Protein AF-A0A4S8JPL0-F1 (afdb_monomer)

Structure (mmCIF, N/CA/C/O backbone):
data_AF-A0A4S8JPL0-F1
#
_entry.id   AF-A0A4S8JPL0-F1
#
loop_
_atom_site.group_PDB
_atom_site.id
_atom_site.type_symbol
_atom_site.label_atom_id
_atom_site.label_alt_id
_atom_site.label_comp_id
_atom_site.label_asym_id
_atom_site.label_entity_id
_atom_site.label_seq_id
_atom_site.pdbx_PDB_ins_code
_atom_site.Cartn_x
_atom_site.Cartn_y
_atom_site.Cartn_z
_atom_site.occupancy
_atom_site.B_iso_or_equiv
_atom_site.auth_seq_id
_atom_site.auth_comp_id
_atom_site.auth_asym_id
_atom_site.auth_atom_id
_atom_site.pdbx_PDB_model_num
ATOM 1 N N . MET A 1 1 ? -2.888 58.582 12.590 1.00 42.72 1 MET A N 1
ATOM 2 C CA . MET A 1 1 ? -3.381 57.859 11.396 1.00 42.72 1 MET A CA 1
ATOM 3 C C . MET A 1 1 ? -2.283 57.416 10.408 1.00 42.72 1 MET A C 1
ATOM 5 O O . MET A 1 1 ? -2.625 56.786 9.421 1.00 42.72 1 MET A O 1
ATOM 9 N N . VAL A 1 2 ? -0.985 57.680 10.653 1.00 31.25 2 VAL A N 1
ATOM 10 C CA . VAL A 1 2 ? 0.130 57.097 9.856 1.00 31.25 2 VAL A CA 1
ATOM 11 C C . VAL A 1 2 ? 0.839 55.966 10.624 1.00 31.25 2 VAL A C 1
ATOM 13 O O . VAL A 1 2 ? 1.115 54.914 10.062 1.00 31.25 2 VAL A O 1
ATOM 16 N N . ASP A 1 3 ? 1.029 56.150 11.933 1.00 34.22 3 ASP A N 1
ATOM 17 C CA . ASP A 1 3 ? 1.708 55.231 12.866 1.00 34.22 3 ASP A CA 1
ATOM 18 C C . ASP A 1 3 ? 1.148 53.785 12.870 1.00 34.22 3 ASP A C 1
ATOM 20 O O . ASP A 1 3 ? 1.898 52.816 12.768 1.00 34.22 3 ASP A O 1
ATOM 24 N N . GLU A 1 4 ? -0.179 53.610 12.866 1.00 34.31 4 GLU A N 1
ATOM 25 C CA . GLU A 1 4 ? -0.813 52.276 12.899 1.00 34.31 4 GLU A CA 1
ATOM 26 C C . GLU A 1 4 ? -0.506 51.413 11.662 1.00 34.31 4 GLU A C 1
ATOM 28 O O . GLU A 1 4 ? -0.445 50.191 11.777 1.00 34.31 4 GLU A O 1
ATOM 33 N N . ARG A 1 5 ? -0.244 52.024 10.494 1.00 30.89 5 ARG A N 1
ATOM 34 C CA . ARG A 1 5 ? 0.227 51.283 9.311 1.00 30.89 5 ARG A CA 1
ATOM 35 C C . ARG A 1 5 ? 1.703 50.898 9.401 1.00 30.89 5 ARG A C 1
ATOM 37 O O . ARG A 1 5 ? 2.093 49.950 8.729 1.00 30.89 5 ARG A O 1
ATOM 44 N N . SER A 1 6 ? 2.509 51.588 10.215 1.00 30.11 6 SER A N 1
ATOM 45 C CA . SER A 1 6 ? 3.913 51.210 10.422 1.00 30.11 6 SER A CA 1
ATOM 46 C C . SER A 1 6 ? 4.007 49.891 11.187 1.00 30.11 6 SER A C 1
ATOM 48 O O . SER A 1 6 ? 4.619 48.927 10.740 1.00 30.11 6 SER A O 1
ATOM 50 N N . ARG A 1 7 ? 3.287 49.809 12.307 1.00 34.09 7 ARG A N 1
ATOM 51 C CA . ARG A 1 7 ? 3.334 48.643 13.199 1.00 34.09 7 ARG A CA 1
ATOM 52 C C . ARG A 1 7 ? 2.750 47.384 12.548 1.00 34.09 7 ARG A C 1
ATOM 54 O O . ARG A 1 7 ? 3.201 46.286 12.844 1.00 34.09 7 ARG A O 1
ATOM 61 N N . ASP A 1 8 ? 1.779 47.528 11.642 1.00 34.28 8 ASP A N 1
ATOM 62 C CA . ASP A 1 8 ? 1.192 46.407 10.892 1.00 34.28 8 ASP A CA 1
ATOM 63 C C . ASP A 1 8 ? 2.123 45.855 9.788 1.00 34.28 8 ASP A C 1
ATOM 65 O O . ASP A 1 8 ? 2.059 44.658 9.509 1.00 34.28 8 ASP A O 1
ATOM 69 N N . TRP A 1 9 ? 3.032 46.655 9.199 1.00 33.56 9 TRP A N 1
ATOM 70 C CA . TRP A 1 9 ? 4.062 46.104 8.297 1.00 33.56 9 TRP A CA 1
ATOM 71 C C . TRP A 1 9 ? 5.210 45.454 9.075 1.00 33.56 9 TRP A C 1
ATOM 73 O O . TRP A 1 9 ? 5.638 44.369 8.692 1.00 33.56 9 TRP A O 1
ATOM 83 N N . GLU A 1 10 ? 5.643 46.033 10.200 1.00 32.94 10 GLU A N 1
ATOM 84 C CA . GLU A 1 10 ? 6.660 45.423 11.073 1.00 32.94 10 GLU A CA 1
ATOM 85 C C . GLU A 1 10 ? 6.179 44.074 11.627 1.00 32.94 10 GLU A C 1
ATOM 87 O O . GLU A 1 10 ? 6.914 43.087 11.594 1.00 32.94 10 GLU A O 1
ATOM 92 N N . TYR A 1 11 ? 4.915 43.987 12.062 1.00 35.62 11 TYR A N 1
ATOM 93 C CA . TYR A 1 11 ? 4.332 42.725 12.525 1.00 35.62 11 TYR A CA 1
ATOM 94 C C . TYR A 1 11 ? 4.195 41.701 11.392 1.00 35.62 11 TYR A C 1
ATOM 96 O O . TYR A 1 11 ? 4.373 40.509 11.628 1.00 35.62 11 TYR A O 1
ATOM 104 N N . LYS A 1 12 ? 3.920 42.141 10.154 1.00 31.62 12 LYS A N 1
ATOM 105 C CA . LYS A 1 12 ? 3.874 41.255 8.980 1.00 31.62 12 LYS A CA 1
ATOM 106 C C . LYS A 1 12 ? 5.252 40.777 8.555 1.00 31.62 12 LYS A C 1
ATOM 108 O O . LYS A 1 12 ? 5.391 39.582 8.353 1.00 31.62 12 LYS A O 1
ATOM 113 N N . MET A 1 13 ? 6.269 41.636 8.494 1.00 30.31 13 MET A N 1
ATOM 114 C CA . MET A 1 13 ? 7.636 41.195 8.195 1.00 30.31 13 MET A CA 1
ATOM 115 C C . MET A 1 13 ? 8.208 40.319 9.309 1.00 30.31 13 MET A C 1
ATOM 117 O O . MET A 1 13 ? 8.831 39.312 9.010 1.00 30.31 13 MET A O 1
ATOM 121 N N . SER A 1 14 ? 7.933 40.613 10.584 1.00 31.11 14 SER A N 1
ATOM 122 C CA . SER A 1 14 ? 8.360 39.738 11.681 1.00 31.11 14 SER A CA 1
ATOM 123 C C . SER A 1 14 ? 7.598 38.406 11.715 1.00 31.11 14 SER A C 1
ATOM 125 O O . SER A 1 14 ? 8.147 37.427 12.209 1.00 31.11 14 SER A O 1
ATOM 127 N N . PHE A 1 15 ? 6.360 38.348 11.209 1.00 30.58 15 PHE A N 1
ATOM 128 C CA . PHE A 1 15 ? 5.614 37.097 11.034 1.00 30.58 15 PHE A CA 1
ATOM 129 C C . PHE A 1 15 ? 6.067 36.330 9.783 1.00 30.58 15 PHE A C 1
ATOM 131 O O . PHE A 1 15 ? 6.165 35.112 9.842 1.00 30.58 15 PHE A O 1
ATOM 138 N N . MET A 1 16 ? 6.392 37.025 8.687 1.00 28.55 16 MET A N 1
ATOM 139 C CA . MET A 1 16 ? 6.915 36.429 7.453 1.00 28.55 16 MET A CA 1
ATOM 140 C C . MET A 1 16 ? 8.317 35.861 7.662 1.00 28.55 16 MET A C 1
ATOM 142 O O . MET A 1 16 ? 8.501 34.681 7.406 1.00 28.55 16 MET A O 1
ATOM 146 N N . ALA A 1 17 ? 9.235 36.612 8.275 1.00 28.20 17 ALA A N 1
ATOM 147 C CA . ALA A 1 17 ? 10.553 36.111 8.666 1.00 28.20 17 ALA A CA 1
ATOM 148 C C . ALA A 1 17 ? 10.469 34.965 9.694 1.00 28.20 17 ALA A C 1
ATOM 150 O O . ALA A 1 17 ? 11.342 34.105 9.736 1.00 28.20 17 ALA A O 1
ATOM 151 N N . ALA A 1 18 ? 9.412 34.915 10.517 1.00 28.77 18 ALA A N 1
ATOM 152 C CA . ALA A 1 18 ? 9.161 33.771 11.394 1.00 28.77 18 ALA A CA 1
ATOM 153 C C . ALA A 1 18 ? 8.632 32.541 10.633 1.00 28.77 18 ALA A C 1
ATOM 155 O O . ALA A 1 18 ? 8.957 31.429 11.030 1.00 28.77 18 ALA A O 1
ATOM 156 N N . THR A 1 19 ? 7.864 32.709 9.549 1.00 27.97 19 THR A N 1
ATOM 157 C CA . THR A 1 19 ? 7.451 31.590 8.682 1.00 27.97 19 THR A CA 1
ATOM 158 C C . THR A 1 19 ? 8.546 31.151 7.709 1.00 27.97 19 THR A C 1
ATOM 160 O O . THR A 1 19 ? 8.698 29.958 7.499 1.00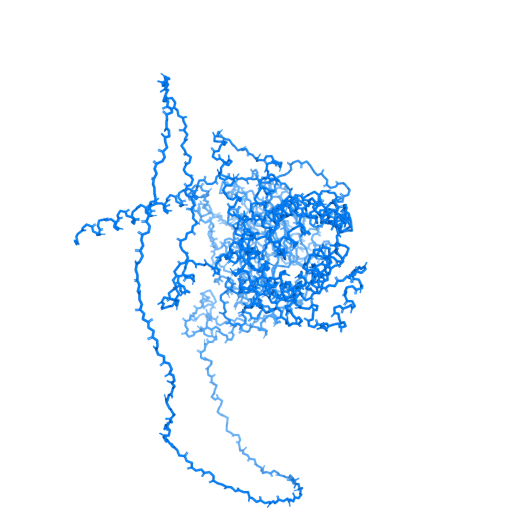 27.97 19 THR A O 1
ATOM 163 N N . GLU A 1 20 ? 9.365 32.072 7.199 1.00 26.53 20 GLU A N 1
ATOM 164 C CA . GLU A 1 20 ? 10.570 31.770 6.414 1.00 26.53 20 GLU A CA 1
ATOM 165 C C . GLU A 1 20 ? 11.587 31.020 7.292 1.00 26.53 20 GLU A C 1
ATOM 167 O O . GLU A 1 20 ? 12.151 30.025 6.857 1.00 26.53 20 GLU A O 1
ATOM 172 N N . ALA A 1 21 ? 11.720 31.381 8.576 1.00 27.53 21 ALA A N 1
ATOM 173 C CA . ALA A 1 21 ? 12.483 30.592 9.545 1.00 27.53 21 ALA A CA 1
ATOM 174 C C . ALA A 1 21 ? 11.822 29.245 9.920 1.00 27.53 21 ALA A C 1
ATOM 176 O O . ALA A 1 21 ? 12.538 28.321 10.299 1.00 27.53 21 ALA A O 1
ATOM 177 N N . GLU A 1 22 ? 10.492 29.091 9.821 1.00 30.11 22 GLU A N 1
ATOM 178 C CA . GLU A 1 22 ? 9.826 27.776 9.925 1.00 30.11 22 GLU A CA 1
ATOM 179 C C . GLU A 1 22 ? 10.042 26.916 8.657 1.00 30.11 22 GLU A C 1
ATOM 181 O O . GLU A 1 22 ? 10.075 25.690 8.772 1.00 30.11 22 GLU A O 1
ATOM 186 N N . GLU A 1 23 ? 10.252 27.519 7.478 1.00 28.45 23 GLU A N 1
ATOM 187 C CA . GLU A 1 23 ? 10.615 26.818 6.233 1.00 28.45 23 GLU A CA 1
ATOM 188 C C . GLU A 1 23 ? 12.116 26.466 6.171 1.00 28.45 23 GLU A C 1
ATOM 190 O O . GLU A 1 23 ? 12.449 25.300 5.957 1.00 28.45 23 GLU A O 1
ATOM 195 N N . GLU A 1 24 ? 13.034 27.398 6.457 1.00 26.19 24 GLU A N 1
ATOM 196 C CA . GLU A 1 24 ? 14.483 27.126 6.489 1.00 26.19 24 GLU A CA 1
ATOM 197 C C . GLU A 1 24 ? 14.870 26.148 7.613 1.00 26.19 24 GLU A C 1
ATOM 199 O O . GLU A 1 24 ? 15.659 25.228 7.388 1.00 26.19 24 GLU A O 1
ATOM 204 N N . ALA A 1 25 ? 14.272 26.255 8.808 1.00 27.38 25 ALA A N 1
ATOM 205 C CA . ALA A 1 25 ? 14.462 25.240 9.851 1.00 27.38 25 ALA A CA 1
ATOM 206 C C . ALA A 1 25 ? 13.783 23.899 9.503 1.00 27.38 25 ALA A C 1
ATOM 208 O O . ALA A 1 25 ? 14.167 22.860 10.043 1.00 27.38 25 ALA A O 1
ATOM 209 N N . GLY A 1 26 ? 12.808 23.904 8.587 1.00 26.72 26 GLY A N 1
ATOM 210 C CA . GLY A 1 26 ? 12.249 22.698 7.977 1.00 26.72 26 GLY A CA 1
ATOM 211 C C . GLY A 1 26 ? 13.222 22.003 7.017 1.00 26.72 26 GLY A C 1
ATOM 212 O O . GLY A 1 26 ? 13.211 20.776 6.935 1.00 26.72 26 GLY A O 1
ATOM 213 N N . ALA A 1 27 ? 14.101 22.761 6.353 1.00 26.25 27 ALA A N 1
ATOM 214 C CA . ALA A 1 27 ? 15.106 22.251 5.416 1.00 26.25 27 ALA A CA 1
ATOM 215 C C . ALA A 1 27 ? 16.379 21.687 6.088 1.00 26.25 27 ALA A C 1
ATOM 217 O O . ALA A 1 27 ? 17.171 21.018 5.430 1.00 26.25 27 ALA A O 1
ATOM 218 N N . ALA A 1 28 ? 16.580 21.923 7.391 1.00 25.77 28 ALA A N 1
ATOM 219 C CA . ALA A 1 28 ? 17.777 21.514 8.143 1.00 25.77 28 ALA A CA 1
ATOM 220 C C . ALA A 1 28 ? 17.518 20.407 9.195 1.00 25.77 28 ALA A C 1
ATOM 222 O O . ALA A 1 28 ? 18.252 20.275 10.180 1.00 25.77 28 ALA A O 1
ATOM 223 N N . ALA A 1 29 ? 16.467 19.602 9.016 1.00 26.73 29 ALA A N 1
ATOM 224 C CA . ALA A 1 29 ? 16.130 18.500 9.916 1.00 26.73 29 ALA A CA 1
ATOM 225 C C . ALA A 1 29 ? 17.025 17.265 9.674 1.00 26.73 29 ALA A C 1
ATOM 227 O O . ALA A 1 29 ? 16.725 16.431 8.826 1.00 26.73 29 ALA A O 1
ATOM 228 N N . ALA A 1 30 ? 18.112 17.133 10.443 1.00 25.89 30 ALA A N 1
ATOM 229 C CA . ALA A 1 30 ? 19.025 15.987 10.364 1.00 25.89 30 ALA A CA 1
ATOM 230 C C . ALA A 1 30 ? 18.302 14.629 10.529 1.00 25.89 30 ALA A C 1
ATOM 232 O O . ALA A 1 30 ? 17.479 14.458 11.433 1.00 25.89 30 ALA A O 1
ATOM 233 N N . GLU A 1 31 ? 18.632 13.651 9.677 1.00 25.95 31 GLU A N 1
ATOM 234 C CA . GLU A 1 31 ? 17.910 12.376 9.577 1.00 25.95 31 GLU A CA 1
ATOM 235 C C . GLU A 1 31 ? 18.092 11.458 10.799 1.00 25.95 31 GLU A C 1
ATOM 237 O O . GLU A 1 31 ? 19.076 10.725 10.938 1.00 25.95 31 GLU A O 1
ATOM 242 N N . ILE A 1 32 ? 17.087 11.425 11.676 1.00 25.78 32 ILE A N 1
ATOM 243 C CA . ILE A 1 32 ? 17.064 10.524 12.833 1.00 25.78 32 ILE A CA 1
ATOM 244 C C . ILE A 1 32 ? 16.597 9.121 12.406 1.00 25.78 32 ILE A C 1
ATOM 246 O O . ILE A 1 32 ? 15.433 8.752 12.565 1.00 25.78 32 ILE A O 1
ATOM 250 N N . HIS A 1 33 ? 17.532 8.322 11.891 1.00 27.47 33 HIS A N 1
ATOM 251 C CA . HIS A 1 33 ? 17.332 6.899 11.599 1.00 27.47 33 HIS A CA 1
ATOM 252 C C . HIS A 1 33 ? 17.004 6.090 12.873 1.00 27.47 33 HIS A C 1
ATOM 254 O O . HIS A 1 33 ? 17.715 6.177 13.878 1.00 27.47 33 HIS A O 1
ATOM 260 N N . LEU A 1 34 ? 15.945 5.268 12.830 1.00 29.02 34 LEU A N 1
ATOM 261 C CA . LEU A 1 34 ? 15.437 4.493 13.973 1.00 29.02 34 LEU A CA 1
ATOM 262 C C . LEU A 1 34 ? 15.721 2.974 13.840 1.00 29.02 34 LEU A C 1
ATOM 264 O O . LEU A 1 34 ? 15.810 2.458 12.726 1.00 29.02 34 LEU A O 1
ATOM 268 N N . PRO A 1 35 ? 15.887 2.240 14.961 1.00 29.06 35 PRO A N 1
ATOM 269 C CA . PRO A 1 35 ? 16.199 0.805 14.964 1.00 29.06 35 PRO A CA 1
ATOM 270 C C . PRO A 1 35 ? 14.956 -0.102 14.867 1.00 29.06 35 PRO A C 1
ATOM 272 O O . PRO A 1 35 ? 13.842 0.322 15.161 1.00 29.06 35 PRO A O 1
ATOM 275 N N . ALA A 1 36 ? 15.185 -1.376 14.527 1.00 35.06 36 ALA A N 1
ATOM 276 C CA . ALA A 1 36 ? 14.172 -2.348 14.105 1.00 35.06 36 ALA A CA 1
ATOM 277 C C . ALA A 1 36 ? 12.939 -2.557 15.015 1.00 35.06 36 ALA A C 1
ATOM 279 O O . ALA A 1 36 ? 13.068 -2.767 16.227 1.00 35.06 36 ALA A O 1
ATOM 280 N N . GLU A 1 37 ? 11.755 -2.587 14.385 1.00 39.94 37 GLU A N 1
ATOM 281 C CA . GLU A 1 37 ? 10.522 -3.186 14.921 1.00 39.94 37 GLU A CA 1
ATOM 282 C C . GLU A 1 37 ? 10.465 -4.703 14.627 1.00 39.94 37 GLU A C 1
ATOM 284 O O . GLU A 1 37 ? 11.261 -5.231 13.854 1.00 39.94 37 GLU A O 1
ATOM 289 N N . VAL A 1 38 ? 9.516 -5.407 15.256 1.00 47.47 38 VAL A N 1
ATOM 290 C CA . VAL A 1 38 ? 9.219 -6.830 15.015 1.00 47.47 38 VAL A CA 1
ATOM 291 C C . VAL A 1 38 ? 7.853 -6.934 14.340 1.00 47.47 38 VAL A C 1
ATOM 293 O O . VAL A 1 38 ? 6.857 -6.492 14.921 1.00 47.47 38 VAL A O 1
ATOM 296 N N . ASP A 1 39 ? 7.810 -7.524 13.146 1.00 48.44 39 ASP A N 1
ATOM 297 C CA . ASP A 1 39 ? 6.602 -7.621 12.323 1.00 48.44 39 ASP A CA 1
ATOM 298 C C . ASP A 1 39 ? 5.601 -8.684 12.793 1.00 48.44 39 ASP A C 1
ATOM 300 O O . ASP A 1 39 ? 5.943 -9.672 13.444 1.00 48.44 39 ASP A O 1
ATOM 304 N N . TRP A 1 40 ? 4.336 -8.507 12.401 1.00 49.09 40 TRP A N 1
ATOM 305 C CA . TRP A 1 40 ? 3.202 -9.349 12.810 1.00 49.09 40 TRP A CA 1
ATOM 306 C C . TRP A 1 40 ? 3.375 -10.845 12.494 1.00 49.09 40 TRP A C 1
ATOM 308 O O . TRP A 1 40 ? 2.935 -11.696 13.271 1.00 49.09 40 TRP A O 1
ATOM 318 N N . GLU A 1 41 ? 4.054 -11.186 11.394 1.00 51.38 41 GLU A N 1
ATOM 319 C CA . GLU A 1 41 ? 4.354 -12.581 11.041 1.00 51.38 41 GLU A CA 1
ATOM 320 C C . GLU A 1 41 ? 5.572 -13.164 11.772 1.00 51.38 41 GLU A C 1
ATOM 322 O O . GLU A 1 41 ? 5.720 -14.386 11.829 1.00 51.38 41 GLU A O 1
ATOM 327 N N . MET A 1 42 ? 6.405 -12.340 12.413 1.00 54.66 42 MET A N 1
ATOM 328 C CA . MET A 1 42 ? 7.490 -12.810 13.286 1.00 54.66 42 MET A CA 1
ATOM 329 C C . MET A 1 42 ? 6.980 -13.229 14.675 1.00 54.66 42 MET A C 1
ATOM 331 O O . MET A 1 42 ? 7.699 -13.893 15.422 1.00 54.66 42 MET A O 1
ATOM 335 N N . LEU A 1 43 ? 5.740 -12.867 15.026 1.00 62.19 43 LEU A N 1
ATOM 336 C CA . LEU A 1 43 ? 5.145 -13.126 16.335 1.00 62.19 43 LEU A CA 1
ATOM 337 C C . LEU A 1 43 ? 4.454 -14.498 16.408 1.00 62.19 43 LEU A C 1
ATOM 339 O O . LEU A 1 43 ? 3.683 -14.894 15.530 1.00 62.19 43 LEU A O 1
ATOM 343 N N . ASP A 1 44 ? 4.661 -15.206 17.517 1.00 74.38 44 ASP A N 1
ATOM 344 C CA . ASP A 1 44 ? 3.734 -16.219 18.010 1.00 74.38 44 ASP A CA 1
ATOM 345 C C . ASP A 1 44 ? 2.480 -15.494 18.521 1.00 74.38 44 ASP A C 1
ATOM 347 O O . ASP A 1 44 ? 2.459 -14.873 19.589 1.00 74.38 44 ASP A O 1
ATOM 351 N N . LYS A 1 45 ? 1.418 -15.562 17.716 1.00 70.19 45 LYS A N 1
ATOM 352 C CA . LYS A 1 45 ? 0.149 -14.865 17.953 1.00 70.19 45 LYS A CA 1
ATOM 353 C C . LYS A 1 45 ? -0.542 -15.356 19.240 1.00 70.19 45 LYS A C 1
ATOM 355 O O . LYS A 1 45 ? -1.226 -14.569 19.890 1.00 70.19 45 LYS A O 1
ATOM 360 N N . TRP A 1 46 ? -0.318 -16.604 19.670 1.00 75.44 46 TRP A N 1
ATOM 361 C CA . TRP A 1 46 ? -0.844 -17.123 20.939 1.00 75.44 46 TRP A CA 1
ATOM 362 C C . TRP A 1 46 ? -0.066 -16.573 22.139 1.00 75.44 46 TRP A C 1
ATOM 364 O O . TRP A 1 46 ? -0.686 -16.010 23.047 1.00 75.44 46 TRP A O 1
ATOM 374 N N . ARG A 1 47 ? 1.278 -16.635 22.120 1.00 73.44 47 ARG A N 1
ATOM 375 C CA . ARG A 1 47 ? 2.123 -15.982 23.144 1.00 73.44 47 ARG A CA 1
ATOM 376 C C . ARG A 1 47 ? 1.778 -14.497 23.249 1.00 73.44 47 ARG A C 1
ATOM 378 O O . ARG A 1 47 ? 1.544 -14.019 24.355 1.00 73.44 47 ARG A O 1
ATOM 385 N N . PHE A 1 48 ? 1.644 -13.803 22.119 1.00 70.50 48 PHE A N 1
ATOM 386 C CA . PHE A 1 48 ? 1.318 -12.377 22.061 1.00 70.50 48 PHE A CA 1
ATOM 387 C C . PHE A 1 48 ? -0.016 -12.036 22.739 1.00 70.50 48 PHE A C 1
ATOM 389 O O . PHE A 1 48 ? -0.059 -11.157 23.603 1.00 70.50 48 PHE A O 1
ATOM 396 N N . PHE A 1 49 ? -1.108 -12.739 22.417 1.00 68.38 49 PHE A N 1
ATOM 397 C CA . PHE A 1 49 ? -2.402 -12.455 23.046 1.00 68.38 49 PHE A CA 1
ATOM 398 C C . PHE A 1 49 ? -2.448 -12.853 24.529 1.00 68.38 49 PHE A C 1
ATOM 400 O O . PHE A 1 49 ? -3.009 -12.104 25.332 1.00 68.38 49 PHE A O 1
ATOM 407 N N . VAL A 1 50 ? -1.832 -13.973 24.926 1.00 74.06 50 VAL A N 1
ATOM 408 C CA . VAL A 1 50 ? -1.818 -14.431 26.329 1.00 74.06 50 VAL A CA 1
ATOM 409 C C . VAL A 1 50 ? -0.925 -13.543 27.203 1.00 74.06 50 VAL A C 1
ATOM 411 O O . VAL A 1 50 ? -1.379 -13.041 28.235 1.00 74.06 50 VAL A O 1
ATOM 414 N N . MET A 1 51 ? 0.314 -13.277 26.779 1.00 73.69 51 MET A N 1
ATOM 415 C CA . MET A 1 51 ? 1.234 -12.380 27.489 1.00 73.69 51 MET A CA 1
ATOM 416 C C . MET A 1 51 ? 0.719 -10.941 27.484 1.00 73.69 51 MET A C 1
ATOM 418 O O . MET A 1 51 ? 0.805 -10.260 28.504 1.00 73.69 51 MET A O 1
ATOM 422 N N . GLY A 1 52 ? 0.105 -10.488 26.388 1.00 70.25 52 GLY A N 1
ATOM 423 C CA . GLY A 1 52 ? -0.547 -9.184 26.313 1.00 70.25 52 GLY A CA 1
ATOM 424 C C . GLY A 1 52 ? -1.699 -9.061 27.308 1.00 70.25 52 GLY A C 1
ATOM 425 O O . GLY A 1 52 ? -1.759 -8.087 28.060 1.00 70.25 52 GLY A O 1
ATOM 426 N N . ALA A 1 53 ? -2.579 -10.064 27.387 1.00 70.31 53 ALA A N 1
ATOM 427 C CA . ALA A 1 53 ? -3.657 -10.095 28.374 1.00 70.31 53 ALA A CA 1
ATOM 428 C C . ALA A 1 53 ? -3.120 -10.081 29.816 1.00 70.31 53 ALA A C 1
ATOM 430 O O . ALA A 1 53 ? -3.633 -9.325 30.645 1.00 70.31 53 ALA A O 1
ATOM 431 N N . ALA A 1 54 ? -2.067 -10.849 30.114 1.00 76.56 54 ALA A N 1
ATOM 432 C CA . ALA A 1 54 ? -1.430 -10.872 31.430 1.00 76.56 54 ALA A CA 1
ATOM 433 C C . ALA A 1 54 ? -0.793 -9.517 31.796 1.00 76.56 54 ALA A C 1
ATOM 435 O O . ALA A 1 54 ? -1.106 -8.950 32.847 1.00 76.56 54 ALA A O 1
ATOM 436 N N . LEU A 1 55 ? 0.037 -8.955 30.911 1.00 75.31 55 LEU A N 1
ATOM 437 C CA . LEU A 1 55 ? 0.724 -7.679 31.123 1.00 75.31 55 LEU A CA 1
ATOM 438 C C . LEU A 1 55 ? -0.270 -6.517 31.251 1.00 75.31 55 LEU A C 1
ATOM 440 O O . LEU A 1 55 ? -0.223 -5.783 32.239 1.00 75.31 55 LEU A O 1
ATOM 444 N N . PHE A 1 56 ? -1.235 -6.378 30.333 1.00 73.75 56 PHE A N 1
ATOM 445 C CA . PHE A 1 56 ? -2.253 -5.326 30.441 1.00 73.75 56 PHE A CA 1
ATOM 446 C C . PHE A 1 56 ? -3.150 -5.491 31.676 1.00 73.75 56 PHE A C 1
ATOM 448 O O . PHE A 1 56 ? -3.591 -4.479 32.227 1.00 73.75 56 PHE A O 1
ATOM 455 N N . SER A 1 57 ? -3.389 -6.715 32.161 1.00 80.19 57 SER A N 1
ATOM 456 C CA . SER A 1 57 ? -4.096 -6.944 33.432 1.00 80.19 57 SER A CA 1
ATOM 457 C C . SER A 1 57 ? -3.265 -6.500 34.639 1.00 80.19 57 SER A C 1
ATOM 459 O O . SER A 1 57 ? -3.797 -5.828 35.523 1.00 80.19 57 SER A O 1
ATOM 461 N N . GLY A 1 58 ? -1.962 -6.803 34.657 1.00 83.06 58 GLY A N 1
ATOM 462 C CA . GLY A 1 58 ? -1.033 -6.356 35.700 1.00 83.06 58 GLY A CA 1
ATOM 463 C C . GLY A 1 58 ? -0.913 -4.832 35.768 1.00 83.06 58 GLY A C 1
ATOM 464 O O . GLY A 1 58 ? -1.062 -4.246 36.838 1.00 83.06 58 GLY A O 1
ATOM 465 N N . VAL A 1 59 ? -0.755 -4.173 34.617 1.00 81.44 59 VAL A N 1
ATOM 466 C CA . VAL A 1 59 ? -0.734 -2.702 34.506 1.00 81.44 59 VAL A CA 1
ATOM 467 C C . VAL A 1 59 ? -2.078 -2.093 34.918 1.00 81.44 59 VAL A C 1
ATOM 469 O O . VAL A 1 59 ? -2.125 -1.098 35.639 1.00 81.44 59 VAL A O 1
ATOM 472 N N . SER A 1 60 ? -3.197 -2.715 34.534 1.00 81.44 60 SER A N 1
ATOM 473 C CA . SER A 1 60 ? -4.523 -2.270 34.981 1.00 81.44 60 SER A CA 1
ATOM 474 C C . SER A 1 60 ? -4.686 -2.387 36.499 1.00 81.44 60 SER A C 1
ATOM 476 O O . SER A 1 60 ? -5.335 -1.532 37.097 1.00 81.44 60 SER A O 1
ATOM 478 N N . ALA A 1 61 ? -4.085 -3.403 37.131 1.00 87.00 61 ALA A N 1
ATOM 479 C CA . ALA A 1 61 ? -4.099 -3.575 38.580 1.00 87.00 61 ALA A CA 1
ATOM 480 C C . ALA A 1 61 ? -3.259 -2.506 39.298 1.00 87.00 61 ALA A C 1
ATOM 482 O O . ALA A 1 61 ? -3.779 -1.852 40.201 1.00 87.00 61 ALA A O 1
ATOM 483 N N . THR A 1 62 ? -2.006 -2.263 38.887 1.00 87.25 62 THR A N 1
ATOM 484 C CA . THR A 1 62 ? -1.132 -1.269 39.550 1.00 87.25 62 THR A CA 1
ATOM 485 C C . THR A 1 62 ? -1.696 0.151 39.489 1.00 87.25 62 THR A C 1
ATOM 487 O O . THR A 1 62 ? -1.519 0.929 40.427 1.00 87.25 62 THR A O 1
ATOM 490 N N . LEU A 1 63 ? -2.429 0.485 38.423 1.00 88.75 63 LEU A N 1
ATOM 491 C CA . LEU A 1 63 ? -3.059 1.794 38.241 1.00 88.75 63 LEU A CA 1
ATOM 492 C C . LEU A 1 63 ? -4.438 1.922 38.911 1.00 88.75 63 LEU A C 1
ATOM 494 O O . LEU A 1 63 ? -4.892 3.043 39.163 1.00 88.75 63 LEU A O 1
ATOM 498 N N . TYR A 1 64 ? -5.110 0.812 39.236 1.00 90.38 64 TYR A N 1
ATOM 499 C CA . TYR A 1 64 ? -6.484 0.827 39.751 1.00 90.38 64 TYR A CA 1
ATOM 500 C C . TYR A 1 64 ? -6.690 1.637 41.047 1.00 90.38 64 TYR A C 1
ATOM 502 O O . TYR A 1 64 ? -7.684 2.368 41.120 1.00 90.38 64 TYR A O 1
ATOM 510 N N . PRO A 1 65 ? -5.770 1.625 42.039 1.00 93.69 65 PRO A N 1
ATOM 511 C CA . PRO A 1 65 ? -5.883 2.464 43.234 1.00 93.69 65 PRO A CA 1
ATOM 512 C C . PRO A 1 65 ? -6.049 3.958 42.927 1.00 93.69 65 PRO A C 1
ATOM 514 O O . PRO A 1 65 ? -6.823 4.645 43.600 1.00 93.69 65 PRO A O 1
ATOM 517 N N . ALA A 1 66 ? -5.381 4.463 41.884 1.00 91.00 66 ALA A N 1
ATOM 518 C CA . ALA A 1 66 ? -5.511 5.851 41.445 1.00 91.00 66 ALA A CA 1
ATOM 519 C C . ALA A 1 66 ? -6.869 6.119 40.769 1.00 91.00 66 ALA A C 1
ATOM 521 O O . ALA A 1 66 ? -7.437 7.198 40.956 1.00 91.00 66 ALA A O 1
ATOM 522 N N . VAL A 1 67 ? -7.434 5.132 40.062 1.00 90.19 67 VAL A N 1
ATOM 523 C CA . VAL A 1 67 ? -8.789 5.206 39.489 1.00 90.19 67 VAL A CA 1
ATOM 524 C C . VAL A 1 67 ? -9.852 5.252 40.592 1.00 90.19 67 VAL A C 1
ATOM 526 O O . VAL A 1 67 ? -10.710 6.132 40.563 1.00 90.19 67 VAL A O 1
ATOM 529 N N . VAL A 1 68 ? -9.773 4.394 41.617 1.00 91.56 68 VAL A N 1
ATOM 530 C CA . VAL A 1 68 ? -10.704 4.444 42.766 1.00 91.56 68 VAL A CA 1
ATOM 531 C C . VAL A 1 68 ? -10.604 5.786 43.497 1.00 91.56 68 VAL A C 1
ATOM 533 O O . VAL A 1 68 ? -11.625 6.401 43.820 1.00 91.56 68 VAL A O 1
ATOM 536 N N . LEU A 1 69 ? -9.380 6.273 43.724 1.00 91.50 69 LEU A N 1
ATOM 537 C CA . LEU A 1 69 ? -9.127 7.534 44.419 1.00 91.50 69 LEU A CA 1
ATOM 538 C C . LEU A 1 69 ? -9.652 8.746 43.629 1.00 91.50 69 LEU A C 1
ATOM 540 O O . LEU A 1 69 ? -10.322 9.600 44.210 1.00 91.50 69 LEU A O 1
ATOM 544 N N . LYS A 1 70 ? -9.441 8.785 42.304 1.00 92.75 70 LYS A N 1
ATOM 545 C CA . LYS A 1 70 ? -10.073 9.740 41.375 1.00 92.75 70 LYS A CA 1
ATOM 546 C C . LYS A 1 70 ? -11.596 9.737 41.544 1.00 92.75 70 LYS A C 1
ATOM 548 O O . LYS A 1 70 ? -12.172 10.776 41.866 1.00 92.75 70 LYS A O 1
ATOM 553 N N . THR A 1 71 ? -12.237 8.583 41.350 1.00 90.25 71 THR A N 1
ATOM 554 C CA . THR A 1 71 ? -13.703 8.451 41.335 1.00 90.25 71 THR A CA 1
ATOM 555 C C . THR A 1 71 ? -14.319 8.901 42.662 1.00 90.25 71 THR A C 1
ATOM 557 O O . THR A 1 71 ? -15.299 9.648 42.669 1.00 90.25 71 THR A O 1
ATOM 560 N N . ARG A 1 72 ? -13.707 8.548 43.804 1.00 90.56 72 ARG A N 1
ATOM 561 C CA . ARG A 1 72 ? -14.156 9.027 45.124 1.00 90.56 72 ARG A CA 1
ATOM 562 C C . ARG A 1 72 ? -14.003 10.537 45.300 1.00 90.56 72 ARG A C 1
ATOM 564 O O . ARG A 1 72 ? -14.907 11.157 45.850 1.00 90.56 72 ARG A O 1
ATOM 571 N N . LEU A 1 73 ? -12.912 11.141 44.824 1.00 90.25 73 LEU A N 1
ATOM 572 C CA . LEU A 1 73 ? -12.702 12.594 44.904 1.00 90.25 73 LEU A CA 1
ATOM 573 C C . LEU A 1 73 ? -13.703 13.383 44.041 1.00 90.25 73 LEU A C 1
ATOM 575 O O . LEU A 1 73 ? -14.125 14.465 44.446 1.00 90.25 73 LEU A O 1
ATOM 579 N N . GLN A 1 74 ? -14.128 12.840 42.895 1.00 89.44 74 GLN A N 1
ATOM 580 C CA . GLN A 1 74 ? -15.145 13.458 42.031 1.00 89.44 74 GLN A CA 1
ATOM 581 C C . GLN A 1 74 ? -16.523 13.540 42.709 1.00 89.44 74 GLN A C 1
ATOM 583 O O . GLN A 1 74 ? -17.202 14.568 42.612 1.00 89.44 74 GLN A O 1
ATOM 588 N N . VAL A 1 75 ? -16.927 12.495 43.441 1.00 87.12 75 VAL A N 1
ATOM 589 C CA . VAL A 1 75 ? -18.220 12.448 44.156 1.00 87.12 75 VAL A CA 1
ATOM 590 C C . VAL A 1 75 ? -18.163 12.964 45.600 1.00 87.12 75 VAL A C 1
ATOM 592 O O . VAL A 1 75 ? -19.200 13.056 46.248 1.00 87.12 75 VAL A O 1
ATOM 595 N N . ALA A 1 76 ? -16.981 13.306 46.124 1.00 82.69 76 ALA A N 1
ATOM 596 C CA . ALA A 1 76 ? -16.811 13.699 47.523 1.00 82.69 76 ALA A CA 1
ATOM 597 C C . ALA A 1 76 ? -17.593 14.976 47.892 1.00 82.69 76 ALA A C 1
ATOM 599 O O . ALA A 1 76 ? -17.346 16.059 47.347 1.00 82.69 76 ALA A O 1
ATOM 600 N N . GLN A 1 77 ? -18.476 14.830 48.881 1.00 75.31 77 GLN A N 1
ATOM 601 C CA . GLN A 1 77 ? -19.158 15.894 49.612 1.00 75.31 77 GLN A CA 1
ATOM 602 C C . GLN A 1 77 ? -19.017 15.598 51.124 1.00 75.31 77 GLN A C 1
ATOM 604 O O . GLN A 1 77 ? -19.418 14.513 51.548 1.00 75.31 77 GLN A O 1
ATOM 609 N N . PRO A 1 78 ? -18.443 16.505 51.940 1.00 75.69 78 PRO A N 1
ATOM 610 C CA . PRO A 1 78 ? -17.672 17.682 51.531 1.00 75.69 78 PRO A CA 1
ATOM 611 C C . PRO A 1 78 ? -16.407 17.300 50.726 1.00 75.69 78 PRO A C 1
ATOM 613 O O . PRO A 1 78 ? -15.944 16.157 50.796 1.00 75.69 78 PRO A O 1
ATOM 616 N N . PRO A 1 79 ? -15.824 18.234 49.951 1.00 76.56 79 PRO A N 1
ATOM 617 C CA . PRO A 1 79 ? -14.582 17.980 49.224 1.00 76.56 79 PRO A CA 1
ATOM 618 C C . PRO A 1 79 ? -13.431 17.641 50.181 1.00 76.56 79 PRO A C 1
ATOM 620 O O . PRO A 1 79 ? -13.213 18.321 51.181 1.00 76.56 79 PRO A O 1
ATOM 623 N N . SER A 1 80 ? -12.661 16.603 49.848 1.00 79.25 80 SER A N 1
ATOM 624 C CA . SER A 1 80 ? -11.512 16.140 50.635 1.00 79.25 80 SER A CA 1
ATOM 625 C C . SER A 1 80 ? -10.206 16.221 49.830 1.00 79.25 80 SER A C 1
ATOM 627 O O . SER A 1 80 ? -10.227 16.040 48.612 1.00 79.25 80 SER A O 1
ATOM 629 N N . PRO A 1 81 ? -9.053 16.496 50.472 1.00 86.31 81 PRO A N 1
ATOM 630 C CA . PRO A 1 81 ? -7.759 16.439 49.803 1.00 86.31 81 PRO A CA 1
ATOM 631 C C . PRO A 1 81 ? -7.328 14.984 49.567 1.00 86.31 81 PRO A C 1
ATOM 633 O O . PRO A 1 81 ? -7.610 14.098 50.375 1.00 86.31 81 PRO A O 1
ATOM 636 N N . CYS A 1 82 ? -6.591 14.760 48.476 1.00 87.81 82 CYS A N 1
ATOM 637 C CA . CYS A 1 82 ? -6.214 13.437 47.962 1.00 87.81 82 CYS A CA 1
ATOM 638 C C . CYS A 1 82 ? -5.633 12.490 49.032 1.00 87.81 82 CYS A C 1
ATOM 640 O O . CYS A 1 82 ? -6.125 11.376 49.209 1.00 87.81 82 CYS A O 1
ATOM 642 N N . LEU A 1 83 ? -4.655 12.963 49.815 1.00 87.69 83 LEU A N 1
ATOM 643 C CA . LEU A 1 83 ? -4.006 12.172 50.868 1.00 87.69 83 LEU A CA 1
ATOM 644 C C . LEU A 1 83 ? -4.969 11.773 52.000 1.00 87.69 83 LEU A C 1
ATOM 646 O O . LEU A 1 83 ? -4.886 10.657 52.505 1.00 87.69 83 LEU A O 1
ATOM 650 N N . ARG A 1 84 ? -5.925 12.640 52.371 1.00 88.25 84 ARG A N 1
ATOM 651 C CA . ARG A 1 84 ? -6.951 12.317 53.382 1.00 88.25 84 ARG A CA 1
ATOM 652 C C . ARG A 1 84 ? -7.954 11.297 52.838 1.00 88.25 84 ARG A C 1
ATOM 654 O O . ARG A 1 84 ? -8.337 10.393 53.569 1.00 88.25 84 ARG A O 1
ATOM 661 N N . ALA A 1 85 ? -8.336 11.393 51.564 1.00 86.94 85 ALA A N 1
ATOM 662 C CA . ALA A 1 85 ? -9.182 10.383 50.928 1.00 86.94 85 ALA A CA 1
ATOM 663 C C . ALA A 1 85 ? -8.487 9.007 50.887 1.00 86.94 85 ALA A C 1
ATOM 665 O O . ALA A 1 85 ? -9.090 8.015 51.289 1.00 86.94 85 ALA A O 1
ATOM 666 N N . ALA A 1 86 ? -7.206 8.951 50.503 1.00 89.44 86 ALA A N 1
ATOM 667 C CA . ALA A 1 86 ? -6.413 7.719 50.518 1.00 89.44 86 ALA A CA 1
ATOM 668 C C . ALA A 1 86 ? -6.257 7.135 51.936 1.00 89.44 86 ALA A C 1
ATOM 670 O O . ALA A 1 86 ? -6.510 5.948 52.145 1.00 89.44 86 ALA A O 1
ATOM 671 N N . ALA A 1 87 ? -5.920 7.968 52.927 1.00 89.44 87 ALA A N 1
ATOM 672 C CA . ALA A 1 87 ? -5.810 7.545 54.323 1.00 89.44 87 ALA A CA 1
ATOM 673 C C . ALA A 1 87 ? -7.139 7.009 54.884 1.00 89.44 87 ALA A C 1
ATOM 675 O O . ALA A 1 87 ? -7.135 6.022 55.617 1.00 89.44 87 ALA A O 1
ATOM 676 N N . ASN A 1 88 ? -8.277 7.606 54.513 1.00 87.31 88 ASN A N 1
ATOM 677 C CA . ASN A 1 88 ? -9.596 7.128 54.927 1.00 87.31 88 ASN A CA 1
ATOM 678 C C . ASN A 1 88 ? -9.937 5.761 54.304 1.00 87.31 88 ASN A C 1
ATOM 680 O O . ASN A 1 88 ? -10.439 4.895 55.017 1.00 87.31 88 ASN A O 1
ATOM 684 N N . ILE A 1 89 ? -9.629 5.531 53.018 1.00 89.12 89 ILE A N 1
ATOM 685 C CA . ILE A 1 89 ? -9.791 4.204 52.387 1.00 89.12 89 ILE A CA 1
ATOM 686 C C . ILE A 1 89 ? -8.940 3.172 53.139 1.00 89.12 89 ILE A C 1
ATOM 688 O O . ILE A 1 89 ? -9.456 2.141 53.566 1.00 89.12 89 ILE A O 1
ATOM 692 N N . LEU A 1 90 ? -7.657 3.472 53.366 1.00 90.19 90 LEU A N 1
ATOM 693 C CA . LEU A 1 90 ? -6.732 2.549 54.024 1.00 90.19 90 LEU A CA 1
ATOM 694 C C . LEU A 1 90 ? -7.155 2.217 55.467 1.00 90.19 90 LEU A C 1
ATOM 696 O O . LEU A 1 90 ? -7.071 1.060 55.867 1.00 90.19 90 LEU A O 1
ATOM 700 N N . ARG A 1 91 ? -7.647 3.204 56.230 1.00 88.62 91 ARG A N 1
ATOM 701 C CA . ARG A 1 91 ? -8.074 3.033 57.632 1.00 88.62 91 ARG A CA 1
ATOM 702 C C . ARG A 1 91 ? -9.419 2.322 57.803 1.00 88.62 91 ARG A C 1
ATOM 704 O O . ARG A 1 91 ? -9.585 1.619 58.792 1.00 88.62 91 ARG A O 1
ATOM 711 N N . HIS A 1 92 ? -10.373 2.507 56.887 1.00 86.12 92 HIS A N 1
ATOM 712 C CA . HIS A 1 92 ? -11.744 1.989 57.048 1.00 86.12 92 HIS A CA 1
ATOM 713 C C . HIS A 1 92 ? -12.099 0.812 56.123 1.00 86.12 92 HIS A C 1
ATOM 715 O O . HIS A 1 92 ? -13.068 0.104 56.383 1.00 86.12 92 HIS A O 1
ATOM 721 N N . GLU A 1 93 ? -11.337 0.581 55.050 1.00 86.44 93 GLU A N 1
ATOM 722 C CA . GLU A 1 93 ? -11.570 -0.505 54.081 1.00 86.44 93 GLU A CA 1
ATOM 723 C C . GLU A 1 93 ? -10.315 -1.347 53.785 1.00 86.44 93 GLU A C 1
ATOM 725 O O . GLU A 1 93 ? -10.401 -2.362 53.085 1.00 86.44 93 GLU A O 1
ATOM 730 N N . GLY A 1 94 ? -9.152 -0.941 54.306 1.00 88.69 94 GLY A N 1
ATOM 731 C CA . GLY A 1 94 ? -7.867 -1.580 54.040 1.00 88.69 94 GLY A CA 1
ATOM 732 C C . GLY A 1 94 ? -7.448 -1.508 52.568 1.00 88.69 94 GLY A C 1
ATOM 733 O O . GLY A 1 94 ? -8.051 -0.822 51.739 1.00 88.69 94 GLY A O 1
ATOM 734 N N . LEU A 1 95 ? -6.417 -2.280 52.214 1.00 87.56 95 LEU A N 1
ATOM 735 C CA . LEU A 1 95 ? -5.907 -2.356 50.838 1.00 87.56 95 LEU A CA 1
ATOM 736 C C . LEU A 1 95 ? -6.980 -2.817 49.831 1.00 87.56 95 LEU A C 1
ATOM 738 O O . LEU A 1 95 ? -6.988 -2.364 48.689 1.00 87.56 95 LEU A O 1
ATOM 742 N N . ARG A 1 96 ? -7.942 -3.650 50.259 1.00 86.56 96 ARG A N 1
ATOM 743 C CA . ARG A 1 96 ? -9.058 -4.121 49.415 1.00 86.56 96 ARG A CA 1
ATOM 744 C C . ARG A 1 96 ? -10.011 -2.995 48.984 1.00 86.56 96 ARG A C 1
ATOM 746 O O . ARG A 1 96 ? -10.655 -3.130 47.945 1.00 86.56 96 ARG A O 1
ATOM 753 N N . GLY A 1 97 ? -10.082 -1.879 49.718 1.00 85.94 97 GLY A N 1
ATOM 754 C CA . GLY A 1 97 ? -10.864 -0.699 49.323 1.00 85.94 97 GLY A CA 1
ATOM 755 C C . GLY A 1 97 ? -10.412 -0.096 47.986 1.00 85.94 97 GLY A C 1
ATOM 756 O O . GLY A 1 97 ? -11.245 0.284 47.165 1.00 85.94 97 GLY A O 1
ATOM 757 N N . PHE A 1 98 ? -9.102 -0.108 47.716 1.00 90.56 98 PHE A N 1
ATOM 758 C CA . PHE A 1 98 ? -8.496 0.418 46.485 1.00 90.56 98 PHE A CA 1
ATOM 759 C C . PHE A 1 98 ? -8.725 -0.446 45.233 1.00 90.56 98 PHE A C 1
ATOM 761 O O . PHE A 1 98 ? -8.374 -0.013 44.141 1.00 90.56 98 PHE A O 1
ATOM 768 N N . TYR A 1 99 ? -9.329 -1.632 45.368 1.00 91.81 99 TYR A N 1
ATOM 769 C CA . TYR A 1 99 ? -9.606 -2.560 44.260 1.00 91.81 99 TYR A CA 1
ATOM 770 C C . TYR A 1 99 ? -11.109 -2.840 44.058 1.00 91.81 99 TYR A C 1
ATOM 772 O O . TYR A 1 99 ? -11.493 -3.733 43.297 1.00 91.81 99 TYR A O 1
ATOM 780 N N . ARG A 1 100 ? -11.997 -2.069 44.708 1.00 90.25 100 ARG A N 1
ATOM 781 C CA . ARG A 1 100 ? -13.455 -2.207 44.538 1.00 90.25 100 ARG A CA 1
ATOM 782 C C . ARG A 1 100 ? -13.880 -1.893 43.101 1.00 90.25 100 ARG A C 1
ATOM 784 O O . ARG A 1 100 ? -13.747 -0.764 42.647 1.00 90.25 100 ARG A O 1
ATOM 791 N N . GLY A 1 101 ? -14.420 -2.905 42.421 1.00 87.88 101 GLY A N 1
ATOM 792 C CA . GLY A 1 101 ? -14.838 -2.845 41.015 1.00 87.88 101 GLY A CA 1
ATOM 793 C C . GLY A 1 101 ? -13.848 -3.467 40.020 1.00 87.88 101 GLY A C 1
ATOM 794 O O . GLY A 1 101 ? -14.233 -3.688 38.874 1.00 87.88 101 GLY A O 1
ATOM 795 N N . PHE A 1 102 ? -12.617 -3.813 40.434 1.00 90.19 102 PHE A N 1
ATOM 796 C CA . PHE A 1 102 ? -11.544 -4.222 39.511 1.00 90.19 102 PHE A CA 1
ATOM 797 C C . PHE A 1 102 ? -11.926 -5.407 38.614 1.00 90.19 102 PHE A C 1
ATOM 799 O O . PHE A 1 102 ? -11.872 -5.289 37.393 1.00 90.19 102 PHE A O 1
ATOM 806 N N . ALA A 1 103 ? -12.403 -6.511 39.199 1.00 87.88 103 ALA A N 1
ATOM 807 C CA . ALA A 1 103 ? -12.801 -7.701 38.442 1.00 87.88 103 ALA A CA 1
ATOM 808 C C . ALA A 1 103 ? -13.928 -7.425 37.425 1.00 87.88 103 ALA A C 1
ATOM 810 O O . ALA A 1 103 ? -13.944 -8.005 36.342 1.00 87.88 103 ALA A O 1
ATOM 811 N N . THR A 1 104 ? -14.851 -6.509 37.741 1.00 88.69 104 THR A N 1
ATOM 812 C CA . THR A 1 104 ? -15.922 -6.099 36.820 1.00 88.69 104 THR A CA 1
ATOM 813 C C . THR A 1 104 ? -15.368 -5.258 35.671 1.00 88.69 104 THR A C 1
ATOM 815 O O . THR A 1 104 ? -15.644 -5.557 34.513 1.00 88.69 104 THR A O 1
ATOM 818 N N . SER A 1 105 ? -14.517 -4.276 35.976 1.00 86.31 105 SER A N 1
ATOM 819 C CA . SER A 1 105 ? -13.837 -3.446 34.976 1.00 86.31 105 SER A CA 1
ATOM 820 C C . SER A 1 105 ? -12.958 -4.271 34.028 1.00 86.31 105 SER A C 1
ATOM 822 O O . SER A 1 105 ? -12.925 -3.997 32.827 1.00 86.31 105 SER A O 1
ATOM 824 N N . LEU A 1 106 ? -12.269 -5.293 34.546 1.00 84.81 106 LEU A N 1
ATOM 825 C CA . LEU A 1 106 ? -11.404 -6.165 33.754 1.00 84.81 106 LEU A CA 1
ATOM 826 C C . LEU A 1 106 ? -12.223 -7.008 32.765 1.00 84.81 106 LEU A C 1
ATOM 828 O O . LEU A 1 106 ? -11.919 -7.011 31.573 1.00 84.81 106 LEU A O 1
ATOM 832 N N . ALA A 1 107 ? -13.316 -7.627 33.228 1.00 84.31 107 ALA A N 1
ATOM 833 C CA . ALA A 1 107 ? -14.198 -8.450 32.395 1.00 84.31 107 ALA A CA 1
ATOM 834 C C . ALA A 1 107 ? -14.780 -7.699 31.179 1.00 84.31 107 ALA A C 1
ATOM 836 O O . ALA A 1 107 ? -14.957 -8.291 30.117 1.00 84.31 107 ALA A O 1
ATOM 837 N N . GLY A 1 108 ? -15.037 -6.390 31.300 1.00 79.62 108 GLY A N 1
ATOM 838 C CA . GLY A 1 108 ? -15.498 -5.560 30.178 1.00 79.62 108 GLY A CA 1
ATOM 839 C C . GLY A 1 108 ? -14.414 -5.066 29.228 1.00 79.62 108 GLY A C 1
ATOM 840 O O . GLY A 1 108 ? -14.732 -4.632 28.123 1.00 79.62 108 GLY A O 1
ATOM 841 N N . THR A 1 109 ? -13.142 -5.113 29.632 1.00 74.50 109 THR A N 1
ATOM 842 C CA . THR A 1 109 ? -12.049 -4.502 28.859 1.00 74.50 109 THR A CA 1
ATOM 843 C C . THR A 1 109 ? -11.795 -5.243 27.548 1.00 74.50 109 THR A C 1
ATOM 845 O O . THR A 1 109 ? -11.555 -4.604 26.525 1.00 74.50 109 THR A O 1
ATOM 848 N N . ILE A 1 110 ? -11.873 -6.577 27.555 1.00 72.44 110 ILE A N 1
ATOM 849 C CA . ILE A 1 110 ? -11.576 -7.397 26.372 1.00 72.44 110 ILE A CA 1
ATOM 850 C C . ILE A 1 110 ? -12.689 -7.274 25.307 1.00 72.44 110 ILE A C 1
ATOM 852 O O . ILE A 1 110 ? -12.366 -6.875 24.186 1.00 72.44 110 ILE A O 1
ATOM 856 N N . PRO A 1 111 ? -13.991 -7.488 25.610 1.00 78.38 111 PRO A N 1
ATOM 857 C CA . PRO A 1 111 ? -15.041 -7.391 24.591 1.00 78.38 111 PRO A CA 1
ATOM 858 C C . PRO A 1 111 ? -15.221 -5.971 24.035 1.00 78.38 111 PRO A C 1
ATOM 860 O O . PRO A 1 111 ? -15.468 -5.807 22.842 1.00 78.38 111 PRO A O 1
ATOM 863 N N . ALA A 1 112 ? -15.047 -4.933 24.865 1.00 73.75 112 ALA A N 1
ATOM 864 C CA . ALA A 1 112 ? -15.137 -3.546 24.405 1.00 73.75 112 ALA A CA 1
ATOM 865 C C . ALA A 1 112 ? -14.011 -3.177 23.419 1.00 73.75 112 ALA A C 1
ATOM 867 O O . ALA A 1 112 ? -14.260 -2.435 22.472 1.00 73.75 112 ALA A O 1
ATOM 868 N N . ARG A 1 113 ? -12.793 -3.718 23.595 1.00 69.94 113 ARG A N 1
ATOM 869 C CA . ARG A 1 113 ? -11.680 -3.538 22.643 1.00 69.94 113 ARG A CA 1
ATOM 870 C C . ARG A 1 113 ? -11.915 -4.288 21.329 1.00 69.94 113 ARG A C 1
ATOM 872 O O . ARG A 1 113 ? -11.683 -3.711 20.272 1.00 69.94 113 ARG A O 1
ATOM 879 N N . ALA A 1 114 ? -12.423 -5.521 21.385 1.00 70.19 114 ALA A N 1
ATOM 880 C CA . ALA A 1 114 ? -12.760 -6.289 20.183 1.00 70.19 114 ALA A CA 1
ATOM 881 C C . ALA A 1 114 ? -13.835 -5.580 19.333 1.00 70.19 114 ALA A C 1
ATOM 883 O O . ALA A 1 114 ? -13.667 -5.419 18.126 1.00 70.19 114 ALA A O 1
ATOM 884 N N . LEU A 1 115 ? -14.896 -5.072 19.975 1.00 75.81 115 LEU A N 1
ATOM 885 C CA . LEU A 1 115 ? -15.936 -4.286 19.301 1.00 75.81 115 LEU A CA 1
ATOM 886 C C . LEU A 1 115 ? -15.431 -2.939 18.776 1.00 75.81 115 LEU A C 1
ATOM 888 O O . LEU A 1 115 ? -15.894 -2.506 17.724 1.00 75.81 115 LEU A O 1
ATOM 892 N N . TYR A 1 116 ? -14.488 -2.288 19.468 1.00 72.75 116 TYR A N 1
ATOM 893 C CA . TYR A 1 116 ? -13.842 -1.077 18.955 1.00 72.75 116 TYR A CA 1
ATOM 894 C C . TYR A 1 116 ? -13.153 -1.359 17.615 1.00 72.75 116 TYR A C 1
ATOM 896 O O . TYR A 1 116 ? -13.417 -0.662 16.642 1.00 72.75 116 TYR A O 1
ATOM 904 N N . MET A 1 117 ? -12.325 -2.408 17.556 1.00 66.31 117 MET A N 1
ATOM 905 C CA . MET A 1 117 ? -11.548 -2.757 16.363 1.00 66.31 117 MET A CA 1
ATOM 906 C C . MET A 1 117 ? -12.449 -3.143 15.179 1.00 66.31 117 MET A C 1
ATOM 908 O O . MET A 1 117 ? -12.374 -2.525 14.120 1.00 66.31 117 MET A O 1
ATOM 912 N N . GLY A 1 118 ? -13.387 -4.077 15.378 1.00 67.81 118 GLY A N 1
ATOM 913 C CA . GLY A 1 118 ? -14.272 -4.530 14.298 1.00 67.81 118 GLY A CA 1
ATOM 914 C C . GLY A 1 118 ? -15.187 -3.426 13.751 1.00 67.81 118 GLY A C 1
ATOM 915 O O . GLY A 1 118 ? -15.413 -3.347 12.545 1.00 67.81 118 GLY A O 1
ATOM 916 N N . ALA A 1 119 ? -15.679 -2.522 14.607 1.00 73.06 119 ALA A N 1
ATOM 917 C CA . ALA A 1 119 ? -16.476 -1.379 14.158 1.00 73.06 119 ALA A CA 1
ATOM 918 C C . ALA A 1 119 ? -15.632 -0.307 13.442 1.00 73.06 119 ALA A C 1
ATOM 920 O O . ALA A 1 119 ? -16.138 0.349 12.528 1.00 73.06 119 ALA A O 1
ATOM 921 N N . LEU A 1 120 ? -14.360 -0.140 13.819 1.00 69.94 120 LEU A N 1
ATOM 922 C CA . LEU A 1 120 ? -13.404 0.756 13.160 1.00 69.94 120 LEU A CA 1
ATOM 923 C C . LEU A 1 120 ? -13.140 0.297 11.718 1.00 69.94 120 LEU A C 1
ATOM 925 O O . LEU A 1 120 ? -13.298 1.079 10.782 1.00 69.94 120 LEU A O 1
ATOM 929 N N . GLU A 1 121 ? -12.821 -0.984 11.537 1.00 69.00 121 GLU A N 1
ATOM 930 C CA . GLU A 1 121 ? -12.548 -1.604 10.234 1.00 69.00 121 GLU A CA 1
ATOM 931 C C . GLU A 1 121 ? -13.793 -1.612 9.332 1.00 69.00 121 GLU A C 1
ATOM 933 O O . GLU A 1 121 ? -13.753 -1.099 8.211 1.00 69.00 121 GLU A O 1
ATOM 938 N N . ALA A 1 122 ? -14.934 -2.095 9.843 1.00 72.00 122 ALA A N 1
ATOM 939 C CA . ALA A 1 122 ? -16.187 -2.162 9.087 1.00 72.00 122 ALA A CA 1
ATOM 940 C C . ALA A 1 122 ? -16.728 -0.779 8.677 1.00 72.00 122 ALA A C 1
ATOM 942 O O . ALA A 1 122 ? -17.324 -0.628 7.607 1.00 72.00 122 ALA A O 1
ATOM 943 N N . THR A 1 123 ? -16.520 0.251 9.506 1.00 72.88 123 THR A N 1
ATOM 944 C CA . THR A 1 123 ? -16.939 1.620 9.163 1.00 72.88 123 THR A CA 1
ATOM 945 C C . THR A 1 123 ? -15.956 2.283 8.197 1.00 72.88 123 THR A C 1
ATOM 947 O O . THR A 1 123 ? -16.398 3.014 7.313 1.00 72.88 123 THR A O 1
ATOM 950 N N . LYS A 1 124 ? -14.643 2.016 8.295 1.00 65.38 124 LYS A N 1
ATOM 951 C CA . LYS A 1 124 ? -13.666 2.524 7.316 1.00 65.38 124 LYS A CA 1
ATOM 952 C C . LYS A 1 124 ? -13.990 2.037 5.901 1.00 65.38 124 LYS A C 1
ATOM 954 O O . LYS A 1 124 ? -14.070 2.861 4.991 1.00 65.38 124 LYS A O 1
ATOM 959 N N . SER A 1 125 ? -14.222 0.735 5.720 1.00 65.69 125 SER A N 1
ATOM 960 C CA . SER A 1 125 ? -14.507 0.154 4.400 1.00 65.69 125 SER A CA 1
ATOM 961 C C . SER A 1 125 ? -15.824 0.669 3.805 1.00 65.69 125 SER A C 1
ATOM 963 O O . SER A 1 125 ? -15.855 1.112 2.656 1.00 65.69 125 SER A O 1
ATOM 965 N N . THR A 1 126 ? -16.903 0.699 4.594 1.00 71.06 126 THR A N 1
ATOM 966 C CA . THR A 1 126 ? -18.216 1.172 4.120 1.00 71.06 126 THR A CA 1
ATOM 967 C C . THR A 1 126 ? -18.271 2.681 3.884 1.00 71.06 126 THR A C 1
ATOM 969 O O . THR A 1 126 ? -18.795 3.102 2.853 1.00 71.06 126 THR A O 1
ATOM 972 N N . VAL A 1 127 ? -17.714 3.514 4.773 1.00 64.38 127 VAL A N 1
ATOM 973 C CA . VAL A 1 127 ? -17.744 4.979 4.595 1.00 64.38 127 VAL A CA 1
ATOM 974 C C . VAL A 1 127 ? -16.767 5.433 3.511 1.00 64.38 127 VAL A C 1
ATOM 976 O O . VAL A 1 127 ? -17.112 6.343 2.760 1.00 64.38 127 VAL A O 1
ATOM 979 N N . GLY A 1 128 ? -15.613 4.777 3.345 1.00 59.00 128 GLY A N 1
ATOM 980 C CA . GLY A 1 128 ? -14.724 5.016 2.203 1.00 59.00 128 GLY A CA 1
ATOM 981 C C . GLY A 1 128 ? -15.452 4.790 0.874 1.00 59.00 128 GLY A C 1
ATOM 982 O O . GLY A 1 128 ? -15.583 5.713 0.068 1.00 59.00 128 GLY A O 1
ATOM 983 N N . ALA A 1 129 ? -16.045 3.604 0.699 1.00 62.47 129 ALA A N 1
ATOM 984 C CA . ALA A 1 129 ? -16.821 3.266 -0.494 1.00 62.47 129 ALA A CA 1
ATOM 985 C C . ALA A 1 129 ? -18.039 4.188 -0.717 1.00 62.47 129 ALA A C 1
ATOM 987 O O . ALA A 1 129 ? -18.339 4.550 -1.855 1.00 62.47 129 ALA A O 1
ATOM 988 N N . ALA A 1 130 ? -18.745 4.595 0.344 1.00 63.75 130 ALA A N 1
ATOM 989 C CA . ALA A 1 130 ? -19.914 5.470 0.236 1.00 63.75 130 ALA A CA 1
ATOM 990 C C . ALA A 1 130 ? -19.559 6.937 -0.068 1.00 63.75 130 ALA A C 1
ATOM 992 O O . ALA A 1 130 ? -20.284 7.598 -0.807 1.00 63.75 130 ALA A O 1
ATOM 993 N N . THR A 1 131 ? -18.449 7.452 0.469 1.00 58.03 131 THR A N 1
ATOM 994 C CA . THR A 1 131 ? -18.061 8.866 0.307 1.00 58.03 131 THR A CA 1
ATOM 995 C C . THR A 1 131 ? -17.443 9.122 -1.070 1.00 58.03 131 THR A C 1
ATOM 997 O O . THR A 1 131 ? -17.718 10.153 -1.682 1.00 58.03 131 THR A O 1
ATOM 1000 N N . LEU A 1 132 ? -16.713 8.143 -1.620 1.00 55.09 132 LEU A N 1
ATOM 1001 C CA . LEU A 1 132 ? -16.247 8.167 -3.013 1.00 55.09 132 LEU A CA 1
ATOM 1002 C C . LEU A 1 132 ? -17.418 8.142 -4.015 1.00 55.09 132 LEU A C 1
ATOM 1004 O O . LEU A 1 132 ? -17.406 8.887 -4.992 1.00 55.09 132 LEU A O 1
ATOM 1008 N N . ARG A 1 133 ? -18.491 7.383 -3.734 1.00 64.06 133 ARG A N 1
ATOM 1009 C CA . ARG A 1 133 ? -19.741 7.389 -4.533 1.00 64.06 133 ARG A CA 1
ATOM 1010 C C . ARG A 1 133 ? -20.485 8.734 -4.541 1.00 64.06 133 ARG A C 1
ATOM 1012 O O . ARG A 1 133 ? -21.396 8.902 -5.344 1.00 64.06 133 ARG A O 1
ATOM 1019 N N . LEU A 1 134 ? -20.115 9.678 -3.672 1.00 68.31 134 LEU A N 1
ATOM 1020 C CA . LEU A 1 134 ? -20.673 11.035 -3.613 1.00 68.31 134 LEU A CA 1
ATOM 1021 C C . LEU A 1 134 ? -19.759 12.096 -4.260 1.00 68.31 134 LEU A C 1
ATOM 1023 O O . LEU A 1 134 ? -20.041 13.286 -4.142 1.00 68.31 134 LEU A O 1
ATOM 1027 N N . GLY A 1 135 ? -18.675 11.693 -4.936 1.00 56.44 135 GLY A N 1
ATOM 1028 C CA . GLY A 1 135 ? -17.791 12.611 -5.670 1.00 56.44 135 GLY A CA 1
ATOM 1029 C C . GLY A 1 135 ? -16.914 13.507 -4.785 1.00 56.44 135 GLY A C 1
ATOM 1030 O O . GLY A 1 135 ? -16.432 14.544 -5.237 1.00 56.44 135 GLY A O 1
ATOM 1031 N N . VAL A 1 136 ? -16.714 13.138 -3.518 1.00 63.81 136 VAL A N 1
ATOM 1032 C CA . VAL A 1 136 ? -15.853 13.877 -2.582 1.00 63.81 136 VAL A CA 1
ATOM 1033 C C . VAL A 1 136 ? -14.376 13.543 -2.861 1.00 63.81 136 VAL A C 1
ATOM 1035 O O . VAL A 1 136 ? -14.059 12.358 -2.975 1.00 63.81 136 VAL A O 1
ATOM 1038 N N . PRO A 1 137 ? -13.455 14.532 -2.917 1.00 65.12 137 PRO A N 1
ATOM 1039 C CA . PRO A 1 137 ? -12.029 14.286 -3.142 1.00 65.12 137 PRO A CA 1
ATOM 1040 C C . PRO A 1 137 ? -11.431 13.281 -2.155 1.00 65.12 137 PRO A C 1
ATOM 1042 O O . PRO A 1 137 ? -11.700 13.353 -0.955 1.00 65.12 137 PRO A O 1
ATOM 1045 N N . GLU A 1 138 ? -10.582 12.379 -2.648 1.00 58.53 138 GLU A N 1
ATOM 1046 C CA . GLU A 1 138 ? -10.101 11.197 -1.918 1.00 58.53 138 GLU A CA 1
ATOM 1047 C C . GLU A 1 138 ? -9.453 11.523 -0.563 1.00 58.53 138 GLU A C 1
ATOM 1049 O O . GLU A 1 138 ? -9.747 10.872 0.439 1.00 58.53 138 GLU A O 1
ATOM 1054 N N . THR A 1 139 ? -8.656 12.592 -0.482 1.00 58.41 139 THR A N 1
ATOM 1055 C CA . THR A 1 139 ? -8.062 13.057 0.782 1.00 58.41 139 THR A CA 1
ATOM 1056 C C . THR A 1 139 ? -9.128 13.448 1.809 1.00 58.41 139 THR A C 1
ATOM 1058 O O . THR A 1 139 ? -9.032 13.077 2.976 1.00 58.41 139 THR A O 1
ATOM 1061 N N . THR A 1 140 ? -10.191 14.141 1.389 1.00 63.28 140 THR A N 1
ATOM 1062 C CA . THR A 1 140 ? -11.341 14.480 2.244 1.00 63.28 140 THR A CA 1
ATOM 1063 C C . THR A 1 140 ? -12.220 13.262 2.540 1.00 63.28 140 THR A C 1
ATOM 1065 O O . THR A 1 140 ? -12.718 13.140 3.657 1.00 63.28 140 THR A O 1
ATOM 1068 N N . ALA A 1 141 ? -12.378 12.332 1.594 1.00 62.53 141 ALA A N 1
ATOM 1069 C CA . ALA A 1 141 ? -13.129 11.094 1.790 1.00 62.53 141 ALA A CA 1
ATOM 1070 C C . ALA A 1 141 ? -12.445 10.162 2.808 1.00 62.53 141 ALA A C 1
ATOM 1072 O O . ALA A 1 141 ? -13.112 9.635 3.694 1.00 62.53 141 ALA A O 1
ATOM 1073 N N . SER A 1 142 ? -11.117 10.027 2.744 1.00 54.41 142 SER A N 1
ATOM 1074 C CA . SER A 1 142 ? -10.295 9.271 3.699 1.00 54.41 142 SER A CA 1
ATOM 1075 C C . SER A 1 142 ? -10.348 9.892 5.104 1.00 54.41 142 SER A C 1
ATOM 1077 O O . SER A 1 142 ? -10.614 9.188 6.085 1.00 54.41 142 SER A O 1
ATOM 1079 N N . VAL A 1 143 ? -10.245 11.228 5.197 1.00 60.19 143 VAL A N 1
ATOM 1080 C CA . VAL A 1 143 ? -10.418 11.991 6.449 1.00 60.19 143 VAL A CA 1
ATOM 1081 C C . VAL A 1 143 ? -11.813 11.766 7.046 1.00 60.19 143 VAL A C 1
ATOM 1083 O O . VAL A 1 143 ? -11.940 11.466 8.235 1.00 60.19 143 VAL A O 1
ATOM 1086 N N . ALA A 1 144 ? -12.865 11.870 6.228 1.00 63.78 144 ALA A N 1
ATOM 1087 C CA . ALA A 1 144 ? -14.248 11.671 6.654 1.00 63.78 144 ALA A CA 1
ATOM 1088 C C . ALA A 1 144 ? -14.518 10.220 7.084 1.00 63.78 144 ALA A C 1
ATOM 1090 O O . ALA A 1 144 ? -15.133 10.004 8.127 1.00 63.78 144 ALA A O 1
ATOM 1091 N N . ALA A 1 145 ? -14.015 9.231 6.339 1.00 64.69 145 ALA A N 1
ATOM 1092 C CA . ALA A 1 145 ? -14.138 7.815 6.672 1.00 64.69 145 ALA A CA 1
ATOM 1093 C C . ALA A 1 145 ? -13.400 7.466 7.971 1.00 64.69 145 ALA A C 1
ATOM 1095 O O . ALA A 1 145 ? -13.967 6.790 8.826 1.00 64.69 145 ALA A O 1
ATOM 1096 N N . SER A 1 146 ? -12.185 7.980 8.176 1.00 63.28 146 SER A N 1
ATOM 1097 C CA . SER A 1 146 ? -11.422 7.770 9.413 1.00 63.28 146 SER A CA 1
ATOM 1098 C C . SER A 1 146 ? -12.082 8.448 10.623 1.00 63.28 146 SER A C 1
ATOM 1100 O O . SER A 1 146 ? -12.169 7.844 11.694 1.00 63.28 146 SER A O 1
ATOM 1102 N N . ALA A 1 147 ? -12.634 9.657 10.462 1.00 65.56 147 ALA A N 1
ATOM 1103 C CA . ALA A 1 147 ? -13.385 10.341 11.517 1.00 65.56 147 ALA A CA 1
ATOM 1104 C C . ALA A 1 147 ? -14.716 9.634 11.853 1.00 65.56 147 ALA A C 1
ATOM 1106 O O . ALA A 1 147 ? -15.030 9.428 13.030 1.00 65.56 147 ALA A O 1
ATOM 1107 N N . ALA A 1 148 ? -15.477 9.213 10.837 1.00 70.69 148 ALA A N 1
ATOM 1108 C CA . ALA A 1 148 ? -16.717 8.458 11.004 1.00 70.69 148 ALA A CA 1
ATOM 1109 C C . ALA A 1 148 ? -16.463 7.086 11.646 1.00 70.69 148 ALA A C 1
ATOM 1111 O O . ALA A 1 148 ? -17.189 6.694 12.558 1.00 70.69 148 ALA A O 1
ATOM 1112 N N . ALA A 1 149 ? -15.399 6.391 11.236 1.00 70.00 149 ALA A N 1
ATOM 1113 C CA . ALA A 1 149 ? -14.984 5.123 11.820 1.00 70.00 149 ALA A CA 1
ATOM 1114 C C . ALA A 1 149 ? -14.535 5.270 13.275 1.00 70.00 149 ALA A C 1
ATOM 1116 O O . ALA A 1 149 ? -14.994 4.509 14.122 1.00 70.00 149 ALA A O 1
ATOM 1117 N N . GLY A 1 150 ? -13.721 6.279 13.600 1.00 69.88 150 GLY A N 1
ATOM 1118 C CA . GLY A 1 150 ? -13.313 6.555 14.980 1.00 69.88 150 GLY A CA 1
ATOM 1119 C C . GLY A 1 150 ? -14.499 6.860 15.906 1.00 69.88 150 GLY A C 1
ATOM 1120 O O . GLY A 1 150 ? -14.514 6.414 17.056 1.00 69.88 150 GLY A O 1
ATOM 1121 N N . LEU A 1 151 ? -15.521 7.564 15.402 1.00 76.19 151 LEU A N 1
ATOM 1122 C CA . LEU A 1 151 ? -16.764 7.826 16.133 1.00 76.19 151 LEU A CA 1
ATOM 1123 C C . LEU A 1 151 ? -17.638 6.566 16.263 1.00 76.19 151 LEU A C 1
ATOM 1125 O O . LEU A 1 151 ? -18.102 6.268 17.361 1.00 76.19 151 LEU A O 1
ATOM 1129 N N . SER A 1 152 ? -17.827 5.811 15.178 1.00 78.69 152 SER A N 1
ATOM 1130 C CA . SER A 1 152 ? -18.581 4.548 15.146 1.00 78.69 152 SER A CA 1
ATOM 1131 C C . SER A 1 152 ? -17.992 3.514 16.110 1.00 78.69 152 SER A C 1
ATOM 1133 O O . SER A 1 152 ? -18.694 3.004 16.984 1.00 78.69 152 SER A O 1
ATOM 1135 N N . ALA A 1 153 ? -16.674 3.305 16.050 1.00 75.88 153 ALA A N 1
ATOM 1136 C CA . ALA A 1 153 ? -15.921 2.454 16.964 1.00 75.88 153 ALA A CA 1
ATOM 1137 C C . ALA A 1 153 ? -16.075 2.888 18.427 1.00 75.88 153 ALA A C 1
ATOM 1139 O O . ALA A 1 153 ? -16.333 2.058 19.302 1.00 75.88 153 ALA A O 1
ATOM 1140 N N . ALA A 1 154 ? -15.980 4.195 18.705 1.00 76.56 154 ALA A N 1
ATOM 1141 C CA . ALA A 1 154 ? -16.192 4.724 20.048 1.00 76.56 154 ALA A CA 1
ATOM 1142 C C . ALA A 1 154 ? -17.623 4.465 20.546 1.00 76.56 154 ALA A C 1
ATOM 1144 O O . ALA A 1 154 ? -17.790 4.034 21.684 1.00 76.56 154 ALA A O 1
ATOM 1145 N N . VAL A 1 155 ? -18.647 4.667 19.711 1.00 85.94 155 VAL A N 1
ATOM 1146 C CA . VAL A 1 155 ? -20.045 4.363 20.059 1.00 85.94 155 VAL A CA 1
ATOM 1147 C C . VAL A 1 155 ? -20.219 2.867 20.336 1.00 85.94 155 VAL A C 1
ATOM 1149 O O . VAL A 1 155 ? -20.697 2.516 21.414 1.00 85.94 155 VAL A O 1
ATOM 1152 N N . ALA A 1 156 ? -19.776 1.993 19.428 1.00 84.88 156 ALA A N 1
ATOM 1153 C CA . ALA A 1 156 ? -19.899 0.539 19.548 1.00 84.88 156 ALA A CA 1
ATOM 1154 C C . ALA A 1 156 ? -19.216 -0.006 20.815 1.00 84.88 156 ALA A C 1
ATOM 1156 O O . ALA A 1 156 ? -19.829 -0.743 21.590 1.00 84.88 156 ALA A O 1
ATOM 1157 N N . ALA A 1 157 ? -17.983 0.424 21.096 1.00 82.62 157 ALA A N 1
ATOM 1158 C CA . ALA A 1 157 ? -17.273 0.043 22.314 1.00 82.62 157 ALA A CA 1
ATOM 1159 C C . ALA A 1 157 ? -17.966 0.563 23.586 1.00 82.62 157 ALA A C 1
ATOM 1161 O O . ALA A 1 157 ? -18.045 -0.157 24.585 1.00 82.62 157 ALA A O 1
ATOM 1162 N N . GLN A 1 158 ? -18.520 1.785 23.563 1.00 87.94 158 GLN A N 1
ATOM 1163 C CA . GLN A 1 158 ? -19.264 2.326 24.705 1.00 87.94 158 GLN A CA 1
ATOM 1164 C C . GLN A 1 158 ? -20.587 1.591 24.975 1.00 87.94 158 GLN A C 1
ATOM 1166 O O . GLN A 1 158 ? -21.057 1.662 26.114 1.00 87.94 158 GLN A O 1
ATOM 1171 N N . VAL A 1 159 ? -21.168 0.857 24.011 1.00 89.00 159 VAL A N 1
ATOM 1172 C CA . VAL A 1 159 ? -22.362 0.022 24.257 1.00 89.00 159 VAL A CA 1
ATOM 1173 C C . VAL A 1 159 ? -22.048 -1.074 25.278 1.00 89.00 159 VAL A C 1
ATOM 1175 O O . VAL A 1 159 ? -22.773 -1.219 26.257 1.00 89.00 159 VAL A O 1
ATOM 1178 N N . VAL A 1 160 ? -20.933 -1.793 25.124 1.00 88.12 160 VAL A N 1
ATOM 1179 C CA . VAL A 1 160 ? -20.531 -2.823 26.101 1.00 88.12 160 VAL A CA 1
ATOM 1180 C C . VAL A 1 160 ? -19.823 -2.223 27.319 1.00 88.12 160 VAL A C 1
ATOM 1182 O O . VAL A 1 160 ? -20.014 -2.702 28.437 1.00 88.12 160 VAL A O 1
ATOM 1185 N N . TRP A 1 161 ? -19.049 -1.148 27.147 1.00 89.50 161 TRP A N 1
ATOM 1186 C CA . TRP A 1 161 ? -18.304 -0.548 28.255 1.00 89.50 161 TRP A CA 1
ATOM 1187 C C . TRP A 1 161 ? -19.194 0.168 29.284 1.00 89.50 161 TRP A C 1
ATOM 1189 O O . TRP A 1 161 ? -18.966 0.017 30.483 1.00 89.50 161 TRP A O 1
ATOM 1199 N N . THR A 1 162 ? -20.221 0.921 28.864 1.00 90.88 162 THR A N 1
ATOM 1200 C CA . THR A 1 162 ? -20.989 1.787 29.790 1.00 90.88 162 THR A CA 1
ATOM 1201 C C . THR A 1 162 ? -21.684 1.014 30.925 1.00 90.88 162 THR A C 1
ATOM 1203 O O . THR A 1 162 ? -21.503 1.417 32.075 1.00 90.88 162 THR A O 1
ATOM 1206 N N . PRO A 1 163 ? -22.393 -0.112 30.686 1.00 91.25 163 PRO A N 1
ATOM 1207 C CA . PRO A 1 163 ? -22.959 -0.936 31.762 1.00 91.25 163 PRO A CA 1
ATOM 1208 C C . PRO A 1 163 ? -21.930 -1.380 32.806 1.00 91.25 163 PRO A C 1
ATOM 1210 O O . PRO A 1 163 ? -22.209 -1.400 34.005 1.00 91.25 163 PRO A O 1
ATOM 1213 N N . ILE A 1 164 ? -20.727 -1.720 32.350 1.00 91.31 164 ILE A N 1
ATOM 1214 C CA . ILE A 1 164 ? -19.654 -2.284 33.171 1.00 91.31 164 ILE A CA 1
ATOM 1215 C C . ILE A 1 164 ? -18.951 -1.180 33.972 1.00 91.31 164 ILE A C 1
ATOM 1217 O O . ILE A 1 164 ? -18.636 -1.364 35.151 1.00 91.31 164 ILE A O 1
ATOM 1221 N N . ASP A 1 165 ? -18.782 -0.010 33.362 1.00 90.31 165 ASP A N 1
ATOM 1222 C CA . ASP A 1 165 ? -18.283 1.219 33.974 1.00 90.31 165 ASP A CA 1
ATOM 1223 C C . ASP A 1 165 ? -19.240 1.750 35.058 1.00 90.31 165 ASP A C 1
ATOM 1225 O O . ASP A 1 165 ? -18.798 2.032 36.171 1.00 90.31 165 ASP A O 1
ATOM 1229 N N . VAL A 1 166 ? -20.558 1.780 34.808 1.00 90.75 166 VAL A N 1
ATOM 1230 C CA . VAL A 1 166 ? -21.570 2.162 35.817 1.00 90.75 166 VAL A CA 1
ATOM 1231 C C . VAL A 1 166 ? -21.525 1.234 37.034 1.00 90.75 166 VAL A C 1
ATOM 1233 O O . VAL A 1 166 ? -21.481 1.711 38.172 1.00 90.75 166 VAL A O 1
ATOM 1236 N N . VAL A 1 167 ? -21.500 -0.087 36.816 1.00 91.12 167 VAL A N 1
ATOM 1237 C CA . VAL A 1 167 ? -21.387 -1.072 37.907 1.00 91.12 167 VAL A CA 1
ATOM 1238 C C . VAL A 1 167 ? -20.068 -0.897 38.665 1.00 91.12 167 VAL A C 1
ATOM 1240 O O . VAL A 1 167 ? -20.067 -0.862 39.897 1.00 91.12 167 VAL A O 1
ATOM 1243 N N . SER A 1 168 ? -18.949 -0.738 37.952 1.00 91.25 168 SER A N 1
ATOM 1244 C CA . SER A 1 168 ? -17.631 -0.550 38.566 1.00 91.25 168 SER A CA 1
ATOM 1245 C C . SER A 1 168 ? -17.576 0.727 39.401 1.00 91.25 168 SER A C 1
ATOM 1247 O O . SER A 1 168 ? -17.188 0.660 40.562 1.00 91.25 168 SER A O 1
ATOM 1249 N N . GLN A 1 169 ? -18.025 1.875 38.890 1.00 89.75 169 GLN A N 1
ATOM 1250 C CA . GLN A 1 169 ? -17.992 3.135 39.639 1.00 89.75 169 GLN A CA 1
ATOM 1251 C C . GLN A 1 169 ? -18.905 3.121 40.873 1.00 89.75 169 GLN A C 1
ATOM 1253 O O . GLN A 1 169 ? -18.482 3.573 41.941 1.00 89.75 169 GLN A O 1
ATOM 1258 N N . ARG A 1 170 ? -20.113 2.539 40.782 1.00 89.56 170 ARG A N 1
ATOM 1259 C CA . ARG A 1 170 ? -20.990 2.354 41.956 1.00 89.56 170 ARG A CA 1
ATOM 1260 C C . ARG A 1 170 ? -20.359 1.436 43.021 1.00 89.56 170 ARG A C 1
ATOM 1262 O O . ARG A 1 170 ? -20.637 1.623 44.204 1.00 89.56 170 ARG A O 1
ATOM 1269 N N . LEU A 1 171 ? -19.455 0.520 42.648 1.00 90.00 171 LEU A N 1
ATOM 1270 C CA . LEU A 1 171 ? -18.615 -0.235 43.595 1.00 90.00 171 LEU A CA 1
ATOM 1271 C C . LEU A 1 171 ? -17.421 0.577 44.127 1.00 90.00 171 LEU A C 1
ATOM 1273 O O . LEU A 1 171 ? -17.153 0.527 45.327 1.00 90.00 171 LEU A O 1
ATOM 1277 N N . MET A 1 172 ? -16.717 1.337 43.277 1.00 90.19 172 MET A N 1
ATOM 1278 C CA . MET A 1 172 ? -15.559 2.161 43.671 1.00 90.19 172 MET A CA 1
ATOM 1279 C C . MET A 1 172 ? -15.909 3.133 44.802 1.00 90.19 172 MET A C 1
ATOM 1281 O O . MET A 1 172 ? -15.114 3.327 45.723 1.00 90.19 172 MET A O 1
ATOM 1285 N N . VAL A 1 173 ? -17.093 3.750 44.730 1.00 88.00 173 VAL A N 1
ATOM 1286 C CA . VAL A 1 173 ? -17.562 4.769 45.685 1.00 88.00 173 VAL A CA 1
ATOM 1287 C C . VAL A 1 173 ? -18.226 4.195 46.935 1.00 88.00 173 VAL A C 1
ATOM 1289 O O . VAL A 1 173 ? -18.425 4.936 47.897 1.00 88.00 173 VAL A O 1
ATOM 1292 N N . GLN A 1 174 ? -18.542 2.896 46.965 1.00 83.50 174 GLN A N 1
ATOM 1293 C CA . GLN A 1 174 ? -19.126 2.239 48.134 1.00 83.50 174 GLN A CA 1
ATOM 1294 C C . GLN A 1 174 ? -18.204 2.412 49.347 1.00 83.50 174 GLN A C 1
ATOM 1296 O O . GLN A 1 174 ? -17.040 2.026 49.286 1.00 83.50 174 GLN A O 1
ATOM 1301 N N . GLY A 1 175 ? -18.728 2.966 50.445 1.00 74.12 175 GLY A N 1
ATOM 1302 C CA . GLY A 1 175 ? -17.949 3.370 51.629 1.00 74.12 175 GLY A CA 1
ATOM 1303 C C . GLY A 1 175 ? -17.701 4.882 51.733 1.00 74.12 175 GLY A C 1
ATOM 1304 O O . GLY A 1 175 ? -17.356 5.372 52.802 1.00 74.12 175 GLY A O 1
ATOM 1305 N N . SER A 1 176 ? -17.952 5.641 50.662 1.00 72.56 176 SER A N 1
ATOM 1306 C CA . SER A 1 176 ? -18.163 7.093 50.725 1.00 72.56 176 SER A CA 1
ATOM 1307 C C . SER A 1 176 ? -19.601 7.420 51.151 1.00 72.56 176 SER A C 1
ATOM 1309 O O . SER A 1 176 ? -20.516 6.638 50.896 1.00 72.56 176 SER A O 1
ATOM 1311 N N . ALA A 1 177 ? -19.824 8.618 51.702 1.00 66.81 177 ALA A N 1
ATOM 1312 C CA . ALA A 1 177 ? -21.166 9.165 51.945 1.00 66.81 177 ALA A CA 1
ATOM 1313 C C . ALA A 1 177 ? -22.002 9.317 50.653 1.00 66.81 177 ALA A C 1
ATOM 1315 O O . ALA A 1 177 ? -23.224 9.349 50.703 1.00 66.81 177 ALA A O 1
ATOM 1316 N N . ALA A 1 178 ? -21.342 9.349 49.490 1.00 65.12 178 ALA A N 1
ATOM 1317 C CA . ALA A 1 178 ? -21.959 9.392 48.162 1.00 65.12 178 ALA A CA 1
ATOM 1318 C C . ALA A 1 178 ? -22.507 8.034 47.653 1.00 65.12 178 ALA A C 1
ATOM 1320 O O . ALA A 1 178 ? -22.927 7.936 46.501 1.00 65.12 178 ALA A O 1
ATOM 1321 N N . ALA A 1 179 ? -22.447 6.961 48.450 1.00 70.56 179 ALA A N 1
ATOM 1322 C CA . ALA A 1 179 ? -22.841 5.619 48.021 1.00 70.56 179 ALA A CA 1
ATOM 1323 C C . ALA A 1 179 ? -24.345 5.356 48.221 1.00 70.56 179 ALA A C 1
ATOM 1325 O O . ALA A 1 179 ? -24.775 5.013 49.320 1.00 70.56 179 ALA A O 1
ATOM 1326 N N . ALA A 1 180 ? -25.129 5.435 47.140 1.00 64.25 180 ALA A N 1
ATOM 1327 C CA . ALA A 1 180 ? -26.585 5.246 47.169 1.00 64.25 180 ALA A CA 1
ATOM 1328 C C . ALA A 1 180 ? -27.058 3.869 47.695 1.00 64.25 180 ALA A C 1
ATOM 1330 O O . ALA A 1 180 ? -28.162 3.760 48.221 1.00 64.25 180 ALA A O 1
ATOM 1331 N N . ALA A 1 181 ? -26.245 2.810 47.573 1.00 72.44 181 ALA A N 1
ATOM 1332 C CA . ALA A 1 181 ? -26.572 1.477 48.087 1.00 72.44 181 ALA A CA 1
ATOM 1333 C C . ALA A 1 181 ? -25.318 0.656 48.442 1.00 72.44 181 ALA A C 1
ATOM 1335 O O . ALA A 1 181 ? -24.205 0.961 48.008 1.00 72.44 181 ALA A O 1
ATOM 1336 N N . LYS A 1 182 ? -25.511 -0.421 49.219 1.00 82.06 182 LYS A N 1
ATOM 1337 C CA . LYS A 1 182 ? -24.477 -1.425 49.524 1.00 82.06 182 LYS A CA 1
ATOM 1338 C C . LYS A 1 182 ? -24.617 -2.650 48.613 1.00 82.06 182 LYS A C 1
ATOM 1340 O O . LYS A 1 182 ? -25.656 -3.320 48.590 1.00 82.06 182 LYS A O 1
ATOM 1345 N N . TYR A 1 183 ? -23.529 -2.982 47.929 1.00 86.19 183 TYR A N 1
ATOM 1346 C CA . TYR A 1 183 ? -23.405 -4.133 47.046 1.00 86.19 183 TYR A CA 1
ATOM 1347 C C . TYR A 1 183 ? -22.421 -5.168 47.618 1.00 86.19 183 TYR A C 1
ATOM 1349 O O . TYR A 1 183 ? -21.435 -4.817 48.271 1.00 86.19 183 TYR A O 1
ATOM 1357 N N . ARG A 1 184 ? -22.680 -6.455 47.365 1.00 81.94 184 ARG A N 1
ATOM 1358 C CA . ARG A 1 184 ? -21.790 -7.584 47.702 1.00 81.94 184 ARG A CA 1
ATOM 1359 C C . ARG A 1 184 ? -20.713 -7.833 46.634 1.00 81.94 184 ARG A C 1
ATOM 1361 O O . ARG A 1 184 ? -19.704 -8.457 46.932 1.00 81.94 184 ARG A O 1
ATOM 1368 N N . GLY A 1 185 ? -20.914 -7.347 45.407 1.00 86.62 185 GLY A N 1
ATOM 1369 C CA . GLY A 1 185 ? -19.985 -7.490 44.281 1.00 86.62 185 GLY A CA 1
ATOM 1370 C C . GLY A 1 185 ? -20.633 -7.113 42.945 1.00 86.62 185 GLY A C 1
ATOM 1371 O O . GLY A 1 185 ? -21.790 -6.698 42.919 1.00 86.62 185 GLY A O 1
ATOM 1372 N N . GLY A 1 186 ? -19.909 -7.285 41.832 1.00 88.38 186 GLY A N 1
ATOM 1373 C CA . GLY A 1 186 ? -20.349 -6.871 40.487 1.00 88.38 186 GLY A CA 1
ATOM 1374 C C . GLY A 1 186 ? -21.703 -7.430 40.048 1.00 88.38 186 GLY A C 1
ATOM 1375 O O . GLY A 1 186 ? -22.553 -6.674 39.591 1.00 88.38 186 GLY A O 1
ATOM 1376 N N . VAL A 1 187 ? -21.944 -8.729 40.247 1.00 88.88 187 VAL A N 1
ATOM 1377 C CA . VAL A 1 187 ? -23.209 -9.380 39.849 1.00 88.88 187 VAL A CA 1
ATOM 1378 C C . VAL A 1 187 ? -24.393 -8.906 40.704 1.00 88.88 187 VAL A C 1
ATOM 1380 O O . VAL A 1 187 ? -25.491 -8.720 40.186 1.00 88.88 187 VAL A O 1
ATOM 1383 N N . ASP A 1 188 ? -24.177 -8.667 42.001 1.00 90.44 188 ASP A N 1
ATOM 1384 C CA . ASP A 1 188 ? -25.193 -8.115 42.911 1.00 90.44 188 ASP A CA 1
ATOM 1385 C C . ASP A 1 188 ? -25.513 -6.651 42.568 1.00 90.44 188 ASP A C 1
ATOM 1387 O O . ASP A 1 188 ? -26.680 -6.271 42.518 1.00 90.44 188 ASP A O 1
ATOM 1391 N N . ALA A 1 189 ? -24.493 -5.850 42.244 1.00 88.75 189 ALA A N 1
ATOM 1392 C CA . ALA A 1 189 ? -24.662 -4.483 41.763 1.00 88.75 189 ALA A CA 1
ATOM 1393 C C . ALA A 1 189 ? -25.410 -4.426 40.424 1.00 88.75 189 ALA A C 1
ATOM 1395 O O . ALA A 1 189 ? -26.415 -3.727 40.330 1.00 88.75 189 ALA A O 1
ATOM 1396 N N . PHE A 1 190 ? -24.994 -5.209 39.423 1.00 90.75 190 PHE A N 1
ATOM 1397 C CA . PHE A 1 190 ? -25.678 -5.303 38.130 1.00 90.75 190 PHE A CA 1
ATOM 1398 C C . PHE A 1 190 ? -27.158 -5.678 38.294 1.00 90.75 190 PHE A C 1
ATOM 1400 O O . PHE A 1 190 ? -28.026 -4.979 37.773 1.00 90.75 190 PHE A O 1
ATOM 1407 N N . LYS A 1 191 ? -27.459 -6.730 39.074 1.00 90.50 191 LYS A N 1
ATOM 1408 C CA . LYS A 1 191 ? -28.842 -7.153 39.348 1.00 90.50 191 LYS A CA 1
ATOM 1409 C C . LYS A 1 191 ? -29.645 -6.050 40.041 1.00 90.50 191 LYS A C 1
ATOM 1411 O O . LYS A 1 191 ? -30.738 -5.737 39.585 1.00 90.50 191 LYS A O 1
ATOM 1416 N N . LYS A 1 192 ? -29.112 -5.426 41.098 1.00 88.44 192 LYS A N 1
ATOM 1417 C CA . LYS A 1 192 ? -29.804 -4.344 41.823 1.00 88.44 192 LYS A CA 1
ATOM 1418 C C . LYS A 1 192 ? -30.094 -3.135 40.935 1.00 88.44 192 LYS A C 1
ATOM 1420 O O . LYS A 1 192 ? -31.224 -2.669 40.945 1.00 88.44 192 LYS A O 1
ATOM 1425 N N . ILE A 1 193 ? -29.127 -2.683 40.132 1.00 88.06 193 ILE A N 1
ATOM 1426 C CA . ILE A 1 193 ? -29.308 -1.562 39.190 1.00 88.06 193 ILE A CA 1
ATOM 1427 C C . ILE A 1 193 ? -30.365 -1.908 38.133 1.00 88.06 193 ILE A C 1
ATOM 1429 O O . ILE A 1 193 ? -31.205 -1.072 37.809 1.00 88.06 193 ILE A O 1
ATOM 1433 N N . LEU A 1 194 ? -30.362 -3.143 37.619 1.00 88.38 194 LEU A N 1
ATOM 1434 C CA . LEU A 1 194 ? -31.361 -3.600 36.655 1.00 88.38 194 LEU A CA 1
ATOM 1435 C C . LEU A 1 194 ? -32.776 -3.651 37.261 1.00 88.38 194 LEU A C 1
ATOM 1437 O O . LEU A 1 194 ? -33.727 -3.295 36.571 1.00 88.38 194 LEU A O 1
ATOM 1441 N N . TYR A 1 195 ? -32.911 -4.027 38.538 1.00 87.38 195 TYR A N 1
ATOM 1442 C CA . TYR A 1 195 ? -34.191 -4.023 39.258 1.00 87.38 195 TYR A CA 1
ATOM 1443 C C . TYR A 1 195 ? -34.669 -2.619 39.684 1.00 87.38 195 TYR A C 1
ATOM 1445 O O . TYR A 1 195 ? -35.874 -2.386 39.670 1.00 87.38 195 TYR A O 1
ATOM 1453 N N . SER A 1 196 ? -33.779 -1.686 40.055 1.00 84.19 196 SER A N 1
ATOM 1454 C CA . SER A 1 196 ? -34.168 -0.342 40.531 1.00 84.19 196 SER A CA 1
ATOM 1455 C C . SER A 1 196 ? -34.295 0.700 39.417 1.00 84.19 196 SER A C 1
ATOM 1457 O O . SER A 1 196 ? -35.254 1.469 39.375 1.00 84.19 196 SER A O 1
ATOM 1459 N N . ASP A 1 197 ? -33.325 0.745 38.503 1.00 81.94 197 ASP A N 1
ATOM 1460 C CA . ASP A 1 197 ? -33.180 1.820 37.516 1.00 81.94 197 ASP A CA 1
ATOM 1461 C C . ASP A 1 197 ? -33.609 1.361 36.102 1.00 81.94 197 ASP A C 1
ATOM 1463 O O . ASP A 1 197 ? -33.794 2.197 35.201 1.00 81.94 197 ASP A O 1
ATOM 1467 N N . GLY A 1 198 ? -33.760 0.043 35.910 1.00 86.69 198 GLY A N 1
ATOM 1468 C CA . GLY A 1 198 ? -33.970 -0.630 34.628 1.00 86.69 198 GLY A CA 1
ATOM 1469 C C . GLY A 1 198 ? -32.708 -0.664 33.758 1.00 86.69 198 GLY A C 1
ATOM 1470 O O . GLY A 1 198 ? -31.637 -0.195 34.144 1.00 86.69 198 GLY A O 1
ATOM 1471 N N . ILE A 1 199 ? -32.839 -1.135 32.511 1.00 87.50 199 ILE A N 1
ATOM 1472 C CA . ILE A 1 199 ? -31.746 -1.106 31.513 1.00 87.50 199 ILE A CA 1
ATOM 1473 C C . ILE A 1 199 ? -31.192 0.325 31.341 1.00 87.50 199 ILE A C 1
ATOM 1475 O O . ILE A 1 199 ? -29.987 0.524 31.202 1.00 87.50 199 ILE A O 1
ATOM 1479 N N . ARG A 1 200 ? -32.053 1.350 31.449 1.00 84.56 200 ARG A N 1
ATOM 1480 C CA . ARG A 1 200 ? -31.661 2.772 31.401 1.00 84.56 200 ARG A CA 1
ATOM 1481 C C . ARG A 1 200 ? -30.717 3.197 32.541 1.00 84.56 200 ARG A C 1
ATOM 1483 O O . ARG A 1 200 ? -30.021 4.194 32.380 1.00 84.56 200 ARG A O 1
ATOM 1490 N N . GLY A 1 201 ? -30.665 2.461 33.654 1.00 85.00 201 GLY A N 1
ATOM 1491 C CA . GLY A 1 201 ? -29.683 2.661 34.723 1.00 85.00 201 GLY A CA 1
ATOM 1492 C C . GLY A 1 201 ? -28.277 2.201 34.355 1.00 85.00 201 GLY A C 1
ATOM 1493 O O . GLY A 1 201 ? -27.308 2.886 34.659 1.00 85.00 201 GLY A O 1
ATOM 1494 N N . LEU A 1 202 ? -28.160 1.082 33.636 1.00 88.56 202 LEU A N 1
ATOM 1495 C CA . LEU A 1 202 ? -26.873 0.557 33.167 1.00 88.56 202 LEU A CA 1
ATOM 1496 C C . LEU A 1 202 ? -26.236 1.466 32.100 1.00 88.56 202 LEU A C 1
ATOM 1498 O O . LEU A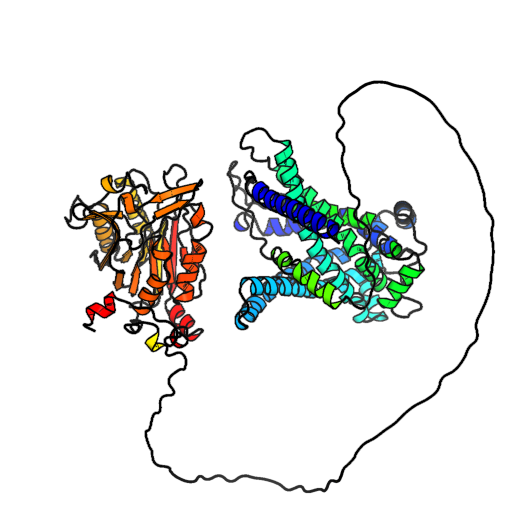 1 202 ? -25.025 1.635 32.078 1.00 88.56 202 LEU A O 1
ATOM 1502 N N . TYR A 1 203 ? -27.048 2.118 31.265 1.00 90.00 203 TYR A N 1
ATOM 1503 C CA . TYR A 1 203 ? -26.589 3.082 30.249 1.00 90.00 203 TYR A CA 1
ATOM 1504 C C . TYR A 1 203 ? -26.558 4.541 30.741 1.00 90.00 203 TYR A C 1
ATOM 1506 O O . TYR A 1 203 ? -26.480 5.492 29.954 1.00 90.00 203 TYR A O 1
ATOM 1514 N N . ARG A 1 204 ? -26.610 4.753 32.059 1.00 86.88 204 ARG A N 1
ATOM 1515 C CA . ARG A 1 204 ? -26.527 6.082 32.668 1.00 86.88 204 ARG A CA 1
ATOM 1516 C C . ARG A 1 204 ? -25.172 6.713 32.324 1.00 86.88 204 ARG A C 1
ATOM 1518 O O . ARG A 1 204 ? -24.128 6.080 32.430 1.00 86.88 204 ARG A O 1
ATOM 1525 N N . GLY A 1 205 ? -25.187 7.956 31.842 1.00 83.94 205 GLY A N 1
ATOM 1526 C CA . GLY A 1 205 ? -23.973 8.649 31.388 1.00 83.94 205 GLY A CA 1
ATOM 1527 C C . GLY A 1 205 ? -23.402 8.206 30.027 1.00 83.94 205 GLY A C 1
ATOM 1528 O O . GLY A 1 205 ? -22.323 8.677 29.676 1.00 83.94 205 GLY A O 1
ATOM 1529 N N . PHE A 1 206 ? -24.093 7.374 29.232 1.00 88.25 206 PHE A N 1
ATOM 1530 C CA . PHE A 1 206 ? -23.624 6.914 27.906 1.00 88.25 206 PHE A CA 1
ATOM 1531 C C . PHE A 1 206 ? -23.182 8.065 26.977 1.00 88.25 206 PHE A C 1
ATOM 1533 O O . PHE A 1 206 ? -22.028 8.116 26.553 1.00 88.25 206 PHE A O 1
ATOM 1540 N N . GLY A 1 207 ? -24.046 9.061 26.745 1.00 85.62 207 GLY A N 1
ATOM 1541 C CA . GLY A 1 207 ? -23.710 10.222 25.903 1.00 85.62 207 GLY A CA 1
ATOM 1542 C C . GLY A 1 207 ? -22.538 11.055 26.442 1.00 85.62 207 GLY A C 1
ATOM 1543 O O . GLY A 1 207 ? -21.673 11.477 25.679 1.00 85.62 207 GLY A O 1
ATOM 1544 N N . MET A 1 208 ? -22.440 11.214 27.769 1.00 85.94 208 MET A N 1
ATOM 1545 C CA . MET A 1 208 ? -21.283 11.860 28.406 1.00 85.94 208 MET A CA 1
ATOM 1546 C C . MET A 1 208 ? -20.000 11.027 28.281 1.00 85.94 208 MET A C 1
ATOM 1548 O O . MET A 1 208 ? -18.911 11.594 28.285 1.00 85.94 208 MET A O 1
ATOM 1552 N N . SER A 1 209 ? -20.102 9.704 28.140 1.00 84.00 209 SER A N 1
ATOM 1553 C CA . SER A 1 209 ? -18.952 8.821 27.922 1.00 84.00 209 SER A CA 1
ATOM 1554 C C . SER A 1 209 ? -18.377 8.987 26.521 1.00 84.00 209 SER A C 1
ATOM 1556 O O . SER A 1 209 ? -17.172 9.189 26.399 1.00 84.00 209 SER A O 1
ATOM 1558 N N . ILE A 1 210 ? -19.228 9.036 25.490 1.00 83.00 210 ILE A N 1
ATOM 1559 C CA . ILE A 1 210 ? -18.814 9.367 24.115 1.00 83.00 210 ILE A CA 1
ATOM 1560 C C . ILE A 1 210 ? -18.179 10.767 24.069 1.00 83.00 210 ILE A C 1
ATOM 1562 O O . ILE A 1 210 ? -17.058 10.919 23.583 1.00 83.00 210 ILE A O 1
ATOM 1566 N N . LEU A 1 211 ? -18.846 11.772 24.657 1.00 83.31 211 LEU A N 1
ATOM 1567 C CA . LEU A 1 211 ? -18.341 13.151 24.728 1.00 83.31 211 LEU A CA 1
ATOM 1568 C C . LEU A 1 211 ? -17.046 13.294 25.538 1.00 83.31 211 LEU A C 1
ATOM 1570 O O . LEU A 1 211 ? -16.293 14.227 25.294 1.00 83.31 211 LEU A O 1
ATOM 1574 N N . THR A 1 212 ? -16.760 12.396 26.483 1.00 84.00 212 THR A N 1
ATOM 1575 C CA . THR A 1 212 ? -15.469 12.379 27.190 1.00 84.00 212 THR A CA 1
ATOM 1576 C C . THR A 1 212 ? -14.386 11.723 26.331 1.00 84.00 212 THR A C 1
ATOM 1578 O O . THR A 1 212 ? -13.269 12.227 26.272 1.00 84.00 212 THR A O 1
ATOM 1581 N N . TYR A 1 213 ? -14.702 10.613 25.656 1.00 77.62 213 TYR A N 1
ATOM 1582 C CA . TYR A 1 213 ? -13.713 9.763 24.988 1.00 77.62 213 TYR A CA 1
ATOM 1583 C C . TYR A 1 213 ? -13.202 10.346 23.662 1.00 77.62 213 TYR A C 1
ATOM 1585 O O . TYR A 1 213 ? -11.995 10.368 23.433 1.00 77.62 213 TYR A O 1
ATOM 1593 N N . ALA A 1 214 ? -14.083 10.887 22.811 1.00 76.25 214 ALA A N 1
ATOM 1594 C CA . ALA A 1 214 ? -13.666 11.408 21.504 1.00 76.25 214 ALA A CA 1
ATOM 1595 C C . ALA A 1 214 ? -12.687 12.608 21.603 1.00 76.25 214 ALA A C 1
ATOM 1597 O O . ALA A 1 214 ? -11.626 12.548 20.974 1.00 76.25 214 ALA A O 1
ATOM 1598 N N . PRO A 1 215 ? -12.924 13.641 22.444 1.00 80.94 215 PRO A N 1
ATOM 1599 C CA . PRO A 1 215 ? -11.935 14.696 22.676 1.00 80.94 215 PRO A CA 1
ATOM 1600 C C . PRO A 1 215 ? -10.682 14.188 23.398 1.00 80.94 215 PRO A C 1
ATOM 1602 O O . PRO A 1 215 ? -9.593 14.691 23.138 1.00 80.94 215 PRO A O 1
ATOM 1605 N N . SER A 1 216 ? -10.808 13.180 24.274 1.00 79.25 216 SER A N 1
ATOM 1606 C CA . SER A 1 216 ? -9.663 12.582 24.980 1.00 79.25 216 SER A CA 1
ATOM 1607 C C . SER A 1 216 ? -8.660 12.003 23.984 1.00 79.25 216 SER A C 1
ATOM 1609 O O . SER A 1 216 ? -7.465 12.276 24.096 1.00 79.25 216 SER A O 1
ATOM 1611 N N . ASN A 1 217 ? -9.139 11.266 22.980 1.00 76.94 217 ASN A N 1
ATOM 1612 C CA . ASN A 1 217 ? -8.286 10.656 21.962 1.00 76.94 217 ASN A CA 1
ATOM 1613 C C . ASN A 1 217 ? -7.675 11.713 21.027 1.00 76.94 217 ASN A C 1
ATOM 1615 O O . ASN A 1 217 ? -6.473 11.672 20.774 1.00 76.94 217 ASN A O 1
ATOM 1619 N N . ALA A 1 218 ? -8.461 12.696 20.573 1.00 74.75 218 ALA A N 1
ATOM 1620 C CA . ALA A 1 218 ? -7.966 13.771 19.707 1.00 74.75 218 ALA A CA 1
ATOM 1621 C C . ALA A 1 218 ? -6.865 14.614 20.383 1.00 74.75 218 ALA A C 1
ATOM 1623 O O . ALA A 1 218 ? -5.805 14.839 19.800 1.00 74.75 218 ALA A O 1
ATOM 1624 N N . VAL A 1 219 ? -7.076 15.022 21.642 1.00 79.31 219 VAL A N 1
ATOM 1625 C CA . VAL A 1 219 ? -6.071 15.762 22.426 1.00 79.31 219 VAL A CA 1
ATOM 1626 C C . VAL A 1 219 ? -4.837 14.904 22.700 1.00 79.31 219 VAL A C 1
ATOM 1628 O O . VAL A 1 219 ? -3.728 15.437 22.685 1.00 79.31 219 VAL A O 1
ATOM 1631 N N . TRP A 1 220 ? -4.998 13.594 22.929 1.00 82.69 220 TRP A N 1
ATOM 1632 C CA . TRP A 1 220 ? -3.872 12.688 23.164 1.00 82.69 220 TRP A CA 1
ATOM 1633 C C . TRP A 1 220 ? -2.946 12.620 21.945 1.00 82.69 220 TRP A C 1
ATOM 1635 O O . TRP A 1 220 ? -1.768 12.940 22.077 1.00 82.69 220 TRP A O 1
ATOM 1645 N N . TRP A 1 221 ? -3.473 12.308 20.755 1.00 77.06 221 TRP A N 1
ATOM 1646 C CA . TRP A 1 221 ? -2.661 12.207 19.533 1.00 77.06 221 TRP A CA 1
ATOM 1647 C C . TRP A 1 221 ? -1.969 13.528 19.176 1.00 77.06 221 TRP A C 1
ATOM 1649 O O . TRP A 1 221 ? -0.759 13.538 18.954 1.00 77.06 221 TRP A O 1
ATOM 1659 N N . ALA A 1 222 ? -2.690 14.655 19.214 1.00 71.25 222 ALA A N 1
ATOM 1660 C CA . ALA A 1 222 ? -2.101 15.969 18.945 1.00 71.25 222 ALA A CA 1
ATOM 1661 C C . ALA A 1 222 ? -0.979 16.324 19.943 1.00 71.25 222 ALA A C 1
ATOM 1663 O O . ALA A 1 222 ? 0.080 16.815 19.547 1.00 71.25 222 ALA A O 1
ATOM 1664 N N . SER A 1 223 ? -1.177 16.023 21.232 1.00 75.12 223 SER A N 1
ATOM 1665 C CA . SER A 1 223 ? -0.160 16.237 22.271 1.00 75.12 223 SER A CA 1
ATOM 1666 C C . SER A 1 223 ? 1.045 15.308 22.103 1.00 75.12 223 SER A C 1
ATOM 1668 O O . SER A 1 223 ? 2.172 15.732 22.352 1.00 75.12 223 SER A O 1
ATOM 1670 N N . TYR A 1 224 ? 0.829 14.059 21.679 1.00 76.19 224 TYR A N 1
ATOM 1671 C CA . TYR A 1 224 ? 1.882 13.066 21.466 1.00 76.19 224 TYR A CA 1
ATOM 1672 C C . TYR A 1 224 ? 2.812 13.480 20.323 1.00 76.19 224 TYR A C 1
ATOM 1674 O O . TYR A 1 224 ? 4.018 13.603 20.534 1.00 76.19 224 TYR A O 1
ATOM 1682 N N . SER A 1 225 ? 2.255 13.795 19.148 1.00 68.50 225 SER A N 1
ATOM 1683 C CA . SER A 1 225 ? 3.035 14.227 17.981 1.00 68.50 225 SER A CA 1
ATOM 1684 C C . SER A 1 225 ? 3.805 15.527 18.234 1.00 68.50 225 SER A C 1
ATOM 1686 O O . SER A 1 225 ? 4.954 15.648 17.812 1.00 68.50 225 SER A O 1
ATOM 1688 N N . LEU A 1 226 ? 3.213 16.489 18.955 1.00 72.75 226 LEU A N 1
ATOM 1689 C CA . LEU A 1 226 ? 3.914 17.717 19.344 1.00 72.75 226 LEU A CA 1
ATOM 1690 C C . LEU A 1 226 ? 5.047 17.433 20.345 1.00 72.75 226 LEU A C 1
ATOM 1692 O O . LEU A 1 226 ? 6.143 17.968 20.189 1.00 72.75 226 LEU A O 1
ATOM 1696 N N . SER A 1 227 ? 4.814 16.561 21.332 1.00 77.81 227 SER A N 1
ATOM 1697 C CA . SER A 1 227 ? 5.836 16.182 22.320 1.00 77.81 227 SER A CA 1
ATOM 1698 C C . SER A 1 227 ? 7.028 15.486 21.664 1.00 77.81 227 SER A C 1
ATOM 1700 O O . SER A 1 227 ? 8.163 15.857 21.944 1.00 77.81 227 SER A O 1
ATOM 1702 N N . GLN A 1 228 ? 6.788 14.546 20.741 1.00 74.19 228 GLN A N 1
ATOM 1703 C CA . GLN A 1 228 ? 7.862 13.876 20.002 1.00 74.19 228 GLN A CA 1
ATOM 1704 C C . GLN A 1 228 ? 8.711 14.870 19.200 1.00 74.19 228 GLN A C 1
ATOM 1706 O O . GLN A 1 228 ? 9.934 14.830 19.301 1.00 74.19 228 GLN A O 1
ATOM 1711 N N . ARG A 1 229 ? 8.081 15.785 18.445 1.00 71.19 229 ARG A N 1
ATOM 1712 C CA . ARG A 1 229 ? 8.794 16.807 17.654 1.00 71.19 229 ARG A CA 1
ATOM 1713 C C . ARG A 1 229 ? 9.663 17.709 18.532 1.00 71.19 229 ARG A C 1
ATOM 1715 O O . ARG A 1 229 ? 10.833 17.906 18.226 1.00 71.19 229 ARG A O 1
ATOM 1722 N N . LEU A 1 230 ? 9.112 18.210 19.641 1.00 73.50 230 LEU A N 1
ATOM 1723 C CA . LEU A 1 230 ? 9.846 19.073 20.570 1.00 73.50 230 LEU A CA 1
ATOM 1724 C C . LEU A 1 230 ? 11.011 18.338 21.247 1.00 73.50 230 LEU A C 1
ATOM 1726 O O . LEU A 1 230 ? 12.106 18.884 21.335 1.00 73.50 230 LEU A O 1
ATOM 1730 N N . ILE A 1 231 ? 10.803 17.101 21.708 1.00 77.69 231 ILE A N 1
ATOM 1731 C CA . ILE A 1 231 ? 11.847 16.341 22.406 1.00 77.69 231 ILE A CA 1
ATOM 1732 C C . ILE A 1 231 ? 12.972 15.942 21.441 1.00 77.69 231 ILE A C 1
ATOM 1734 O O . ILE A 1 231 ? 14.138 16.118 21.788 1.00 77.69 231 ILE A O 1
ATOM 1738 N N . TRP A 1 232 ? 12.659 15.477 20.225 1.00 76.31 232 TRP A N 1
ATOM 1739 C CA . TRP A 1 232 ? 13.689 15.166 19.227 1.00 76.31 232 TRP A CA 1
ATOM 1740 C C . TRP A 1 232 ? 14.450 16.410 18.757 1.00 76.31 232 TRP A C 1
ATOM 1742 O O . TRP A 1 232 ? 15.676 16.360 18.695 1.00 76.31 232 TRP A O 1
ATOM 1752 N N . GLY A 1 233 ? 13.767 17.539 18.528 1.00 67.31 233 GLY A N 1
ATOM 1753 C CA . GLY A 1 233 ? 14.422 18.812 18.206 1.00 67.31 233 GLY A CA 1
ATOM 1754 C C . GLY A 1 233 ? 15.386 19.275 19.306 1.00 67.31 233 GLY A C 1
ATOM 1755 O O . GLY A 1 233 ? 16.523 19.647 19.021 1.00 67.31 233 GLY A O 1
ATOM 1756 N N . CYS A 1 234 ? 14.984 19.166 20.577 1.00 71.62 234 CYS A N 1
ATOM 1757 C CA . CYS A 1 234 ? 15.865 19.457 21.710 1.00 71.62 234 CYS A CA 1
ATOM 1758 C C . CYS A 1 234 ? 17.062 18.495 21.805 1.00 71.62 234 CYS A C 1
ATOM 1760 O O . CYS A 1 234 ? 18.156 18.942 22.141 1.00 71.62 234 CYS A O 1
ATOM 1762 N N . ILE A 1 235 ? 16.888 17.199 21.515 1.00 69.88 235 ILE A N 1
ATOM 1763 C CA . ILE A 1 235 ? 17.986 16.216 21.530 1.00 69.88 235 ILE A CA 1
ATOM 1764 C C . ILE A 1 235 ? 18.994 16.510 20.412 1.00 69.88 235 ILE A C 1
ATOM 1766 O O . ILE A 1 235 ? 20.188 16.580 20.696 1.00 69.88 235 ILE A O 1
ATOM 1770 N N . GLY A 1 236 ? 18.527 16.757 19.183 1.00 60.28 236 GLY A N 1
ATOM 1771 C CA . GLY A 1 236 ? 19.390 17.131 18.058 1.00 60.28 236 GLY A CA 1
ATOM 1772 C C . GLY A 1 236 ? 20.189 18.407 18.341 1.00 60.28 236 GLY A C 1
ATOM 1773 O O . GLY A 1 236 ? 21.405 18.426 18.171 1.00 60.28 236 GLY A O 1
ATOM 1774 N N . TYR A 1 237 ? 19.535 19.438 18.887 1.00 53.88 237 TYR A N 1
ATOM 1775 C CA . TYR A 1 237 ? 20.193 20.689 19.276 1.00 53.88 237 TYR A CA 1
ATOM 1776 C C . TYR A 1 237 ? 21.244 20.507 20.391 1.00 53.88 237 TYR A C 1
ATOM 1778 O O . TYR A 1 237 ? 22.247 21.218 20.419 1.00 53.88 237 TYR A O 1
ATOM 1786 N N . HIS A 1 238 ? 21.047 19.561 21.318 1.00 53.06 238 HIS A N 1
ATOM 1787 C CA . HIS A 1 238 ? 21.975 19.336 22.437 1.00 53.06 238 HIS A CA 1
ATOM 1788 C C . HIS A 1 238 ? 23.148 18.396 22.107 1.00 53.06 238 HIS A C 1
ATOM 1790 O O . HIS A 1 238 ? 24.101 18.328 22.880 1.00 53.06 238 HIS A O 1
ATOM 1796 N N . MET A 1 239 ? 23.100 17.691 20.970 1.00 53.16 239 MET A N 1
ATOM 1797 C CA . MET A 1 239 ? 24.164 16.800 20.479 1.00 53.16 239 MET A CA 1
ATOM 1798 C C . MET A 1 239 ? 24.900 17.371 19.250 1.00 53.16 239 MET A C 1
ATOM 1800 O O . MET A 1 239 ? 25.488 16.620 18.475 1.00 53.16 239 MET A O 1
ATOM 1804 N N . GLY A 1 240 ? 24.879 18.697 19.063 1.00 39.88 240 GLY A N 1
ATOM 1805 C CA . GLY A 1 240 ? 25.515 19.382 17.932 1.00 39.88 240 GLY A CA 1
ATOM 1806 C C . GLY A 1 240 ? 27.028 19.140 17.855 1.00 39.88 240 GLY A C 1
ATOM 1807 O O . GLY A 1 240 ? 27.799 19.805 18.544 1.00 39.88 240 GLY A O 1
ATOM 1808 N N . GLY A 1 241 ? 27.440 18.188 17.011 1.00 35.66 241 GLY A N 1
ATOM 1809 C CA . GLY A 1 241 ? 28.811 17.667 16.984 1.00 35.66 241 GLY A CA 1
ATOM 1810 C C . GLY A 1 241 ? 29.231 16.943 15.698 1.00 35.66 241 GLY A C 1
ATOM 1811 O O . GLY A 1 241 ? 30.100 16.083 15.759 1.00 35.66 241 GLY A O 1
ATOM 1812 N N . GLY A 1 242 ? 28.636 17.274 14.545 1.00 36.09 242 GLY A N 1
ATOM 1813 C CA . GLY A 1 242 ? 29.233 16.986 13.228 1.00 36.09 242 GLY A CA 1
ATOM 1814 C C . GLY A 1 242 ? 29.401 15.514 12.817 1.00 36.09 242 GLY A C 1
ATOM 1815 O O . GLY A 1 242 ? 30.347 15.213 12.096 1.00 36.09 242 GLY A O 1
ATOM 1816 N N . GLY A 1 243 ? 28.519 14.601 13.238 1.00 35.00 243 GLY A N 1
ATOM 1817 C CA . GLY A 1 243 ? 28.554 13.202 12.791 1.00 35.00 243 GLY A CA 1
ATOM 1818 C C . GLY A 1 243 ? 27.201 12.494 12.877 1.00 35.00 243 GLY A C 1
ATOM 1819 O O . GLY A 1 243 ? 26.383 12.812 13.741 1.00 35.00 243 GLY A O 1
ATOM 1820 N N . GLU A 1 244 ? 26.972 11.520 11.990 1.00 40.56 244 GLU A N 1
ATOM 1821 C CA . GLU A 1 244 ? 25.788 10.652 12.009 1.00 40.56 244 GLU A CA 1
ATOM 1822 C C . GLU A 1 244 ? 25.747 9.791 13.282 1.00 40.56 244 GLU A C 1
ATOM 1824 O O . GLU A 1 244 ? 26.413 8.760 13.395 1.00 40.56 244 GLU A O 1
ATOM 1829 N N . LEU A 1 245 ? 24.924 10.193 14.249 1.00 43.12 245 LEU A N 1
ATOM 1830 C CA . LEU A 1 245 ? 24.747 9.482 15.513 1.00 43.12 245 LEU A CA 1
ATOM 1831 C C . LEU A 1 245 ? 23.335 8.902 15.615 1.00 43.12 245 LEU A C 1
ATOM 1833 O O . LEU A 1 245 ? 22.405 9.537 16.111 1.00 43.12 245 LEU A O 1
ATOM 1837 N N . LYS A 1 246 ? 23.198 7.648 15.168 1.00 49.75 246 LYS A N 1
ATOM 1838 C CA . LYS A 1 246 ? 21.981 6.835 15.331 1.00 49.75 246 LYS A CA 1
ATOM 1839 C C . LYS A 1 246 ? 21.612 6.771 16.825 1.00 49.75 246 LYS A C 1
ATOM 1841 O O . LYS A 1 246 ? 22.403 6.236 17.608 1.00 49.75 246 LYS A O 1
ATOM 1846 N N . PRO A 1 247 ? 20.448 7.291 17.265 1.00 58.19 247 PRO A N 1
ATOM 1847 C CA . PRO A 1 247 ? 20.094 7.290 18.678 1.00 58.19 247 PRO A CA 1
ATOM 1848 C C . PRO A 1 247 ? 19.909 5.855 19.174 1.00 58.19 247 PRO A C 1
ATOM 1850 O O . PRO A 1 247 ? 19.112 5.086 18.633 1.00 58.19 247 PRO A O 1
ATOM 1853 N N . GLY A 1 248 ? 20.619 5.501 20.246 1.00 62.06 248 GLY A N 1
ATOM 1854 C CA . GLY A 1 248 ? 20.490 4.187 20.871 1.00 62.06 248 GLY A CA 1
ATOM 1855 C C . GLY A 1 248 ? 19.032 3.869 21.220 1.00 62.06 248 GLY A C 1
ATOM 1856 O O . GLY A 1 248 ? 18.280 4.738 21.659 1.00 62.06 248 GLY A O 1
ATOM 1857 N N . GLN A 1 249 ? 18.624 2.609 21.051 1.00 58.50 249 GLN A N 1
ATOM 1858 C CA . GLN A 1 249 ? 17.217 2.194 21.152 1.00 58.50 249 GLN A CA 1
ATOM 1859 C C . GLN A 1 249 ? 16.553 2.570 22.496 1.00 58.50 249 GLN A C 1
ATOM 1861 O O . GLN A 1 249 ? 15.364 2.880 22.531 1.00 58.50 249 GLN A O 1
ATOM 1866 N N . GLY A 1 250 ? 17.322 2.626 23.591 1.00 67.00 250 GLY A N 1
ATOM 1867 C CA . GLY A 1 250 ? 16.846 3.125 24.888 1.00 67.00 250 GLY A CA 1
ATOM 1868 C C . GLY A 1 250 ? 16.411 4.597 24.863 1.00 67.00 250 GLY A C 1
ATOM 1869 O O . GLY A 1 250 ? 15.403 4.939 25.477 1.00 67.00 250 GLY A O 1
ATOM 1870 N N . THR A 1 251 ? 17.099 5.454 24.102 1.00 72.00 251 THR A N 1
ATOM 1871 C CA . THR A 1 251 ? 16.717 6.859 23.881 1.00 72.00 251 THR A CA 1
ATOM 1872 C C . THR A 1 251 ? 15.390 6.945 23.134 1.00 72.00 251 THR A C 1
ATOM 1874 O O . THR A 1 251 ? 14.506 7.686 23.551 1.00 72.00 251 THR A O 1
ATOM 1877 N N . VAL A 1 252 ? 15.201 6.138 22.082 1.00 71.25 252 VAL A N 1
ATOM 1878 C CA . VAL A 1 252 ? 13.946 6.094 21.307 1.00 71.25 252 VAL A CA 1
ATOM 1879 C C . VAL A 1 252 ? 12.759 5.731 22.205 1.00 71.25 252 VAL A C 1
ATOM 1881 O O . VAL A 1 252 ? 11.766 6.462 22.248 1.00 71.25 252 VAL A O 1
ATOM 1884 N N . VAL A 1 253 ? 12.894 4.658 22.990 1.00 73.62 253 VAL A N 1
ATOM 1885 C CA . VAL A 1 253 ? 11.865 4.201 23.940 1.00 73.62 253 VAL A CA 1
ATOM 1886 C C . VAL A 1 253 ? 11.622 5.233 25.052 1.00 73.62 253 VAL A C 1
ATOM 1888 O O . VAL A 1 253 ? 10.477 5.438 25.459 1.00 73.62 253 VAL A O 1
ATOM 1891 N N . ALA A 1 254 ? 12.657 5.942 25.515 1.00 78.94 254 ALA A N 1
ATOM 1892 C CA . ALA A 1 254 ? 12.510 7.023 26.490 1.00 78.94 254 ALA A CA 1
ATOM 1893 C C . ALA A 1 254 ? 11.731 8.225 25.919 1.00 78.94 254 ALA A C 1
ATOM 1895 O O . ALA A 1 254 ? 10.796 8.703 26.563 1.00 78.94 254 ALA A O 1
ATOM 1896 N N . VAL A 1 255 ? 12.048 8.682 24.701 1.00 79.12 255 VAL A N 1
ATOM 1897 C CA . VAL A 1 255 ? 11.340 9.796 24.039 1.00 79.12 255 VAL A CA 1
ATOM 1898 C C . VAL A 1 255 ? 9.875 9.445 23.775 1.00 79.12 255 VAL A C 1
ATOM 1900 O O . VAL A 1 255 ? 8.989 10.252 24.066 1.00 79.12 255 VAL A O 1
ATOM 1903 N N . GLN A 1 256 ? 9.596 8.233 23.289 1.00 79.69 256 GLN A N 1
ATOM 1904 C CA . GLN A 1 256 ? 8.235 7.706 23.157 1.00 79.69 256 GLN A CA 1
ATOM 1905 C C . GLN A 1 256 ? 7.506 7.674 24.513 1.00 79.69 256 GLN A C 1
ATOM 1907 O O . GLN A 1 256 ? 6.397 8.199 24.635 1.00 79.69 256 GLN A O 1
ATOM 1912 N N . GLY A 1 257 ? 8.141 7.126 25.555 1.00 82.06 257 GLY A N 1
ATOM 1913 C CA . GLY A 1 257 ? 7.564 7.000 26.895 1.00 82.06 257 GLY A CA 1
ATOM 1914 C C . GLY A 1 257 ? 7.239 8.342 27.561 1.00 82.06 257 GLY A C 1
ATOM 1915 O O . GLY A 1 257 ? 6.164 8.486 28.150 1.00 82.06 257 GLY A O 1
ATOM 1916 N N . VAL A 1 258 ? 8.116 9.342 27.426 1.00 87.25 258 VAL A N 1
ATOM 1917 C CA . VAL A 1 258 ? 7.885 10.716 27.910 1.00 87.25 258 VAL A CA 1
ATOM 1918 C C . VAL A 1 258 ? 6.801 11.413 27.084 1.00 87.25 258 VAL A C 1
ATOM 1920 O O . VAL A 1 258 ? 5.905 12.033 27.657 1.00 87.25 258 VAL A O 1
ATOM 1923 N N . SER A 1 259 ? 6.810 11.261 25.756 1.00 83.94 259 SER A N 1
ATOM 1924 C CA . SER A 1 259 ? 5.769 11.830 24.884 1.00 83.94 259 SER A CA 1
ATOM 1925 C C . SER A 1 259 ? 4.382 11.276 25.224 1.00 83.94 259 SER A C 1
ATOM 1927 O O . SER A 1 259 ? 3.407 12.024 25.290 1.00 83.94 259 SER A O 1
ATOM 1929 N N . ALA A 1 260 ? 4.294 9.976 25.523 1.00 83.06 260 ALA A N 1
ATOM 1930 C CA . ALA A 1 260 ? 3.072 9.324 25.981 1.00 83.06 260 ALA A CA 1
ATOM 1931 C C . ALA A 1 260 ? 2.628 9.818 27.373 1.00 83.06 260 ALA A C 1
ATOM 1933 O O . ALA A 1 260 ? 1.433 10.046 27.581 1.00 83.06 260 ALA A O 1
ATOM 1934 N N . ALA A 1 261 ? 3.565 10.063 28.301 1.00 88.44 261 ALA A N 1
ATOM 1935 C CA . ALA A 1 261 ? 3.262 10.648 29.611 1.00 88.44 261 ALA A CA 1
ATOM 1936 C C . ALA A 1 261 ? 2.637 12.047 29.478 1.00 88.44 261 ALA A C 1
ATOM 1938 O O . ALA A 1 261 ? 1.606 12.325 30.100 1.00 88.44 261 ALA A O 1
ATOM 1939 N N . VAL A 1 262 ? 3.233 12.912 28.649 1.00 89.38 262 VAL A N 1
ATOM 1940 C CA . VAL A 1 262 ? 2.732 14.270 28.381 1.00 89.38 262 VAL A CA 1
ATOM 1941 C C . VAL A 1 262 ? 1.364 14.210 27.699 1.00 89.38 262 VAL A C 1
ATOM 1943 O O . VAL A 1 262 ? 0.427 14.860 28.159 1.00 89.38 262 VAL A O 1
ATOM 1946 N N . ALA A 1 263 ? 1.201 13.371 26.673 1.00 83.88 263 ALA A N 1
ATOM 1947 C CA . ALA A 1 263 ? -0.068 13.193 25.971 1.00 83.88 263 ALA A CA 1
ATOM 1948 C C . ALA A 1 263 ? -1.203 12.699 26.885 1.00 83.88 263 ALA A C 1
ATOM 1950 O O . ALA A 1 263 ? -2.304 13.261 26.879 1.00 83.88 263 ALA A O 1
ATOM 1951 N N . GLY A 1 264 ? -0.926 11.693 27.723 1.00 86.31 264 GLY A N 1
ATOM 1952 C CA . GLY A 1 264 ? -1.858 11.194 28.737 1.00 86.31 264 GLY A CA 1
ATOM 1953 C C . GLY A 1 264 ? -2.241 12.271 29.752 1.00 86.31 264 GLY A C 1
ATOM 1954 O O . GLY A 1 264 ? -3.415 12.415 30.097 1.00 86.31 264 GLY A O 1
ATOM 1955 N N . GLY A 1 265 ? -1.266 13.079 30.170 1.00 90.12 265 GLY A N 1
ATOM 1956 C CA . GLY A 1 265 ? -1.453 14.163 31.126 1.00 90.12 265 GLY A CA 1
ATOM 1957 C C . GLY A 1 265 ? -2.312 15.305 30.580 1.00 90.12 265 GLY A C 1
ATOM 1958 O O . GLY A 1 265 ? -3.308 15.681 31.201 1.00 90.12 265 GLY A O 1
ATOM 1959 N N . THR A 1 266 ? -1.975 15.829 29.399 1.00 89.50 266 THR A N 1
ATOM 1960 C CA . THR A 1 266 ? -2.714 16.917 28.736 1.00 89.50 266 THR A CA 1
ATOM 1961 C C . THR A 1 266 ? -4.147 16.498 28.409 1.00 89.50 266 THR A C 1
ATOM 1963 O O . THR A 1 266 ? -5.093 17.228 28.713 1.00 89.50 266 THR A O 1
ATOM 1966 N N . SER A 1 267 ? -4.338 15.283 27.887 1.00 88.00 267 SER A N 1
ATOM 1967 C CA . SER A 1 267 ? -5.668 14.722 27.621 1.00 88.00 267 SER A CA 1
ATOM 1968 C C . SER A 1 267 ? -6.510 14.573 28.900 1.00 88.00 267 SER A C 1
ATOM 1970 O O . SER A 1 267 ? -7.692 14.946 28.922 1.00 88.00 267 SER A O 1
ATOM 1972 N N . ALA A 1 268 ? -5.897 14.126 30.005 1.00 89.75 268 ALA A N 1
ATOM 1973 C CA . ALA A 1 268 ? -6.553 14.041 31.309 1.00 89.75 268 ALA A CA 1
ATOM 1974 C C . ALA A 1 268 ? -6.950 15.412 31.883 1.00 89.75 268 ALA A C 1
ATOM 1976 O O . ALA A 1 268 ? -7.992 15.493 32.533 1.00 89.75 268 ALA A O 1
ATOM 1977 N N . VAL A 1 269 ? -6.176 16.478 31.631 1.00 92.25 269 VAL A N 1
ATOM 1978 C CA . VAL A 1 269 ? -6.532 17.859 32.011 1.00 92.25 269 VAL A CA 1
ATOM 1979 C C . VAL A 1 269 ? -7.727 18.352 31.196 1.00 92.25 269 VAL A C 1
ATOM 1981 O O . VAL A 1 269 ? -8.750 18.706 31.782 1.00 92.25 269 VAL A O 1
ATOM 1984 N N . VAL A 1 270 ? -7.634 18.342 29.860 1.00 89.75 270 VAL A N 1
ATOM 1985 C CA . VAL A 1 270 ? -8.663 18.928 28.977 1.00 89.75 270 VAL A CA 1
ATOM 1986 C C . VAL A 1 270 ? -10.020 18.241 29.155 1.00 89.75 270 VAL A C 1
ATOM 1988 O O . VAL A 1 270 ? -11.057 18.902 29.188 1.00 89.75 270 VAL A O 1
ATOM 1991 N N . THR A 1 271 ? -10.035 16.919 29.339 1.00 91.19 271 THR A N 1
ATOM 1992 C CA . THR A 1 271 ? -11.282 16.151 29.498 1.00 91.19 271 THR A CA 1
ATOM 1993 C C . THR A 1 271 ? -11.706 15.927 30.952 1.00 91.19 271 THR A C 1
ATOM 1995 O O . THR A 1 271 ? -12.636 15.156 31.208 1.00 91.19 271 THR A O 1
ATOM 1998 N N . MET A 1 272 ? -11.073 16.587 31.930 1.00 92.62 272 MET A N 1
ATOM 1999 C CA . MET A 1 272 ? -11.442 16.453 33.346 1.00 92.62 272 MET A CA 1
ATOM 2000 C C . MET A 1 272 ? -12.881 16.903 33.665 1.00 92.62 272 MET A C 1
ATOM 2002 O O . MET A 1 272 ? -13.560 16.189 34.409 1.00 92.62 272 MET A O 1
ATOM 2006 N N . PRO A 1 273 ? -13.413 18.013 33.107 1.00 92.50 273 PRO A N 1
ATOM 2007 C CA . PRO A 1 273 ? -14.771 18.451 33.429 1.00 92.50 273 PRO A CA 1
ATOM 2008 C C . PRO A 1 273 ? -15.857 17.478 32.958 1.00 92.50 273 PRO A C 1
ATOM 2010 O O . PRO A 1 273 ? -16.794 17.197 33.704 1.00 92.50 273 PRO A O 1
ATOM 2013 N N . LEU A 1 274 ? -15.715 16.941 31.741 1.00 90.75 274 LEU A N 1
ATOM 2014 C CA . LEU A 1 274 ? -16.679 16.021 31.125 1.00 90.75 274 LEU A CA 1
ATOM 2015 C C . LEU A 1 274 ? -16.750 14.698 31.898 1.00 90.75 274 LEU A C 1
ATOM 2017 O O . LEU A 1 274 ? -17.836 14.225 32.225 1.00 90.75 274 LEU A O 1
ATOM 2021 N N . ASP A 1 275 ? -15.584 14.181 32.277 1.00 90.12 275 ASP A N 1
ATOM 2022 C CA . ASP A 1 275 ? -15.401 12.990 33.103 1.00 90.12 275 ASP A CA 1
ATOM 2023 C C . ASP A 1 275 ? -15.955 13.169 34.532 1.00 90.12 275 ASP A C 1
ATOM 2025 O O . ASP A 1 275 ? -16.659 12.298 35.032 1.00 90.12 275 ASP A O 1
ATOM 2029 N N . THR A 1 276 ? -15.752 14.326 35.173 1.00 91.00 276 THR A N 1
ATOM 2030 C CA . THR A 1 276 ? -16.341 14.610 36.498 1.00 91.00 276 THR A CA 1
ATOM 2031 C C . THR A 1 276 ? -17.870 14.714 36.448 1.00 91.00 276 THR A C 1
ATOM 2033 O O . THR A 1 276 ? -18.547 14.234 37.361 1.00 91.00 276 THR A O 1
ATOM 2036 N N . ILE A 1 277 ? -18.434 15.294 35.382 1.00 90.50 277 ILE A N 1
ATOM 2037 C CA . ILE A 1 277 ? -19.888 15.316 35.147 1.00 90.50 277 ILE A CA 1
ATOM 2038 C C . ILE A 1 277 ? -20.405 13.890 34.909 1.00 90.50 277 ILE A C 1
ATOM 2040 O O . ILE A 1 277 ? -21.388 13.489 35.532 1.00 90.50 277 ILE A O 1
ATOM 2044 N N . LYS A 1 278 ? -19.719 13.109 34.063 1.00 91.31 278 LYS A N 1
ATOM 2045 C CA . LYS A 1 278 ? -20.024 11.702 33.774 1.00 91.31 278 LYS A CA 1
ATOM 2046 C C . LYS A 1 278 ? -20.078 10.865 35.061 1.00 91.31 278 LYS A C 1
ATOM 2048 O O . LYS A 1 278 ? -21.130 10.302 35.358 1.00 91.31 278 LYS A O 1
ATOM 2053 N N . THR A 1 279 ? -18.994 10.833 35.841 1.00 89.06 279 THR A N 1
ATOM 2054 C CA . THR A 1 279 ? -18.886 10.041 37.080 1.00 89.06 279 THR A CA 1
ATOM 2055 C C . THR A 1 279 ? -20.002 10.387 38.066 1.00 89.06 279 THR A C 1
ATOM 2057 O O . THR A 1 279 ? -20.660 9.505 38.620 1.00 89.06 279 THR A O 1
ATOM 2060 N N . ARG A 1 280 ? -20.285 11.684 38.255 1.00 88.62 280 ARG A N 1
ATOM 2061 C CA . ARG A 1 280 ? -21.390 12.128 39.116 1.00 88.62 280 ARG A CA 1
ATOM 2062 C C . ARG A 1 280 ? -22.749 11.669 38.605 1.00 88.62 280 ARG A C 1
ATOM 2064 O O . ARG A 1 280 ? -23.530 11.158 39.398 1.00 88.62 280 ARG A O 1
ATOM 2071 N N . MET A 1 281 ? -23.011 11.780 37.304 1.00 87.81 281 MET A N 1
ATOM 2072 C CA . MET A 1 281 ? -24.252 11.273 36.716 1.00 87.81 281 MET A CA 1
ATOM 2073 C C . MET A 1 281 ? -24.406 9.756 36.866 1.00 87.81 281 MET A C 1
ATOM 2075 O O . MET A 1 281 ? -25.535 9.302 37.009 1.00 87.81 281 MET A O 1
ATOM 2079 N N . GLN A 1 282 ? -23.325 8.970 36.831 1.00 88.25 282 GLN A N 1
ATOM 2080 C CA . GLN A 1 282 ? -23.367 7.503 36.958 1.00 88.25 282 GLN A CA 1
ATOM 2081 C C . GLN A 1 282 ? -23.583 7.024 38.407 1.00 88.25 282 GLN A C 1
ATOM 2083 O O . GLN A 1 282 ? -24.264 6.018 38.636 1.00 88.25 282 GLN A O 1
ATOM 2088 N N . VAL A 1 283 ? -23.022 7.750 39.379 1.00 85.81 283 VAL A N 1
ATOM 2089 C CA . VAL A 1 283 ? -22.995 7.358 40.798 1.00 85.81 283 VAL A CA 1
ATOM 2090 C C . VAL A 1 283 ? -24.098 7.995 41.645 1.00 85.81 283 VAL A C 1
ATOM 2092 O O . VAL A 1 283 ? -24.666 7.301 42.484 1.00 85.81 283 VAL A O 1
ATOM 2095 N N . LEU A 1 284 ? -24.355 9.297 41.487 1.00 82.19 284 LEU A N 1
ATOM 2096 C CA . LEU A 1 284 ? -25.210 10.061 42.401 1.00 82.19 284 LEU A CA 1
ATOM 2097 C C . LEU A 1 284 ? -26.687 9.990 42.001 1.00 82.19 284 LEU A C 1
ATOM 2099 O O . LEU A 1 284 ? -27.020 10.022 40.814 1.00 82.19 284 LEU A O 1
ATOM 2103 N N . ASP A 1 285 ? -27.556 10.006 43.009 1.00 70.81 285 ASP A N 1
ATOM 2104 C CA . ASP A 1 285 ? -29.008 10.170 42.915 1.00 70.81 285 ASP A CA 1
ATOM 2105 C C . ASP A 1 285 ? -29.440 11.291 43.876 1.00 70.81 285 ASP A C 1
ATOM 2107 O O . ASP A 1 285 ? -28.921 11.382 44.988 1.00 70.81 285 ASP A O 1
ATOM 2111 N N . ASP A 1 286 ? -30.345 12.173 43.441 1.00 57.97 286 ASP A N 1
ATOM 2112 C CA . ASP A 1 286 ? -30.665 13.434 44.129 1.00 57.97 286 ASP A CA 1
ATOM 2113 C C . ASP A 1 286 ? -32.121 13.396 44.617 1.00 57.97 286 ASP A C 1
ATOM 2115 O O . ASP A 1 286 ? -33.056 13.602 43.845 1.00 57.97 286 ASP A O 1
ATOM 2119 N N . GLY A 1 287 ? -32.332 13.012 45.881 1.00 55.34 287 GLY A N 1
ATOM 2120 C CA . GLY A 1 287 ? -33.676 12.854 46.462 1.00 55.34 287 GLY A CA 1
ATOM 2121 C C . GLY A 1 287 ? -34.532 11.749 45.820 1.00 55.34 287 GLY A C 1
ATOM 2122 O O . GLY A 1 287 ? -35.754 11.809 45.887 1.00 55.34 287 GLY A O 1
ATOM 2123 N N . GLY A 1 288 ? -33.902 10.766 45.165 1.00 57.88 288 GLY A N 1
ATOM 2124 C CA . GLY A 1 288 ? -34.575 9.745 44.349 1.00 57.88 288 GLY A CA 1
ATOM 2125 C C . GLY A 1 288 ? -34.861 10.181 42.905 1.00 57.88 288 GLY A C 1
ATOM 2126 O O . GLY A 1 288 ? -35.255 9.354 42.085 1.00 57.88 288 GLY A O 1
ATOM 2127 N N . ASP A 1 289 ? -34.617 11.450 42.568 1.00 58.62 289 ASP A N 1
ATOM 2128 C CA . ASP A 1 289 ? -34.811 11.994 41.229 1.00 58.62 289 ASP A CA 1
ATOM 2129 C C . ASP A 1 289 ? -33.490 12.007 40.427 1.00 58.62 289 ASP A C 1
ATOM 2131 O O . ASP A 1 289 ? -32.380 12.110 40.964 1.00 58.62 289 ASP A O 1
ATOM 2135 N N . ARG A 1 290 ? -33.583 11.841 39.102 1.00 66.12 290 ARG A N 1
ATOM 2136 C CA . ARG A 1 290 ? -32.420 11.473 38.273 1.00 66.12 290 ARG A CA 1
ATOM 2137 C C . ARG A 1 290 ? -31.489 12.665 38.008 1.00 66.12 290 ARG A C 1
ATOM 2139 O O . ARG A 1 290 ? -31.911 13.743 37.579 1.00 66.12 290 ARG A O 1
ATOM 2146 N N . MET A 1 291 ? -30.181 12.455 38.193 1.00 72.75 291 MET A N 1
ATOM 2147 C CA . MET A 1 291 ? -29.143 13.448 37.877 1.00 72.75 291 MET A CA 1
ATOM 2148 C C . MET A 1 291 ? -29.033 13.671 36.359 1.00 72.75 291 MET A C 1
ATOM 2150 O O . MET A 1 291 ? -28.497 12.842 35.625 1.00 72.75 291 MET A O 1
ATOM 2154 N N . THR A 1 292 ? -29.512 14.821 35.881 1.00 81.62 292 THR A N 1
ATOM 2155 C CA . THR A 1 292 ? -29.312 15.290 34.497 1.00 81.62 292 THR A CA 1
ATOM 2156 C C . THR A 1 292 ? -28.028 16.115 34.369 1.00 81.62 292 THR A C 1
ATOM 2158 O O . THR A 1 292 ? -27.509 16.623 35.367 1.00 81.62 292 THR A O 1
ATOM 2161 N N . ILE A 1 293 ? -27.524 16.310 33.141 1.00 83.88 293 ILE A N 1
ATOM 2162 C CA . ILE A 1 293 ? -26.310 17.110 32.869 1.00 83.88 293 ILE A CA 1
ATOM 2163 C C . ILE A 1 293 ? -26.436 18.510 33.497 1.00 83.88 293 ILE A C 1
ATOM 2165 O O . ILE A 1 293 ? -25.579 18.924 34.276 1.00 83.88 293 ILE A O 1
ATOM 2169 N N . GLY A 1 294 ? -27.548 19.209 33.238 1.00 82.00 294 GLY A N 1
ATOM 2170 C CA . GLY A 1 294 ? -27.793 20.558 33.760 1.00 82.00 294 GLY A CA 1
ATOM 2171 C C . GLY A 1 294 ? -27.886 20.632 35.290 1.00 82.00 294 GLY A C 1
ATOM 2172 O O . GLY A 1 294 ? -27.364 21.577 35.882 1.00 82.00 294 GLY A O 1
ATOM 2173 N N . ARG A 1 295 ? -28.485 19.628 35.952 1.00 84.25 295 ARG A N 1
ATOM 2174 C CA . ARG A 1 295 ? -28.490 19.537 37.426 1.00 84.25 295 ARG A CA 1
ATOM 2175 C C . ARG A 1 295 ? -27.087 19.268 37.975 1.00 84.25 295 ARG A C 1
ATOM 2177 O O . ARG A 1 295 ? -26.673 19.931 38.921 1.00 84.25 295 ARG A O 1
ATOM 2184 N N . THR A 1 296 ? -26.335 18.366 37.346 1.00 86.50 296 THR A N 1
ATOM 2185 C CA . THR A 1 296 ? -24.970 17.986 37.753 1.00 86.50 296 THR A CA 1
ATOM 2186 C C . THR A 1 296 ? -23.998 19.163 37.644 1.00 86.50 296 THR A C 1
ATOM 2188 O O . THR A 1 296 ? -23.265 19.450 38.589 1.00 86.50 296 THR A O 1
ATOM 2191 N N . VAL A 1 297 ? -24.043 19.909 36.534 1.00 86.50 297 VAL A N 1
ATOM 2192 C CA . VAL A 1 297 ? -23.260 21.143 36.344 1.00 86.50 297 VAL A CA 1
ATOM 2193 C C . VAL A 1 297 ? -23.653 22.206 37.375 1.00 86.50 297 VAL A C 1
ATOM 2195 O O . VAL A 1 297 ? -22.779 22.820 37.984 1.00 86.50 297 VAL A O 1
ATOM 2198 N N . ARG A 1 298 ? -24.953 22.387 37.649 1.00 86.50 298 ARG A N 1
ATOM 2199 C CA . ARG A 1 298 ? -25.435 23.332 38.673 1.00 86.50 298 ARG A CA 1
ATOM 2200 C C . ARG A 1 298 ? -24.979 22.947 40.090 1.00 86.50 298 ARG A C 1
ATOM 2202 O O . ARG A 1 298 ? -24.603 23.834 40.852 1.00 86.50 298 ARG A O 1
ATOM 2209 N N . SER A 1 299 ? -24.956 21.653 40.428 1.00 85.56 299 SER A N 1
ATOM 2210 C CA . SER A 1 299 ? -24.392 21.130 41.687 1.00 85.56 299 SER A CA 1
ATOM 2211 C C . SER A 1 299 ? -22.894 21.429 41.792 1.00 85.56 299 SER A C 1
ATOM 2213 O O . SER A 1 299 ? -22.473 22.035 42.775 1.00 85.56 299 SER A O 1
ATOM 2215 N N . LEU A 1 300 ? -22.106 21.089 40.765 1.00 86.94 300 LEU A N 1
ATOM 2216 C CA . LEU A 1 300 ? -20.661 21.338 40.730 1.00 86.94 300 LEU A CA 1
ATOM 2217 C C . LEU A 1 300 ? -20.332 22.826 40.912 1.00 86.94 300 LEU A C 1
ATOM 2219 O O . LEU A 1 300 ? -19.506 23.176 41.754 1.00 86.94 300 LEU A O 1
ATOM 2223 N N . ILE A 1 301 ? -21.028 23.707 40.185 1.00 85.56 301 ILE A N 1
ATOM 2224 C CA . ILE A 1 301 ? -20.836 25.158 40.296 1.00 85.56 301 ILE A CA 1
ATOM 2225 C C . ILE A 1 301 ? -21.209 25.656 41.703 1.00 85.56 301 ILE A C 1
ATOM 2227 O O . ILE A 1 301 ? -20.447 26.431 42.282 1.00 85.56 301 ILE A O 1
ATOM 2231 N N . ARG A 1 302 ? -22.310 25.172 42.300 1.00 84.81 302 ARG A N 1
ATOM 2232 C CA . ARG A 1 302 ? -22.719 25.535 43.674 1.00 84.81 302 ARG A CA 1
ATOM 2233 C C . ARG A 1 302 ? -21.742 25.035 44.749 1.00 84.81 302 ARG A C 1
ATOM 2235 O O . ARG A 1 302 ? -21.613 25.670 45.787 1.00 84.81 302 ARG A O 1
ATOM 2242 N N . GLU A 1 303 ? -21.053 23.919 44.518 1.00 82.81 303 GLU A N 1
ATOM 2243 C CA . GLU A 1 303 ? -20.112 23.310 45.473 1.00 82.81 303 GLU A CA 1
ATOM 2244 C C . GLU A 1 303 ? -18.683 23.882 45.444 1.00 82.81 303 GLU A C 1
ATOM 2246 O O . GLU A 1 303 ? -17.868 23.520 46.297 1.00 82.81 303 GLU A O 1
ATOM 2251 N N . GLY A 1 304 ? -18.321 24.684 44.440 1.00 77.25 304 GLY A N 1
ATOM 2252 C CA . GLY A 1 304 ? -16.951 25.199 44.302 1.00 77.25 304 GLY A CA 1
ATOM 2253 C C . GLY A 1 304 ? -16.595 25.783 42.935 1.00 77.25 304 GLY A C 1
ATOM 2254 O O . GLY A 1 304 ? -15.420 25.770 42.555 1.00 77.25 304 GLY A O 1
ATOM 2255 N N . GLY A 1 305 ? -17.586 26.253 42.173 1.00 85.31 305 GLY A N 1
ATOM 2256 C CA . GLY A 1 305 ? -17.400 26.791 40.828 1.00 85.31 305 GLY A CA 1
ATOM 2257 C C . GLY A 1 305 ? -16.749 25.798 39.860 1.00 85.31 305 GLY A C 1
ATOM 2258 O O . GLY A 1 305 ? -16.743 24.585 40.066 1.00 85.31 305 GLY A O 1
ATOM 2259 N N . TRP A 1 306 ? -16.121 26.327 38.810 1.00 83.88 306 TRP A N 1
ATOM 2260 C CA . TRP A 1 306 ? -15.422 25.524 37.799 1.00 83.88 306 TRP A CA 1
ATOM 2261 C C . TRP A 1 306 ? -14.272 24.669 38.357 1.00 83.88 306 TRP A C 1
ATOM 2263 O O . TRP A 1 306 ? -13.937 23.643 37.769 1.00 83.88 306 TRP A O 1
ATOM 2273 N N . ARG A 1 307 ? -13.704 25.020 39.522 1.00 85.62 307 ARG A N 1
ATOM 2274 C CA . ARG A 1 307 ? -12.672 24.207 40.193 1.00 85.62 307 ARG A CA 1
ATOM 2275 C C . ARG A 1 307 ? -13.221 22.866 40.701 1.00 85.62 307 ARG A C 1
ATOM 2277 O O . ARG A 1 307 ? -12.465 21.900 40.774 1.00 85.62 307 ARG A O 1
ATOM 2284 N N . ALA A 1 308 ? -14.523 22.759 40.988 1.00 85.88 308 ALA A N 1
ATOM 2285 C CA . ALA A 1 308 ? -15.147 21.489 41.370 1.00 85.88 308 ALA A CA 1
ATOM 2286 C C . ALA A 1 308 ? -15.070 20.433 40.249 1.00 85.88 308 ALA A C 1
ATOM 2288 O O . ALA A 1 308 ? -14.921 19.246 40.535 1.00 85.88 308 ALA A O 1
ATOM 2289 N N . CYS A 1 309 ? -15.079 20.861 38.982 1.00 87.88 309 CYS A N 1
ATOM 2290 C CA . CYS A 1 309 ? -14.967 19.989 37.809 1.00 87.88 309 CYS A CA 1
ATOM 2291 C C . CYS A 1 309 ? -13.590 19.309 37.662 1.00 87.88 309 CYS A C 1
ATOM 2293 O O . CYS A 1 309 ? -13.463 18.371 36.879 1.00 87.88 309 CYS A O 1
ATOM 2295 N N . TYR A 1 310 ? -12.577 19.754 38.417 1.00 90.31 310 TYR A N 1
ATOM 2296 C CA . TYR A 1 310 ? -11.212 19.209 38.418 1.00 90.31 310 TYR A CA 1
ATOM 2297 C C . TYR A 1 310 ? -10.874 18.386 39.681 1.00 90.31 310 TYR A C 1
ATOM 2299 O O . TYR A 1 310 ? -9.722 17.992 39.886 1.00 90.31 310 TYR A O 1
ATOM 2307 N N . ARG A 1 311 ? -11.856 18.085 40.546 1.00 89.81 311 ARG A N 1
ATOM 2308 C CA . ARG A 1 311 ? -11.650 17.206 41.714 1.00 89.81 311 ARG A CA 1
ATOM 2309 C C . ARG A 1 311 ? -11.200 15.816 41.256 1.00 89.81 311 ARG A C 1
ATOM 2311 O O . ARG A 1 311 ? -11.871 15.189 40.450 1.00 89.81 311 ARG A O 1
ATOM 2318 N N . GLY A 1 312 ? -10.071 15.332 41.774 1.00 88.81 312 GLY A N 1
ATOM 2319 C CA . GLY A 1 312 ? -9.473 14.056 41.354 1.00 88.81 312 GLY A CA 1
ATOM 2320 C C . GLY A 1 312 ? -8.494 14.146 40.172 1.00 88.81 312 GLY A C 1
ATOM 2321 O O . GLY A 1 312 ? -8.005 13.104 39.739 1.00 88.81 312 GLY A O 1
ATOM 2322 N N . LEU A 1 313 ? -8.160 15.352 39.682 1.00 91.69 313 LEU A N 1
ATOM 2323 C CA . LEU A 1 313 ? -7.232 15.532 38.556 1.00 91.69 313 LEU A CA 1
ATOM 2324 C C . LEU A 1 313 ? -5.864 14.879 38.804 1.00 91.69 313 LEU A C 1
ATOM 2326 O O . LEU A 1 313 ? -5.370 14.203 37.917 1.00 91.69 313 LEU A O 1
ATOM 2330 N N . GLY A 1 314 ? -5.273 15.030 39.996 1.00 90.44 314 GLY A N 1
ATOM 2331 C CA . GLY A 1 314 ? -3.951 14.465 40.313 1.00 90.44 314 GLY A CA 1
ATOM 2332 C C . GLY A 1 314 ? -3.870 12.943 40.104 1.00 90.44 314 GLY A C 1
ATOM 2333 O O . GLY A 1 314 ? -3.079 12.496 39.274 1.00 90.44 314 GLY A O 1
ATOM 2334 N N . PRO A 1 315 ? -4.720 12.138 40.776 1.00 91.38 315 PRO A N 1
ATOM 2335 C CA . PRO A 1 315 ? -4.802 10.698 40.526 1.00 91.38 315 PRO A CA 1
ATOM 2336 C C . PRO A 1 315 ? -5.141 10.337 39.074 1.00 91.38 315 PRO A C 1
ATOM 2338 O O . PRO A 1 315 ? -4.577 9.377 38.555 1.00 91.38 315 PRO A O 1
ATOM 2341 N N . ARG A 1 316 ? -6.003 11.109 38.387 1.00 91.44 316 ARG A N 1
ATOM 2342 C CA . ARG A 1 316 ? -6.297 10.867 36.963 1.00 91.44 316 ARG A CA 1
ATOM 2343 C C . ARG A 1 316 ? -5.075 11.103 36.077 1.00 91.44 316 ARG A C 1
ATOM 2345 O O . ARG A 1 316 ? -4.795 10.261 35.233 1.00 91.44 316 ARG A O 1
ATOM 2352 N N . TRP A 1 317 ? -4.376 12.220 36.256 1.00 91.88 317 TRP A N 1
ATOM 2353 C CA . TRP A 1 317 ? -3.180 12.592 35.501 1.00 91.88 317 TRP A CA 1
ATOM 2354 C C . TRP A 1 317 ? -2.108 11.517 35.672 1.00 91.88 317 TRP A C 1
ATOM 2356 O O . TRP A 1 317 ? -1.717 10.901 34.689 1.00 91.88 317 TRP A O 1
ATOM 2366 N N . ALA A 1 318 ? -1.762 11.173 36.918 1.00 88.56 318 ALA A N 1
ATOM 2367 C CA . ALA A 1 318 ? -0.778 10.130 37.211 1.00 88.56 318 ALA A CA 1
ATOM 2368 C C . ALA A 1 318 ? -1.167 8.770 36.602 1.00 88.56 318 ALA A C 1
ATOM 2370 O O . ALA A 1 318 ? -0.343 8.122 35.962 1.00 88.56 318 ALA A O 1
ATOM 2371 N N . SER A 1 319 ? -2.435 8.364 36.738 1.00 88.44 319 SER A N 1
ATOM 2372 C CA . SER A 1 319 ? -2.950 7.118 36.157 1.00 88.44 319 SER A CA 1
ATOM 2373 C C . SER A 1 319 ? -2.925 7.124 34.624 1.00 88.44 319 SER A C 1
ATOM 2375 O O . SER A 1 319 ? -2.549 6.123 34.024 1.00 88.44 319 SER A O 1
ATOM 2377 N N . THR A 1 320 ? -3.286 8.238 33.981 1.00 84.69 320 THR A N 1
ATOM 2378 C CA . THR A 1 320 ? -3.399 8.328 32.513 1.00 84.69 320 THR A CA 1
ATOM 2379 C C . THR A 1 320 ? -2.029 8.477 31.854 1.00 84.69 320 THR A C 1
ATOM 2381 O O . THR A 1 320 ? -1.768 7.805 30.862 1.00 84.69 320 THR A O 1
ATOM 2384 N N . SER A 1 321 ? -1.134 9.292 32.421 1.00 86.81 321 SER A N 1
ATOM 2385 C CA . SER A 1 321 ? 0.258 9.410 31.977 1.00 86.81 321 SER A CA 1
ATOM 2386 C C . SER A 1 321 ? 0.999 8.082 32.115 1.00 86.81 321 SER A C 1
ATOM 2388 O O . SER A 1 321 ? 1.570 7.616 31.135 1.00 86.81 321 SER A O 1
ATOM 2390 N N . LEU A 1 322 ? 0.928 7.424 33.282 1.00 85.00 322 LEU A N 1
ATOM 2391 C CA . LEU A 1 322 ? 1.599 6.137 33.478 1.00 85.00 322 LEU A CA 1
ATOM 2392 C C . LEU A 1 322 ? 0.972 5.035 32.607 1.00 85.00 322 LEU A C 1
ATOM 2394 O O . LEU A 1 322 ? 1.710 4.285 31.984 1.00 85.00 322 LEU A O 1
ATOM 2398 N N . SER A 1 323 ? -0.360 4.993 32.453 1.00 81.19 323 SER A N 1
ATOM 2399 C CA . SER A 1 323 ? -1.023 4.079 31.502 1.00 81.19 323 SER A CA 1
ATOM 2400 C C . SER A 1 323 ? -0.540 4.276 30.064 1.00 81.19 323 SER A C 1
ATOM 2402 O O . SER A 1 323 ? -0.278 3.298 29.372 1.00 81.19 323 SER A O 1
ATOM 2404 N N . ALA A 1 324 ? -0.386 5.524 29.611 1.00 79.38 324 ALA A N 1
ATOM 2405 C CA . ALA A 1 324 ? 0.061 5.829 28.256 1.00 79.38 324 ALA A CA 1
ATOM 2406 C C . ALA A 1 324 ? 1.534 5.446 28.039 1.00 79.38 324 ALA A C 1
ATOM 2408 O O . ALA A 1 324 ? 1.841 4.740 27.080 1.00 79.38 324 ALA A O 1
ATOM 2409 N N . THR A 1 325 ? 2.435 5.841 28.947 1.00 80.25 325 THR A N 1
ATOM 2410 C CA . THR A 1 325 ? 3.848 5.425 28.917 1.00 80.25 325 THR A CA 1
ATOM 2411 C C . THR A 1 325 ? 3.970 3.909 28.915 1.00 80.25 325 THR A C 1
ATOM 2413 O O . THR A 1 325 ? 4.617 3.349 28.034 1.00 80.25 325 THR A O 1
ATOM 2416 N N . THR A 1 326 ? 3.311 3.237 29.860 1.00 75.12 326 THR A N 1
ATOM 2417 C CA . THR A 1 326 ? 3.376 1.783 29.980 1.00 75.12 326 THR A CA 1
ATOM 2418 C C . THR A 1 326 ? 2.718 1.080 28.795 1.00 75.12 326 THR A C 1
ATOM 2420 O O . THR A 1 326 ? 3.210 0.033 28.403 1.00 75.12 326 THR A O 1
ATOM 2423 N N . MET A 1 327 ? 1.673 1.628 28.166 1.00 69.19 327 MET A N 1
ATOM 2424 C CA . MET A 1 327 ? 1.090 1.041 26.951 1.00 69.19 327 MET A CA 1
ATOM 2425 C C . MET A 1 327 ? 2.108 0.980 25.808 1.00 69.19 327 MET A C 1
ATOM 2427 O O . MET A 1 327 ? 2.272 -0.084 25.218 1.00 69.19 327 MET A O 1
ATOM 2431 N N . ILE A 1 328 ? 2.817 2.081 25.538 1.00 69.62 328 ILE A N 1
ATOM 2432 C CA . ILE A 1 328 ? 3.819 2.140 24.465 1.00 69.62 328 ILE A CA 1
ATOM 2433 C C . ILE A 1 328 ? 5.033 1.258 24.796 1.00 69.62 328 ILE A C 1
ATOM 2435 O O . ILE A 1 328 ? 5.416 0.414 23.991 1.00 69.62 328 ILE A O 1
ATOM 2439 N N . THR A 1 329 ? 5.603 1.366 26.001 1.00 70.12 329 THR A N 1
ATOM 2440 C CA . THR A 1 329 ? 6.800 0.578 26.358 1.00 70.12 329 THR A CA 1
ATOM 2441 C C . THR A 1 329 ? 6.514 -0.917 26.533 1.00 70.12 329 THR A C 1
ATOM 2443 O O . THR A 1 329 ? 7.359 -1.747 26.200 1.00 70.12 329 THR A O 1
ATOM 2446 N N . THR A 1 330 ? 5.318 -1.289 27.004 1.00 66.00 330 THR A N 1
ATOM 2447 C CA . THR A 1 330 ? 4.916 -2.702 27.139 1.00 66.00 330 THR A CA 1
ATOM 2448 C C . THR A 1 330 ? 4.571 -3.323 25.792 1.00 66.00 330 THR A C 1
ATOM 2450 O O . THR A 1 330 ? 4.766 -4.521 25.642 1.00 66.00 330 THR A O 1
ATOM 2453 N N . TYR A 1 33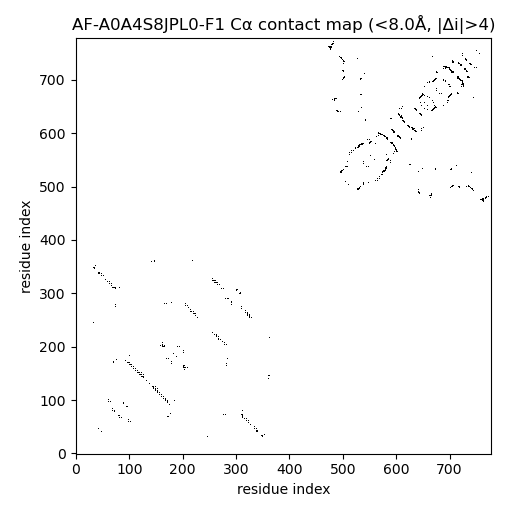1 ? 4.111 -2.551 24.800 1.00 63.75 331 TYR A N 1
ATOM 2454 C CA . TYR A 1 331 ? 3.899 -3.059 23.440 1.00 63.75 331 TYR A CA 1
ATOM 2455 C C . TYR A 1 331 ? 5.225 -3.515 22.808 1.00 63.75 331 TYR A C 1
ATOM 2457 O O . TYR A 1 331 ? 5.327 -4.659 22.367 1.00 63.75 331 TYR A O 1
ATOM 2465 N N . GLU A 1 332 ? 6.280 -2.696 22.897 1.00 65.69 332 GLU A N 1
ATOM 2466 C CA . GLU A 1 332 ? 7.627 -3.079 22.437 1.00 65.69 332 GLU A CA 1
ATOM 2467 C C . GLU A 1 332 ? 8.223 -4.257 23.214 1.00 65.69 332 GLU A C 1
ATOM 2469 O O . GLU A 1 332 ? 8.886 -5.123 22.641 1.00 65.69 332 GLU A O 1
ATOM 2474 N N . PHE A 1 333 ? 7.980 -4.325 24.523 1.00 67.94 333 PHE A N 1
ATOM 2475 C CA . PHE A 1 333 ? 8.425 -5.451 25.343 1.00 67.94 333 PHE A CA 1
ATOM 2476 C C . PHE A 1 333 ? 7.658 -6.746 25.018 1.00 67.94 333 PHE A C 1
ATOM 2478 O O . PHE A 1 333 ? 8.252 -7.822 24.943 1.00 67.94 333 PHE A O 1
ATOM 2485 N N . LEU A 1 334 ? 6.352 -6.642 24.754 1.00 66.50 334 LEU A N 1
ATOM 2486 C CA . LEU A 1 334 ? 5.483 -7.753 24.371 1.00 66.50 334 LEU A CA 1
ATOM 2487 C C . LEU A 1 334 ? 5.848 -8.316 22.993 1.00 66.50 334 LEU A C 1
ATOM 2489 O O . LEU A 1 334 ? 5.907 -9.538 22.863 1.00 66.50 334 LEU A O 1
ATOM 2493 N N . LYS A 1 335 ? 6.143 -7.461 21.999 1.00 66.06 335 LYS A N 1
ATOM 2494 C CA . LYS A 1 335 ? 6.692 -7.885 20.696 1.00 66.06 335 LYS A CA 1
ATOM 2495 C C . LYS A 1 335 ? 7.905 -8.803 20.894 1.00 66.06 335 LYS A C 1
ATOM 2497 O O . LYS A 1 335 ? 7.905 -9.931 20.416 1.00 66.06 335 LYS A O 1
ATOM 2502 N N . ARG A 1 336 ? 8.902 -8.351 21.669 1.00 66.25 336 ARG A N 1
ATOM 2503 C CA . ARG A 1 336 ? 10.151 -9.096 21.937 1.00 66.25 336 ARG A CA 1
ATOM 2504 C C . ARG A 1 336 ? 9.911 -10.443 22.615 1.00 66.25 336 ARG A C 1
ATOM 2506 O O . ARG A 1 336 ? 10.485 -11.437 22.193 1.00 66.25 336 ARG A O 1
ATOM 2513 N N . LEU A 1 337 ? 9.062 -10.482 23.646 1.00 68.56 337 LEU A N 1
ATOM 2514 C CA . LEU A 1 337 ? 8.730 -11.721 24.366 1.00 68.56 337 LEU A CA 1
ATOM 2515 C C . LEU A 1 337 ? 7.834 -12.685 23.570 1.00 68.56 337 LEU A C 1
ATOM 2517 O O . LEU A 1 337 ? 7.658 -13.828 23.988 1.00 68.56 337 LEU A O 1
ATOM 2521 N N . SER A 1 338 ? 7.255 -12.231 22.458 1.00 66.50 338 SER A N 1
ATOM 2522 C CA . SER A 1 338 ? 6.347 -13.024 21.621 1.00 66.50 338 SER A CA 1
ATOM 2523 C C . SER A 1 338 ? 6.923 -13.327 20.238 1.00 66.50 338 SER A C 1
ATOM 2525 O O . SER A 1 338 ? 6.206 -13.874 19.408 1.00 66.50 338 SER A O 1
ATOM 2527 N N . ALA A 1 339 ? 8.187 -12.988 19.972 1.00 70.44 339 ALA A N 1
ATOM 2528 C CA . ALA A 1 339 ? 8.881 -13.407 18.760 1.00 70.44 339 ALA A CA 1
ATOM 2529 C C . ALA A 1 339 ? 9.025 -14.941 18.713 1.00 70.44 339 ALA A C 1
ATOM 2531 O O . ALA A 1 339 ? 9.104 -15.605 19.751 1.00 70.44 339 ALA A O 1
ATOM 2532 N N . LYS A 1 340 ? 9.043 -15.510 17.505 1.00 70.88 340 LYS A N 1
ATOM 2533 C CA . LYS A 1 340 ? 9.265 -16.946 17.289 1.00 70.88 340 LYS A CA 1
ATOM 2534 C C . LYS A 1 340 ? 10.718 -17.314 17.612 1.00 70.88 340 LYS A C 1
ATOM 2536 O O . LYS A 1 340 ? 11.651 -16.593 17.259 1.00 70.88 340 LYS A O 1
ATOM 2541 N N . ASP A 1 341 ? 10.910 -18.446 18.283 1.00 46.09 341 ASP A N 1
ATOM 2542 C CA . ASP A 1 341 ? 12.232 -18.876 18.744 1.00 46.09 341 ASP A CA 1
ATOM 2543 C C . ASP A 1 341 ? 13.189 -19.067 17.548 1.00 46.09 341 ASP A C 1
ATOM 2545 O O . ASP A 1 341 ? 12.925 -19.864 16.649 1.00 46.09 341 ASP A O 1
ATOM 2549 N N . GLY A 1 342 ? 14.283 -18.296 17.528 1.00 49.84 342 GLY A N 1
ATOM 2550 C CA . GLY A 1 342 ? 15.271 -18.255 16.438 1.00 49.84 342 GLY A CA 1
ATOM 2551 C C . GLY A 1 342 ? 15.329 -16.944 15.637 1.00 49.84 342 GLY A C 1
ATOM 2552 O O . GLY A 1 342 ? 16.313 -16.718 14.939 1.00 49.84 342 GLY A O 1
ATOM 2553 N N . SER A 1 343 ? 14.347 -16.038 15.750 1.00 43.66 343 SER A N 1
ATOM 2554 C CA . SER A 1 343 ? 14.275 -14.824 14.911 1.00 43.66 343 SER A CA 1
ATOM 2555 C C . SER A 1 343 ? 14.976 -13.578 15.497 1.00 43.66 343 SER A C 1
ATOM 2557 O O . SER A 1 343 ? 14.363 -12.514 15.591 1.00 43.66 343 SER A O 1
ATOM 2559 N N . PHE A 1 344 ? 16.254 -13.683 15.885 1.00 39.03 344 PHE A N 1
ATOM 2560 C CA . PHE A 1 344 ? 17.075 -12.533 16.318 1.00 39.03 344 PHE A CA 1
ATOM 2561 C C . PHE A 1 344 ? 18.332 -12.346 15.443 1.00 39.03 344 PHE A C 1
ATOM 2563 O O . PHE A 1 344 ? 19.385 -12.909 15.750 1.00 39.03 344 PHE A O 1
ATOM 2570 N N . PRO A 1 345 ? 18.253 -11.532 14.373 1.00 34.69 345 PRO A N 1
ATOM 2571 C CA . PRO A 1 345 ? 19.425 -11.013 13.671 1.00 34.69 345 PRO A CA 1
ATOM 2572 C C . PRO A 1 345 ? 20.228 -10.017 14.527 1.00 34.69 345 PRO A C 1
ATOM 2574 O O . PRO A 1 345 ? 19.756 -9.512 15.548 1.00 34.69 345 PRO A O 1
ATOM 2577 N N . GLY A 1 346 ? 21.438 -9.693 14.063 1.00 33.47 346 GLY A N 1
ATOM 2578 C CA . GLY A 1 346 ? 22.234 -8.573 14.576 1.00 33.47 346 GLY A CA 1
ATOM 2579 C C . GLY A 1 346 ? 21.651 -7.189 14.220 1.00 33.47 346 GLY A C 1
ATOM 2580 O O . GLY A 1 346 ? 20.536 -7.094 13.705 1.00 33.47 346 GLY A O 1
ATOM 2581 N N . PRO A 1 347 ? 22.386 -6.093 14.489 1.00 27.95 347 PRO A N 1
ATOM 2582 C CA . PRO A 1 347 ? 21.887 -4.725 14.325 1.00 27.95 347 PRO A CA 1
ATOM 2583 C C . PRO A 1 347 ? 21.725 -4.319 12.848 1.00 27.95 347 PRO A C 1
ATOM 2585 O O . PRO A 1 347 ? 22.613 -3.712 12.253 1.00 27.95 347 PRO A O 1
ATOM 2588 N N . LEU A 1 348 ? 20.558 -4.623 12.278 1.00 24.69 348 LEU A N 1
ATOM 2589 C CA . LEU A 1 348 ? 20.120 -4.158 10.961 1.00 24.69 348 LEU A CA 1
ATOM 2590 C C . LEU A 1 348 ? 19.326 -2.841 11.066 1.00 24.69 348 LEU A C 1
ATOM 2592 O O . LEU A 1 348 ? 18.648 -2.571 12.062 1.00 24.69 348 LEU A O 1
ATOM 2596 N N . VAL A 1 349 ? 19.447 -2.003 10.034 1.00 24.66 349 VAL A N 1
ATOM 2597 C CA . VAL A 1 349 ? 18.765 -0.700 9.906 1.00 24.66 349 VAL A CA 1
ATOM 2598 C C . VAL A 1 349 ? 17.339 -0.919 9.388 1.00 24.66 349 VAL A C 1
ATOM 2600 O O . VAL A 1 349 ? 17.119 -1.837 8.603 1.00 24.66 349 VAL A O 1
ATOM 2603 N N . VAL A 1 350 ? 16.368 -0.103 9.818 1.00 27.84 350 VAL A N 1
ATOM 2604 C CA . VAL A 1 350 ? 14.944 -0.326 9.514 1.00 27.84 350 VAL A CA 1
ATOM 2605 C C . VAL A 1 350 ? 14.229 0.905 8.950 1.00 27.84 350 VAL A C 1
ATOM 2607 O O . VAL A 1 350 ? 14.632 2.048 9.156 1.00 27.84 350 VAL A O 1
ATOM 2610 N N . ARG A 1 351 ? 13.160 0.612 8.199 1.00 29.12 351 ARG A N 1
ATOM 2611 C CA . ARG A 1 351 ? 12.171 1.538 7.627 1.00 29.12 351 ARG A CA 1
ATOM 2612 C C . ARG A 1 351 ? 11.305 2.210 8.712 1.00 29.12 351 ARG A C 1
ATOM 2614 O O . ARG A 1 351 ? 11.499 2.015 9.906 1.00 29.12 351 ARG A O 1
ATOM 2621 N N . GLN A 1 352 ? 10.323 3.011 8.302 1.00 23.69 352 GLN A N 1
ATOM 2622 C CA . GLN A 1 352 ? 9.342 3.569 9.239 1.00 23.69 352 GLN A CA 1
ATOM 2623 C C . GLN A 1 352 ? 8.474 2.477 9.899 1.00 23.69 352 GLN A C 1
ATOM 2625 O O . GLN A 1 352 ? 8.257 1.429 9.288 1.00 23.69 352 GLN A O 1
ATOM 2630 N N . PRO A 1 353 ? 7.965 2.719 11.125 1.00 24.88 353 PRO A N 1
ATOM 2631 C CA . PRO A 1 353 ? 7.046 1.806 11.799 1.00 24.88 353 PRO A CA 1
ATOM 2632 C C . PRO A 1 353 ? 5.724 1.640 11.037 1.00 24.88 353 PRO A C 1
ATOM 2634 O O . PRO A 1 353 ? 5.337 2.499 10.241 1.00 24.88 353 PRO A O 1
ATOM 2637 N N . ILE A 1 354 ? 5.015 0.550 11.342 1.00 23.64 354 ILE A N 1
ATOM 2638 C CA . ILE A 1 354 ? 3.747 0.140 10.707 1.00 23.64 354 ILE A CA 1
ATOM 2639 C C . ILE A 1 354 ? 2.768 1.331 10.554 1.00 23.64 354 ILE A C 1
ATOM 2641 O O . ILE A 1 354 ? 2.529 2.039 11.542 1.00 23.64 354 ILE A O 1
ATOM 2645 N N . PRO A 1 355 ? 2.126 1.534 9.380 1.00 26.05 355 PRO A N 1
ATOM 2646 C CA . PRO A 1 355 ? 1.169 2.621 9.168 1.00 26.05 355 PRO A CA 1
ATOM 2647 C C . PRO A 1 355 ? -0.018 2.595 10.145 1.00 26.05 355 PRO A C 1
ATOM 2649 O O . PRO A 1 355 ? -1.034 1.933 9.931 1.00 26.05 355 PRO A O 1
ATOM 2652 N N . PHE A 1 356 ? 0.051 3.407 11.203 1.00 31.92 356 PHE A N 1
ATOM 2653 C CA . PHE A 1 356 ? -1.083 3.708 12.088 1.00 31.92 356 PHE A CA 1
ATOM 2654 C C . PHE A 1 356 ? -2.047 4.715 11.421 1.00 31.92 356 PHE A C 1
ATOM 2656 O O . PHE A 1 356 ? -2.393 5.772 11.958 1.00 31.92 356 PHE A O 1
ATOM 2663 N N . GLU A 1 357 ? -2.491 4.363 10.213 1.00 26.91 357 GLU A N 1
ATOM 2664 C CA . GLU A 1 357 ? -3.158 5.185 9.192 1.00 26.91 357 GLU A CA 1
ATOM 2665 C C . GLU A 1 357 ? -4.619 5.566 9.522 1.00 26.91 357 GLU A C 1
ATOM 2667 O O . GLU A 1 357 ? -5.497 5.699 8.666 1.00 26.91 357 GLU A O 1
ATOM 2672 N N . ILE A 1 358 ? -4.929 5.707 10.809 1.00 32.53 358 ILE A N 1
ATOM 2673 C CA . ILE A 1 358 ? -6.291 5.892 11.319 1.00 32.53 358 ILE A CA 1
ATOM 2674 C C . ILE A 1 358 ? -6.476 7.253 12.009 1.00 32.53 358 ILE A C 1
ATOM 2676 O O . ILE A 1 358 ? -7.586 7.780 11.991 1.00 32.53 358 ILE A O 1
ATOM 2680 N N . TYR A 1 359 ? -5.420 7.867 12.566 1.00 33.94 359 TYR A N 1
ATOM 2681 C CA . TYR A 1 359 ? -5.580 9.046 13.440 1.00 33.94 359 TYR A CA 1
ATOM 2682 C C . TYR A 1 359 ? -4.859 10.333 13.007 1.00 33.94 359 TYR A C 1
ATOM 2684 O O . TYR A 1 359 ? -5.247 11.408 13.466 1.00 33.94 359 TYR A O 1
ATOM 2692 N N . GLY A 1 360 ? -3.896 10.286 12.076 1.00 27.31 360 GLY A N 1
ATOM 2693 C CA . GLY A 1 360 ? -3.202 11.497 11.594 1.00 27.31 360 GLY A CA 1
ATOM 2694 C C . GLY A 1 360 ? -4.114 12.505 10.870 1.00 27.31 360 GLY A C 1
ATOM 2695 O O . GLY A 1 360 ? -3.922 13.717 10.960 1.00 27.31 360 GLY A O 1
ATOM 2696 N N . GLN A 1 361 ? -5.164 12.012 10.212 1.00 28.47 361 GLN A N 1
ATOM 2697 C CA . GLN A 1 361 ? -6.087 12.804 9.392 1.00 28.47 361 GLN A CA 1
ATOM 2698 C C . GLN A 1 361 ? -7.089 13.674 10.178 1.00 28.47 361 GLN A C 1
ATOM 2700 O O . GLN A 1 361 ? -7.790 14.486 9.580 1.00 28.47 361 GLN A O 1
ATOM 2705 N N . LEU A 1 362 ? -7.143 13.592 11.514 1.00 29.83 362 LEU A N 1
ATOM 2706 C CA . LEU A 1 362 ? -7.962 14.520 12.311 1.00 29.83 362 LEU A CA 1
ATOM 2707 C C . LEU A 1 362 ? -7.371 15.942 12.394 1.00 29.83 362 LEU A C 1
ATOM 2709 O O . LEU A 1 362 ? -8.110 16.883 12.683 1.00 29.83 362 LEU A O 1
ATOM 2713 N N . ASN A 1 363 ? -6.079 16.129 12.092 1.00 27.62 363 ASN A N 1
ATOM 2714 C CA . ASN A 1 363 ? -5.449 17.457 12.096 1.00 27.62 363 ASN A CA 1
ATOM 2715 C C . ASN A 1 363 ? -5.919 18.361 10.939 1.00 27.62 363 ASN A C 1
ATOM 2717 O O . ASN A 1 363 ? -5.997 19.575 11.117 1.00 27.62 363 ASN A O 1
ATOM 2721 N N . THR A 1 364 ? -6.279 17.812 9.773 1.00 30.03 364 THR A N 1
ATOM 2722 C CA . THR A 1 364 ? -6.755 18.619 8.629 1.00 30.03 364 THR A CA 1
ATOM 2723 C C . THR A 1 364 ? -8.195 19.109 8.810 1.00 30.03 364 THR A C 1
ATOM 2725 O O . THR A 1 364 ? -8.532 20.201 8.348 1.00 30.03 364 THR A O 1
ATOM 2728 N N . LEU A 1 365 ? -9.022 18.380 9.572 1.00 29.41 365 LEU A N 1
ATOM 2729 C CA . LEU A 1 365 ? -10.372 18.811 9.972 1.00 29.41 365 LEU A CA 1
ATOM 2730 C C . LEU A 1 365 ? -10.379 20.074 10.855 1.00 29.41 365 LEU A C 1
ATOM 2732 O O . LEU A 1 365 ? -11.387 20.778 10.899 1.00 29.41 365 LEU A O 1
ATOM 2736 N N . PHE A 1 366 ? -9.254 20.402 11.499 1.00 32.72 366 PHE A N 1
ATOM 2737 C CA . PHE A 1 366 ? -9.053 21.647 12.249 1.00 32.72 366 PHE A CA 1
ATOM 2738 C C . PHE A 1 366 ? -8.000 22.563 11.611 1.00 32.72 366 PHE A C 1
ATOM 2740 O O . PHE A 1 366 ? -7.198 23.196 12.301 1.00 32.72 366 PHE A O 1
ATOM 2747 N N . SER A 1 367 ? -8.066 22.725 10.283 1.00 29.28 367 SER A N 1
ATOM 2748 C CA . SER A 1 367 ? -7.498 23.910 9.628 1.00 29.28 367 SER A CA 1
ATOM 2749 C C . SER A 1 367 ? -7.903 25.192 10.375 1.00 29.28 367 SER A C 1
ATOM 2751 O O . SER A 1 367 ? -9.056 25.344 10.805 1.00 29.28 367 SER A O 1
ATOM 2753 N N . LYS A 1 368 ? -6.960 26.143 10.487 1.00 31.42 368 LYS A N 1
ATOM 2754 C CA . LYS A 1 368 ? -7.148 27.452 11.143 1.00 31.42 368 LYS A CA 1
ATOM 2755 C C . LYS A 1 368 ? -8.440 28.142 10.668 1.00 31.42 368 LYS A C 1
ATOM 2757 O O . LYS A 1 368 ? -9.109 28.803 11.463 1.00 31.42 368 LYS A O 1
ATOM 2762 N N . ASP A 1 369 ? -8.843 27.942 9.411 1.00 32.19 369 ASP A N 1
ATOM 2763 C CA . ASP A 1 369 ? -10.033 28.563 8.823 1.00 32.19 369 ASP A CA 1
ATOM 2764 C C . ASP A 1 369 ? -11.369 27.888 9.157 1.00 32.19 369 ASP A C 1
ATOM 2766 O O . ASP A 1 369 ? -12.389 28.577 9.209 1.00 32.19 369 ASP A O 1
ATOM 2770 N N . ALA A 1 370 ? -11.392 26.594 9.491 1.00 33.59 370 ALA A N 1
ATOM 2771 C CA . ALA A 1 370 ? -12.594 25.952 10.032 1.00 33.59 370 ALA A CA 1
ATOM 2772 C C . ALA A 1 370 ? -12.926 26.525 11.422 1.00 33.59 370 ALA A C 1
ATOM 2774 O O . ALA A 1 370 ? -14.056 26.945 11.685 1.00 33.59 370 ALA A O 1
ATOM 2775 N N . PHE A 1 371 ? -11.907 26.657 12.278 1.00 31.81 371 PHE A N 1
ATOM 2776 C CA . PHE A 1 371 ? -12.038 27.264 13.603 1.00 31.81 371 PHE A CA 1
ATOM 2777 C C . PHE A 1 371 ? -12.399 28.761 13.519 1.00 31.81 371 PHE A C 1
ATOM 2779 O O . PHE A 1 371 ? -13.301 29.217 14.224 1.00 31.81 371 PHE A O 1
ATOM 2786 N N . ARG A 1 372 ? -11.794 29.520 12.587 1.00 35.06 372 ARG A N 1
ATOM 2787 C CA . ARG A 1 372 ? -12.187 30.916 12.292 1.00 35.06 372 ARG A CA 1
ATOM 2788 C C . ARG A 1 372 ? -13.634 31.034 11.797 1.00 35.06 372 ARG A C 1
ATOM 2790 O O . ARG A 1 372 ? -14.307 31.982 12.191 1.00 35.06 372 ARG A O 1
ATOM 2797 N N . ARG A 1 373 ? -14.135 30.113 10.959 1.00 37.09 373 ARG A N 1
ATOM 2798 C CA . ARG A 1 373 ? -15.537 30.120 10.485 1.00 37.09 373 ARG A CA 1
ATOM 2799 C C . ARG A 1 373 ? -16.525 29.893 11.631 1.00 37.09 373 ARG A C 1
ATOM 2801 O O . ARG A 1 373 ? -17.478 30.659 11.748 1.00 37.09 373 ARG A O 1
ATOM 2808 N N . ILE A 1 374 ? -16.253 28.928 12.513 1.00 35.03 374 ILE A N 1
ATOM 2809 C CA . ILE A 1 374 ? -17.063 28.677 13.719 1.00 35.03 374 ILE A CA 1
ATOM 2810 C C . ILE A 1 374 ? -17.045 29.904 14.646 1.00 35.03 374 ILE A C 1
ATOM 2812 O O . ILE A 1 374 ? -18.103 30.385 15.052 1.00 35.03 374 ILE A O 1
ATOM 2816 N N . LEU A 1 375 ? -15.866 30.480 14.911 1.00 33.47 375 LEU A N 1
ATOM 2817 C CA . LEU A 1 375 ? -15.744 31.697 15.722 1.00 33.47 375 LEU A CA 1
ATOM 2818 C C . LEU A 1 375 ? -16.496 32.889 15.109 1.00 33.47 375 LEU A C 1
ATOM 2820 O O . LEU A 1 375 ? -17.192 33.592 15.840 1.00 33.47 375 LEU A O 1
ATOM 2824 N N . ARG A 1 376 ? -16.433 33.085 13.783 1.00 36.78 376 ARG A N 1
ATOM 2825 C CA . ARG A 1 376 ? -17.189 34.136 13.075 1.00 36.78 376 ARG A CA 1
ATOM 2826 C C . ARG A 1 376 ? -18.703 33.917 13.135 1.00 36.78 376 ARG A C 1
ATOM 2828 O O . ARG A 1 376 ? -19.419 34.884 13.361 1.00 36.78 376 ARG A O 1
ATOM 2835 N N . GLN A 1 377 ? -19.199 32.682 13.024 1.00 33.44 377 GLN A N 1
ATOM 2836 C CA . GLN A 1 377 ? -20.630 32.394 13.218 1.00 33.44 377 GLN A CA 1
ATOM 2837 C C . GLN A 1 377 ? -21.101 32.583 14.672 1.00 33.44 377 GLN A C 1
ATOM 2839 O O . GLN A 1 377 ? -22.283 32.831 14.896 1.00 33.44 377 GLN A O 1
ATOM 2844 N N . SER A 1 378 ? -20.198 32.523 15.658 1.00 30.38 378 SER A N 1
ATOM 2845 C CA . SER A 1 378 ? -20.515 32.812 17.067 1.00 30.38 378 SER A CA 1
ATOM 2846 C C . SER A 1 378 ? -20.370 34.288 17.482 1.00 30.38 378 SER A C 1
ATOM 2848 O O . SER A 1 378 ? -20.745 34.635 18.604 1.00 30.38 378 SER A O 1
ATOM 2850 N N . GLN A 1 379 ? -19.870 35.176 16.610 1.00 32.22 379 GLN A N 1
ATOM 2851 C CA . GLN A 1 379 ? -19.669 36.605 16.911 1.00 32.22 379 GLN A CA 1
ATOM 2852 C C . GLN A 1 379 ? -20.991 37.392 16.939 1.00 32.22 379 GLN A C 1
ATOM 2854 O O . GLN A 1 379 ? -21.299 38.203 16.072 1.00 32.22 379 GLN A O 1
ATOM 2859 N N . GLY A 1 380 ? -21.772 37.145 17.987 1.00 32.69 380 GLY A N 1
ATOM 2860 C CA . GLY A 1 380 ? -22.990 37.882 18.313 1.00 32.69 380 GLY A CA 1
ATOM 2861 C C . GLY A 1 380 ? -23.517 37.602 19.721 1.00 32.69 380 GLY A C 1
ATOM 2862 O O . GLY A 1 380 ? -24.170 38.466 20.303 1.00 32.69 380 GLY A O 1
ATOM 2863 N N . LYS A 1 381 ? -23.235 36.422 20.302 1.00 32.28 381 LYS A N 1
ATOM 2864 C CA . LYS A 1 381 ? -23.606 36.062 21.684 1.00 32.28 381 LYS A CA 1
ATOM 2865 C C . LYS A 1 381 ? -22.538 35.146 22.303 1.00 32.28 381 LYS A C 1
ATOM 2867 O O . LYS A 1 381 ? -22.137 34.188 21.657 1.00 32.28 381 LYS A O 1
ATOM 2872 N N . ILE A 1 382 ? -22.207 35.396 23.581 1.00 26.59 382 ILE A N 1
ATOM 2873 C CA . ILE A 1 382 ? -21.163 34.765 24.436 1.00 26.59 382 ILE A CA 1
ATOM 2874 C C . ILE A 1 382 ? -19.806 35.507 24.408 1.00 26.59 382 ILE A C 1
ATOM 2876 O O . ILE A 1 382 ? -19.242 35.772 23.353 1.00 26.59 382 ILE A O 1
ATOM 2880 N N . MET A 1 383 ? -19.293 35.845 25.602 1.00 23.03 383 MET A N 1
ATOM 2881 C CA . MET A 1 383 ? -17.995 36.510 25.820 1.00 23.03 383 MET A CA 1
ATOM 2882 C C . MET A 1 383 ? -16.824 35.507 25.930 1.00 23.03 383 MET A C 1
ATOM 2884 O O . MET A 1 383 ? -17.048 34.357 26.316 1.00 23.03 383 MET A O 1
ATOM 2888 N N . PRO A 1 384 ? -15.578 35.916 25.615 1.00 31.48 384 PRO A N 1
ATOM 2889 C CA . PRO A 1 384 ? -14.455 34.992 25.449 1.00 31.48 384 PRO A CA 1
ATOM 2890 C C . PRO A 1 384 ? -13.832 34.501 26.766 1.00 31.48 384 PRO A C 1
ATOM 2892 O O . PRO A 1 384 ? -13.551 35.276 27.679 1.00 31.48 384 PRO A O 1
ATOM 2895 N N . PHE A 1 385 ? -13.495 33.209 26.811 1.00 23.48 385 PHE A N 1
ATOM 2896 C CA . PHE A 1 385 ? -12.535 32.656 27.772 1.00 23.48 385 PHE A CA 1
ATOM 2897 C C . PHE A 1 385 ? -11.106 32.897 27.261 1.00 23.48 385 PHE A C 1
ATOM 2899 O O . PHE A 1 385 ? -10.599 32.123 26.454 1.00 23.48 385 PHE A O 1
ATOM 2906 N N . ALA A 1 386 ? -10.459 33.965 27.731 1.00 24.69 386 ALA A N 1
ATOM 2907 C CA . ALA A 1 386 ? -9.098 34.341 27.340 1.00 24.69 386 ALA A CA 1
ATOM 2908 C C . ALA A 1 386 ? -8.155 34.425 28.557 1.00 24.69 386 ALA A C 1
ATOM 2910 O O . ALA A 1 386 ? -7.761 35.509 28.973 1.00 24.69 386 ALA A O 1
ATOM 2911 N N . PHE A 1 387 ? -7.811 33.276 29.148 1.00 23.36 387 PHE A N 1
ATOM 2912 C CA . PHE A 1 387 ? -6.768 33.147 30.177 1.00 23.36 387 PHE A CA 1
ATOM 2913 C C . PHE A 1 387 ? -6.148 31.738 30.157 1.00 23.36 387 PHE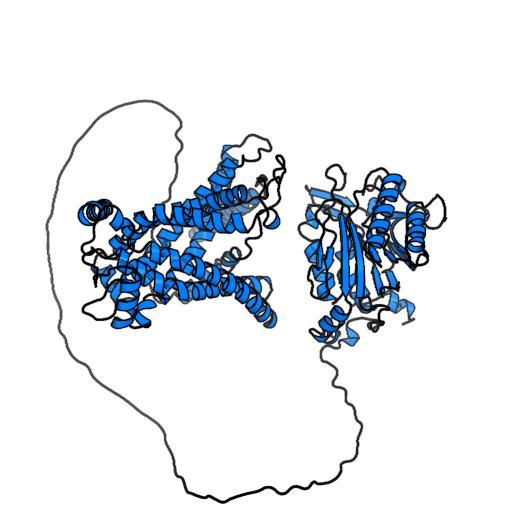 A C 1
ATOM 2915 O O . PHE A 1 387 ? -6.783 30.793 29.699 1.00 23.36 387 PHE A O 1
ATOM 2922 N N . ILE A 1 388 ? -4.949 31.610 30.747 1.00 23.50 388 ILE A N 1
ATOM 2923 C CA . ILE A 1 388 ? -4.096 30.401 30.836 1.00 23.50 388 ILE A CA 1
ATOM 2924 C C . ILE A 1 388 ? -3.234 30.138 29.580 1.00 23.50 388 ILE A C 1
ATOM 2926 O O . ILE A 1 388 ? -3.440 29.181 28.842 1.00 23.50 388 ILE A O 1
ATOM 2930 N N . TRP A 1 389 ? -2.176 30.944 29.424 1.00 20.03 389 TRP A N 1
ATOM 2931 C CA . TRP A 1 389 ? -0.896 30.501 28.847 1.00 20.03 389 TRP A CA 1
ATOM 2932 C C . TRP A 1 389 ? 0.267 31.260 29.523 1.00 20.03 389 TRP A C 1
ATOM 2934 O O . TRP A 1 389 ? 0.477 32.434 29.220 1.00 20.03 389 TRP A O 1
ATOM 2944 N N . PRO A 1 390 ? 0.992 30.661 30.489 1.00 28.98 390 PRO A N 1
ATOM 2945 C CA . PRO A 1 390 ? 2.118 31.322 31.154 1.00 28.98 390 PRO A CA 1
ATOM 2946 C C . PRO A 1 390 ? 3.412 31.214 30.330 1.00 28.98 390 PRO A C 1
ATOM 2948 O O . PRO A 1 390 ? 3.922 30.118 30.103 1.00 28.98 390 PRO A O 1
ATOM 2951 N N . SER A 1 391 ? 3.976 32.349 29.917 1.00 23.92 391 SER A N 1
ATOM 2952 C CA . SER A 1 391 ? 5.229 32.404 29.150 1.00 23.92 391 SER A CA 1
ATOM 2953 C C . SER A 1 391 ? 6.455 32.097 30.020 1.00 23.92 391 SER A C 1
ATOM 2955 O O . SER A 1 391 ? 6.897 32.946 30.795 1.00 23.92 391 SER A O 1
ATOM 2957 N N . LEU A 1 392 ? 7.049 30.911 29.865 1.00 23.27 392 LEU A N 1
ATOM 2958 C CA . LEU A 1 392 ? 8.243 30.502 30.610 1.00 23.27 392 LEU A CA 1
ATOM 2959 C C . LEU A 1 392 ? 9.539 30.864 29.854 1.00 23.27 392 LEU A C 1
ATOM 2961 O O . LEU A 1 392 ? 10.082 30.054 29.108 1.00 23.27 392 LEU A O 1
ATOM 2965 N N . LYS A 1 393 ? 10.059 32.084 30.048 1.00 23.89 393 LYS A N 1
ATOM 2966 C CA . LYS A 1 393 ? 11.403 32.455 29.561 1.00 23.89 393 LYS A CA 1
ATOM 2967 C C . LYS A 1 393 ? 12.481 31.961 30.532 1.00 23.89 393 LYS A C 1
ATOM 2969 O O . LYS A 1 393 ? 12.666 32.562 31.589 1.00 23.89 393 LYS A O 1
ATOM 2974 N N . LEU A 1 394 ? 13.243 30.930 30.156 1.00 24.33 394 LEU A N 1
ATOM 2975 C CA . LEU A 1 394 ? 14.524 30.648 30.812 1.00 24.33 394 LEU A CA 1
ATOM 2976 C C . LEU A 1 394 ? 15.533 31.752 30.453 1.00 24.33 394 LEU A C 1
ATOM 2978 O O . LEU A 1 394 ? 15.791 32.004 29.278 1.00 24.33 394 LEU A O 1
ATOM 2982 N N . LYS A 1 395 ? 16.140 32.378 31.466 1.00 23.23 395 LYS A N 1
ATOM 2983 C CA . LYS A 1 395 ? 17.407 33.108 31.321 1.00 23.23 395 LYS A CA 1
ATOM 2984 C C . LYS A 1 395 ? 18.537 32.193 31.781 1.00 23.23 395 LYS A C 1
ATOM 2986 O O . LYS A 1 395 ? 18.555 31.789 32.940 1.00 23.23 395 LYS A O 1
ATOM 2991 N N . ILE A 1 396 ? 19.478 31.895 30.889 1.00 23.56 396 ILE A N 1
ATOM 2992 C CA . ILE A 1 396 ? 20.737 31.236 31.253 1.00 23.56 396 ILE A CA 1
ATOM 2993 C C . ILE A 1 396 ? 21.663 32.279 31.891 1.00 23.56 396 ILE A C 1
ATOM 2995 O O . ILE A 1 396 ? 21.776 33.403 31.403 1.00 23.56 396 ILE A O 1
ATOM 2999 N N . LEU A 1 397 ? 22.311 31.904 32.993 1.00 24.11 397 LEU A N 1
ATOM 3000 C CA . LEU A 1 397 ? 23.296 32.730 33.688 1.00 24.11 397 LEU A CA 1
ATOM 3001 C C . LEU A 1 397 ? 24.676 32.633 33.023 1.00 24.11 397 LEU A C 1
ATOM 3003 O O . LEU A 1 397 ? 25.183 31.543 32.766 1.00 24.11 397 LEU A O 1
ATOM 3007 N N . ARG A 1 398 ? 25.335 33.782 32.876 1.00 22.91 398 ARG A N 1
ATOM 3008 C CA . ARG A 1 398 ? 26.796 33.918 32.940 1.00 22.91 398 ARG A CA 1
ATOM 3009 C C . ARG A 1 398 ? 27.109 35.105 33.854 1.00 22.91 398 ARG A C 1
ATOM 3011 O O . ARG A 1 398 ? 26.418 36.107 33.740 1.00 22.91 398 ARG A O 1
ATOM 3018 N N . ARG A 1 399 ? 28.124 34.921 34.711 1.00 23.75 399 ARG A N 1
ATOM 3019 C CA . ARG A 1 399 ? 29.151 35.875 35.197 1.00 23.75 399 ARG A CA 1
ATOM 3020 C C . ARG A 1 399 ? 28.760 37.352 35.446 1.00 23.75 399 ARG A C 1
ATOM 3022 O O . ARG A 1 399 ? 28.188 37.993 34.580 1.00 23.75 399 ARG A O 1
ATOM 3029 N N . ASP A 1 400 ? 29.156 37.997 36.546 1.00 24.55 400 ASP A N 1
ATOM 3030 C CA . ASP A 1 400 ? 30.057 37.593 37.644 1.00 24.55 400 ASP A CA 1
ATOM 3031 C C . ASP A 1 400 ? 29.867 38.506 38.881 1.00 24.55 400 ASP A C 1
ATOM 3033 O O . ASP A 1 400 ? 29.272 39.577 38.787 1.00 24.55 400 ASP A O 1
ATOM 3037 N N . SER A 1 401 ? 30.502 38.127 40.000 1.00 23.11 401 SER A N 1
ATOM 3038 C CA . SER A 1 401 ? 30.905 38.972 41.153 1.00 23.11 401 SER A CA 1
ATOM 3039 C C . SER A 1 401 ? 29.875 39.570 42.148 1.00 23.11 401 SER A C 1
ATOM 3041 O O . SER A 1 401 ? 28.938 40.276 41.803 1.00 23.11 401 SER A O 1
ATOM 3043 N N . TYR A 1 402 ? 30.249 39.394 43.426 1.00 21.67 402 TYR A N 1
ATOM 3044 C CA . TYR A 1 402 ? 30.021 40.218 44.630 1.00 21.67 402 TYR A CA 1
ATOM 3045 C C . TYR A 1 402 ? 28.696 40.206 45.439 1.00 21.67 402 TYR A C 1
ATOM 3047 O O . TYR A 1 402 ? 27.587 40.422 44.966 1.00 21.67 402 TYR A O 1
ATOM 3055 N N . GLN A 1 403 ? 28.910 39.981 46.743 1.00 19.95 403 GLN A N 1
ATOM 3056 C CA . GLN A 1 403 ? 28.041 40.092 47.928 1.00 19.95 403 GLN A CA 1
ATOM 3057 C C . GLN A 1 403 ? 28.267 41.456 48.634 1.00 19.95 403 GLN A C 1
ATOM 3059 O O . GLN A 1 403 ? 29.196 42.163 48.240 1.00 19.95 403 GLN A O 1
ATOM 3064 N N . PRO A 1 404 ? 27.631 41.760 49.793 1.00 33.12 404 PRO A N 1
ATOM 3065 C CA . PRO A 1 404 ? 26.288 41.435 50.317 1.00 33.12 404 PRO A CA 1
ATOM 3066 C C . PRO A 1 404 ? 25.516 42.765 50.623 1.00 33.12 404 PRO A C 1
ATOM 3068 O O . PRO A 1 404 ? 25.992 43.837 50.281 1.00 33.12 404 PRO A O 1
ATOM 3071 N N . SER A 1 405 ? 24.328 42.867 51.235 1.00 20.91 405 SER A N 1
ATOM 3072 C CA . SER A 1 405 ? 23.861 42.360 52.541 1.00 20.91 405 SER A CA 1
ATOM 3073 C C . SER A 1 405 ? 22.483 42.980 52.882 1.00 20.91 405 SER A C 1
ATOM 3075 O O . SER A 1 405 ? 22.093 43.924 52.206 1.00 20.91 405 SER A O 1
ATOM 3077 N N . SER A 1 406 ? 21.829 42.483 53.954 1.00 22.70 406 SER A N 1
ATOM 3078 C CA . SER A 1 406 ? 20.763 43.141 54.764 1.00 22.70 406 SER A CA 1
ATOM 3079 C C . SER A 1 406 ? 19.468 43.622 54.049 1.00 22.70 406 SER A C 1
ATOM 3081 O O . SER A 1 406 ? 19.386 43.694 52.832 1.00 22.70 406 SER A O 1
ATOM 3083 N N . SER A 1 407 ? 18.351 43.919 54.730 1.00 22.30 407 SER A N 1
ATOM 3084 C CA . SER A 1 407 ? 17.740 43.290 55.922 1.00 22.30 407 SER A CA 1
ATOM 3085 C C . SER A 1 407 ? 16.238 43.636 56.000 1.00 22.30 407 SER A C 1
ATOM 3087 O O . SER A 1 407 ? 15.842 44.710 55.567 1.00 22.30 407 SER A O 1
ATOM 3089 N N . SER A 1 408 ? 15.441 42.734 56.587 1.00 20.81 408 SER A N 1
ATOM 3090 C CA . SER A 1 408 ? 14.147 42.933 57.292 1.00 20.81 408 SER A CA 1
ATOM 3091 C C . SER A 1 408 ? 13.444 44.310 57.305 1.00 20.81 408 SER A C 1
ATOM 3093 O O . SER A 1 408 ? 14.068 45.292 57.699 1.00 20.81 408 SER A O 1
ATOM 3095 N N . VAL A 1 409 ? 12.104 44.323 57.151 1.00 24.88 409 VAL A N 1
ATOM 3096 C CA . VAL A 1 409 ? 11.106 44.738 58.188 1.00 24.88 409 VAL A CA 1
ATOM 3097 C C . VAL A 1 409 ? 9.654 44.731 57.631 1.00 24.88 409 VAL A C 1
ATOM 3099 O O . VAL A 1 409 ? 9.424 44.934 56.444 1.00 24.88 409 VAL A O 1
ATOM 3102 N N . GLU A 1 410 ? 8.683 44.435 58.505 1.00 20.31 410 GLU A N 1
ATOM 3103 C CA . GLU A 1 410 ? 7.206 44.387 58.314 1.00 20.31 410 GLU A CA 1
ATOM 3104 C C . GLU A 1 410 ? 6.561 45.666 58.959 1.00 20.31 410 GLU A C 1
ATOM 3106 O O . GLU A 1 410 ? 7.323 46.567 59.305 1.00 20.31 410 GLU A O 1
ATOM 3111 N N . PRO A 1 411 ? 5.259 45.805 59.328 1.00 39.59 411 PRO A N 1
ATOM 3112 C CA . PRO A 1 411 ? 3.961 45.303 58.824 1.00 39.59 411 PRO A CA 1
ATOM 3113 C C . PRO A 1 411 ? 2.844 46.409 58.763 1.00 39.59 411 PRO A C 1
ATOM 3115 O O . PRO A 1 411 ? 3.117 47.576 59.019 1.00 39.59 411 PRO A O 1
ATOM 3118 N N . LYS A 1 412 ? 1.554 46.006 58.615 1.00 22.75 412 LYS A N 1
ATOM 3119 C CA . LYS A 1 412 ? 0.295 46.770 58.939 1.00 22.75 412 LYS A CA 1
ATOM 3120 C C . LYS A 1 412 ? -0.014 47.971 57.998 1.00 22.75 412 LYS A C 1
ATOM 3122 O O . LYS A 1 412 ? 0.891 48.481 57.360 1.00 22.75 412 LYS A O 1
ATOM 3127 N N . LEU A 1 413 ? -1.239 48.496 57.801 1.00 23.03 413 LEU A N 1
ATOM 3128 C CA . LEU A 1 413 ? -2.657 48.182 58.152 1.00 23.03 413 LEU A CA 1
ATOM 3129 C C . LEU A 1 413 ? -3.531 48.637 56.914 1.00 23.03 413 LEU A C 1
ATOM 3131 O O . LEU A 1 413 ? -2.939 48.808 55.854 1.00 23.03 413 LEU A O 1
ATOM 3135 N N . SER A 1 414 ? -4.862 48.846 56.823 1.00 20.95 414 SER A N 1
ATOM 3136 C CA . SER A 1 414 ? -6.057 48.858 57.707 1.00 20.95 414 SER A CA 1
ATOM 3137 C C . SER A 1 414 ? -7.371 48.662 56.887 1.00 20.95 414 SER A C 1
ATOM 3139 O O . SER A 1 414 ? -7.337 48.444 55.680 1.00 20.95 414 SER A O 1
ATOM 3141 N N . ILE A 1 415 ? -8.539 48.725 57.549 1.00 21.83 415 ILE A N 1
ATOM 3142 C CA . ILE A 1 415 ? -9.931 48.654 57.023 1.00 21.83 415 ILE A CA 1
ATOM 3143 C C . ILE A 1 415 ? -10.674 49.923 57.536 1.00 21.83 415 ILE A C 1
ATOM 3145 O O . ILE A 1 415 ? -10.401 50.270 58.690 1.00 21.83 415 ILE A O 1
ATOM 3149 N N . PRO A 1 416 ? -11.542 50.650 56.768 1.00 32.97 416 PRO A N 1
ATOM 3150 C CA . PRO A 1 416 ? -13.010 50.454 56.891 1.00 32.97 416 PRO A CA 1
ATOM 3151 C C . PRO A 1 416 ? -13.972 50.821 55.714 1.00 32.97 416 PRO A C 1
ATOM 3153 O O . PRO A 1 416 ? -13.740 51.741 54.942 1.00 32.97 416 PRO A O 1
ATOM 3156 N N . LEU A 1 417 ? -15.099 50.079 55.688 1.00 23.67 417 LEU A N 1
ATOM 3157 C CA . LEU A 1 417 ? -16.516 50.344 55.296 1.00 23.67 417 LEU A CA 1
ATOM 3158 C C . LEU A 1 417 ? -16.913 51.689 54.596 1.00 23.67 417 LEU A C 1
ATOM 3160 O O . LEU A 1 417 ? -16.400 52.744 54.934 1.00 23.67 417 LEU A O 1
ATOM 3164 N N . THR A 1 418 ? -17.976 51.827 53.771 1.00 25.42 418 THR A N 1
ATOM 3165 C CA . THR A 1 418 ? -19.417 51.548 54.049 1.00 25.42 418 THR A CA 1
ATOM 3166 C C . THR A 1 418 ? -20.345 52.025 52.888 1.00 25.42 418 THR A C 1
ATOM 3168 O O . THR A 1 418 ? -20.015 53.021 52.259 1.00 25.42 418 THR A O 1
ATOM 3171 N N . ARG A 1 419 ? -21.589 51.488 52.790 1.00 23.17 419 ARG A N 1
ATOM 3172 C CA . ARG A 1 419 ? -22.847 52.162 52.306 1.00 23.17 419 ARG A CA 1
ATOM 3173 C C . ARG A 1 419 ? -22.972 52.530 50.793 1.00 23.17 419 ARG A C 1
ATOM 3175 O O . ARG A 1 419 ? -21.973 52.651 50.110 1.00 23.17 419 ARG A O 1
ATOM 3182 N N . ALA A 1 420 ? -24.167 52.702 50.187 1.00 24.58 420 ALA A N 1
ATOM 3183 C CA . ALA A 1 420 ? -25.570 52.487 50.614 1.00 24.58 420 ALA A CA 1
ATOM 3184 C C . ALA A 1 420 ? -26.548 52.287 49.416 1.00 24.58 420 ALA A C 1
ATOM 3186 O O . ALA A 1 420 ? -26.202 52.629 48.294 1.00 24.58 420 ALA A O 1
ATOM 3187 N N . MET A 1 421 ? -27.811 51.926 49.731 1.00 23.69 421 MET A N 1
ATOM 3188 C CA . MET A 1 421 ? -29.055 52.203 48.957 1.00 23.69 421 MET A CA 1
ATOM 3189 C C . MET A 1 421 ? -29.247 51.475 47.604 1.00 23.69 421 MET A C 1
ATOM 3191 O O . MET A 1 421 ? -28.294 51.020 46.992 1.00 23.69 421 MET A O 1
ATOM 3195 N N . ARG A 1 422 ? -30.455 51.412 47.018 1.00 24.05 422 ARG A N 1
ATOM 3196 C CA . ARG A 1 422 ? -31.827 51.046 47.481 1.00 24.05 422 ARG A CA 1
ATOM 3197 C C . ARG A 1 422 ? -32.749 51.189 46.252 1.00 24.05 422 ARG A C 1
ATOM 3199 O O . ARG A 1 422 ? -32.650 52.186 45.550 1.00 24.05 422 ARG A O 1
ATOM 3206 N N . GLY A 1 423 ? -33.676 50.260 46.027 1.00 25.06 423 GLY A N 1
ATOM 3207 C CA . GLY A 1 423 ? -34.679 50.352 44.953 1.00 25.06 423 GLY A CA 1
ATOM 3208 C C . GLY A 1 423 ? -35.312 48.990 44.666 1.00 25.06 423 GLY A C 1
ATOM 3209 O O . GLY A 1 423 ? -34.631 47.974 44.774 1.00 25.06 423 GLY A O 1
ATOM 3210 N N . GLY A 1 424 ? -36.610 48.940 44.363 1.00 22.38 424 GLY A N 1
ATOM 3211 C CA . GLY A 1 424 ? -37.347 47.686 44.166 1.00 22.38 424 GLY A CA 1
ATOM 3212 C C . GLY A 1 424 ? -38.793 47.919 43.722 1.00 22.38 424 GLY A C 1
ATOM 3213 O O . GLY A 1 424 ? -39.113 49.021 43.292 1.00 22.38 424 GLY A O 1
ATOM 3214 N N . PHE A 1 425 ? -39.647 46.901 43.906 1.00 23.27 425 PHE A N 1
ATOM 3215 C CA . PHE A 1 425 ? -41.052 46.826 43.452 1.00 23.27 425 PHE A CA 1
ATOM 3216 C C . PHE A 1 425 ? -41.231 46.733 41.910 1.00 23.27 425 PHE A C 1
ATOM 3218 O O . PHE A 1 425 ? -40.364 47.155 41.156 1.00 23.27 425 PHE A O 1
ATOM 3225 N N . THR A 1 426 ? -42.339 46.210 41.358 1.00 21.84 426 THR A N 1
ATOM 3226 C CA . THR A 1 426 ? -42.858 44.815 41.449 1.00 21.84 426 THR A CA 1
ATOM 3227 C C . THR A 1 426 ? -44.001 44.572 40.439 1.00 21.84 426 THR A C 1
ATOM 3229 O O . THR A 1 426 ? -44.750 45.490 40.145 1.00 21.84 426 THR A O 1
ATOM 3232 N N . ILE A 1 427 ? -44.238 43.293 40.099 1.00 22.38 427 ILE A N 1
ATOM 3233 C CA . ILE A 1 427 ? -45.572 42.676 39.870 1.00 22.38 427 ILE A CA 1
ATOM 3234 C C . ILE A 1 427 ? -46.353 42.951 38.548 1.00 22.38 427 ILE A C 1
ATOM 3236 O O . ILE A 1 427 ? -46.928 44.006 38.325 1.00 22.38 427 ILE A O 1
ATOM 3240 N N . ARG A 1 428 ? -46.543 41.824 37.829 1.00 22.03 428 ARG A N 1
ATOM 3241 C CA . ARG A 1 428 ? -47.683 41.357 36.988 1.00 22.03 428 ARG A CA 1
ATOM 3242 C C . ARG A 1 428 ? -47.771 41.648 35.465 1.00 22.03 428 ARG A C 1
ATOM 3244 O O . ARG A 1 428 ? -47.176 42.603 34.985 1.00 22.03 428 ARG A O 1
ATOM 3251 N N . PRO A 1 429 ? -48.466 40.757 34.701 1.00 39.44 429 PRO A N 1
ATOM 3252 C CA . PRO A 1 429 ? -48.464 40.734 33.233 1.00 39.44 429 PRO A CA 1
ATOM 3253 C C . PRO A 1 429 ? -49.807 41.119 32.569 1.00 39.44 429 PRO A C 1
ATOM 3255 O O . PRO A 1 429 ? -50.864 41.079 33.195 1.00 39.44 429 PRO A O 1
ATOM 3258 N N . SER A 1 430 ? -49.741 41.382 31.261 1.00 21.50 430 SER A N 1
ATOM 3259 C CA . SER A 1 430 ? -50.832 41.555 30.279 1.00 21.50 430 SER A CA 1
ATOM 3260 C C . SER A 1 430 ? -50.181 41.455 28.881 1.00 21.50 430 SER A C 1
ATOM 3262 O O . SER A 1 430 ? -49.000 41.779 28.778 1.00 21.50 430 SER A O 1
ATOM 3264 N N . SER A 1 431 ? -50.783 41.035 27.763 1.00 25.14 431 SER A N 1
ATOM 3265 C CA . SER A 1 431 ? -52.065 40.374 27.430 1.00 25.14 431 SER A CA 1
ATOM 3266 C C . SER A 1 431 ? -51.914 39.710 26.036 1.00 25.14 431 SER A C 1
ATOM 3268 O O . SER A 1 431 ? -50.869 39.856 25.406 1.00 25.14 431 SER A O 1
ATOM 3270 N N . ALA A 1 432 ? -52.922 38.968 25.555 1.00 24.17 432 ALA A N 1
ATOM 3271 C CA . ALA A 1 432 ? -52.906 38.287 24.245 1.00 24.17 432 ALA A CA 1
ATOM 3272 C C . ALA A 1 432 ? -53.704 39.079 23.150 1.00 24.17 432 ALA A C 1
ATOM 3274 O O . ALA A 1 432 ? -53.681 40.306 23.221 1.00 24.17 432 ALA A O 1
ATOM 3275 N N . PRO A 1 433 ? -54.301 38.483 22.089 1.00 49.62 433 PRO A N 1
ATOM 3276 C CA . PRO A 1 433 ? -53.684 38.485 20.752 1.00 49.62 433 PRO A CA 1
ATOM 3277 C C . PRO A 1 433 ? -54.607 38.954 19.593 1.00 49.62 433 PRO A C 1
ATOM 3279 O O . PRO A 1 433 ? -55.803 39.157 19.778 1.00 49.62 433 PRO A O 1
ATOM 3282 N N . LEU A 1 434 ? -54.070 39.007 18.365 1.00 24.89 434 LEU A N 1
ATOM 3283 C CA . LEU A 1 434 ? -54.811 39.052 17.085 1.00 24.89 434 LEU A CA 1
ATOM 3284 C C . LEU A 1 434 ? -54.128 38.057 16.103 1.00 24.89 434 LEU A C 1
ATOM 3286 O O . LEU A 1 434 ? -52.909 37.924 16.176 1.00 24.89 434 LEU A O 1
ATOM 3290 N N . LEU A 1 435 ? -54.781 37.189 15.302 1.00 25.16 435 LEU A N 1
ATOM 3291 C CA . LEU A 1 435 ? -55.919 37.332 14.353 1.00 25.16 435 LEU A CA 1
ATOM 3292 C C . LEU A 1 435 ? -55.563 38.288 13.198 1.00 25.16 435 LEU A C 1
ATOM 3294 O O . LEU A 1 435 ? -55.036 39.358 13.452 1.00 25.16 435 LEU A O 1
ATOM 3298 N N . THR A 1 436 ? -55.732 37.979 11.908 1.00 27.17 436 THR A N 1
ATOM 3299 C CA . THR A 1 436 ? -56.692 37.155 11.113 1.00 27.17 436 THR A CA 1
ATOM 3300 C C . THR A 1 436 ? -55.972 36.547 9.877 1.00 27.17 436 THR A C 1
ATOM 3302 O O . THR A 1 436 ? -54.812 36.882 9.673 1.00 27.17 436 THR A O 1
ATOM 3305 N N . ALA A 1 437 ? -56.501 35.758 8.923 1.00 27.27 437 ALA A N 1
ATOM 3306 C CA . ALA A 1 437 ? -57.624 34.807 8.692 1.00 27.27 437 ALA A CA 1
ATOM 3307 C C . ALA A 1 437 ? -57.289 34.095 7.324 1.00 27.27 437 ALA A C 1
ATOM 3309 O O . ALA A 1 437 ? -56.251 34.409 6.750 1.00 27.27 437 ALA A O 1
ATOM 3310 N N . TYR A 1 438 ? -57.990 33.129 6.708 1.00 23.06 438 TYR A N 1
ATOM 3311 C CA . TYR A 1 438 ? -59.404 32.715 6.705 1.00 23.06 438 TYR A CA 1
ATOM 3312 C C . TYR A 1 438 ? -59.575 31.177 6.549 1.00 23.06 438 TYR A C 1
ATOM 3314 O O . TYR A 1 438 ? -58.617 30.410 6.545 1.00 23.06 438 TYR A O 1
ATOM 3322 N N . GLN A 1 439 ? -60.834 30.746 6.464 1.00 25.97 439 GLN A N 1
ATOM 3323 C CA . GLN A 1 439 ? -61.401 29.386 6.550 1.00 25.97 439 GLN A CA 1
ATOM 3324 C C . GLN A 1 439 ? -62.344 29.145 5.320 1.00 25.97 439 GLN A C 1
ATOM 3326 O O . GLN A 1 439 ? -62.458 30.073 4.519 1.00 25.97 439 GLN A O 1
ATOM 3331 N N . PRO A 1 440 ? -63.172 28.072 5.196 1.00 46.28 440 PRO A N 1
ATOM 3332 C CA . PRO A 1 440 ? -63.009 26.636 5.536 1.00 46.28 440 PRO A CA 1
ATOM 3333 C C . PRO A 1 440 ? -63.708 25.625 4.548 1.00 46.28 440 PRO A C 1
ATOM 3335 O O . PRO A 1 440 ? -64.430 26.052 3.664 1.00 46.28 440 PRO A O 1
ATOM 3338 N N . LEU A 1 441 ? -63.590 24.298 4.812 1.00 26.47 441 LEU A N 1
ATOM 3339 C CA . LEU A 1 441 ? -64.645 23.221 4.812 1.00 26.47 441 LEU A CA 1
ATOM 3340 C C . LEU A 1 441 ? -65.623 23.010 3.593 1.00 26.47 441 LEU A C 1
ATOM 3342 O O . LEU A 1 441 ? -65.886 23.917 2.829 1.00 26.47 441 LEU A O 1
ATOM 3346 N N . LEU A 1 442 ? -66.277 21.852 3.333 1.00 26.98 442 LEU A N 1
ATOM 3347 C CA . LEU A 1 442 ? -66.865 20.809 4.212 1.00 26.98 442 LEU A CA 1
ATOM 3348 C C . LEU A 1 442 ? -67.318 19.529 3.427 1.00 26.98 442 LEU A C 1
ATOM 3350 O O . LEU A 1 442 ? -67.596 19.601 2.236 1.00 26.98 442 LEU A O 1
ATOM 3354 N N . ARG A 1 443 ? -67.609 18.447 4.183 1.00 23.80 443 ARG A N 1
ATOM 3355 C CA . ARG A 1 443 ? -68.612 17.353 3.962 1.00 23.80 443 ARG A CA 1
ATOM 3356 C C . ARG A 1 443 ? -68.258 16.056 3.198 1.00 23.80 443 ARG A C 1
ATOM 3358 O O . ARG A 1 443 ? -67.477 16.026 2.261 1.00 23.80 443 ARG A O 1
ATOM 3365 N N . LEU A 1 444 ? -68.899 14.969 3.661 1.00 26.83 444 LEU A N 1
ATOM 3366 C CA . LEU A 1 444 ? -68.827 13.580 3.177 1.00 26.83 444 LEU A CA 1
ATOM 3367 C C . LEU A 1 444 ? -70.187 13.126 2.608 1.00 26.83 444 LEU A C 1
ATOM 3369 O O . LEU A 1 444 ? -71.219 13.627 3.056 1.00 26.83 444 LEU A O 1
ATOM 3373 N N . SER A 1 445 ? -70.203 12.061 1.795 1.00 24.25 445 SER A N 1
ATOM 3374 C CA . SER A 1 445 ? -71.259 11.030 1.864 1.00 24.25 445 SER A CA 1
ATOM 3375 C C . SER A 1 445 ? -70.782 9.656 1.348 1.00 24.25 445 SER A C 1
ATOM 3377 O O . SER A 1 445 ? -69.683 9.528 0.816 1.00 24.25 445 SER A O 1
ATOM 3379 N N . ARG A 1 446 ? -71.596 8.620 1.591 1.00 26.28 446 ARG A N 1
ATOM 3380 C CA . ARG A 1 446 ? -71.317 7.174 1.446 1.00 26.28 446 ARG A CA 1
ATOM 3381 C C . ARG A 1 446 ? -71.463 6.649 0.005 1.00 26.28 446 ARG A C 1
ATOM 3383 O O . ARG A 1 446 ? -72.287 7.161 -0.743 1.00 26.28 446 ARG A O 1
ATOM 3390 N N . GLY A 1 447 ? -70.813 5.518 -0.300 1.00 25.42 447 GLY A N 1
ATOM 3391 C CA . GLY A 1 447 ? -71.160 4.661 -1.448 1.00 25.42 447 GLY A CA 1
ATOM 3392 C C . GLY A 1 447 ? -70.231 3.450 -1.638 1.00 25.42 447 GLY A C 1
ATOM 3393 O O . GLY A 1 447 ? -69.095 3.609 -2.062 1.00 25.42 447 GLY A O 1
ATOM 3394 N N . THR A 1 448 ? -70.708 2.237 -1.343 1.00 30.45 448 THR A N 1
ATOM 3395 C CA . THR A 1 448 ? -70.008 0.951 -1.580 1.00 30.45 448 THR A CA 1
ATOM 3396 C C . THR A 1 448 ? -70.668 0.156 -2.705 1.00 30.45 448 THR A C 1
ATOM 3398 O O . THR A 1 448 ? -71.892 0.065 -2.688 1.00 30.45 448 THR A O 1
ATOM 3401 N N . ILE A 1 449 ? -69.895 -0.511 -3.577 1.00 30.36 449 ILE A N 1
ATOM 3402 C CA . ILE A 1 449 ? -70.317 -1.686 -4.379 1.00 30.36 449 ILE A CA 1
ATOM 3403 C C . ILE A 1 449 ? -69.085 -2.438 -4.950 1.00 30.36 449 ILE A C 1
ATOM 3405 O O . ILE A 1 449 ? -67.956 -1.979 -4.801 1.00 30.36 449 ILE A O 1
ATOM 3409 N N . ASN A 1 450 ? -69.290 -3.647 -5.493 1.00 26.97 450 ASN A N 1
ATOM 3410 C CA . ASN A 1 450 ? -68.283 -4.701 -5.706 1.00 26.97 450 ASN A CA 1
ATOM 3411 C C . ASN A 1 450 ? -67.833 -4.935 -7.170 1.00 26.97 450 ASN A C 1
ATOM 3413 O O . ASN A 1 450 ? -68.680 -5.030 -8.053 1.00 26.97 450 ASN A O 1
ATOM 3417 N N . ARG A 1 451 ? -66.547 -5.309 -7.337 1.00 27.69 451 ARG A N 1
ATOM 3418 C CA . ARG A 1 451 ? -65.974 -6.146 -8.434 1.00 27.69 451 ARG A CA 1
ATOM 3419 C C . ARG A 1 451 ? -66.094 -5.560 -9.882 1.00 27.69 451 ARG A C 1
ATOM 3421 O O . ARG A 1 451 ? -66.350 -4.370 -10.006 1.00 27.69 451 ARG A O 1
ATOM 3428 N N . PRO A 1 452 ? -65.687 -6.281 -10.957 1.00 33.53 452 PRO A N 1
ATOM 3429 C CA . PRO A 1 452 ? -64.274 -6.392 -11.348 1.00 33.53 452 PRO A CA 1
ATOM 3430 C C . PRO A 1 452 ? -63.995 -6.032 -12.832 1.00 33.53 452 PRO A C 1
ATOM 3432 O O . PRO A 1 452 ? -64.907 -5.799 -13.618 1.00 33.53 452 PRO A O 1
ATOM 3435 N N . ILE A 1 453 ? -62.717 -6.041 -13.227 1.00 32.16 453 ILE A N 1
ATOM 3436 C CA . ILE A 1 453 ? -62.246 -5.754 -14.598 1.00 32.16 453 ILE A CA 1
ATOM 3437 C C . ILE A 1 453 ? -62.413 -6.979 -15.527 1.00 32.16 453 ILE A C 1
ATOM 3439 O O . ILE A 1 453 ? -61.920 -8.053 -15.176 1.00 32.16 453 ILE A O 1
ATOM 3443 N N . PRO A 1 454 ? -62.990 -6.825 -16.735 1.00 31.33 454 PRO A N 1
ATOM 3444 C CA . PRO A 1 454 ? -62.759 -7.702 -17.884 1.00 31.33 454 PRO A CA 1
ATOM 3445 C C . PRO A 1 454 ? -61.691 -7.116 -18.833 1.00 31.33 454 PRO A C 1
ATOM 3447 O O . PRO A 1 454 ? -61.547 -5.900 -18.948 1.00 31.33 454 PRO A O 1
ATOM 3450 N N . ALA A 1 455 ? -60.954 -7.972 -19.544 1.00 34.00 455 ALA A N 1
ATOM 3451 C CA . ALA A 1 455 ? -59.917 -7.559 -20.497 1.00 34.00 455 ALA A CA 1
ATOM 3452 C C . ALA A 1 455 ? -60.361 -7.732 -21.959 1.00 34.00 455 ALA A C 1
ATOM 3454 O O . ALA A 1 455 ? -61.048 -8.702 -22.273 1.00 34.00 455 ALA A O 1
ATOM 3455 N N . THR A 1 456 ? -59.904 -6.852 -22.858 1.00 29.23 456 THR A N 1
ATOM 3456 C CA . THR A 1 456 ? -59.415 -7.162 -24.228 1.00 29.23 456 THR A CA 1
ATOM 3457 C C . THR A 1 456 ? -58.854 -5.893 -24.897 1.00 29.23 456 THR A C 1
ATOM 3459 O O . THR A 1 456 ? -58.993 -4.798 -24.356 1.00 29.23 456 THR A O 1
ATOM 3462 N N . ALA A 1 457 ? -58.126 -6.041 -26.011 1.00 38.94 457 ALA A N 1
ATOM 3463 C CA . ALA A 1 457 ? -57.219 -5.019 -26.553 1.00 38.94 457 ALA A CA 1
ATOM 3464 C C . ALA A 1 457 ? -57.700 -4.355 -27.867 1.00 38.94 457 ALA A C 1
ATOM 3466 O O . ALA A 1 457 ? -58.445 -4.978 -28.624 1.00 38.94 457 ALA A O 1
ATOM 3467 N N . PRO A 1 458 ? -57.215 -3.137 -28.191 1.00 29.17 458 PRO A N 1
ATOM 3468 C CA . PRO A 1 458 ? -57.252 -2.5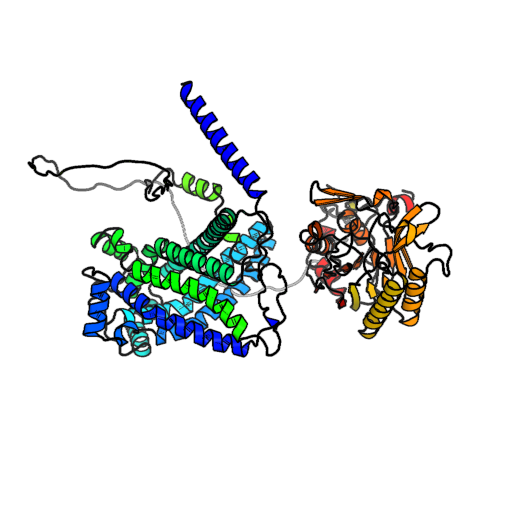71 -29.541 1.00 29.17 458 PRO A CA 1
ATOM 3469 C C . PRO A 1 458 ? -56.037 -3.027 -30.397 1.00 29.17 458 PRO A C 1
ATOM 3471 O O . PRO A 1 458 ? -55.008 -3.401 -29.828 1.00 29.17 458 PRO A O 1
ATOM 3474 N N . PRO A 1 459 ? -56.122 -2.996 -31.746 1.00 31.84 459 PRO A N 1
ATOM 3475 C CA . PRO A 1 459 ? -55.082 -3.514 -32.647 1.00 31.84 459 PRO A CA 1
ATOM 3476 C C . PRO A 1 459 ? -54.216 -2.354 -33.247 1.00 31.84 459 PRO A C 1
ATOM 3478 O O . PRO A 1 459 ? -53.981 -1.387 -32.523 1.00 31.84 459 PRO A O 1
ATOM 3481 N N . PRO A 1 460 ? -53.581 -2.414 -34.445 1.00 40.31 460 PRO A N 1
ATOM 3482 C CA . PRO A 1 460 ? -52.133 -2.196 -34.523 1.00 40.31 460 PRO A CA 1
ATOM 3483 C C . PRO A 1 460 ? -51.704 -0.912 -35.262 1.00 40.31 460 PRO A C 1
ATOM 3485 O O . PRO A 1 460 ? -52.145 -0.640 -36.378 1.00 40.31 460 PRO A O 1
ATOM 3488 N N . CYS A 1 461 ? -50.739 -0.174 -34.704 1.00 27.88 461 CYS A N 1
ATOM 3489 C CA . CYS A 1 461 ? -50.080 0.930 -35.412 1.00 27.88 461 CYS A CA 1
ATOM 3490 C C . CYS A 1 461 ? -48.914 0.444 -36.290 1.00 27.88 461 CYS A C 1
ATOM 3492 O O . CYS A 1 461 ? -48.129 -0.419 -35.889 1.00 27.88 461 CYS A O 1
ATOM 3494 N N . LEU A 1 462 ? -48.782 1.032 -37.484 1.00 29.48 462 LEU A N 1
ATOM 3495 C CA . LEU A 1 462 ? -47.701 0.742 -38.430 1.00 29.48 462 LEU A CA 1
ATOM 3496 C C . LEU A 1 462 ? -46.322 1.139 -37.878 1.00 29.48 462 LEU A C 1
ATOM 3498 O O . LEU A 1 462 ? -46.176 2.109 -37.135 1.00 29.48 462 LEU A O 1
ATOM 3502 N N . ARG A 1 463 ? -45.285 0.428 -38.336 1.00 35.72 463 ARG A N 1
ATOM 3503 C CA . ARG A 1 463 ? -43.890 0.862 -38.183 1.00 35.72 463 ARG A CA 1
ATOM 3504 C C . ARG A 1 463 ? -43.645 2.127 -39.009 1.00 35.72 463 ARG A C 1
ATOM 3506 O O . ARG A 1 463 ? -43.837 2.097 -40.221 1.00 35.72 463 ARG A O 1
ATOM 3513 N N . LEU A 1 464 ? -43.082 3.161 -38.387 1.00 29.80 464 LEU A N 1
ATOM 3514 C CA . LEU A 1 464 ? -42.279 4.163 -39.087 1.00 29.80 464 LEU A CA 1
ATOM 3515 C C . LEU A 1 464 ? -40.880 4.181 -38.462 1.00 29.80 464 LEU A C 1
ATOM 3517 O O . LEU A 1 464 ? -40.709 4.509 -37.290 1.00 29.80 464 LEU A O 1
ATOM 3521 N N . THR A 1 465 ? -39.874 3.751 -39.220 1.00 39.78 465 THR A N 1
ATOM 3522 C CA . THR A 1 465 ? -38.499 3.596 -38.732 1.00 39.78 465 THR A CA 1
ATOM 3523 C C . THR A 1 465 ? -37.703 4.885 -38.904 1.00 39.78 465 THR A C 1
ATOM 3525 O O . THR A 1 465 ? -36.965 5.039 -39.874 1.00 39.78 465 THR A O 1
ATOM 3528 N N . THR A 1 466 ? -37.809 5.793 -37.936 1.00 33.06 466 THR A N 1
ATOM 3529 C CA . THR A 1 466 ? -36.903 6.945 -37.797 1.00 33.06 466 THR A CA 1
ATOM 3530 C C . THR A 1 466 ? -36.123 6.831 -36.493 1.00 33.06 466 THR A C 1
ATOM 3532 O O . THR A 1 466 ? -36.514 7.383 -35.464 1.00 33.06 466 THR A O 1
ATOM 3535 N N . ALA A 1 467 ? -35.012 6.093 -36.533 1.00 36.84 467 ALA A N 1
ATOM 3536 C CA . ALA A 1 467 ? -34.072 5.990 -35.421 1.00 36.84 467 ALA A CA 1
ATOM 3537 C C . ALA A 1 467 ? -33.261 7.292 -35.284 1.00 36.84 467 ALA A C 1
ATOM 3539 O O . ALA A 1 467 ? -32.092 7.361 -35.660 1.00 36.84 467 ALA A O 1
ATOM 3540 N N . LEU A 1 468 ? -33.895 8.335 -34.741 1.00 35.88 468 LEU A N 1
ATOM 3541 C CA . LEU A 1 468 ? -33.203 9.517 -34.231 1.00 35.88 468 LEU A CA 1
ATOM 3542 C C . LEU A 1 468 ? -32.395 9.107 -32.997 1.00 35.88 468 LEU A C 1
ATOM 3544 O O . LEU A 1 468 ? -32.858 9.203 -31.861 1.00 35.88 468 LEU A O 1
ATOM 3548 N N . ALA A 1 469 ? -31.186 8.603 -33.241 1.00 41.66 469 ALA A N 1
ATOM 3549 C CA . ALA A 1 469 ? -30.222 8.314 -32.197 1.00 41.66 469 ALA A CA 1
ATOM 3550 C C . ALA A 1 469 ? -29.910 9.613 -31.444 1.00 41.66 469 ALA A C 1
ATOM 3552 O O . ALA A 1 469 ? -29.295 10.532 -31.990 1.00 41.66 469 ALA A O 1
ATOM 3553 N N . VAL A 1 470 ? -30.346 9.688 -30.185 1.00 41.56 470 VAL A N 1
ATOM 3554 C CA . VAL A 1 470 ? -29.967 10.767 -29.273 1.00 41.56 470 VAL A CA 1
ATOM 3555 C C . VAL A 1 470 ? -28.462 10.646 -29.049 1.00 41.56 470 VAL A C 1
ATOM 3557 O O . VAL A 1 470 ? -28.014 9.813 -28.262 1.00 41.56 470 VAL A O 1
ATOM 3560 N N . ARG A 1 471 ? -27.674 11.437 -29.791 1.00 52.34 471 ARG A N 1
ATOM 3561 C CA . ARG A 1 471 ? -26.220 11.512 -29.607 1.00 52.34 471 ARG A CA 1
ATOM 3562 C C . ARG A 1 471 ? -25.938 11.801 -28.135 1.00 52.34 471 ARG A C 1
ATOM 3564 O O . ARG A 1 471 ? -26.474 12.764 -27.587 1.00 52.34 471 ARG A O 1
ATOM 3571 N N . SER A 1 472 ? -25.094 10.977 -27.515 1.00 61.50 472 SER A N 1
ATOM 3572 C CA . SER A 1 472 ? -24.621 11.230 -26.155 1.00 61.50 472 SER A CA 1
ATOM 3573 C C . SER A 1 472 ? -24.018 12.632 -26.086 1.00 61.50 472 SER A C 1
ATOM 3575 O O . SER A 1 472 ? -23.172 12.981 -26.912 1.00 61.50 472 SER A O 1
ATOM 3577 N N . ALA A 1 473 ? -24.419 13.414 -25.082 1.00 74.50 473 ALA A N 1
ATOM 3578 C CA . ALA A 1 473 ? -23.896 14.760 -24.842 1.00 74.50 473 ALA A CA 1
ATOM 3579 C C . ALA A 1 473 ? -22.386 14.783 -24.522 1.00 74.50 473 ALA A C 1
ATOM 3581 O O . ALA A 1 473 ? -21.808 15.854 -24.389 1.00 74.50 473 ALA A O 1
ATOM 3582 N N . PHE A 1 474 ? -21.763 13.608 -24.381 1.00 83.31 474 PHE A N 1
ATOM 3583 C CA . PHE A 1 474 ? -20.338 13.426 -24.121 1.00 83.31 474 PHE A CA 1
ATOM 3584 C C . PHE A 1 474 ? -19.528 13.067 -25.379 1.00 83.31 474 PHE A C 1
ATOM 3586 O O . PHE A 1 474 ? -18.309 13.143 -25.347 1.00 83.31 474 PHE A O 1
ATOM 3593 N N . GLN A 1 475 ? -20.178 12.672 -26.484 1.00 86.56 475 GLN A N 1
ATOM 3594 C CA . GLN A 1 475 ? -19.515 12.253 -27.734 1.00 86.56 475 GLN A CA 1
ATOM 3595 C C . GLN A 1 475 ? -18.319 11.284 -27.518 1.00 86.56 475 GLN A C 1
ATOM 3597 O O . GLN A 1 475 ? -17.221 11.552 -28.002 1.00 86.56 475 GLN A O 1
ATOM 3602 N N . PRO A 1 476 ? -18.481 10.165 -26.781 1.00 84.81 476 PRO A N 1
ATOM 3603 C CA . PRO A 1 476 ? -17.357 9.312 -26.373 1.00 84.81 476 PRO A CA 1
ATOM 3604 C C . PRO A 1 476 ? -16.525 8.769 -27.544 1.00 84.81 476 PRO A C 1
ATOM 3606 O O . PRO A 1 476 ? -15.299 8.719 -27.454 1.00 84.81 476 PRO A O 1
ATOM 3609 N N . ASP A 1 477 ? -17.171 8.444 -28.668 1.00 82.94 477 ASP A N 1
ATOM 3610 C CA . ASP A 1 477 ? -16.522 7.953 -29.894 1.00 82.94 477 ASP A CA 1
ATOM 3611 C C . ASP A 1 477 ? -15.552 8.975 -30.521 1.00 82.94 477 ASP A C 1
ATOM 3613 O O . ASP A 1 477 ? -14.663 8.614 -31.291 1.00 82.94 477 ASP A O 1
ATOM 3617 N N . GLU A 1 478 ? -15.704 10.258 -30.178 1.00 86.38 478 GLU A N 1
ATOM 3618 C CA . GLU A 1 478 ? -14.878 11.371 -30.648 1.00 86.38 478 GLU A CA 1
ATOM 3619 C C . GLU A 1 478 ? -13.694 11.694 -29.709 1.00 86.38 478 GLU A C 1
ATOM 3621 O O . GLU A 1 478 ? -12.844 12.521 -30.054 1.00 86.38 478 GLU A O 1
ATOM 3626 N N . ALA A 1 479 ? -13.599 11.037 -28.544 1.00 88.56 479 ALA A N 1
ATOM 3627 C CA . ALA A 1 479 ? -12.577 11.306 -27.525 1.00 88.56 479 ALA A CA 1
ATOM 3628 C C . ALA A 1 479 ? -11.189 10.715 -27.836 1.00 88.56 479 ALA A C 1
ATOM 3630 O O . ALA A 1 479 ? -10.196 11.146 -27.246 1.00 88.56 479 ALA A O 1
ATOM 3631 N N . THR A 1 480 ? -11.099 9.768 -28.774 1.00 88.88 480 THR A N 1
ATOM 3632 C CA . THR A 1 480 ? -9.830 9.189 -29.241 1.00 88.88 480 THR A CA 1
ATOM 3633 C C . THR A 1 480 ? -9.864 9.022 -30.756 1.00 88.88 480 THR A C 1
ATOM 3635 O O . THR A 1 480 ? -10.770 8.385 -31.286 1.00 88.88 480 THR A O 1
ATOM 3638 N N . VAL A 1 481 ? -8.871 9.563 -31.466 1.00 88.88 481 VAL A N 1
ATOM 3639 C CA . VAL A 1 481 ? -8.798 9.535 -32.935 1.00 88.88 481 VAL A CA 1
ATOM 3640 C C . VAL A 1 481 ? -7.475 8.913 -33.415 1.00 88.88 481 VAL A C 1
ATOM 3642 O O . VAL A 1 481 ? -6.414 9.395 -33.025 1.00 88.88 481 VAL A O 1
ATOM 3645 N N . PRO A 1 482 ? -7.501 7.881 -34.283 1.00 88.12 482 PRO A N 1
ATOM 3646 C CA . PRO A 1 482 ? -8.684 7.142 -34.729 1.00 88.12 482 PRO A CA 1
ATOM 3647 C C . PRO A 1 482 ? -9.344 6.372 -33.580 1.00 88.12 482 PRO A C 1
ATOM 3649 O O . PRO A 1 482 ? -8.651 5.948 -32.650 1.00 88.12 482 PRO A O 1
ATOM 3652 N N . ALA A 1 483 ? -10.656 6.144 -33.702 1.00 85.94 483 ALA A N 1
ATOM 3653 C CA . ALA A 1 483 ? -11.490 5.475 -32.700 1.00 85.94 483 ALA A CA 1
ATOM 3654 C C . ALA A 1 483 ? -10.824 4.219 -32.094 1.00 85.94 483 ALA A C 1
ATOM 3656 O O . ALA A 1 483 ? -10.090 3.521 -32.816 1.00 85.94 483 ALA A O 1
ATOM 3657 N N . PRO A 1 484 ? -11.055 3.913 -30.801 1.00 87.25 484 PRO A N 1
ATOM 3658 C CA . PRO A 1 484 ? -10.487 2.739 -30.148 1.00 87.25 484 PRO A CA 1
ATOM 3659 C C . PRO A 1 484 ? -10.729 1.450 -30.940 1.00 87.25 484 PRO A C 1
ATOM 3661 O O . PRO A 1 484 ? -11.767 1.273 -31.578 1.00 87.25 484 PRO A O 1
ATOM 3664 N N . LEU A 1 485 ? -9.757 0.540 -30.913 1.00 87.19 485 LEU A N 1
ATOM 3665 C CA . LEU A 1 485 ? -9.978 -0.819 -31.394 1.00 87.19 485 LEU A CA 1
ATOM 3666 C C . LEU A 1 485 ? -10.891 -1.557 -30.399 1.00 87.19 485 LEU A C 1
ATOM 3668 O O . LEU A 1 485 ? -10.717 -1.375 -29.192 1.00 87.19 485 LEU A O 1
ATOM 3672 N N . PRO A 1 486 ? -11.826 -2.408 -30.865 1.00 81.19 486 PRO A N 1
ATOM 3673 C CA . PRO A 1 486 ? -12.507 -3.334 -29.969 1.00 81.19 486 PRO A CA 1
ATOM 3674 C C . PRO A 1 486 ? -11.460 -4.214 -29.276 1.00 81.19 486 PRO A C 1
ATOM 3676 O O . PRO A 1 486 ? -10.460 -4.590 -29.896 1.00 81.19 486 PRO A O 1
ATOM 3679 N N . LEU A 1 487 ? -11.680 -4.529 -27.997 1.00 80.31 487 LEU A N 1
ATOM 3680 C CA . LEU A 1 487 ? -10.790 -5.421 -27.257 1.00 80.31 487 LEU A CA 1
ATOM 3681 C C . LEU A 1 487 ? -10.786 -6.795 -27.960 1.00 80.31 487 LEU A C 1
ATOM 3683 O O . LEU A 1 487 ? -11.861 -7.382 -28.109 1.00 80.31 487 LEU A O 1
ATOM 3687 N N . PRO A 1 488 ? -9.635 -7.299 -28.442 1.00 86.50 488 PRO A N 1
ATOM 3688 C CA . PRO A 1 488 ? -9.579 -8.632 -29.024 1.00 86.50 488 PRO A CA 1
ATOM 3689 C C . PRO A 1 488 ? -9.781 -9.661 -27.910 1.00 86.50 488 PRO A C 1
ATOM 3691 O O . PRO A 1 488 ? -9.263 -9.475 -26.814 1.00 86.50 488 PRO A O 1
ATOM 3694 N N . VAL A 1 489 ? -10.509 -10.747 -28.176 1.00 85.69 489 VAL A N 1
ATOM 3695 C CA . VAL A 1 489 ? -10.667 -11.829 -27.191 1.00 85.69 489 VAL A CA 1
ATOM 3696 C C . VAL A 1 489 ? -9.278 -12.417 -26.891 1.00 85.69 489 VAL A C 1
ATOM 3698 O O . VAL A 1 489 ? -8.598 -12.824 -27.838 1.00 85.69 489 VAL A O 1
ATOM 3701 N N . PRO A 1 490 ? -8.821 -12.449 -25.625 1.00 86.88 490 PRO A N 1
ATOM 3702 C CA . PRO A 1 490 ? -7.514 -13.001 -25.293 1.00 86.88 490 PRO A CA 1
ATOM 3703 C C . PRO A 1 490 ? -7.531 -14.532 -25.481 1.00 86.88 490 PRO A C 1
ATOM 3705 O O . PRO A 1 490 ? -8.558 -15.155 -25.200 1.00 86.88 490 PRO A O 1
ATOM 3708 N N . PRO A 1 491 ? -6.427 -15.175 -25.920 1.00 87.44 491 PRO A N 1
ATOM 3709 C CA . PRO A 1 491 ? -6.421 -16.623 -26.175 1.00 87.44 491 PRO A CA 1
ATOM 3710 C C . PRO A 1 491 ? -6.646 -17.470 -24.912 1.00 87.44 491 PRO A C 1
ATOM 3712 O O . PRO A 1 491 ? -7.100 -18.609 -24.999 1.00 87.44 491 PRO A O 1
ATOM 3715 N N . VAL A 1 492 ? -6.361 -16.899 -23.738 1.00 92.38 492 VAL A N 1
ATOM 3716 C CA . VAL A 1 492 ? -6.608 -17.473 -22.411 1.00 92.38 492 VAL A CA 1
ATOM 3717 C C . VAL A 1 492 ? -7.305 -16.448 -21.513 1.00 92.38 492 VAL A C 1
ATOM 3719 O O . VAL A 1 492 ? -7.022 -15.252 -21.582 1.00 92.38 492 VAL A O 1
ATOM 3722 N N . SER A 1 493 ? -8.213 -16.907 -20.649 1.00 90.44 493 SER A N 1
ATOM 3723 C CA . SER A 1 493 ? -8.902 -16.059 -19.660 1.00 90.44 493 SER A CA 1
ATOM 3724 C C . SER A 1 493 ? -8.107 -15.874 -18.365 1.00 90.44 493 SER A C 1
ATOM 3726 O O . SER A 1 493 ? -8.215 -14.830 -17.721 1.00 90.44 493 SER A O 1
ATOM 3728 N N . LYS A 1 494 ? -7.305 -16.882 -18.003 1.00 96.38 494 LYS A N 1
ATOM 3729 C CA . LYS A 1 494 ? -6.414 -16.923 -16.840 1.00 96.38 494 LYS A CA 1
ATOM 3730 C C . LYS A 1 494 ? -5.046 -17.455 -17.253 1.00 96.38 494 LYS A C 1
ATOM 3732 O O . LYS A 1 494 ? -4.975 -18.407 -18.028 1.00 96.38 494 LYS A O 1
ATOM 3737 N N . PHE A 1 495 ? -3.983 -16.874 -16.709 1.00 97.94 495 PHE A N 1
ATOM 3738 C CA . PHE A 1 495 ? -2.604 -17.351 -16.859 1.00 97.94 495 PHE A CA 1
ATOM 3739 C C . PHE A 1 495 ? -1.754 -16.881 -15.677 1.00 97.94 495 PHE A C 1
ATOM 3741 O O . PHE A 1 495 ? -2.156 -15.985 -14.937 1.00 97.94 495 PHE A O 1
ATOM 3748 N N . LYS A 1 496 ? -0.558 -17.451 -15.507 1.00 98.56 496 LYS A N 1
ATOM 3749 C CA . LYS A 1 496 ? 0.414 -16.963 -14.518 1.00 98.56 496 LYS A CA 1
ATOM 3750 C C . LYS A 1 496 ? 1.461 -16.046 -15.142 1.00 98.56 496 LYS A C 1
ATOM 3752 O O . LYS A 1 496 ? 2.091 -16.416 -16.136 1.00 98.56 496 LYS A O 1
ATOM 3757 N N . ILE A 1 497 ? 1.697 -14.902 -14.506 1.00 98.69 497 ILE A N 1
ATOM 3758 C CA . ILE A 1 497 ? 2.804 -13.986 -14.800 1.00 98.69 497 ILE A CA 1
ATOM 3759 C C . ILE A 1 497 ? 3.880 -14.095 -13.715 1.00 98.69 497 ILE A C 1
ATOM 3761 O O . ILE A 1 497 ? 3.557 -14.201 -12.532 1.00 98.69 497 ILE A O 1
ATOM 3765 N N . ALA A 1 498 ? 5.151 -14.033 -14.106 1.00 98.81 498 ALA A N 1
ATOM 3766 C CA . ALA A 1 498 ? 6.282 -13.899 -13.196 1.00 98.81 498 ALA A CA 1
ATOM 3767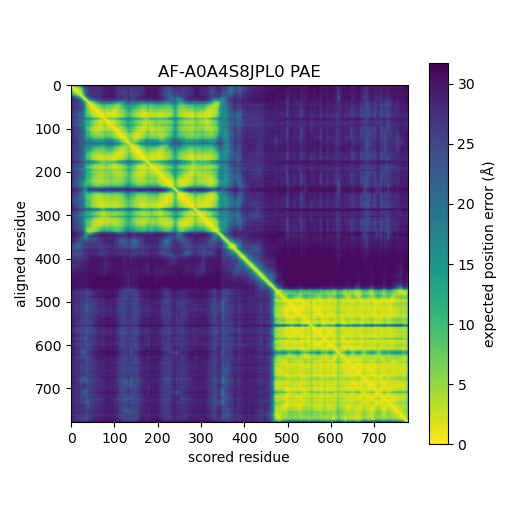 C C . ALA A 1 498 ? 6.997 -12.561 -13.380 1.00 98.81 498 ALA A C 1
ATOM 3769 O O . ALA A 1 498 ? 7.266 -12.168 -14.516 1.00 98.81 498 ALA A O 1
ATOM 3770 N N . LEU A 1 499 ? 7.347 -11.894 -12.277 1.00 98.81 499 LEU A N 1
ATOM 3771 C CA . LEU A 1 499 ? 8.207 -10.704 -12.294 1.00 98.81 499 LEU A CA 1
ATOM 3772 C C . LEU A 1 499 ? 9.516 -11.057 -11.580 1.00 98.81 499 LEU A C 1
ATOM 3774 O O . LEU A 1 499 ? 9.494 -11.428 -10.402 1.00 98.81 499 LEU A O 1
ATOM 3778 N N . CYS A 1 500 ? 10.638 -10.976 -12.296 1.00 98.62 500 CYS A N 1
ATOM 3779 C CA . CYS A 1 500 ? 11.949 -11.409 -11.813 1.00 98.62 500 CYS A CA 1
ATOM 3780 C C . CYS A 1 500 ? 12.815 -10.199 -11.438 1.00 98.62 500 CYS A C 1
ATOM 3782 O O . CYS A 1 500 ? 13.488 -9.613 -12.284 1.00 98.62 500 CYS A O 1
ATOM 3784 N N . GLN A 1 501 ? 12.828 -9.836 -10.158 1.00 98.56 501 GLN A N 1
ATOM 3785 C CA . GLN A 1 501 ? 13.663 -8.764 -9.625 1.00 98.56 501 GLN A CA 1
ATOM 3786 C C . GLN A 1 501 ? 15.110 -9.250 -9.457 1.00 98.56 501 GLN A C 1
ATOM 3788 O O . GLN A 1 501 ? 15.444 -9.880 -8.457 1.00 98.56 501 GLN A O 1
ATOM 3793 N N . LEU A 1 502 ? 15.962 -8.982 -10.451 1.00 98.00 502 LEU A N 1
ATOM 3794 C CA . LEU A 1 502 ? 17.335 -9.503 -10.525 1.00 98.00 502 LEU A CA 1
ATOM 3795 C C . LEU A 1 502 ? 18.371 -8.595 -9.847 1.00 98.00 502 LEU A C 1
ATOM 3797 O O . LEU A 1 502 ? 18.319 -7.372 -9.976 1.00 98.00 502 LEU A O 1
ATOM 3801 N N . SER A 1 503 ? 19.380 -9.194 -9.212 1.00 96.44 503 SER A N 1
ATOM 3802 C CA . SER A 1 503 ? 20.609 -8.514 -8.788 1.00 96.44 503 SER A CA 1
ATOM 3803 C C . SER A 1 503 ? 21.545 -8.349 -9.990 1.00 96.44 503 SER A C 1
ATOM 3805 O O . SER A 1 503 ? 22.199 -9.296 -10.439 1.00 96.44 503 SER A O 1
ATOM 3807 N N . VAL A 1 504 ? 21.604 -7.123 -10.507 1.00 95.94 504 VAL A N 1
ATOM 3808 C CA . VAL A 1 504 ? 22.456 -6.734 -11.638 1.00 95.94 504 VAL A CA 1
ATOM 3809 C C . VAL A 1 504 ? 23.867 -6.410 -11.144 1.00 95.94 504 VAL A C 1
ATOM 3811 O O . VAL A 1 504 ? 24.041 -5.807 -10.090 1.00 95.94 504 VAL A O 1
ATOM 3814 N N . THR A 1 505 ? 24.886 -6.820 -11.899 1.00 94.81 505 THR A N 1
ATOM 3815 C CA . THR A 1 505 ? 26.309 -6.622 -11.572 1.00 94.81 505 THR A CA 1
ATOM 3816 C C . THR A 1 505 ? 27.093 -6.093 -12.784 1.00 94.81 505 THR A C 1
ATOM 3818 O O . THR A 1 505 ? 26.551 -6.069 -13.889 1.00 94.81 505 THR A O 1
ATOM 3821 N N . PRO A 1 506 ? 28.373 -5.698 -12.641 1.00 94.81 506 PRO A N 1
ATOM 3822 C CA . PRO A 1 506 ? 29.244 -5.414 -13.791 1.00 94.81 506 PRO A CA 1
ATOM 3823 C C . PRO A 1 506 ? 29.567 -6.636 -14.669 1.00 94.81 506 PRO A C 1
ATOM 3825 O O . PRO A 1 506 ? 30.098 -6.488 -15.760 1.00 94.81 506 PRO A O 1
ATOM 3828 N N . ASP A 1 507 ? 29.265 -7.854 -14.220 1.00 96.31 507 ASP A N 1
ATOM 3829 C CA . ASP A 1 507 ? 29.546 -9.079 -14.967 1.00 96.31 507 ASP A CA 1
ATOM 3830 C C . ASP A 1 507 ? 28.336 -9.457 -15.841 1.00 96.31 507 ASP A C 1
ATOM 3832 O O . ASP A 1 507 ? 27.320 -9.959 -15.349 1.00 96.31 507 ASP A O 1
ATOM 3836 N N . LYS A 1 508 ? 28.440 -9.196 -17.153 1.00 96.12 508 LYS A N 1
ATOM 3837 C CA . LYS A 1 508 ? 27.375 -9.490 -18.125 1.00 96.12 508 LYS A CA 1
ATOM 3838 C C . LYS A 1 508 ? 27.036 -10.983 -18.170 1.00 96.12 508 LYS A C 1
ATOM 3840 O O . LYS A 1 508 ? 25.855 -11.324 -18.176 1.00 96.12 508 LYS A O 1
ATOM 3845 N N . GLU A 1 509 ? 28.029 -11.869 -18.203 1.00 96.69 509 GLU A N 1
ATOM 3846 C CA . GLU A 1 509 ? 27.793 -13.316 -18.315 1.00 96.69 509 GLU A CA 1
ATOM 3847 C C . GLU A 1 509 ? 27.067 -13.843 -17.075 1.00 96.69 509 GLU A C 1
ATOM 3849 O O . GLU A 1 509 ? 26.080 -14.575 -17.185 1.00 96.69 509 GLU A O 1
ATOM 3854 N N . ARG A 1 510 ? 27.467 -13.375 -15.889 1.00 97.38 510 ARG A N 1
ATOM 3855 C CA . ARG A 1 510 ? 26.774 -13.650 -14.626 1.00 97.38 510 ARG A CA 1
ATOM 3856 C C . ARG A 1 510 ? 25.351 -13.097 -14.599 1.00 97.38 510 ARG A C 1
ATOM 3858 O O . ARG A 1 510 ? 24.464 -13.779 -14.084 1.00 97.38 510 ARG A O 1
ATOM 3865 N N . ASN A 1 511 ? 25.107 -11.907 -15.150 1.00 98.00 511 ASN A N 1
ATOM 3866 C CA . ASN A 1 511 ? 23.756 -11.351 -15.269 1.00 98.00 511 ASN A CA 1
ATOM 3867 C C . ASN A 1 511 ? 22.878 -12.215 -16.197 1.00 98.00 511 ASN A C 1
ATOM 3869 O O . ASN A 1 511 ? 21.740 -12.523 -15.848 1.00 98.00 511 ASN A O 1
ATOM 3873 N N . ILE A 1 512 ? 23.413 -12.675 -17.336 1.00 98.38 512 ILE A N 1
ATOM 3874 C CA . ILE A 1 512 ? 22.729 -13.577 -18.282 1.00 98.38 512 ILE A CA 1
ATOM 3875 C C . ILE A 1 512 ? 22.437 -14.941 -17.640 1.00 98.38 512 ILE A C 1
ATOM 3877 O O . ILE A 1 512 ? 21.313 -15.435 -17.741 1.00 98.38 512 ILE A O 1
ATOM 3881 N N . ALA A 1 513 ? 23.396 -15.525 -16.918 1.00 98.12 513 ALA A N 1
ATOM 3882 C CA . ALA A 1 513 ? 23.205 -16.782 -16.195 1.00 98.12 513 ALA A CA 1
ATOM 3883 C C . ALA A 1 513 ? 22.154 -16.662 -15.071 1.00 98.12 513 ALA A C 1
ATOM 3885 O O . ALA A 1 513 ? 21.322 -17.557 -14.902 1.00 98.12 513 ALA A O 1
ATOM 3886 N N . ARG A 1 514 ? 22.143 -15.540 -14.333 1.00 97.88 514 ARG A N 1
ATOM 3887 C CA . ARG A 1 514 ? 21.108 -15.220 -13.333 1.00 97.88 514 ARG A CA 1
ATOM 3888 C C . ARG A 1 514 ? 19.727 -15.072 -13.964 1.00 97.88 514 ARG A C 1
ATOM 3890 O O . ARG A 1 514 ? 18.781 -15.692 -13.484 1.00 97.88 514 ARG A O 1
ATOM 3897 N N . ALA A 1 515 ? 19.620 -14.296 -15.043 1.00 98.56 515 ALA A N 1
ATOM 3898 C CA . ALA A 1 515 ? 18.367 -14.081 -15.758 1.00 98.56 515 ALA A CA 1
ATOM 3899 C C . ALA A 1 515 ? 17.788 -15.402 -16.284 1.00 98.56 515 ALA A C 1
ATOM 3901 O O . ALA A 1 515 ? 16.624 -15.694 -16.015 1.00 98.56 515 ALA A O 1
ATOM 3902 N N . ARG A 1 516 ? 18.610 -16.242 -16.934 1.00 98.56 516 ARG A N 1
ATOM 3903 C CA . ARG A 1 516 ? 18.210 -17.588 -17.377 1.00 98.56 516 ARG A CA 1
ATOM 3904 C C . ARG A 1 516 ? 17.657 -18.418 -16.216 1.00 98.56 516 ARG A C 1
ATOM 3906 O O . ARG A 1 516 ? 16.530 -18.896 -16.305 1.00 98.56 516 ARG A O 1
ATOM 3913 N N . LYS A 1 517 ? 18.395 -18.526 -15.106 1.00 98.50 517 LYS A N 1
ATOM 3914 C CA . LYS A 1 517 ? 17.960 -19.304 -13.934 1.00 98.50 517 LYS A CA 1
ATOM 3915 C C . LYS A 1 517 ? 16.634 -18.792 -13.349 1.00 98.50 517 LYS A C 1
ATOM 3917 O O . LYS A 1 517 ? 15.798 -19.590 -12.935 1.00 98.50 517 LYS A O 1
ATOM 3922 N N . ALA A 1 518 ? 16.427 -17.475 -13.314 1.00 98.62 518 ALA A N 1
ATOM 3923 C CA . ALA A 1 518 ? 15.181 -16.882 -12.832 1.00 98.62 518 ALA A CA 1
ATOM 3924 C C . ALA A 1 518 ? 13.989 -17.181 -13.761 1.00 98.62 518 ALA A C 1
ATOM 3926 O O . ALA A 1 518 ? 12.894 -17.471 -13.284 1.00 98.62 518 ALA A O 1
ATOM 3927 N N . ILE A 1 519 ? 14.205 -17.161 -15.081 1.00 98.75 519 ILE A N 1
ATOM 3928 C CA . ILE A 1 519 ? 13.210 -17.575 -16.082 1.00 98.75 519 ILE A CA 1
ATOM 3929 C C . ILE A 1 519 ? 12.869 -19.068 -15.915 1.00 98.75 519 ILE A C 1
ATOM 3931 O O . ILE A 1 519 ? 11.694 -19.432 -15.910 1.00 98.75 519 ILE A O 1
ATOM 3935 N N . GLU A 1 520 ? 13.874 -19.927 -15.728 1.00 98.62 520 GLU A N 1
ATOM 3936 C CA . GLU A 1 520 ? 13.704 -21.372 -15.506 1.00 98.62 520 GLU A CA 1
ATOM 3937 C C . GLU A 1 520 ? 12.929 -21.674 -14.208 1.00 98.62 520 GLU A C 1
ATOM 3939 O O . GLU A 1 520 ? 12.022 -22.509 -14.212 1.00 98.62 520 GLU A O 1
ATOM 3944 N N . GLU A 1 521 ? 13.204 -20.960 -13.108 1.00 98.50 521 GLU A N 1
ATOM 3945 C CA . GLU A 1 521 ? 12.434 -21.089 -11.861 1.00 98.50 521 GLU A CA 1
ATOM 3946 C C . GLU A 1 521 ? 10.982 -20.607 -12.030 1.00 98.50 521 GLU A C 1
ATOM 3948 O O . GLU A 1 521 ? 10.045 -21.273 -11.582 1.00 98.50 521 GLU A O 1
ATOM 3953 N N . ALA A 1 522 ? 10.775 -19.474 -12.708 1.00 98.44 522 ALA A N 1
ATOM 3954 C CA . ALA A 1 522 ? 9.447 -18.944 -13.003 1.00 98.44 522 ALA A CA 1
ATOM 3955 C C . ALA A 1 522 ? 8.606 -19.931 -13.835 1.00 98.44 522 ALA A C 1
ATOM 3957 O O . ALA A 1 522 ? 7.454 -20.208 -13.485 1.00 98.44 522 ALA A O 1
ATOM 3958 N N . ALA A 1 523 ? 9.193 -20.517 -14.882 1.00 98.12 523 ALA A N 1
ATOM 3959 C CA . ALA A 1 523 ? 8.568 -21.565 -15.687 1.00 98.12 523 ALA A CA 1
ATOM 3960 C C . ALA A 1 523 ? 8.252 -22.815 -14.844 1.00 98.12 523 ALA A C 1
ATOM 3962 O O . ALA A 1 523 ? 7.132 -23.323 -14.889 1.00 98.12 523 ALA A O 1
ATOM 3963 N N . GLY A 1 524 ? 9.183 -23.255 -13.987 1.00 98.00 524 GLY A N 1
ATOM 3964 C CA . GLY A 1 524 ? 8.969 -24.362 -13.044 1.00 98.00 524 GLY A CA 1
ATOM 3965 C C . GLY A 1 524 ? 7.846 -24.115 -12.023 1.00 98.00 524 GLY A C 1
ATOM 3966 O O . GLY A 1 524 ? 7.205 -25.059 -11.561 1.00 98.00 524 GLY A O 1
ATOM 3967 N N . ARG A 1 525 ? 7.543 -22.848 -11.710 1.00 98.12 525 ARG A N 1
ATOM 3968 C CA . ARG A 1 525 ? 6.401 -22.411 -10.876 1.00 98.12 525 ARG A CA 1
ATOM 3969 C C . ARG A 1 525 ? 5.092 -22.243 -11.677 1.00 98.12 525 ARG A C 1
ATOM 3971 O O . ARG A 1 525 ? 4.042 -21.902 -11.110 1.00 98.12 525 ARG A O 1
ATOM 3978 N N . GLY A 1 526 ? 5.136 -22.536 -12.977 1.00 97.25 526 GLY A N 1
ATOM 3979 C CA . GLY A 1 526 ? 4.012 -22.531 -13.910 1.00 97.25 526 GLY A CA 1
ATOM 3980 C C . GLY A 1 526 ? 3.709 -21.173 -14.541 1.00 97.25 526 GLY A C 1
ATOM 3981 O O . GLY A 1 526 ? 2.571 -20.964 -14.951 1.00 97.25 526 GLY A O 1
ATOM 3982 N N . ALA A 1 527 ? 4.663 -20.237 -14.578 1.00 98.19 527 ALA A N 1
ATOM 3983 C CA . ALA A 1 527 ? 4.489 -18.972 -15.290 1.00 98.19 527 ALA A CA 1
ATOM 3984 C C . ALA A 1 527 ? 4.446 -19.188 -16.811 1.00 98.19 527 ALA A C 1
ATOM 3986 O O . ALA A 1 527 ? 5.264 -19.918 -17.359 1.00 98.19 527 ALA A O 1
ATOM 3987 N N . GLN A 1 528 ? 3.508 -18.522 -17.486 1.00 98.25 528 GLN A N 1
ATOM 3988 C CA . GLN A 1 528 ? 3.358 -18.534 -18.950 1.00 98.25 528 GLN A CA 1
ATOM 3989 C C . GLN A 1 528 ? 3.855 -17.225 -19.586 1.00 98.25 528 GLN A C 1
ATOM 3991 O O . GLN A 1 528 ? 4.162 -17.186 -20.778 1.00 98.25 528 GLN A O 1
ATOM 3996 N N . LEU A 1 529 ? 3.969 -16.169 -18.772 1.00 98.62 529 LEU A N 1
ATOM 3997 C CA . LEU A 1 529 ? 4.584 -14.889 -19.107 1.00 98.62 529 LEU A CA 1
ATOM 3998 C C . LEU A 1 529 ? 5.660 -14.550 -18.069 1.00 98.62 529 LEU A C 1
ATOM 4000 O O . LEU A 1 529 ? 5.375 -14.577 -16.873 1.00 98.62 529 LEU A O 1
ATOM 4004 N N . VAL A 1 530 ? 6.862 -14.176 -18.506 1.00 98.81 530 VAL A N 1
ATOM 4005 C CA . VAL A 1 530 ? 7.934 -13.682 -17.621 1.00 98.81 530 VAL A CA 1
ATOM 4006 C C . VAL A 1 530 ? 8.303 -12.245 -17.987 1.00 98.81 530 VAL A C 1
ATOM 4008 O O . VAL A 1 530 ? 8.492 -11.937 -19.162 1.00 98.81 530 VAL A O 1
ATOM 4011 N N . LEU A 1 531 ? 8.424 -11.372 -16.983 1.00 98.88 531 LEU A N 1
ATOM 4012 C CA . LEU A 1 531 ? 8.917 -9.999 -17.100 1.00 98.88 531 LEU A CA 1
ATOM 4013 C C . LEU A 1 531 ? 10.270 -9.869 -16.382 1.00 98.88 531 LEU A C 1
ATOM 4015 O O . LEU A 1 531 ? 10.363 -10.106 -15.177 1.00 98.88 531 LEU A O 1
ATOM 4019 N N . LEU A 1 532 ? 11.305 -9.477 -17.128 1.00 98.88 532 LEU A N 1
ATOM 4020 C CA . LEU A 1 532 ? 12.604 -9.053 -16.586 1.00 98.88 532 LEU A CA 1
ATOM 4021 C C . LEU A 1 532 ? 12.645 -7.522 -16.345 1.00 98.88 532 LEU A C 1
ATOM 4023 O O . LEU A 1 532 ? 11.759 -6.808 -16.825 1.00 98.88 532 LEU A O 1
ATOM 4027 N N . PRO A 1 533 ? 13.654 -6.986 -15.627 1.00 98.56 533 PRO A N 1
ATOM 4028 C CA . PRO A 1 533 ? 13.727 -5.560 -15.308 1.00 98.56 533 PRO A CA 1
ATOM 4029 C C . PRO A 1 533 ? 14.474 -4.710 -16.353 1.00 98.56 533 PRO A C 1
ATOM 4031 O O . PRO A 1 533 ? 15.007 -5.220 -17.336 1.00 98.56 533 PRO A O 1
ATOM 4034 N N . GLU A 1 534 ? 14.484 -3.386 -16.169 1.00 98.44 534 GLU A N 1
ATOM 4035 C CA . GLU A 1 534 ? 15.230 -2.450 -17.030 1.00 98.44 534 GLU A CA 1
ATOM 4036 C C . GLU A 1 534 ? 16.753 -2.632 -16.897 1.00 98.44 534 GLU A C 1
ATOM 4038 O O . GLU A 1 534 ? 17.258 -2.765 -15.784 1.00 98.44 534 GLU A O 1
ATOM 4043 N N . ILE A 1 535 ? 17.460 -2.605 -18.037 1.00 97.69 535 ILE A N 1
ATOM 4044 C CA . ILE A 1 535 ? 18.924 -2.745 -18.183 1.00 97.69 535 ILE A CA 1
ATOM 4045 C C . ILE A 1 535 ? 19.481 -3.880 -17.301 1.00 97.69 535 ILE A C 1
ATOM 4047 O O . ILE A 1 535 ? 20.424 -3.729 -16.534 1.00 97.69 535 ILE A O 1
ATOM 4051 N N . TRP A 1 536 ? 18.874 -5.064 -17.397 1.00 97.75 536 TRP A N 1
ATOM 4052 C CA . TRP A 1 536 ? 19.180 -6.179 -16.494 1.00 97.75 536 TRP A CA 1
ATOM 4053 C C . TRP A 1 536 ? 20.544 -6.839 -16.756 1.00 97.75 536 TRP A C 1
ATOM 4055 O O . TRP A 1 536 ? 21.053 -7.563 -15.901 1.00 97.75 536 TRP A O 1
ATOM 4065 N N . ASN A 1 537 ? 21.145 -6.612 -17.929 1.00 97.12 537 ASN A N 1
ATOM 4066 C CA . ASN A 1 537 ? 22.404 -7.240 -18.337 1.00 97.12 537 ASN A CA 1
ATOM 4067 C C . ASN A 1 537 ? 23.668 -6.431 -17.973 1.00 97.12 537 ASN A C 1
ATOM 4069 O O . ASN A 1 537 ? 24.772 -6.942 -18.174 1.00 97.12 537 ASN A O 1
ATOM 4073 N N . SER A 1 538 ? 23.548 -5.203 -17.449 1.00 96.25 538 SER A N 1
ATOM 4074 C CA . SER A 1 538 ? 24.688 -4.307 -17.170 1.00 96.25 538 SER A CA 1
ATOM 4075 C C . SER A 1 538 ? 24.361 -3.221 -16.130 1.00 96.25 538 SER A C 1
ATOM 4077 O O . SER A 1 538 ? 23.189 -2.933 -15.918 1.00 96.25 538 SER A O 1
ATOM 4079 N N . PRO A 1 539 ? 25.338 -2.571 -15.469 1.00 94.81 539 PRO A N 1
ATOM 4080 C CA . PRO A 1 539 ? 25.031 -1.521 -14.495 1.00 94.81 539 PRO A CA 1
ATOM 4081 C C . PRO A 1 539 ? 24.526 -0.237 -15.175 1.00 94.81 539 PRO A C 1
ATOM 4083 O O . PRO A 1 539 ? 25.166 0.274 -16.097 1.00 94.81 539 PRO A O 1
ATOM 4086 N N . TYR A 1 540 ? 23.418 0.321 -14.678 1.00 92.81 540 TYR A N 1
ATOM 4087 C CA . TYR A 1 540 ? 22.731 1.489 -15.249 1.00 92.81 540 TYR A CA 1
ATOM 4088 C C . TYR A 1 540 ? 23.566 2.785 -15.138 1.00 92.81 540 TYR A C 1
ATOM 4090 O O . TYR A 1 540 ? 23.485 3.509 -14.148 1.00 92.81 540 TYR A O 1
ATOM 4098 N N . SER A 1 541 ? 24.383 3.076 -16.156 1.00 91.38 541 SER A N 1
ATOM 4099 C CA . SER A 1 541 ? 25.135 4.332 -16.305 1.00 91.38 541 SER A CA 1
ATOM 4100 C C . SER A 1 541 ? 25.431 4.637 -17.775 1.00 91.38 541 SER A C 1
ATOM 4102 O O . SER A 1 541 ? 25.695 3.726 -18.563 1.00 91.38 541 SER A O 1
ATOM 4104 N N . ASN A 1 542 ? 25.482 5.930 -18.106 1.00 89.12 542 ASN A N 1
ATOM 4105 C CA . ASN A 1 542 ? 25.898 6.448 -19.410 1.00 89.12 542 ASN A CA 1
ATOM 4106 C C . ASN A 1 542 ? 27.272 5.921 -19.857 1.00 89.12 542 ASN A C 1
ATOM 4108 O O . ASN A 1 542 ? 27.440 5.612 -21.031 1.00 89.12 542 ASN A O 1
ATOM 4112 N N . ASP A 1 543 ? 28.230 5.742 -18.943 1.00 90.88 543 ASP A N 1
ATOM 4113 C CA . ASP A 1 543 ? 29.563 5.222 -19.294 1.00 90.88 543 ASP A CA 1
ATOM 4114 C C . ASP A 1 543 ? 29.528 3.733 -19.685 1.00 90.88 543 ASP A C 1
ATOM 4116 O O . ASP A 1 543 ? 30.335 3.265 -20.488 1.00 90.88 543 ASP A O 1
ATOM 4120 N N . ASN A 1 544 ? 28.563 2.981 -19.142 1.00 93.38 544 ASN A N 1
ATOM 4121 C CA . ASN A 1 544 ? 28.406 1.554 -19.411 1.00 93.38 544 ASN A CA 1
ATOM 4122 C C . ASN A 1 544 ? 27.610 1.295 -20.690 1.00 93.38 544 ASN A C 1
ATOM 4124 O O . ASN A 1 544 ? 27.951 0.372 -21.429 1.00 93.38 544 ASN A O 1
ATOM 4128 N N . PHE A 1 545 ? 26.566 2.075 -20.991 1.00 94.06 545 PHE A N 1
ATOM 4129 C CA . PHE A 1 545 ? 25.686 1.762 -22.123 1.00 94.06 545 PHE A CA 1
ATOM 4130 C C . PHE A 1 545 ? 26.430 1.513 -23.458 1.00 94.06 545 PHE A C 1
ATOM 4132 O O . PHE A 1 545 ? 26.083 0.538 -24.121 1.00 94.06 545 PHE A O 1
ATOM 4139 N N . PRO A 1 546 ? 27.482 2.264 -23.855 1.00 94.69 546 PRO A N 1
ATOM 4140 C CA . PRO A 1 546 ? 28.236 1.989 -25.082 1.00 94.69 546 PRO A CA 1
ATOM 4141 C C . PRO A 1 546 ? 29.048 0.688 -25.046 1.00 94.69 546 PRO A C 1
ATOM 4143 O O . PRO A 1 546 ? 29.233 0.070 -26.096 1.00 94.69 546 PRO A O 1
ATOM 4146 N N . VAL A 1 547 ? 29.538 0.300 -23.865 1.00 94.75 547 VAL A N 1
ATOM 4147 C CA . VAL A 1 547 ? 30.415 -0.862 -23.637 1.00 94.75 547 VAL A CA 1
ATOM 4148 C C . VAL A 1 547 ? 29.607 -2.157 -23.562 1.00 94.75 547 VAL A C 1
ATOM 4150 O O . VAL A 1 547 ? 30.021 -3.180 -24.098 1.00 94.75 547 VAL A O 1
ATOM 4153 N N . TYR A 1 548 ? 28.436 -2.112 -22.924 1.00 95.69 548 TYR A N 1
ATOM 4154 C CA . TYR A 1 548 ? 27.575 -3.280 -22.735 1.00 95.69 548 TYR A CA 1
ATOM 4155 C C . TYR A 1 548 ? 26.502 -3.430 -23.825 1.00 95.69 548 TYR A C 1
ATOM 4157 O O . TYR A 1 548 ? 25.786 -4.434 -23.809 1.00 95.69 548 TYR A O 1
ATOM 4165 N N . ALA A 1 549 ? 26.387 -2.489 -24.769 1.00 95.94 549 ALA A N 1
ATOM 4166 C CA . ALA A 1 549 ? 25.393 -2.565 -25.836 1.00 95.94 549 ALA A CA 1
ATOM 4167 C C . ALA A 1 549 ? 25.594 -3.753 -26.782 1.00 95.94 549 ALA A C 1
ATOM 4169 O O . ALA A 1 549 ? 26.702 -4.024 -27.239 1.00 95.94 549 ALA A O 1
ATOM 4170 N N . GLU A 1 550 ? 24.488 -4.418 -27.104 1.00 95.12 550 GLU A N 1
ATOM 4171 C CA . GLU A 1 550 ? 24.438 -5.556 -28.025 1.00 95.12 550 GLU A CA 1
ATOM 4172 C C . GLU A 1 550 ? 23.815 -5.138 -29.354 1.00 95.12 550 GLU A C 1
ATOM 4174 O O . GLU A 1 550 ? 22.817 -4.412 -29.377 1.00 95.12 550 GLU A O 1
ATOM 4179 N N . ASP A 1 551 ? 24.393 -5.600 -30.461 1.00 92.88 551 ASP A N 1
ATOM 4180 C CA . ASP A 1 551 ? 23.791 -5.433 -31.781 1.00 92.88 551 ASP A CA 1
ATOM 4181 C C . ASP A 1 551 ? 22.814 -6.583 -32.038 1.00 92.88 551 ASP A C 1
ATOM 4183 O O . ASP A 1 551 ? 23.179 -7.695 -32.416 1.00 92.88 551 ASP A O 1
ATOM 4187 N N . ILE A 1 552 ? 21.541 -6.286 -31.795 1.00 87.81 552 ILE A N 1
ATOM 4188 C CA . ILE A 1 552 ? 20.422 -7.220 -31.937 1.00 87.81 552 ILE A CA 1
ATOM 4189 C C . ILE A 1 552 ? 20.170 -7.578 -33.417 1.00 87.81 552 ILE A C 1
ATOM 4191 O O . ILE A 1 552 ? 19.505 -8.571 -33.710 1.00 87.81 552 ILE A O 1
ATOM 4195 N N . GLU A 1 553 ? 20.678 -6.782 -34.361 1.00 81.38 553 GLU A N 1
ATOM 4196 C CA . GLU A 1 553 ? 20.366 -6.886 -35.789 1.00 81.38 553 GLU A CA 1
ATOM 4197 C C . GLU A 1 553 ? 21.407 -7.726 -36.564 1.00 81.38 553 GLU A C 1
ATOM 4199 O O . GLU A 1 553 ? 21.080 -8.231 -37.638 1.00 81.38 553 GLU A O 1
ATOM 4204 N N . SER A 1 554 ? 22.601 -7.981 -36.003 1.00 71.38 554 SER A N 1
ATOM 4205 C CA . SER A 1 554 ? 23.649 -8.841 -36.603 1.00 71.38 554 SER A CA 1
ATOM 4206 C C . SER A 1 554 ? 23.684 -10.307 -36.126 1.00 71.38 554 SER A C 1
ATOM 4208 O O . SER A 1 554 ? 24.534 -11.065 -36.584 1.00 71.38 554 SER A O 1
ATOM 4210 N N . VAL A 1 555 ? 22.734 -10.721 -35.273 1.00 61.47 555 VAL A N 1
ATOM 4211 C CA . VAL A 1 555 ? 22.343 -12.116 -34.936 1.00 61.47 555 VAL A CA 1
ATOM 4212 C C . VAL A 1 555 ? 23.496 -13.134 -34.815 1.00 61.47 555 VAL A C 1
ATOM 4214 O O . VAL A 1 555 ? 23.829 -13.860 -35.751 1.00 61.47 555 VAL A O 1
ATOM 4217 N N . GLY A 1 556 ? 24.034 -13.266 -33.603 1.00 65.12 556 GLY A N 1
ATOM 4218 C CA . GLY A 1 556 ? 25.038 -14.268 -33.238 1.00 65.12 556 GLY A CA 1
ATOM 4219 C C . GLY A 1 556 ? 25.636 -13.960 -31.866 1.00 65.12 556 GLY A C 1
ATOM 4220 O O . GLY A 1 556 ? 24.965 -13.369 -31.016 1.00 65.12 556 GLY A O 1
ATOM 4221 N N . ASP A 1 557 ? 26.923 -14.260 -31.684 1.00 66.00 557 ASP A N 1
ATOM 4222 C CA . ASP A 1 557 ? 27.680 -13.955 -30.455 1.00 66.00 557 ASP A CA 1
ATOM 4223 C C . ASP A 1 557 ? 27.730 -12.446 -30.115 1.00 66.00 557 ASP A C 1
ATOM 4225 O O . ASP A 1 557 ? 28.059 -12.068 -28.994 1.00 66.00 557 ASP A O 1
ATOM 4229 N N . ALA A 1 558 ? 27.352 -11.570 -31.056 1.00 77.81 558 ALA A N 1
ATOM 4230 C CA . ALA A 1 558 ? 27.195 -10.126 -30.854 1.00 77.81 558 ALA A CA 1
ATOM 4231 C C . ALA A 1 558 ? 26.012 -9.736 -29.936 1.00 77.81 558 ALA A C 1
ATOM 4233 O O . ALA A 1 558 ? 25.963 -8.601 -29.452 1.00 77.81 558 ALA A O 1
ATOM 4234 N N . ALA A 1 559 ? 25.070 -10.656 -29.685 1.00 91.88 559 ALA A N 1
ATOM 4235 C CA . ALA A 1 559 ? 23.899 -10.424 -28.837 1.00 91.88 559 ALA A CA 1
ATOM 4236 C C . ALA A 1 559 ? 23.585 -11.630 -27.918 1.00 91.88 559 ALA A C 1
ATOM 4238 O O . ALA A 1 559 ? 22.571 -12.321 -28.104 1.00 91.88 559 ALA A O 1
ATOM 4239 N N . PRO A 1 560 ? 24.441 -11.927 -26.919 1.00 94.62 560 PRO A N 1
ATOM 4240 C CA . PRO A 1 560 ? 24.255 -13.065 -26.018 1.00 94.62 560 PRO A CA 1
ATOM 4241 C C . PRO A 1 560 ? 23.020 -12.926 -25.113 1.00 94.62 560 PRO A C 1
ATOM 4243 O O . PRO A 1 560 ? 22.380 -13.933 -24.805 1.00 94.62 560 PRO A O 1
ATOM 4246 N N . SER A 1 561 ? 22.624 -11.704 -24.729 1.00 96.62 561 SER A N 1
ATOM 4247 C CA . SER A 1 561 ? 21.404 -11.470 -23.943 1.00 96.62 561 SER A CA 1
ATOM 4248 C C . SER A 1 561 ? 20.158 -11.771 -24.778 1.00 96.62 561 SER A C 1
ATOM 4250 O O . SER A 1 561 ? 19.242 -12.441 -24.305 1.00 96.62 561 SER A O 1
ATOM 4252 N N . PHE A 1 562 ? 20.139 -11.332 -26.042 1.00 95.81 562 PHE A N 1
ATOM 4253 C CA . PHE A 1 562 ? 19.060 -11.635 -26.990 1.00 95.81 562 PHE A CA 1
ATOM 4254 C C . PHE A 1 562 ? 18.952 -13.142 -27.265 1.00 95.81 562 PHE A C 1
ATOM 4256 O O . PHE A 1 562 ? 17.865 -13.716 -27.187 1.00 95.81 562 PHE A O 1
ATOM 4263 N N . SER A 1 563 ? 20.087 -13.787 -27.544 1.00 95.69 563 SER A N 1
ATOM 4264 C CA . SER A 1 563 ? 20.148 -15.212 -27.882 1.00 95.69 563 SER A CA 1
ATOM 4265 C C . SER A 1 563 ? 19.706 -16.102 -26.716 1.00 95.69 563 SER A C 1
ATOM 4267 O O . SER A 1 563 ? 18.951 -17.050 -26.927 1.00 95.69 563 SER A O 1
ATOM 4269 N N . MET A 1 564 ? 20.084 -15.756 -25.477 1.00 97.00 564 MET A N 1
ATOM 4270 C CA . MET A 1 564 ? 19.603 -16.439 -24.269 1.00 97.00 564 MET A CA 1
ATOM 4271 C C . MET A 1 564 ? 18.079 -16.351 -24.127 1.00 97.00 564 MET A C 1
ATOM 4273 O O . MET A 1 564 ? 17.437 -17.370 -23.882 1.00 97.00 564 MET A O 1
ATOM 4277 N N . LEU A 1 565 ? 17.490 -15.164 -24.315 1.00 98.00 565 LEU A N 1
ATOM 4278 C CA . LEU A 1 565 ? 16.043 -14.968 -24.177 1.00 98.00 565 LEU A CA 1
ATOM 4279 C C . LEU A 1 565 ? 15.249 -15.709 -25.265 1.00 98.00 565 LEU A C 1
ATOM 4281 O O . LEU A 1 565 ? 14.242 -16.345 -24.954 1.00 98.00 565 LEU A O 1
ATOM 4285 N N . SER A 1 566 ? 15.724 -15.677 -26.515 1.00 97.12 566 SER A N 1
ATOM 4286 C CA . SER A 1 566 ? 15.139 -16.432 -27.633 1.00 97.12 566 SER A CA 1
ATOM 4287 C C . SER A 1 566 ? 15.172 -17.942 -27.379 1.00 97.12 566 SER A C 1
ATOM 4289 O O . SER A 1 566 ? 14.169 -18.634 -27.571 1.00 97.12 566 SER A O 1
ATOM 4291 N N . GLU A 1 567 ? 16.304 -18.464 -26.896 1.00 97.31 567 GLU A N 1
ATOM 4292 C CA . GLU A 1 567 ? 16.436 -19.881 -26.566 1.00 97.31 567 GLU A CA 1
ATOM 4293 C C . GLU A 1 567 ? 15.542 -20.279 -25.385 1.00 97.31 567 GLU A C 1
ATOM 4295 O O . GLU A 1 567 ? 14.834 -21.279 -25.491 1.00 97.31 567 GLU A O 1
ATOM 4300 N N . ALA A 1 568 ? 15.547 -19.506 -24.294 1.00 98.25 568 ALA A N 1
ATOM 4301 C CA . ALA A 1 568 ? 14.792 -19.805 -23.078 1.00 98.25 568 ALA A CA 1
ATOM 4302 C C . ALA A 1 568 ? 13.273 -19.775 -23.308 1.00 98.25 568 ALA A C 1
ATOM 4304 O O . ALA A 1 568 ? 12.565 -20.663 -22.837 1.00 98.25 568 ALA A O 1
ATOM 4305 N N . ALA A 1 569 ? 12.767 -18.806 -24.081 1.00 98.25 569 ALA A N 1
ATOM 4306 C CA . ALA A 1 569 ? 11.351 -18.746 -24.450 1.00 98.25 569 ALA A CA 1
ATOM 4307 C C . ALA A 1 569 ? 10.918 -20.009 -25.219 1.00 98.25 569 ALA A C 1
ATOM 4309 O O . ALA A 1 569 ? 9.891 -20.616 -24.905 1.00 98.25 569 ALA A O 1
ATOM 4310 N N . ARG A 1 570 ? 11.760 -20.464 -26.161 1.00 98.25 570 ARG A N 1
ATOM 4311 C CA . ARG A 1 570 ? 11.544 -21.680 -26.956 1.00 98.25 570 ARG A CA 1
ATOM 4312 C C . ARG A 1 570 ? 11.667 -22.969 -26.145 1.00 98.25 570 ARG A C 1
ATOM 4314 O O . ARG A 1 570 ? 10.857 -23.871 -26.337 1.00 98.25 570 ARG A O 1
ATOM 4321 N N . SER A 1 571 ? 12.678 -23.105 -25.287 1.00 98.19 571 SER A N 1
ATOM 4322 C CA . SER A 1 571 ? 12.924 -24.350 -24.543 1.00 98.19 571 SER A CA 1
ATOM 4323 C C . SER A 1 571 ? 11.902 -24.578 -23.428 1.00 98.19 571 SER A C 1
ATOM 4325 O O . SER A 1 571 ? 11.545 -25.723 -23.161 1.00 98.19 571 SER A O 1
ATOM 4327 N N . LEU A 1 572 ? 11.401 -23.498 -22.822 1.00 98.25 572 LEU A N 1
ATOM 4328 C CA . LEU A 1 572 ? 10.410 -23.537 -21.745 1.00 98.25 572 LEU A CA 1
ATOM 4329 C C . LEU A 1 572 ? 8.961 -23.374 -22.245 1.00 98.25 572 LEU A C 1
ATOM 4331 O O . LEU A 1 572 ? 8.039 -23.583 -21.463 1.00 98.25 572 LEU A O 1
ATOM 4335 N N . GLN A 1 573 ? 8.755 -23.039 -23.528 1.00 97.81 573 GLN A N 1
ATOM 4336 C CA . GLN A 1 573 ? 7.442 -22.790 -24.150 1.00 97.81 573 GLN A CA 1
ATOM 4337 C C . GLN A 1 573 ? 6.641 -21.684 -23.431 1.00 97.81 573 GLN A C 1
ATOM 4339 O O . GLN A 1 573 ? 5.463 -21.843 -23.110 1.00 97.81 573 GLN A O 1
ATOM 4344 N N . ILE A 1 574 ? 7.290 -20.540 -23.188 1.00 97.94 574 ILE A N 1
ATOM 4345 C CA . ILE A 1 574 ? 6.725 -19.375 -22.480 1.00 97.94 574 ILE A CA 1
ATOM 4346 C C . ILE A 1 574 ? 6.908 -18.082 -23.280 1.00 97.94 574 ILE A C 1
ATOM 4348 O O . ILE A 1 574 ? 7.831 -17.958 -24.082 1.00 97.94 574 ILE A O 1
ATOM 4352 N N . THR A 1 575 ? 6.062 -17.084 -23.024 1.00 98.50 575 THR A N 1
ATOM 4353 C CA . THR A 1 575 ? 6.282 -15.718 -23.524 1.00 98.50 575 THR A CA 1
ATOM 4354 C C . THR A 1 575 ? 7.234 -14.979 -22.581 1.00 98.50 575 THR A C 1
ATOM 4356 O O . THR A 1 575 ? 7.046 -15.007 -21.363 1.00 98.50 575 THR A O 1
ATOM 4359 N N . ILE A 1 576 ? 8.237 -14.277 -23.115 1.00 98.75 576 ILE A N 1
ATOM 4360 C CA . ILE A 1 576 ? 9.189 -13.499 -22.305 1.00 98.75 576 ILE A CA 1
ATOM 4361 C C . ILE A 1 576 ? 9.200 -12.038 -22.751 1.00 98.75 576 ILE A C 1
ATOM 4363 O O . ILE A 1 576 ? 9.587 -11.717 -23.874 1.00 98.75 576 ILE A O 1
ATOM 4367 N N . ILE A 1 577 ? 8.838 -11.138 -21.836 1.00 98.69 577 ILE A N 1
ATOM 4368 C CA . ILE A 1 577 ? 9.146 -9.712 -21.931 1.00 98.69 577 ILE A CA 1
ATOM 4369 C C . ILE A 1 577 ? 10.565 -9.534 -21.380 1.00 98.69 577 ILE A C 1
ATOM 4371 O O . ILE A 1 577 ? 10.783 -9.519 -20.167 1.00 98.69 577 ILE A O 1
ATOM 4375 N N . GLY A 1 578 ? 11.542 -9.432 -22.281 1.00 98.12 578 GLY A N 1
ATOM 4376 C CA . GLY A 1 578 ? 12.983 -9.483 -22.012 1.00 98.12 578 GLY A CA 1
ATOM 4377 C C . GLY A 1 578 ? 13.577 -8.283 -21.272 1.00 98.12 578 GLY A C 1
ATOM 4378 O O . GLY A 1 578 ? 14.736 -7.948 -21.507 1.00 98.12 578 GLY A O 1
ATOM 4379 N N . GLY A 1 579 ? 12.796 -7.619 -20.416 1.00 98.06 579 GLY A N 1
ATOM 4380 C CA . GLY A 1 579 ? 13.221 -6.474 -19.618 1.00 98.06 579 GLY A CA 1
ATOM 4381 C C . GLY A 1 579 ? 13.644 -5.321 -20.509 1.00 98.06 579 GLY A C 1
ATOM 4382 O O . GLY A 1 579 ? 12.948 -5.021 -21.475 1.00 98.06 579 GLY A O 1
ATOM 4383 N N . SER A 1 580 ? 14.800 -4.721 -20.250 1.00 98.50 580 SER A N 1
ATOM 4384 C CA . SER A 1 580 ? 15.545 -4.061 -21.321 1.00 98.50 580 SER A CA 1
ATOM 4385 C C . SER A 1 580 ? 17.047 -4.304 -21.228 1.00 98.50 580 SER A C 1
ATOM 4387 O O . SER A 1 580 ? 17.563 -4.699 -20.182 1.00 98.50 580 SER A O 1
ATOM 4389 N N . ILE A 1 581 ? 17.739 -4.064 -22.340 1.00 98.06 581 ILE A N 1
ATOM 4390 C CA . ILE A 1 581 ? 19.200 -4.033 -22.460 1.00 98.06 581 ILE A CA 1
ATOM 4391 C C . ILE A 1 581 ? 19.617 -2.784 -23.257 1.00 98.06 581 ILE A C 1
ATOM 4393 O O . ILE A 1 581 ? 18.781 -2.227 -23.982 1.00 98.06 581 ILE A O 1
ATOM 4397 N N . PRO A 1 582 ? 20.883 -2.335 -23.177 1.00 97.44 582 PRO A N 1
ATOM 4398 C CA . PRO A 1 582 ? 21.406 -1.369 -24.126 1.00 97.44 582 PRO A CA 1
ATOM 4399 C C . PRO A 1 582 ? 21.534 -2.053 -25.497 1.00 97.44 582 PRO A C 1
ATOM 4401 O O . PRO A 1 582 ? 22.173 -3.097 -25.634 1.00 97.44 582 PRO A O 1
ATOM 4404 N N . GLU A 1 583 ? 20.908 -1.480 -26.517 1.00 96.56 583 GLU A N 1
ATOM 4405 C CA . GLU A 1 583 ? 20.972 -1.935 -27.907 1.00 96.56 583 GLU A CA 1
ATOM 4406 C C . GLU A 1 583 ? 21.872 -0.999 -28.713 1.00 96.56 583 GLU A C 1
ATOM 4408 O O . GLU A 1 583 ? 21.738 0.222 -28.616 1.00 96.56 583 GLU A O 1
ATOM 4413 N N . ARG A 1 584 ? 22.726 -1.565 -29.567 1.00 95.25 584 ARG A N 1
ATOM 4414 C CA . ARG A 1 584 ? 23.442 -0.851 -30.628 1.00 95.25 584 ARG A CA 1
ATOM 4415 C C . ARG A 1 584 ? 22.726 -1.075 -31.959 1.00 95.25 584 ARG A C 1
ATOM 4417 O O . ARG A 1 584 ? 22.331 -2.192 -32.264 1.00 95.25 584 ARG A O 1
ATOM 4424 N N . SER A 1 585 ? 22.542 -0.017 -32.745 1.00 93.06 585 SER A N 1
ATOM 4425 C CA . SER A 1 585 ? 21.939 -0.084 -34.085 1.00 93.06 585 SER A CA 1
ATOM 4426 C C . SER A 1 585 ? 22.548 1.050 -34.917 1.00 93.06 585 SER A C 1
ATOM 4428 O O . SER A 1 585 ? 22.180 2.222 -34.785 1.00 93.06 585 SER A O 1
ATOM 4430 N N . GLY A 1 586 ? 23.591 0.705 -35.681 1.00 89.75 586 GLY A N 1
ATOM 4431 C CA . GLY A 1 586 ? 24.540 1.666 -36.254 1.00 89.75 586 GLY A CA 1
ATOM 4432 C C . GLY A 1 586 ? 25.276 2.476 -35.176 1.00 89.75 586 GLY A C 1
ATOM 4433 O O . GLY A 1 586 ? 25.582 1.972 -34.093 1.00 89.75 586 GLY A O 1
ATOM 4434 N N . ASP A 1 587 ? 25.505 3.763 -35.447 1.00 90.31 587 ASP A N 1
ATOM 4435 C CA . ASP A 1 587 ? 26.168 4.706 -34.527 1.00 90.31 587 ASP A CA 1
ATOM 4436 C C . ASP A 1 587 ? 25.323 5.079 -33.291 1.00 90.31 587 ASP A C 1
ATOM 4438 O O . ASP A 1 587 ? 25.732 5.910 -32.480 1.00 90.31 587 ASP A O 1
ATOM 4442 N N . ARG A 1 588 ? 24.114 4.518 -33.152 1.00 95.38 588 ARG A N 1
ATOM 4443 C CA . ARG A 1 588 ? 23.138 4.891 -32.122 1.00 95.38 588 ARG A CA 1
ATOM 4444 C C . ARG A 1 588 ? 22.961 3.794 -31.084 1.00 95.38 588 ARG A C 1
ATOM 4446 O O . ARG A 1 588 ? 22.971 2.603 -31.399 1.00 95.38 588 ARG A O 1
ATOM 4453 N N . LEU A 1 589 ? 22.732 4.238 -29.854 1.00 97.38 589 LEU A N 1
ATOM 4454 C CA . LEU A 1 589 ? 22.400 3.402 -28.709 1.00 97.38 589 LEU A CA 1
ATOM 4455 C C . LEU A 1 589 ? 20.945 3.623 -28.292 1.00 97.38 589 LEU A C 1
ATOM 4457 O O . LEU A 1 589 ? 20.432 4.735 -28.422 1.00 97.38 589 LEU A O 1
ATOM 4461 N N . TYR A 1 590 ? 20.292 2.589 -27.772 1.00 97.94 590 TYR A N 1
ATOM 4462 C CA . TYR A 1 590 ? 18.898 2.621 -27.323 1.00 97.94 590 TYR A CA 1
ATOM 4463 C C . TYR A 1 590 ? 18.716 1.816 -26.027 1.00 97.94 590 TYR A C 1
ATOM 4465 O O . TYR A 1 590 ? 19.430 0.845 -25.796 1.00 97.94 590 TYR A O 1
ATOM 4473 N N . ASN A 1 591 ? 17.744 2.195 -25.192 1.00 98.12 591 ASN A N 1
ATOM 4474 C CA . ASN A 1 591 ? 17.263 1.372 -24.076 1.00 98.12 591 ASN A CA 1
ATOM 4475 C C . ASN A 1 591 ? 16.102 0.512 -24.601 1.00 98.12 591 ASN A C 1
ATOM 4477 O O . ASN A 1 591 ? 15.052 1.059 -24.957 1.00 98.12 591 ASN A O 1
ATOM 4481 N N . THR A 1 592 ? 16.310 -0.802 -24.727 1.00 98.38 592 THR A N 1
ATOM 4482 C CA . THR A 1 592 ? 15.479 -1.650 -25.596 1.00 98.38 592 THR A CA 1
ATOM 4483 C C . THR A 1 592 ? 14.959 -2.905 -24.912 1.00 98.38 592 THR A C 1
ATOM 4485 O O . THR A 1 592 ? 15.725 -3.760 -24.473 1.00 98.38 592 THR A O 1
ATOM 4488 N N . CYS A 1 593 ? 13.636 -3.054 -24.914 1.00 98.56 593 CYS A N 1
ATOM 4489 C CA . CYS A 1 593 ? 12.912 -4.270 -24.564 1.00 98.56 593 CYS A CA 1
ATOM 4490 C C . CYS A 1 593 ? 12.670 -5.128 -25.815 1.00 98.56 593 CYS A C 1
ATOM 4492 O O . CYS A 1 593 ? 12.222 -4.621 -26.847 1.00 98.56 593 CYS A O 1
ATOM 4494 N N . CYS A 1 594 ? 12.924 -6.433 -25.715 1.00 97.88 594 CYS A N 1
ATOM 4495 C CA . CYS A 1 594 ? 12.568 -7.424 -26.731 1.00 97.88 594 CYS A CA 1
ATOM 4496 C C . CYS A 1 594 ? 11.525 -8.394 -26.167 1.00 97.88 594 CYS A C 1
ATOM 4498 O O . CYS A 1 594 ? 11.678 -8.884 -25.050 1.00 97.88 594 CYS A O 1
ATOM 4500 N N . VAL A 1 595 ? 10.474 -8.672 -26.939 1.00 98.44 595 VAL A N 1
ATOM 4501 C CA . VAL A 1 595 ? 9.395 -9.599 -26.571 1.00 98.44 595 VAL A CA 1
ATOM 4502 C C . VAL A 1 595 ? 9.514 -10.869 -27.399 1.00 98.44 595 VAL A C 1
ATOM 4504 O O . VAL A 1 595 ? 9.450 -10.804 -28.627 1.00 98.44 595 VAL A O 1
ATOM 4507 N N . PHE A 1 596 ? 9.656 -12.013 -26.736 1.00 98.31 596 PHE A N 1
ATOM 4508 C CA . PHE A 1 596 ? 9.798 -13.325 -27.366 1.00 98.31 596 PHE A CA 1
ATOM 4509 C C . PHE A 1 596 ? 8.546 -14.175 -27.163 1.00 98.31 596 PHE A C 1
ATOM 4511 O O . PHE A 1 596 ? 7.994 -14.219 -26.061 1.00 98.31 596 PHE A O 1
ATOM 4518 N N . GLY A 1 597 ? 8.114 -14.843 -28.231 1.00 97.81 597 GLY A N 1
ATOM 4519 C CA . GLY A 1 597 ? 7.022 -15.810 -28.204 1.00 97.81 597 GLY A CA 1
ATOM 4520 C C . GLY A 1 597 ? 7.469 -17.190 -27.726 1.00 97.81 597 GLY A C 1
ATOM 4521 O O . GLY A 1 597 ? 8.662 -17.472 -27.619 1.00 97.81 597 GLY A O 1
ATOM 4522 N N . THR A 1 598 ? 6.495 -18.069 -27.508 1.00 97.25 598 THR A N 1
ATOM 4523 C CA . THR A 1 598 ? 6.670 -19.469 -27.078 1.00 97.25 598 THR A CA 1
ATOM 4524 C C . THR A 1 598 ? 7.517 -20.319 -28.035 1.00 97.25 598 THR A C 1
ATOM 4526 O O . THR A 1 598 ? 8.063 -21.344 -27.639 1.00 97.25 598 THR A O 1
ATOM 4529 N N . ASP A 1 599 ? 7.699 -19.891 -29.285 1.00 96.62 599 ASP A N 1
ATOM 4530 C CA . ASP A 1 599 ? 8.577 -20.519 -30.280 1.00 96.62 599 ASP A CA 1
ATOM 4531 C C . ASP A 1 599 ? 10.009 -19.938 -30.322 1.00 96.62 599 ASP A C 1
ATOM 4533 O O . ASP A 1 599 ? 10.844 -20.390 -31.112 1.00 96.62 599 ASP A O 1
ATOM 4537 N N . GLY A 1 600 ? 10.301 -18.941 -29.480 1.00 95.94 600 GLY A N 1
ATOM 4538 C CA . GLY A 1 600 ? 11.567 -18.209 -29.422 1.00 95.94 600 GLY A CA 1
ATOM 4539 C C . GLY A 1 600 ? 11.713 -17.059 -30.418 1.00 95.94 600 GLY A C 1
ATOM 4540 O O . GLY A 1 600 ? 12.757 -16.400 -30.413 1.00 95.94 600 GLY A O 1
ATOM 4541 N N . LYS A 1 601 ? 10.724 -16.785 -31.280 1.00 96.00 601 LYS A N 1
ATOM 4542 C CA . LYS A 1 601 ? 10.798 -15.659 -32.223 1.00 96.00 601 LYS A CA 1
ATOM 4543 C C . LYS A 1 601 ? 10.569 -14.324 -31.516 1.00 96.00 601 LYS A C 1
ATOM 4545 O O . LYS A 1 601 ? 9.762 -14.214 -30.594 1.00 96.00 601 LYS A O 1
ATOM 4550 N N . LEU A 1 602 ? 11.246 -13.286 -32.006 1.00 96.38 602 LEU A N 1
ATOM 4551 C CA . LEU A 1 602 ? 11.004 -11.900 -31.611 1.00 96.38 602 LEU A CA 1
ATOM 4552 C C . LEU A 1 602 ? 9.638 -11.442 -32.152 1.00 96.38 602 LEU A C 1
ATOM 4554 O O . LEU A 1 602 ? 9.486 -11.233 -33.353 1.00 96.38 602 LEU A O 1
ATOM 4558 N N . LEU A 1 603 ? 8.661 -11.266 -31.263 1.00 96.94 603 LEU A N 1
ATOM 4559 C CA . LEU A 1 603 ? 7.325 -10.752 -31.585 1.00 96.94 603 LEU A CA 1
ATOM 4560 C C . LEU A 1 603 ? 7.290 -9.218 -31.648 1.00 96.94 603 LEU A C 1
ATOM 4562 O O . LEU A 1 603 ? 6.448 -8.639 -32.331 1.00 96.94 603 LEU A O 1
ATOM 4566 N N . GLY A 1 604 ? 8.198 -8.541 -30.939 1.00 95.75 604 GLY A N 1
ATOM 4567 C CA . GLY A 1 604 ? 8.269 -7.083 -30.942 1.00 95.75 604 GLY A CA 1
ATOM 4568 C C . GLY A 1 604 ? 9.510 -6.524 -30.255 1.00 95.75 604 GLY A C 1
ATOM 4569 O O . GLY A 1 604 ? 10.043 -7.115 -29.317 1.00 95.75 604 GLY A O 1
ATOM 4570 N N . LYS A 1 605 ? 9.947 -5.349 -30.718 1.00 95.19 605 LYS A N 1
ATOM 4571 C CA . LYS A 1 605 ? 11.040 -4.559 -30.139 1.00 95.19 605 LYS A CA 1
ATOM 4572 C C . LYS A 1 605 ? 10.486 -3.205 -29.689 1.00 95.19 605 LYS A C 1
ATOM 4574 O O . LYS A 1 605 ? 9.780 -2.538 -30.449 1.00 95.19 605 LYS A O 1
ATOM 4579 N N . HIS A 1 606 ? 10.770 -2.802 -28.456 1.00 98.06 606 HIS A N 1
ATOM 4580 C CA . HIS A 1 606 ? 10.372 -1.511 -27.904 1.00 98.06 606 HIS A CA 1
ATOM 4581 C C . HIS A 1 606 ? 11.604 -0.742 -27.436 1.00 98.06 606 HIS A C 1
ATOM 4583 O O . HIS A 1 606 ? 12.261 -1.137 -26.477 1.00 98.06 606 HIS A O 1
ATOM 4589 N N . ARG A 1 607 ? 11.900 0.362 -28.122 1.00 98.25 607 ARG A N 1
ATOM 4590 C CA . ARG A 1 607 ? 12.919 1.341 -27.728 1.00 98.25 607 ARG A CA 1
ATOM 4591 C C . ARG A 1 607 ? 12.225 2.397 -26.860 1.00 98.25 607 ARG A C 1
ATOM 4593 O O . ARG A 1 607 ? 11.253 2.986 -27.334 1.00 98.25 607 ARG A O 1
ATOM 4600 N N . LYS A 1 608 ? 12.716 2.615 -25.636 1.00 98.31 608 LYS A N 1
ATOM 4601 C CA . LYS A 1 608 ? 12.195 3.573 -24.637 1.00 98.31 608 LYS A CA 1
ATOM 4602 C C . LYS A 1 608 ? 11.905 4.930 -25.277 1.00 98.31 608 LYS A C 1
ATOM 4604 O O . LYS A 1 608 ? 12.790 5.504 -25.915 1.00 98.31 608 LYS A O 1
ATOM 4609 N N . ILE A 1 609 ? 10.674 5.425 -25.163 1.00 97.44 609 ILE A N 1
ATOM 4610 C CA . ILE A 1 609 ? 10.252 6.639 -25.887 1.00 97.44 609 ILE A CA 1
ATOM 4611 C C . ILE A 1 609 ? 10.673 7.881 -25.107 1.00 97.44 609 ILE A C 1
ATOM 4613 O O . ILE A 1 609 ? 11.271 8.797 -25.670 1.00 97.44 609 ILE A O 1
ATOM 4617 N N . HIS A 1 610 ? 10.396 7.893 -23.807 1.00 97.31 610 HIS A N 1
ATOM 4618 C CA . HIS A 1 610 ? 10.717 9.005 -22.925 1.00 97.31 610 HIS A CA 1
ATOM 4619 C C . HIS A 1 610 ? 12.005 8.677 -22.165 1.00 97.31 610 HIS A C 1
ATOM 4621 O O . HIS A 1 610 ? 12.019 7.828 -21.273 1.00 97.31 610 HIS A O 1
ATOM 4627 N N . LEU A 1 611 ? 13.104 9.328 -22.545 1.00 94.12 611 LEU A N 1
ATOM 4628 C CA . LEU A 1 611 ? 14.395 9.173 -21.874 1.00 94.12 611 LEU A CA 1
ATOM 4629 C C . LEU A 1 611 ? 14.382 9.846 -20.495 1.00 94.12 611 LEU A C 1
ATOM 4631 O O . LEU A 1 611 ? 13.686 10.837 -20.271 1.00 94.12 611 LEU A O 1
ATOM 4635 N N . PHE A 1 612 ? 15.147 9.289 -19.562 1.00 88.19 612 PHE A N 1
ATOM 4636 C CA . PHE A 1 612 ? 15.245 9.768 -18.193 1.00 88.19 612 PHE A CA 1
ATOM 4637 C C . PHE A 1 612 ? 16.263 10.905 -18.080 1.00 88.19 612 PHE A C 1
ATOM 4639 O O . PHE A 1 612 ? 17.431 10.688 -17.757 1.00 88.19 612 PHE A O 1
ATOM 4646 N N . ASP A 1 613 ? 15.781 12.121 -18.323 1.00 86.56 613 ASP A N 1
ATOM 4647 C CA . ASP A 1 613 ? 16.532 13.354 -18.110 1.00 86.56 613 ASP A CA 1
ATOM 4648 C C . ASP A 1 613 ? 15.987 14.094 -16.884 1.00 86.56 613 ASP A C 1
ATOM 4650 O O . ASP A 1 613 ? 14.919 14.705 -16.921 1.00 86.56 613 ASP A O 1
ATOM 4654 N N . ILE A 1 614 ? 16.731 14.033 -15.779 1.00 79.38 614 ILE A N 1
ATOM 4655 C CA . ILE A 1 614 ? 16.451 14.759 -14.539 1.00 79.38 614 ILE A CA 1
ATOM 4656 C C . ILE A 1 614 ? 17.661 15.554 -14.054 1.00 79.38 614 ILE A C 1
ATOM 4658 O O . ILE A 1 614 ? 18.820 15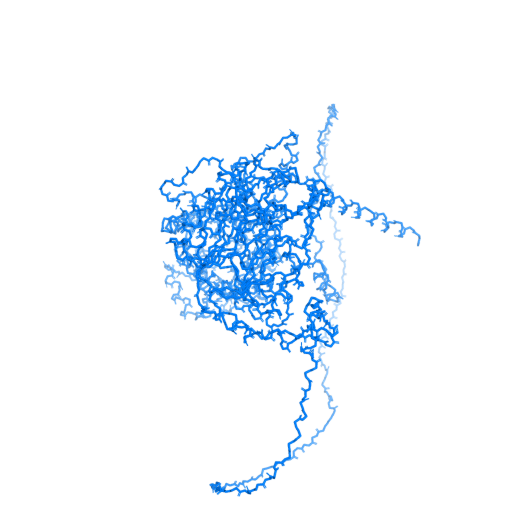.189 -14.256 1.00 79.38 614 ILE A O 1
ATOM 4662 N N . ASP A 1 615 ? 17.358 16.655 -13.379 1.00 77.31 615 ASP A N 1
ATOM 4663 C CA . ASP A 1 615 ? 18.326 17.547 -12.756 1.00 77.31 615 ASP A CA 1
ATOM 4664 C C . ASP A 1 615 ? 17.687 18.075 -11.464 1.00 77.31 615 ASP A C 1
ATOM 4666 O O . ASP A 1 615 ? 16.869 18.994 -11.497 1.00 77.31 615 ASP A O 1
ATOM 4670 N N . ILE A 1 616 ? 17.952 17.403 -10.339 1.00 73.19 616 ILE A N 1
ATOM 4671 C CA . ILE A 1 616 ? 17.428 17.750 -9.011 1.00 73.19 616 ILE A CA 1
ATOM 4672 C C . ILE A 1 616 ? 18.598 18.322 -8.198 1.00 73.19 616 ILE A C 1
ATOM 4674 O O . ILE A 1 616 ? 19.425 17.541 -7.712 1.00 73.19 616 ILE A O 1
ATOM 4678 N N . PRO A 1 617 ? 18.712 19.660 -8.061 1.00 69.06 617 PRO A N 1
ATOM 4679 C CA . PRO A 1 617 ? 19.864 20.293 -7.427 1.00 69.06 617 PRO A CA 1
ATOM 4680 C C . PRO A 1 617 ? 20.085 19.790 -5.998 1.00 69.06 617 PRO A C 1
ATOM 4682 O O . PRO A 1 617 ? 19.210 19.918 -5.148 1.00 69.06 617 PRO A O 1
ATOM 4685 N N . GLY A 1 618 ? 21.269 19.232 -5.740 1.00 68.12 618 GLY A N 1
ATOM 4686 C CA . GLY A 1 618 ? 21.658 18.703 -4.430 1.00 68.12 618 GLY A CA 1
ATOM 4687 C C . GLY A 1 618 ? 21.305 17.232 -4.171 1.00 68.12 618 GLY A C 1
ATOM 4688 O O . GLY A 1 618 ? 21.860 16.670 -3.233 1.00 68.12 618 GLY A O 1
ATOM 4689 N N . GLU A 1 619 ? 20.471 16.590 -4.999 1.00 69.25 619 GLU A N 1
ATOM 4690 C CA . GLU A 1 619 ? 20.164 15.153 -4.880 1.00 69.25 619 GLU A CA 1
ATOM 4691 C C . GLU A 1 619 ? 20.707 14.324 -6.050 1.00 69.25 619 GLU A C 1
ATOM 4693 O O . GLU A 1 619 ? 21.550 13.453 -5.848 1.00 69.25 619 GLU A O 1
ATOM 4698 N N . ILE A 1 620 ? 20.208 14.546 -7.272 1.00 67.69 620 ILE A N 1
ATOM 4699 C CA . ILE A 1 620 ? 20.536 13.686 -8.416 1.00 67.69 620 ILE A CA 1
ATOM 4700 C C . ILE A 1 620 ? 20.345 14.385 -9.766 1.00 67.69 620 ILE A C 1
ATOM 4702 O O . ILE A 1 620 ? 19.258 14.848 -10.116 1.00 67.69 620 ILE A O 1
ATOM 4706 N N . THR A 1 621 ? 21.405 14.354 -10.570 1.00 75.81 621 THR A N 1
ATOM 4707 C CA . THR A 1 621 ? 21.396 14.722 -11.988 1.00 75.81 621 THR A CA 1
ATOM 4708 C C . THR A 1 621 ? 21.721 13.476 -12.806 1.00 75.81 621 THR A C 1
ATOM 4710 O O . THR A 1 621 ? 22.796 12.899 -12.659 1.00 75.81 621 THR A O 1
ATOM 4713 N N . PHE A 1 622 ? 20.804 13.051 -13.673 1.00 80.81 622 PHE A N 1
ATOM 4714 C CA . PHE A 1 622 ? 21.005 11.930 -14.594 1.00 80.81 622 PHE A CA 1
ATOM 4715 C C . PHE A 1 622 ? 20.331 12.264 -15.920 1.00 80.81 622 PHE A C 1
ATOM 4717 O O . PHE A 1 622 ? 19.161 12.637 -15.929 1.00 80.81 622 PHE A O 1
ATOM 4724 N N . LYS A 1 623 ? 21.066 12.163 -17.030 1.00 86.81 623 LYS A N 1
ATOM 4725 C CA . LYS A 1 623 ? 20.567 12.490 -18.373 1.00 86.81 623 LYS A CA 1
ATOM 4726 C C . LYS A 1 623 ? 20.879 11.345 -19.318 1.00 86.81 623 LYS A C 1
ATOM 4728 O O . LYS A 1 623 ? 22.004 11.223 -19.800 1.00 86.81 623 LYS A O 1
ATOM 4733 N N . GLU A 1 624 ? 19.896 10.476 -19.517 1.00 86.56 624 GLU A N 1
ATOM 4734 C CA . GLU A 1 624 ? 19.971 9.310 -20.401 1.00 86.56 624 GLU A CA 1
ATOM 4735 C C . GLU A 1 624 ? 20.158 9.737 -21.872 1.00 86.56 624 GLU A C 1
ATOM 4737 O O . GLU A 1 624 ? 20.814 9.033 -22.643 1.00 86.56 624 GLU A O 1
ATOM 4742 N N . SER A 1 625 ? 19.673 10.928 -22.257 1.00 91.00 625 SER A N 1
ATOM 4743 C CA . SER A 1 625 ? 19.843 11.489 -23.609 1.00 91.00 625 SER A CA 1
ATOM 4744 C C . SER A 1 625 ? 21.274 11.908 -23.968 1.00 91.00 625 SER A C 1
ATOM 4746 O O . SER A 1 625 ? 21.573 12.090 -25.148 1.00 91.00 625 SER A O 1
ATOM 4748 N N . ASN A 1 626 ? 22.191 11.982 -22.993 1.00 89.50 626 ASN A N 1
ATOM 4749 C CA . ASN A 1 626 ? 23.621 12.177 -23.262 1.00 89.50 626 ASN A CA 1
ATOM 4750 C C . ASN A 1 626 ? 24.242 10.993 -24.030 1.00 89.50 626 ASN A C 1
ATOM 4752 O O . ASN A 1 626 ? 25.338 11.122 -24.576 1.00 89.50 626 ASN A O 1
ATOM 4756 N N . THR A 1 627 ? 23.592 9.824 -24.027 1.00 91.94 627 THR A N 1
ATOM 4757 C CA . THR A 1 627 ? 24.163 8.577 -24.559 1.00 91.94 627 THR A CA 1
ATOM 4758 C C . THR A 1 627 ? 23.161 7.755 -25.364 1.00 91.94 627 THR A C 1
ATOM 4760 O O . THR A 1 627 ? 23.541 7.152 -26.368 1.00 91.94 627 THR A O 1
ATOM 4763 N N . LEU A 1 628 ? 21.887 7.726 -24.964 1.00 95.38 628 LEU A N 1
ATOM 4764 C CA . LEU A 1 628 ? 20.848 6.939 -25.625 1.00 95.38 628 LEU A CA 1
ATOM 4765 C C . LEU A 1 628 ? 19.956 7.802 -26.522 1.00 95.38 628 LEU A C 1
ATOM 4767 O O . LEU A 1 628 ? 19.695 8.973 -26.269 1.00 95.38 628 LEU A O 1
ATOM 4771 N N . THR A 1 629 ? 19.461 7.193 -27.595 1.00 97.38 629 THR A N 1
ATOM 4772 C CA . THR A 1 629 ? 18.493 7.777 -28.524 1.00 97.38 629 THR A CA 1
ATOM 4773 C C . THR A 1 629 ? 17.079 7.340 -28.142 1.00 97.38 629 THR A C 1
ATOM 4775 O O . THR A 1 629 ? 16.840 6.171 -27.849 1.00 97.38 629 THR A O 1
ATOM 4778 N N . ALA A 1 630 ? 16.118 8.262 -28.208 1.00 97.06 630 ALA A N 1
ATOM 4779 C CA . ALA A 1 630 ? 14.708 7.962 -27.972 1.00 97.06 630 ALA A CA 1
ATOM 4780 C C . ALA A 1 630 ? 14.107 7.034 -29.049 1.00 97.06 630 ALA A C 1
ATOM 4782 O O . ALA A 1 630 ? 14.415 7.132 -30.246 1.00 97.06 630 ALA A O 1
ATOM 4783 N N . GLY A 1 631 ? 13.197 6.158 -28.627 1.00 96.25 631 GLY A N 1
ATOM 4784 C CA . GLY A 1 631 ? 12.314 5.403 -29.509 1.00 96.25 631 GLY A CA 1
ATOM 4785 C C . GLY A 1 631 ? 11.292 6.289 -30.228 1.00 96.25 631 GLY A C 1
ATOM 4786 O O . GLY A 1 631 ? 10.999 7.408 -29.816 1.00 96.25 631 GLY A O 1
ATOM 4787 N N . LYS A 1 632 ? 10.738 5.780 -31.334 1.00 93.12 632 LYS A N 1
ATOM 4788 C CA . LYS A 1 632 ? 9.800 6.519 -32.208 1.00 93.12 632 LYS A CA 1
ATOM 4789 C C . LYS A 1 632 ? 8.391 5.920 -32.283 1.00 93.12 632 LYS A C 1
ATOM 4791 O O . LYS A 1 632 ? 7.533 6.470 -32.970 1.00 93.12 632 LYS A O 1
ATOM 4796 N N . HIS A 1 633 ? 8.154 4.781 -31.630 1.00 91.31 633 HIS A N 1
ATOM 4797 C CA . HIS A 1 633 ? 6.943 3.981 -31.817 1.00 91.31 633 HIS A CA 1
ATOM 4798 C C . HIS A 1 633 ? 6.460 3.385 -30.492 1.00 91.31 633 HIS A C 1
ATOM 4800 O O . HIS A 1 633 ? 7.213 2.703 -29.802 1.00 91.31 633 HIS A O 1
ATOM 4806 N N . ALA A 1 634 ? 5.183 3.608 -30.173 1.00 94.31 634 ALA A N 1
ATOM 4807 C CA . ALA A 1 634 ? 4.484 2.905 -29.102 1.00 94.31 634 ALA A CA 1
ATOM 4808 C C . ALA A 1 634 ? 4.274 1.436 -29.509 1.00 94.31 634 ALA A C 1
ATOM 4810 O O . ALA A 1 634 ? 3.575 1.168 -30.494 1.00 94.31 634 ALA A O 1
ATOM 4811 N N . THR A 1 635 ? 4.878 0.507 -28.766 1.00 96.25 635 THR A N 1
ATOM 4812 C CA . THR A 1 635 ? 4.926 -0.926 -29.087 1.00 96.25 635 THR A CA 1
ATOM 4813 C C . THR A 1 635 ? 3.814 -1.680 -28.369 1.00 96.25 635 THR A C 1
ATOM 4815 O O . THR A 1 635 ? 3.689 -1.632 -27.147 1.00 96.25 635 THR A O 1
ATOM 4818 N N . ILE A 1 636 ? 3.024 -2.415 -29.146 1.00 95.75 636 ILE A N 1
ATOM 4819 C CA . ILE A 1 636 ? 1.994 -3.326 -28.657 1.00 95.75 636 ILE A CA 1
ATOM 4820 C C . ILE A 1 636 ? 2.191 -4.675 -29.349 1.00 95.75 636 ILE A C 1
ATOM 4822 O O . ILE A 1 636 ? 2.523 -4.703 -30.534 1.00 95.75 636 ILE A O 1
ATOM 4826 N N . VAL A 1 637 ? 2.046 -5.769 -28.607 1.00 96.38 637 VAL A N 1
ATOM 4827 C CA . VAL A 1 637 ? 2.370 -7.125 -29.068 1.00 96.38 637 VAL A CA 1
ATOM 4828 C C . VAL A 1 637 ? 1.199 -8.054 -28.764 1.00 96.38 637 VAL A C 1
ATOM 4830 O O . VAL A 1 637 ? 0.666 -8.029 -27.655 1.00 96.38 637 VAL A O 1
ATOM 4833 N N . ASP A 1 638 ? 0.799 -8.864 -29.741 1.00 96.00 638 ASP A N 1
ATOM 4834 C CA . ASP A 1 638 ? -0.126 -9.980 -29.535 1.00 96.00 638 ASP A CA 1
ATOM 4835 C C . ASP A 1 638 ? 0.667 -11.234 -29.151 1.00 96.00 638 ASP A C 1
ATOM 4837 O O . ASP A 1 638 ? 1.670 -11.559 -29.785 1.00 96.00 638 ASP A O 1
ATOM 4841 N N . THR A 1 639 ? 0.237 -11.912 -28.087 1.00 95.31 639 THR A N 1
ATOM 4842 C CA . THR A 1 639 ? 0.914 -13.078 -27.499 1.00 95.31 639 THR A CA 1
ATOM 4843 C C . THR A 1 639 ? -0.108 -14.146 -27.105 1.00 95.31 639 THR A C 1
ATOM 4845 O O . THR A 1 639 ? -1.306 -13.859 -27.021 1.00 95.31 639 THR A O 1
ATOM 4848 N N . ASP A 1 640 ? 0.353 -15.356 -26.783 1.00 91.50 640 ASP A N 1
ATOM 4849 C CA . ASP A 1 640 ? -0.509 -16.457 -26.321 1.00 91.50 640 ASP A CA 1
ATOM 4850 C C . ASP A 1 640 ? -1.255 -16.126 -25.009 1.00 91.50 640 ASP A C 1
ATOM 4852 O O . ASP A 1 640 ? -2.315 -16.681 -24.731 1.00 91.50 640 ASP A O 1
ATOM 4856 N N . VAL A 1 641 ? -0.751 -15.159 -24.229 1.00 93.81 641 VAL A N 1
ATOM 4857 C CA . VAL A 1 641 ? -1.399 -14.618 -23.017 1.00 93.81 641 VAL A CA 1
ATOM 4858 C C . VAL A 1 641 ? -2.163 -13.305 -23.269 1.00 93.81 641 VAL A C 1
ATOM 4860 O O . VAL A 1 641 ? -2.506 -12.580 -22.334 1.00 93.81 641 VAL A O 1
ATOM 4863 N N . GLY A 1 642 ? -2.449 -12.972 -24.531 1.00 94.50 642 GLY A N 1
ATOM 4864 C CA . GLY A 1 642 ? -3.218 -11.794 -24.942 1.00 94.50 642 GLY A CA 1
ATOM 4865 C C . GLY A 1 642 ? -2.371 -10.616 -25.436 1.00 94.50 642 GLY A C 1
ATOM 4866 O O . GLY A 1 642 ? -1.172 -10.735 -25.696 1.00 94.50 642 GLY A O 1
ATOM 4867 N N . ARG A 1 643 ? -3.022 -9.459 -25.607 1.00 96.94 643 ARG A N 1
ATOM 4868 C CA . ARG A 1 643 ? -2.398 -8.239 -26.147 1.00 96.94 643 ARG A CA 1
ATOM 4869 C C . ARG A 1 643 ? -1.739 -7.404 -25.047 1.00 96.94 643 ARG A C 1
ATOM 4871 O O . ARG A 1 643 ? -2.432 -6.937 -24.139 1.00 96.94 643 ARG A O 1
ATOM 4878 N N . ILE A 1 644 ? -0.436 -7.158 -25.170 1.00 97.94 644 ILE A N 1
ATOM 4879 C CA . ILE A 1 644 ? 0.398 -6.473 -24.170 1.00 97.94 644 ILE A CA 1
ATOM 4880 C C . ILE A 1 644 ? 0.943 -5.153 -24.736 1.00 97.94 644 ILE A C 1
ATOM 4882 O O . ILE A 1 644 ? 1.511 -5.129 -25.828 1.00 97.94 644 ILE A O 1
ATOM 4886 N N . GLY A 1 645 ? 0.791 -4.051 -23.994 1.00 98.25 645 GLY A N 1
ATOM 4887 C CA . GLY A 1 645 ? 1.468 -2.775 -24.269 1.00 98.25 645 GLY A CA 1
ATOM 4888 C C . GLY A 1 645 ? 2.800 -2.679 -23.519 1.00 98.25 645 GLY A C 1
ATOM 4889 O O . GLY A 1 645 ? 2.852 -3.014 -22.337 1.00 98.25 645 GLY A O 1
ATOM 4890 N N . ILE A 1 646 ? 3.867 -2.224 -24.183 1.00 98.56 646 ILE A N 1
ATOM 4891 C CA . ILE A 1 646 ? 5.221 -2.158 -23.604 1.00 98.56 646 ILE A CA 1
ATOM 4892 C C . ILE A 1 646 ? 5.655 -0.701 -23.413 1.00 98.56 646 ILE A C 1
ATOM 4894 O O . ILE A 1 646 ? 5.573 0.099 -24.342 1.00 98.56 646 ILE A O 1
ATOM 4898 N N . GLY A 1 647 ? 6.153 -0.353 -22.231 1.00 98.44 647 GLY A N 1
ATOM 4899 C CA . GLY A 1 647 ? 6.915 0.878 -21.991 1.00 98.44 647 GLY A CA 1
ATOM 4900 C C . GLY A 1 647 ? 8.144 0.566 -21.144 1.00 98.44 647 GLY A C 1
ATOM 4901 O O . GLY A 1 647 ? 8.191 -0.492 -20.528 1.00 98.44 647 GLY A O 1
ATOM 4902 N N . ILE A 1 648 ? 9.132 1.456 -21.071 1.00 98.69 648 ILE A N 1
ATOM 4903 C CA . ILE A 1 648 ? 10.285 1.290 -20.176 1.00 98.69 648 ILE A CA 1
ATOM 4904 C C . ILE A 1 648 ? 10.361 2.463 -19.195 1.00 98.69 648 ILE A C 1
ATOM 4906 O O . ILE A 1 648 ? 10.502 3.624 -19.577 1.00 98.69 648 ILE A O 1
ATOM 4910 N N . CYS A 1 649 ? 10.316 2.138 -17.903 1.00 96.94 649 CYS A N 1
ATOM 4911 C CA . CYS A 1 649 ? 10.625 3.025 -16.786 1.00 96.94 649 CYS A CA 1
ATOM 4912 C C . CYS A 1 649 ? 9.917 4.385 -16.838 1.00 96.94 649 CYS A C 1
ATOM 4914 O O . CYS A 1 649 ? 8.754 4.502 -16.457 1.00 96.94 649 CYS A O 1
ATOM 4916 N N . HIS A 1 650 ? 10.615 5.418 -17.311 1.00 96.94 650 HIS A N 1
ATOM 4917 C CA . HIS A 1 650 ? 10.127 6.786 -17.412 1.00 96.94 650 HIS A CA 1
ATOM 4918 C C . HIS A 1 650 ? 8.886 6.912 -18.319 1.00 96.94 650 HIS A C 1
ATOM 4920 O O . HIS A 1 650 ? 8.048 7.776 -18.069 1.00 96.94 650 HIS A O 1
ATOM 4926 N N . ASP A 1 651 ? 8.683 5.987 -19.267 1.00 98.06 651 ASP A N 1
ATOM 4927 C CA . ASP A 1 651 ? 7.454 5.866 -20.066 1.00 98.06 651 ASP A CA 1
ATOM 4928 C C . ASP A 1 651 ? 6.175 5.738 -19.209 1.00 98.06 651 ASP A C 1
ATOM 4930 O O . ASP A 1 651 ? 5.104 6.165 -19.639 1.00 98.06 651 ASP A O 1
ATOM 4934 N N . ILE A 1 652 ? 6.253 5.216 -17.973 1.00 97.88 652 ILE A N 1
ATOM 4935 C CA . ILE A 1 652 ? 5.089 5.131 -17.068 1.00 97.88 652 ILE A CA 1
ATOM 4936 C C . ILE A 1 652 ? 4.578 6.516 -16.634 1.00 97.88 652 ILE A C 1
ATOM 4938 O O . ILE A 1 652 ? 3.422 6.661 -16.226 1.00 97.88 652 ILE A O 1
ATOM 4942 N N . ARG A 1 653 ? 5.408 7.564 -16.726 1.00 96.38 653 ARG A N 1
ATOM 4943 C CA . ARG A 1 653 ? 5.053 8.922 -16.281 1.00 96.38 653 ARG A CA 1
ATOM 4944 C C . ARG A 1 653 ? 4.030 9.598 -17.190 1.00 96.38 653 ARG A C 1
ATOM 4946 O O . ARG A 1 653 ? 3.281 10.433 -16.694 1.00 96.38 653 ARG A O 1
ATOM 4953 N N . PHE A 1 654 ? 3.933 9.167 -18.445 1.00 97.38 654 PHE A N 1
ATOM 4954 C CA . PHE A 1 654 ? 3.109 9.767 -19.495 1.00 97.38 654 PHE A CA 1
ATOM 4955 C C . PHE A 1 654 ? 1.788 8.984 -19.635 1.00 97.38 654 PHE A C 1
ATOM 4957 O O . PHE A 1 654 ? 1.773 7.914 -20.256 1.00 97.38 654 PHE A O 1
ATOM 4964 N N . PRO A 1 655 ? 0.675 9.430 -19.010 1.00 96.94 655 PRO A N 1
ATOM 4965 C CA . PRO A 1 655 ? -0.598 8.702 -19.050 1.00 96.94 655 PRO A CA 1
ATOM 4966 C C . PRO A 1 655 ? -1.130 8.509 -20.475 1.00 96.94 655 PRO A C 1
ATOM 4968 O O . PRO A 1 655 ? -1.786 7.506 -20.747 1.00 96.94 655 PRO A O 1
ATOM 4971 N N . GLU A 1 656 ? -0.806 9.420 -21.393 1.00 96.44 656 GLU A N 1
ATOM 4972 C CA . GLU A 1 656 ? -1.186 9.389 -22.804 1.00 96.44 656 GLU A CA 1
ATOM 4973 C C . GLU A 1 656 ? -0.777 8.067 -23.463 1.00 96.44 656 GLU A C 1
ATOM 4975 O O . GLU A 1 656 ? -1.568 7.473 -24.193 1.00 96.44 656 GLU A O 1
ATOM 4980 N N . LEU A 1 657 ? 0.423 7.560 -23.158 1.00 96.62 657 LEU A N 1
ATOM 4981 C CA . LEU A 1 657 ? 0.940 6.310 -23.716 1.00 96.62 657 LEU A CA 1
ATOM 4982 C C . LEU A 1 657 ? 0.135 5.089 -23.238 1.00 96.62 657 LEU A C 1
ATOM 4984 O O . LEU A 1 657 ? -0.158 4.192 -24.029 1.00 96.62 657 LEU A O 1
ATOM 4988 N N . ALA A 1 658 ? -0.289 5.074 -21.972 1.00 97.69 658 ALA A N 1
ATOM 4989 C CA . ALA A 1 658 ? -1.145 4.014 -21.437 1.00 97.69 658 ALA A CA 1
ATOM 4990 C C . ALA A 1 658 ? -2.567 4.066 -22.024 1.00 97.69 658 ALA A C 1
ATOM 4992 O O . ALA A 1 658 ? -3.120 3.021 -22.371 1.00 97.69 658 ALA A O 1
ATOM 4993 N N . ILE A 1 659 ? -3.127 5.268 -22.218 1.00 95.50 659 ILE A N 1
ATOM 4994 C CA . ILE A 1 659 ? -4.439 5.446 -22.862 1.00 95.50 659 ILE A CA 1
ATOM 4995 C C . ILE A 1 659 ? -4.367 5.049 -24.347 1.00 95.50 659 ILE A C 1
ATOM 4997 O O . ILE A 1 659 ? -5.292 4.414 -24.855 1.00 95.50 659 ILE A O 1
ATOM 5001 N N . LEU A 1 660 ? -3.253 5.323 -25.040 1.00 95.19 660 LEU A N 1
ATOM 5002 C CA . LEU A 1 660 ? -3.001 4.815 -26.394 1.00 95.19 660 LEU A CA 1
ATOM 5003 C C . LEU A 1 660 ? -2.951 3.280 -26.431 1.00 95.19 660 LEU A C 1
ATOM 5005 O O . LEU A 1 660 ? -3.546 2.681 -27.328 1.00 95.19 660 LEU A O 1
ATOM 5009 N N . TYR A 1 661 ? -2.302 2.618 -25.468 1.00 96.94 661 TYR A N 1
ATOM 5010 C CA . TYR A 1 661 ? -2.297 1.151 -25.402 1.00 96.94 661 TYR A CA 1
ATOM 5011 C C . TYR A 1 661 ? -3.680 0.564 -25.093 1.00 96.94 661 TYR A C 1
ATOM 5013 O O . TYR A 1 661 ? -4.090 -0.395 -25.753 1.00 96.94 661 TYR A O 1
ATOM 5021 N N . ALA A 1 662 ? -4.449 1.179 -24.191 1.00 95.00 662 ALA A N 1
ATOM 5022 C CA . ALA A 1 662 ? -5.840 0.803 -23.939 1.00 95.00 662 ALA A CA 1
ATOM 5023 C C . ALA A 1 662 ? -6.713 0.959 -25.198 1.00 95.00 662 ALA A C 1
ATOM 5025 O O . ALA A 1 662 ? -7.408 0.022 -25.589 1.00 95.00 662 ALA A O 1
ATOM 5026 N N . ALA A 1 663 ? -6.597 2.085 -25.909 1.00 92.94 663 ALA A N 1
ATOM 5027 C CA . ALA A 1 663 ? -7.303 2.343 -27.167 1.00 92.94 663 ALA A CA 1
ATOM 5028 C C . ALA A 1 663 ? -6.835 1.462 -28.346 1.00 92.94 663 ALA A C 1
ATOM 5030 O O . ALA A 1 663 ? -7.511 1.391 -29.375 1.00 92.94 663 ALA A O 1
ATOM 5031 N N . ARG A 1 664 ? -5.700 0.767 -28.214 1.00 93.69 664 ARG A N 1
ATOM 5032 C CA . ARG A 1 664 ? -5.228 -0.276 -29.144 1.00 93.69 664 ARG A CA 1
ATOM 5033 C C . ARG A 1 664 ? -5.625 -1.699 -28.707 1.00 93.69 664 ARG A C 1
ATOM 5035 O O . ARG A 1 664 ? -5.273 -2.665 -29.388 1.00 93.69 664 ARG A O 1
ATOM 5042 N N . GLY A 1 665 ? -6.384 -1.839 -27.619 1.00 93.31 665 GLY A N 1
ATOM 5043 C CA . GLY A 1 665 ? -6.906 -3.115 -27.128 1.00 93.31 665 GLY A CA 1
ATOM 5044 C C . GLY A 1 665 ? -5.923 -3.923 -26.275 1.00 93.31 665 GLY A C 1
ATOM 5045 O O . GLY A 1 665 ? -6.023 -5.148 -26.252 1.00 93.31 665 GLY A O 1
ATOM 5046 N N . ALA A 1 666 ? -4.955 -3.284 -25.609 1.00 96.44 666 ALA A N 1
ATOM 5047 C CA . ALA A 1 666 ? -4.144 -3.967 -24.599 1.00 96.44 666 ALA A CA 1
ATOM 5048 C C . ALA A 1 666 ? -5.016 -4.497 -23.442 1.00 96.44 666 ALA A C 1
ATOM 5050 O O . ALA A 1 666 ? -6.045 -3.908 -23.115 1.00 96.44 666 ALA A O 1
ATOM 5051 N N . HIS A 1 667 ? -4.567 -5.586 -22.818 1.00 95.81 667 HIS A N 1
ATOM 5052 C CA . HIS A 1 667 ? -5.129 -6.163 -21.587 1.00 95.81 667 HIS A CA 1
ATOM 5053 C C . HIS A 1 667 ? -4.208 -5.925 -20.381 1.00 95.81 667 HIS A C 1
ATOM 5055 O O . HIS A 1 667 ? -4.661 -5.683 -19.261 1.00 95.81 667 HIS A O 1
ATOM 5061 N N . LEU A 1 668 ? -2.904 -5.982 -20.651 1.00 98.06 668 LEU A N 1
ATOM 5062 C CA . LEU A 1 668 ? -1.802 -5.841 -19.714 1.00 98.06 668 LEU A CA 1
ATOM 5063 C C . LEU A 1 668 ? -0.836 -4.773 -20.242 1.00 98.06 668 LEU A C 1
ATOM 5065 O O . LEU A 1 668 ? -0.549 -4.730 -21.442 1.00 98.06 668 LEU A O 1
ATOM 5069 N N . LEU A 1 669 ? -0.317 -3.934 -19.349 1.00 98.69 669 LEU A N 1
ATOM 5070 C CA . LEU A 1 669 ? 0.816 -3.051 -19.624 1.00 98.69 669 LEU A CA 1
ATOM 5071 C C . LEU A 1 669 ? 2.045 -3.550 -18.856 1.00 98.69 669 LEU A C 1
ATOM 5073 O O . LEU A 1 669 ? 1.974 -3.727 -17.640 1.00 98.69 669 LEU A O 1
ATOM 5077 N N . CYS A 1 670 ? 3.165 -3.753 -19.547 1.00 98.69 670 CYS A N 1
ATOM 5078 C CA . CYS A 1 670 ? 4.428 -4.168 -18.938 1.00 98.69 670 CYS A CA 1
ATOM 5079 C C . CYS A 1 670 ? 5.440 -3.018 -18.947 1.00 98.69 670 CYS A C 1
ATOM 5081 O O . CYS A 1 670 ? 5.725 -2.451 -20.004 1.00 98.69 670 CYS A O 1
ATOM 5083 N N . TYR A 1 671 ? 6.007 -2.726 -17.774 1.00 98.75 671 TYR A N 1
ATOM 5084 C CA . TYR A 1 671 ? 7.040 -1.712 -17.571 1.00 98.75 671 TYR A CA 1
ATOM 5085 C C . TYR A 1 671 ? 8.256 -2.291 -16.820 1.00 98.75 671 TYR A C 1
ATOM 5087 O O . TYR A 1 671 ? 8.304 -2.243 -15.587 1.00 98.75 671 TYR A O 1
ATOM 5095 N N . PRO A 1 672 ? 9.278 -2.812 -17.525 1.00 98.56 672 PRO A N 1
ATOM 5096 C CA . PRO A 1 672 ? 10.628 -2.889 -16.973 1.00 98.56 672 PRO A CA 1
ATOM 5097 C C . PRO A 1 672 ? 11.062 -1.480 -16.539 1.00 98.56 672 PRO A C 1
ATOM 5099 O O . PRO A 1 672 ? 10.910 -0.537 -17.316 1.00 98.56 672 PRO A O 1
ATOM 5102 N N . GLY A 1 673 ? 11.576 -1.294 -15.323 1.00 96.88 673 GLY A N 1
ATOM 5103 C CA . GLY A 1 673 ? 11.986 0.034 -14.867 1.00 96.88 673 GLY A CA 1
ATOM 5104 C C . GLY A 1 673 ? 12.777 0.084 -13.566 1.00 96.88 673 GLY A C 1
ATOM 5105 O O . GLY A 1 673 ? 12.368 -0.471 -12.552 1.00 96.88 673 GLY A O 1
ATOM 5106 N N . ALA A 1 674 ? 13.884 0.818 -13.577 1.00 95.12 674 ALA A N 1
ATOM 5107 C CA . ALA A 1 674 ? 14.714 1.128 -12.426 1.00 95.12 674 ALA A CA 1
ATOM 5108 C C . ALA A 1 674 ? 14.442 2.573 -11.969 1.00 95.12 674 ALA A C 1
ATOM 5110 O O . ALA A 1 674 ? 15.122 3.513 -12.377 1.00 95.12 674 ALA A O 1
ATOM 5111 N N . PHE A 1 675 ? 13.443 2.790 -11.107 1.00 94.50 675 PHE A N 1
ATOM 5112 C CA . PHE A 1 675 ? 13.329 4.075 -10.397 1.00 94.50 675 PHE A CA 1
ATOM 5113 C C . PHE A 1 675 ? 14.424 4.163 -9.321 1.00 94.50 675 PHE A C 1
ATOM 5115 O O . PHE A 1 675 ? 14.797 3.151 -8.734 1.00 94.50 675 PHE A O 1
ATOM 5122 N N . ASN A 1 676 ? 14.924 5.369 -9.047 1.00 90.00 676 ASN A N 1
ATOM 5123 C CA . ASN A 1 676 ? 15.857 5.631 -7.945 1.00 90.00 676 ASN A CA 1
ATOM 5124 C C . ASN A 1 676 ? 15.129 5.712 -6.587 1.00 90.00 676 ASN A C 1
ATOM 5126 O O . ASN A 1 676 ? 13.900 5.756 -6.536 1.00 90.00 676 ASN A O 1
ATOM 5130 N N . ILE A 1 677 ? 15.868 5.768 -5.475 1.00 89.12 677 ILE A N 1
ATOM 5131 C CA . ILE A 1 677 ? 15.274 5.793 -4.125 1.00 89.12 677 ILE A CA 1
ATOM 5132 C C . ILE A 1 677 ? 14.359 7.008 -3.854 1.00 89.12 677 ILE A C 1
ATOM 5134 O O . ILE A 1 677 ? 13.260 6.819 -3.323 1.00 89.12 677 ILE A O 1
ATOM 5138 N N . THR A 1 678 ? 14.741 8.219 -4.281 1.00 84.25 678 THR A N 1
ATOM 5139 C CA . THR A 1 678 ? 13.942 9.449 -4.105 1.00 84.25 678 THR A CA 1
ATOM 5140 C C . THR A 1 678 ? 12.607 9.365 -4.843 1.00 84.25 678 THR A C 1
ATOM 5142 O O . THR A 1 678 ? 11.544 9.572 -4.264 1.00 84.25 678 THR A O 1
ATOM 5145 N N . THR A 1 679 ? 12.625 9.037 -6.138 1.00 83.88 679 THR A N 1
ATOM 5146 C CA . THR A 1 679 ? 11.395 9.035 -6.947 1.00 83.88 679 THR A CA 1
ATOM 5147 C C . THR A 1 679 ? 10.604 7.734 -6.833 1.00 83.88 679 THR A C 1
ATOM 5149 O O . THR A 1 679 ? 9.387 7.754 -7.001 1.00 83.88 679 THR A O 1
ATOM 5152 N N . GLY A 1 680 ? 11.262 6.615 -6.523 1.00 87.00 680 GLY A N 1
ATOM 5153 C CA . GLY A 1 680 ? 10.638 5.311 -6.312 1.00 87.00 680 GLY A CA 1
ATOM 5154 C C . GLY A 1 680 ? 9.710 5.310 -5.105 1.00 87.00 680 GLY A C 1
ATOM 5155 O O . GLY A 1 680 ? 8.526 5.005 -5.245 1.00 87.00 680 GLY A O 1
ATOM 5156 N N . SER A 1 681 ? 10.222 5.753 -3.954 1.00 88.06 681 SER A N 1
ATOM 5157 C CA . SER A 1 681 ? 9.470 5.831 -2.693 1.00 88.06 681 SER A CA 1
ATOM 5158 C C . SER A 1 681 ? 8.210 6.704 -2.759 1.00 88.06 681 SER A C 1
ATOM 5160 O O . SER A 1 681 ? 7.244 6.424 -2.054 1.00 88.06 681 SER A O 1
ATOM 5162 N N . LEU A 1 682 ? 8.201 7.730 -3.616 1.00 87.94 682 LEU A N 1
ATOM 5163 C CA . LEU A 1 682 ? 7.082 8.664 -3.768 1.00 87.94 682 LEU A CA 1
ATOM 5164 C C . LEU A 1 682 ? 6.113 8.305 -4.905 1.00 87.94 682 LEU A C 1
ATOM 5166 O O . LEU A 1 682 ? 4.919 8.580 -4.793 1.00 87.94 682 LEU A O 1
ATOM 5170 N N . LEU A 1 683 ? 6.609 7.763 -6.025 1.00 93.56 683 LEU A N 1
ATOM 5171 C CA . LEU A 1 683 ? 5.854 7.730 -7.287 1.00 93.56 683 LEU A CA 1
ATOM 5172 C C . LEU A 1 683 ? 5.696 6.341 -7.912 1.00 93.56 683 LEU A C 1
ATOM 5174 O O . LEU A 1 683 ? 4.796 6.184 -8.735 1.00 93.56 683 LEU A O 1
ATOM 5178 N N . TRP A 1 684 ? 6.515 5.346 -7.552 1.00 96.31 684 TRP A N 1
ATOM 5179 C CA . TRP A 1 684 ? 6.485 4.028 -8.204 1.00 96.31 684 TRP A CA 1
ATOM 5180 C C . TRP A 1 684 ? 5.112 3.361 -8.071 1.00 96.31 684 TRP A C 1
ATOM 5182 O O . TRP A 1 684 ? 4.472 3.064 -9.080 1.00 96.31 684 TRP A O 1
ATOM 5192 N N . GLU A 1 685 ? 4.607 3.224 -6.838 1.00 97.38 685 GLU A N 1
ATOM 5193 C CA . GLU A 1 685 ? 3.303 2.599 -6.588 1.00 97.38 685 GLU A CA 1
ATOM 5194 C C . GLU A 1 685 ? 2.130 3.451 -7.101 1.00 97.38 685 GLU A C 1
ATOM 5196 O O . GLU A 1 685 ? 1.190 2.930 -7.707 1.00 97.38 685 GLU A O 1
ATOM 5201 N N . LEU A 1 686 ? 2.207 4.773 -6.921 1.00 97.75 686 LEU A N 1
ATOM 5202 C CA . LEU A 1 686 ? 1.177 5.711 -7.367 1.00 97.75 686 LEU A CA 1
ATOM 5203 C C . LEU A 1 686 ? 0.974 5.648 -8.888 1.00 97.75 686 LEU A C 1
ATOM 5205 O O . LEU A 1 686 ? -0.161 5.602 -9.362 1.00 97.75 686 LEU A O 1
ATOM 5209 N N . MET A 1 687 ? 2.065 5.624 -9.660 1.00 98.12 687 MET A N 1
ATOM 5210 C CA . MET A 1 687 ? 1.997 5.632 -11.120 1.00 98.12 687 MET A CA 1
ATOM 5211 C C . MET A 1 687 ? 1.417 4.329 -11.669 1.00 98.12 687 MET A C 1
ATOM 5213 O O . MET A 1 687 ? 0.478 4.389 -12.460 1.00 98.12 687 MET A O 1
ATOM 5217 N N . GLN A 1 688 ? 1.892 3.162 -11.222 1.00 98.06 688 GLN A N 1
ATOM 5218 C CA . GLN A 1 688 ? 1.348 1.877 -11.686 1.00 98.06 688 GLN A CA 1
ATOM 5219 C C . GLN A 1 688 ? -0.143 1.710 -11.348 1.00 98.06 688 GLN A C 1
ATOM 5221 O O . GLN A 1 688 ? -0.918 1.278 -12.203 1.00 98.06 688 GLN A O 1
ATOM 5226 N N . ARG A 1 689 ? -0.574 2.141 -10.152 1.00 98.56 689 ARG A N 1
ATOM 5227 C CA . ARG A 1 689 ? -1.985 2.091 -9.736 1.00 98.56 689 ARG A CA 1
ATOM 5228 C C . ARG A 1 689 ? -2.864 3.049 -10.534 1.00 98.56 689 ARG A C 1
ATOM 5230 O O . ARG A 1 689 ? -3.952 2.646 -10.940 1.00 98.56 689 ARG A O 1
ATOM 5237 N N . ALA A 1 690 ? -2.379 4.253 -10.845 1.00 98.06 690 ALA A N 1
ATOM 5238 C CA . ALA A 1 690 ? -3.070 5.171 -11.751 1.00 98.06 690 ALA A CA 1
ATOM 5239 C C . ALA A 1 690 ? -3.214 4.573 -13.164 1.00 98.06 690 ALA A C 1
ATOM 5241 O O . ALA A 1 690 ? -4.324 4.487 -13.684 1.00 98.06 690 ALA A O 1
ATOM 5242 N N . ARG A 1 691 ? -2.126 4.063 -13.772 1.00 98.19 691 ARG A N 1
ATOM 5243 C CA . ARG A 1 691 ? -2.197 3.453 -15.118 1.00 98.19 691 ARG A CA 1
ATOM 5244 C C . ARG A 1 691 ? -3.164 2.272 -15.178 1.00 98.19 691 ARG A C 1
ATOM 5246 O O . ARG A 1 691 ? -3.871 2.157 -16.178 1.00 98.19 691 ARG A O 1
ATOM 5253 N N . ALA A 1 692 ? -3.237 1.452 -14.131 1.00 98.00 692 ALA A N 1
ATOM 5254 C CA . ALA A 1 692 ? -4.186 0.347 -14.050 1.00 98.00 692 ALA A CA 1
ATOM 5255 C C . ALA A 1 692 ? -5.640 0.838 -13.915 1.00 98.00 692 ALA A C 1
ATOM 5257 O O . ALA A 1 692 ? -6.509 0.439 -14.694 1.00 98.00 692 ALA A O 1
ATOM 5258 N N . ALA A 1 693 ? -5.902 1.754 -12.976 1.00 96.50 693 ALA A N 1
ATOM 5259 C CA . ALA A 1 693 ? -7.247 2.223 -12.649 1.00 96.50 693 ALA A CA 1
ATOM 5260 C C . ALA A 1 693 ? -7.889 3.104 -13.739 1.00 96.50 693 ALA A C 1
ATOM 5262 O O . ALA A 1 693 ? -9.083 2.934 -14.005 1.00 96.50 693 ALA A O 1
ATOM 5263 N N . ASP A 1 694 ? -7.116 3.999 -14.368 1.00 95.81 694 ASP A N 1
ATOM 5264 C CA . ASP A 1 694 ? -7.582 4.961 -15.386 1.00 95.81 694 ASP A CA 1
ATOM 5265 C C . ASP A 1 694 ? -7.918 4.288 -16.731 1.00 95.81 694 ASP A C 1
ATOM 5267 O O . ASP A 1 694 ? -8.781 4.750 -17.483 1.00 95.81 694 ASP A O 1
ATOM 5271 N N . ASN A 1 695 ? -7.223 3.188 -17.041 1.00 96.06 695 ASN A N 1
ATOM 5272 C CA . ASN A 1 695 ? -7.347 2.442 -18.300 1.00 96.06 695 ASN A CA 1
ATOM 5273 C C . ASN A 1 695 ? -8.111 1.116 -18.145 1.00 96.06 695 ASN A C 1
ATOM 5275 O O . ASN A 1 695 ? -8.497 0.488 -19.138 1.00 96.06 695 ASN A O 1
ATOM 5279 N N . GLN A 1 696 ? -8.351 0.709 -16.894 1.00 95.94 696 GLN A N 1
ATOM 5280 C CA . GLN A 1 696 ? -9.044 -0.519 -16.509 1.00 95.94 696 GLN A CA 1
ATOM 5281 C C . GLN A 1 696 ? -8.325 -1.763 -17.058 1.00 95.94 696 GLN A C 1
ATOM 5283 O O . GLN A 1 696 ? -8.951 -2.642 -17.645 1.00 95.94 696 GLN A O 1
ATOM 5288 N N . LEU A 1 697 ? -6.997 -1.791 -16.891 1.00 96.50 697 LEU A N 1
ATOM 5289 C CA . LEU A 1 697 ? -6.067 -2.826 -17.364 1.00 96.50 697 LEU A CA 1
ATOM 5290 C C . LEU A 1 697 ? -5.239 -3.383 -16.203 1.00 96.50 697 LEU A C 1
ATOM 5292 O O . LEU A 1 697 ? -5.082 -2.715 -15.183 1.00 96.50 697 LEU A O 1
ATOM 5296 N N . PHE A 1 698 ? -4.630 -4.554 -16.393 1.00 98.56 698 PHE A N 1
ATOM 5297 C CA . PHE A 1 698 ? -3.529 -4.977 -15.526 1.00 98.56 698 PHE A CA 1
ATOM 5298 C C . PHE A 1 698 ? -2.262 -4.167 -15.831 1.00 98.56 698 PHE A C 1
ATOM 5300 O O . PHE A 1 698 ? -2.009 -3.795 -16.981 1.00 98.56 698 PHE A O 1
ATOM 5307 N N . VAL A 1 699 ? -1.431 -3.940 -14.814 1.00 98.81 699 VAL A N 1
ATOM 5308 C CA . VAL A 1 699 ? -0.101 -3.331 -14.964 1.00 98.81 699 VAL A CA 1
ATOM 5309 C C . VAL A 1 699 ? 0.924 -4.174 -14.214 1.00 98.81 699 VAL A C 1
ATOM 5311 O O . VAL A 1 699 ? 0.741 -4.469 -13.037 1.00 98.81 699 VAL A O 1
ATOM 5314 N N . ALA A 1 700 ? 2.004 -4.549 -14.893 1.00 98.81 700 ALA A N 1
ATOM 5315 C CA . ALA A 1 700 ? 3.129 -5.281 -14.324 1.00 98.81 700 ALA A CA 1
ATOM 5316 C C . ALA A 1 700 ? 4.407 -4.444 -14.434 1.00 98.81 700 ALA A C 1
ATOM 5318 O O . ALA A 1 700 ? 4.785 -4.019 -15.529 1.00 98.81 700 ALA A O 1
ATOM 5319 N N . THR A 1 701 ? 5.082 -4.217 -13.310 1.00 98.75 701 THR A N 1
ATOM 5320 C CA . THR A 1 701 ? 6.334 -3.459 -13.228 1.00 98.75 701 THR A CA 1
ATOM 5321 C C . THR A 1 701 ? 7.460 -4.350 -12.715 1.00 98.75 701 THR A C 1
ATOM 5323 O O . THR A 1 701 ? 7.269 -5.114 -11.772 1.00 98.75 701 THR A O 1
ATOM 5326 N N . CYS A 1 702 ? 8.646 -4.281 -13.322 1.00 98.69 702 CYS A N 1
ATOM 5327 C CA . CYS A 1 702 ? 9.792 -5.077 -12.874 1.00 98.69 702 CYS A CA 1
ATOM 5328 C C . CYS A 1 702 ? 11.044 -4.212 -12.762 1.00 98.69 702 CYS A C 1
ATOM 5330 O O . CYS A 1 702 ? 11.478 -3.604 -13.740 1.00 98.69 702 CYS A O 1
ATOM 5332 N N . SER A 1 703 ? 11.628 -4.171 -11.570 1.00 98.44 703 SER A N 1
ATOM 5333 C CA . SER A 1 703 ? 12.811 -3.380 -11.238 1.00 98.44 703 SER A CA 1
ATOM 5334 C C . SER A 1 703 ? 14.011 -4.282 -10.951 1.00 98.44 703 SER A C 1
ATOM 5336 O O . SER A 1 703 ? 13.819 -5.442 -10.583 1.00 98.44 703 SER A O 1
ATOM 5338 N N . PRO A 1 704 ? 15.253 -3.802 -11.117 1.00 98.19 704 PRO A N 1
ATOM 5339 C CA . PRO A 1 704 ? 16.414 -4.458 -10.534 1.00 98.19 704 PRO A CA 1
ATOM 5340 C C . PRO A 1 704 ? 16.299 -4.501 -9.005 1.00 98.19 704 PRO A C 1
ATOM 5342 O O . PRO A 1 704 ? 15.681 -3.629 -8.387 1.00 98.19 704 PRO A O 1
ATOM 5345 N N . ALA A 1 705 ? 16.928 -5.495 -8.384 1.00 97.44 705 ALA A N 1
ATOM 5346 C CA . ALA A 1 705 ? 17.146 -5.495 -6.944 1.00 97.44 705 ALA A CA 1
ATOM 5347 C C . ALA A 1 705 ? 18.053 -4.317 -6.545 1.00 97.44 705 ALA A C 1
ATOM 5349 O O . ALA A 1 705 ? 18.897 -3.861 -7.322 1.00 97.44 705 ALA A O 1
ATOM 5350 N N . ARG A 1 706 ? 17.887 -3.826 -5.318 1.00 96.44 706 ARG A N 1
ATOM 5351 C CA . ARG A 1 706 ? 18.636 -2.686 -4.793 1.00 96.44 706 ARG A CA 1
ATOM 5352 C C . ARG A 1 706 ? 20.065 -3.085 -4.437 1.00 96.44 706 ARG A C 1
ATOM 5354 O O . ARG A 1 706 ? 20.281 -3.818 -3.478 1.00 96.44 706 ARG A O 1
ATOM 5361 N N . ASP A 1 707 ? 21.030 -2.513 -5.146 1.00 92.25 707 ASP A N 1
ATOM 5362 C CA . ASP A 1 707 ? 22.437 -2.490 -4.744 1.00 92.25 707 ASP A CA 1
ATOM 5363 C C . ASP A 1 707 ? 22.806 -1.077 -4.265 1.00 92.25 707 ASP A C 1
ATOM 5365 O O . ASP A 1 707 ? 22.608 -0.099 -4.985 1.00 92.25 707 ASP A O 1
ATOM 5369 N N . THR A 1 708 ? 23.324 -0.960 -3.040 1.00 88.44 708 THR A N 1
ATOM 5370 C CA . THR A 1 708 ? 23.804 0.310 -2.464 1.00 88.44 708 THR A CA 1
ATOM 5371 C C . THR A 1 708 ? 25.255 0.633 -2.830 1.00 88.44 708 THR A C 1
ATOM 5373 O O . THR A 1 708 ? 25.716 1.729 -2.531 1.00 88.44 708 THR A O 1
ATOM 5376 N N . GLY A 1 709 ? 25.985 -0.303 -3.446 1.00 84.81 709 GLY A N 1
ATOM 5377 C CA . GLY A 1 709 ? 27.298 -0.073 -4.056 1.00 84.81 709 GLY A CA 1
ATOM 5378 C C . GLY A 1 709 ? 27.228 0.362 -5.524 1.00 84.81 709 GLY A C 1
ATOM 5379 O O . GLY A 1 709 ? 28.240 0.781 -6.087 1.00 84.81 709 GLY A O 1
ATOM 5380 N N . ALA A 1 710 ? 26.052 0.289 -6.153 1.00 84.38 710 ALA A N 1
ATOM 5381 C CA . ALA A 1 710 ? 25.854 0.702 -7.535 1.00 84.38 710 ALA A CA 1
ATOM 5382 C C . ALA A 1 710 ? 25.797 2.233 -7.680 1.00 84.38 710 ALA A C 1
ATOM 5384 O O . ALA A 1 710 ? 25.181 2.934 -6.880 1.00 84.38 710 ALA A O 1
ATOM 5385 N N . CYS A 1 711 ? 26.357 2.742 -8.782 1.00 80.69 711 CYS A N 1
ATOM 5386 C CA . CYS A 1 711 ? 26.263 4.154 -9.181 1.00 80.69 711 CYS A CA 1
ATOM 5387 C C . CYS A 1 711 ? 24.819 4.662 -9.381 1.00 80.69 711 CYS A C 1
ATOM 5389 O O . CYS A 1 711 ? 24.580 5.866 -9.330 1.00 80.69 711 CYS A O 1
ATOM 5391 N N . TYR A 1 712 ? 23.859 3.753 -9.572 1.00 87.06 712 TYR A N 1
ATOM 5392 C CA . TYR A 1 712 ? 22.434 4.048 -9.630 1.00 87.06 712 TYR A CA 1
ATOM 5393 C C . TYR A 1 712 ? 21.664 3.070 -8.732 1.00 87.06 712 TYR A C 1
ATOM 5395 O O . TYR A 1 712 ? 21.491 1.897 -9.067 1.00 87.06 712 TYR A O 1
ATOM 5403 N N . ILE A 1 713 ? 21.220 3.552 -7.569 1.00 92.88 713 ILE A N 1
ATOM 5404 C CA . ILE A 1 713 ? 20.575 2.728 -6.537 1.00 92.88 713 ILE A CA 1
ATOM 5405 C C . ILE A 1 713 ? 19.092 2.531 -6.883 1.00 92.88 713 ILE A C 1
ATOM 5407 O O . ILE A 1 713 ? 18.264 3.425 -6.677 1.00 92.88 713 ILE A O 1
ATOM 5411 N N . ALA A 1 714 ? 18.760 1.345 -7.397 1.00 94.00 714 ALA A N 1
ATOM 5412 C CA . ALA A 1 714 ? 17.399 0.970 -7.774 1.00 94.00 714 ALA A CA 1
ATOM 5413 C C . ALA A 1 714 ? 16.444 0.866 -6.567 1.00 94.00 714 ALA A C 1
ATOM 5415 O O . ALA A 1 714 ? 16.808 0.449 -5.464 1.00 94.00 714 ALA A O 1
ATOM 5416 N N . TRP A 1 715 ? 15.178 1.217 -6.786 1.00 96.00 715 TRP A N 1
ATOM 5417 C CA . TRP A 1 715 ? 14.125 1.132 -5.780 1.00 96.00 715 TRP A CA 1
ATOM 5418 C C . TRP A 1 715 ? 13.740 -0.319 -5.458 1.00 96.00 715 TRP A C 1
ATOM 5420 O O . TRP A 1 715 ? 13.526 -0.629 -4.284 1.00 96.00 715 TRP A O 1
ATOM 5430 N N . GLY A 1 716 ? 13.697 -1.212 -6.450 1.00 96.38 716 GLY A N 1
ATOM 5431 C CA . GLY A 1 716 ? 13.097 -2.539 -6.304 1.00 96.38 716 GLY A CA 1
ATOM 5432 C C . GLY A 1 716 ? 11.570 -2.470 -6.413 1.00 96.38 716 GLY A C 1
ATOM 5433 O O . GLY A 1 716 ? 11.036 -1.679 -7.192 1.00 96.38 716 GLY A O 1
ATOM 5434 N N . HIS A 1 717 ? 10.862 -3.256 -5.599 1.00 98.00 717 HIS A N 1
ATOM 5435 C CA . HIS A 1 717 ? 9.396 -3.279 -5.529 1.00 98.00 717 HIS A CA 1
ATOM 5436 C C . HIS A 1 717 ? 8.694 -3.576 -6.870 1.00 98.00 717 HIS A C 1
ATOM 5438 O O . HIS A 1 717 ? 7.684 -2.961 -7.221 1.00 98.00 717 HIS A O 1
ATOM 5444 N N . SER A 1 718 ? 9.209 -4.549 -7.623 1.00 98.69 718 SER A N 1
ATOM 5445 C CA . SER A 1 718 ? 8.531 -5.152 -8.779 1.00 98.69 718 SER A CA 1
ATOM 5446 C C . SER A 1 718 ? 7.110 -5.594 -8.405 1.00 98.69 718 SER A C 1
ATOM 5448 O O . SER A 1 718 ? 6.929 -6.312 -7.423 1.00 98.69 718 SER A O 1
ATOM 5450 N N . THR A 1 719 ? 6.087 -5.136 -9.131 1.00 98.69 719 THR A N 1
ATOM 5451 C CA . THR A 1 719 ? 4.684 -5.222 -8.688 1.00 98.69 719 THR A CA 1
ATOM 5452 C C . THR A 1 719 ? 3.717 -5.606 -9.807 1.00 98.69 719 THR A C 1
ATOM 5454 O O . THR A 1 719 ? 3.809 -5.105 -10.925 1.00 98.69 719 THR A O 1
ATOM 5457 N N . LEU A 1 720 ? 2.725 -6.436 -9.475 1.00 98.81 720 LEU A N 1
ATOM 5458 C CA . LEU A 1 720 ? 1.529 -6.674 -10.282 1.00 98.81 720 LEU A CA 1
ATOM 5459 C C . LEU A 1 720 ? 0.332 -5.902 -9.702 1.00 98.81 720 LEU A C 1
ATOM 5461 O O . LEU A 1 720 ? 0.046 -5.983 -8.505 1.00 98.81 720 LEU A O 1
ATOM 5465 N N . VAL A 1 721 ? -0.388 -5.184 -10.563 1.00 98.75 721 VAL A N 1
ATOM 5466 C CA . VAL A 1 721 ? -1.556 -4.358 -10.230 1.00 98.75 721 VAL A CA 1
ATOM 5467 C C . VAL A 1 721 ? -2.759 -4.782 -11.074 1.00 98.75 721 VAL A C 1
ATOM 5469 O O . VAL A 1 721 ? -2.629 -4.974 -12.286 1.00 98.75 721 VAL A O 1
ATOM 5472 N N . GLY A 1 722 ? -3.923 -4.910 -10.439 1.00 98.00 722 GLY A N 1
ATOM 5473 C CA . GLY A 1 722 ? -5.191 -5.244 -11.088 1.00 98.00 722 GLY A CA 1
ATOM 5474 C C . GLY A 1 722 ? -5.966 -4.030 -11.631 1.00 98.00 722 GLY A C 1
ATOM 5475 O O . GLY A 1 722 ? -5.628 -2.875 -11.351 1.00 98.00 722 GLY A O 1
ATOM 5476 N N . PRO A 1 723 ? -7.037 -4.266 -12.412 1.00 96.25 723 PRO A N 1
ATOM 5477 C CA . PRO A 1 723 ? -7.770 -3.218 -13.130 1.00 96.25 723 PRO A CA 1
ATOM 5478 C C . PRO A 1 723 ? -8.625 -2.295 -12.235 1.00 96.25 723 PRO A C 1
ATOM 5480 O O . PRO A 1 723 ? -9.194 -1.312 -12.726 1.00 96.25 723 PRO A O 1
ATOM 5483 N N . PHE A 1 724 ? -8.727 -2.559 -10.927 1.00 92.69 724 PHE A N 1
ATOM 5484 C CA . PHE A 1 724 ? -9.326 -1.644 -9.949 1.00 92.69 724 PHE A CA 1
ATOM 5485 C C . PHE A 1 724 ? -8.291 -0.683 -9.330 1.00 92.69 724 PHE A C 1
ATOM 5487 O O . PHE A 1 724 ? -8.692 0.243 -8.623 1.00 92.69 724 PHE A O 1
ATOM 5494 N N . GLY A 1 725 ? -6.994 -0.847 -9.626 1.00 95.19 725 GLY A N 1
ATOM 5495 C CA . GLY A 1 725 ? -5.894 -0.110 -8.992 1.00 95.19 725 GLY A CA 1
ATOM 5496 C C . GLY A 1 725 ? -5.413 -0.752 -7.685 1.00 95.19 725 GLY A C 1
ATOM 5497 O O . GLY A 1 725 ? -4.806 -0.079 -6.848 1.00 95.19 725 GLY A O 1
ATOM 5498 N N . GLU A 1 726 ? -5.722 -2.031 -7.488 1.00 96.69 726 GLU A N 1
ATOM 5499 C CA . GLU A 1 726 ? -5.301 -2.877 -6.378 1.00 96.69 726 GLU A CA 1
ATOM 5500 C C . GLU A 1 726 ? -3.920 -3.494 -6.641 1.00 96.69 726 GLU A C 1
ATOM 5502 O O . GLU A 1 726 ? -3.651 -3.992 -7.732 1.00 96.69 726 GLU A O 1
ATOM 5507 N N . VAL A 1 727 ? -3.035 -3.485 -5.642 1.00 98.06 727 VAL A N 1
ATOM 5508 C CA . VAL A 1 727 ? -1.777 -4.243 -5.701 1.00 98.06 727 VAL A CA 1
ATOM 5509 C C . VAL A 1 727 ? -2.097 -5.708 -5.419 1.00 98.06 727 VAL A C 1
ATOM 5511 O O . VAL A 1 727 ? -2.633 -6.022 -4.359 1.00 98.06 727 VAL A O 1
ATOM 5514 N N . ILE A 1 728 ? -1.779 -6.588 -6.370 1.00 97.25 728 ILE A N 1
ATOM 5515 C CA . ILE A 1 728 ? -2.009 -8.036 -6.268 1.00 97.25 728 ILE A CA 1
ATOM 5516 C C . ILE A 1 728 ? -0.831 -8.690 -5.542 1.00 97.25 728 ILE A C 1
ATOM 5518 O O . ILE A 1 728 ? -1.025 -9.398 -4.559 1.00 97.25 728 ILE A O 1
ATOM 5522 N N . ALA A 1 729 ? 0.392 -8.387 -5.981 1.00 97.31 729 ALA A N 1
ATOM 5523 C CA . ALA A 1 729 ? 1.623 -8.763 -5.295 1.00 97.31 729 ALA A CA 1
ATOM 5524 C C . ALA A 1 729 ? 2.735 -7.761 -5.612 1.00 97.31 729 ALA A C 1
ATOM 5526 O O . ALA A 1 729 ? 2.801 -7.230 -6.720 1.00 97.31 729 ALA A O 1
ATOM 5527 N N . THR A 1 730 ? 3.622 -7.527 -4.649 1.00 97.44 730 THR A N 1
ATOM 5528 C CA . THR A 1 730 ? 4.801 -6.665 -4.786 1.00 97.44 730 THR A CA 1
ATOM 5529 C C . THR A 1 730 ? 5.999 -7.342 -4.129 1.00 97.44 730 THR A C 1
ATOM 5531 O O . THR A 1 730 ? 5.846 -8.017 -3.108 1.00 97.44 730 THR A O 1
ATOM 5534 N N . THR A 1 731 ? 7.184 -7.207 -4.717 1.00 96.94 731 THR A N 1
ATOM 5535 C CA . THR A 1 731 ? 8.430 -7.623 -4.071 1.00 96.94 731 THR A CA 1
ATOM 5536 C C . THR A 1 731 ? 8.853 -6.609 -3.016 1.00 96.94 731 THR A C 1
ATOM 5538 O O . THR A 1 731 ? 8.382 -5.471 -2.957 1.00 96.94 731 THR A O 1
ATOM 5541 N N . ASP A 1 732 ? 9.844 -7.003 -2.229 1.00 95.00 732 ASP A N 1
ATOM 5542 C CA . ASP A 1 732 ? 10.624 -6.065 -1.444 1.00 95.00 732 ASP A CA 1
ATOM 5543 C C . ASP A 1 732 ? 11.747 -5.434 -2.310 1.00 95.00 732 ASP A C 1
ATOM 5545 O O . ASP A 1 732 ? 11.574 -5.257 -3.522 1.00 95.00 732 ASP A O 1
ATOM 5549 N N . HIS A 1 733 ? 12.892 -5.085 -1.722 1.00 93.88 733 HIS A N 1
ATOM 5550 C CA . HIS A 1 733 ? 14.040 -4.477 -2.412 1.00 93.88 733 HIS A CA 1
ATOM 5551 C C . HIS A 1 733 ? 15.175 -5.462 -2.776 1.00 93.88 733 HIS A C 1
ATOM 5553 O O . HIS A 1 733 ? 16.068 -5.096 -3.537 1.00 93.88 733 HIS A O 1
ATOM 5559 N N . GLU A 1 734 ? 15.142 -6.699 -2.271 1.00 96.25 734 GLU A N 1
ATOM 5560 C CA . GLU A 1 734 ? 16.141 -7.752 -2.542 1.00 96.25 734 GLU A CA 1
ATOM 5561 C C . GLU A 1 734 ? 15.855 -8.540 -3.844 1.00 96.25 734 GLU A C 1
ATOM 5563 O O . GLU A 1 734 ? 14.835 -8.324 -4.500 1.00 96.25 734 GLU A O 1
ATOM 5568 N N . GLU A 1 735 ? 16.760 -9.445 -4.243 1.00 97.38 735 GLU A N 1
ATOM 5569 C CA . GLU A 1 735 ? 16.597 -10.325 -5.418 1.00 97.38 735 GLU A CA 1
ATOM 5570 C C . GLU A 1 735 ? 15.459 -11.341 -5.181 1.00 97.38 735 GLU A C 1
ATOM 5572 O O . GLU A 1 735 ? 15.500 -12.111 -4.223 1.00 97.38 735 GLU A O 1
ATOM 5577 N N . ALA A 1 736 ? 14.412 -11.313 -6.018 1.00 97.81 736 ALA A N 1
ATOM 5578 C CA . ALA A 1 736 ? 13.151 -12.018 -5.761 1.00 97.81 736 ALA A CA 1
ATOM 5579 C C . ALA A 1 736 ? 12.359 -12.347 -7.041 1.00 97.81 736 ALA A C 1
ATOM 5581 O O . ALA A 1 736 ? 12.447 -11.641 -8.042 1.00 97.81 736 ALA A O 1
ATOM 5582 N N . ILE A 1 737 ? 11.524 -13.392 -6.989 1.00 98.25 737 ILE A N 1
ATOM 5583 C CA . ILE A 1 737 ? 10.623 -13.785 -8.087 1.00 98.25 737 ILE A CA 1
ATOM 5584 C C . ILE A 1 737 ? 9.208 -13.983 -7.530 1.00 98.25 737 ILE A C 1
ATOM 5586 O O . ILE A 1 737 ? 8.964 -14.934 -6.777 1.00 98.25 737 ILE A O 1
ATOM 5590 N N . ILE A 1 738 ? 8.266 -13.119 -7.918 1.00 97.12 738 ILE A N 1
ATOM 5591 C CA . ILE A 1 738 ? 6.825 -13.336 -7.684 1.00 97.12 738 ILE A CA 1
ATOM 5592 C C . ILE A 1 738 ? 6.211 -14.060 -8.885 1.00 97.12 738 ILE A C 1
ATOM 5594 O O . ILE A 1 738 ? 6.670 -13.863 -10.008 1.00 97.12 738 ILE A O 1
ATOM 5598 N N . VAL A 1 739 ? 5.205 -14.910 -8.651 1.00 98.31 739 VAL A N 1
ATOM 5599 C CA . VAL A 1 739 ? 4.497 -15.672 -9.697 1.00 98.31 739 VAL A CA 1
ATOM 5600 C C . VAL A 1 739 ? 3.017 -15.732 -9.333 1.00 98.31 739 VAL A C 1
ATOM 5602 O O . VAL A 1 739 ? 2.641 -16.513 -8.463 1.00 98.31 739 VAL A O 1
ATOM 5605 N N . GLU A 1 740 ? 2.195 -14.931 -10.006 1.00 98.25 740 GLU A N 1
ATOM 5606 C CA . GLU A 1 740 ? 0.786 -14.700 -9.657 1.00 98.25 740 GLU A CA 1
ATOM 5607 C C . GLU A 1 740 ? -0.159 -14.959 -10.833 1.00 98.25 740 GLU A C 1
ATOM 5609 O O . GLU A 1 740 ? 0.249 -14.912 -11.994 1.00 98.25 740 GLU A O 1
ATOM 5614 N N . GLU A 1 741 ? -1.435 -15.214 -10.538 1.00 97.88 741 GLU A N 1
ATOM 5615 C CA . GLU A 1 741 ? -2.474 -15.383 -11.557 1.00 97.88 741 GLU A CA 1
ATOM 5616 C C . GLU A 1 741 ? -3.043 -14.031 -12.021 1.00 97.88 741 GLU A C 1
ATOM 5618 O O . GLU A 1 741 ? -3.470 -13.200 -11.220 1.00 97.88 741 GLU A O 1
ATOM 5623 N N . VAL A 1 742 ? -3.092 -13.839 -13.339 1.00 97.69 742 VAL A N 1
ATOM 5624 C CA . VAL A 1 742 ? -3.830 -12.766 -14.012 1.00 97.69 742 VAL A CA 1
ATOM 5625 C C . VAL A 1 742 ? -5.152 -13.345 -14.508 1.00 97.69 742 VAL A C 1
ATOM 5627 O O . VAL A 1 742 ? -5.159 -14.357 -15.206 1.00 97.69 742 VAL A O 1
ATOM 5630 N N . ASP A 1 743 ? -6.265 -12.691 -14.172 1.00 96.50 743 ASP A N 1
ATOM 5631 C CA . ASP A 1 743 ? -7.622 -13.073 -14.581 1.00 96.50 743 ASP A CA 1
ATOM 5632 C C . ASP A 1 743 ? -8.279 -11.929 -15.364 1.00 96.50 743 ASP A C 1
ATOM 5634 O O . ASP A 1 743 ? -8.701 -10.917 -14.796 1.00 96.50 743 ASP A O 1
ATOM 5638 N N . TYR A 1 744 ? -8.382 -12.078 -16.685 1.00 94.88 744 TYR A N 1
ATOM 5639 C CA . TYR A 1 744 ? -8.927 -11.028 -17.544 1.00 94.88 744 TYR A CA 1
ATOM 5640 C C . TYR A 1 744 ? -10.441 -10.817 -17.394 1.00 94.88 744 TYR A C 1
ATOM 5642 O O . TYR A 1 744 ? -10.927 -9.758 -17.794 1.00 94.88 744 TYR A O 1
ATOM 5650 N N . SER A 1 745 ? -11.186 -11.717 -16.736 1.00 92.62 745 SER A N 1
ATOM 5651 C CA . SER A 1 745 ? -12.598 -11.451 -16.408 1.00 92.62 745 SER A CA 1
ATOM 5652 C C . SER A 1 745 ? -12.758 -10.241 -15.472 1.00 92.62 745 SER A C 1
ATOM 5654 O O . SER A 1 745 ? -13.782 -9.554 -15.503 1.00 92.62 745 SER A O 1
ATOM 5656 N N . LEU A 1 746 ? -11.710 -9.893 -14.712 1.00 93.44 746 LEU A N 1
ATOM 5657 C CA . LEU A 1 746 ? -11.673 -8.683 -13.891 1.00 93.44 746 LEU A CA 1
ATOM 5658 C C . LEU A 1 746 ? -11.680 -7.392 -14.729 1.00 93.44 746 LEU A C 1
ATOM 5660 O O . LEU A 1 746 ? -12.212 -6.388 -14.260 1.00 93.44 746 LEU A O 1
ATOM 5664 N N . ILE A 1 747 ? -11.172 -7.403 -15.971 1.00 93.31 747 ILE A N 1
ATOM 5665 C CA . ILE A 1 747 ? -11.259 -6.255 -16.897 1.00 93.31 747 ILE A CA 1
ATOM 5666 C C . ILE A 1 747 ? -12.720 -6.029 -17.309 1.00 93.31 747 ILE A C 1
ATOM 5668 O O . ILE A 1 747 ? -13.219 -4.903 -17.251 1.00 93.31 747 ILE A O 1
ATOM 5672 N N . GLU A 1 748 ? -13.431 -7.094 -17.683 1.00 88.94 748 GLU A N 1
ATOM 5673 C CA . GLU A 1 748 ? -14.842 -7.027 -18.081 1.00 88.94 748 GLU A CA 1
ATOM 5674 C C . GLU A 1 748 ? -15.741 -6.620 -16.905 1.00 88.94 748 GLU A C 1
ATOM 5676 O O . GLU A 1 748 ? -16.581 -5.724 -17.037 1.00 88.94 748 GLU A O 1
ATOM 5681 N N . LEU A 1 749 ? -15.512 -7.201 -15.722 1.00 91.12 749 LEU A N 1
ATOM 5682 C CA . LEU A 1 749 ? -16.190 -6.831 -14.477 1.00 91.12 749 LEU A CA 1
ATOM 5683 C C . LEU A 1 749 ? -15.943 -5.359 -14.113 1.00 91.12 749 LEU A C 1
ATOM 5685 O O . LEU A 1 749 ? -16.869 -4.647 -13.717 1.00 91.12 749 LEU A O 1
AT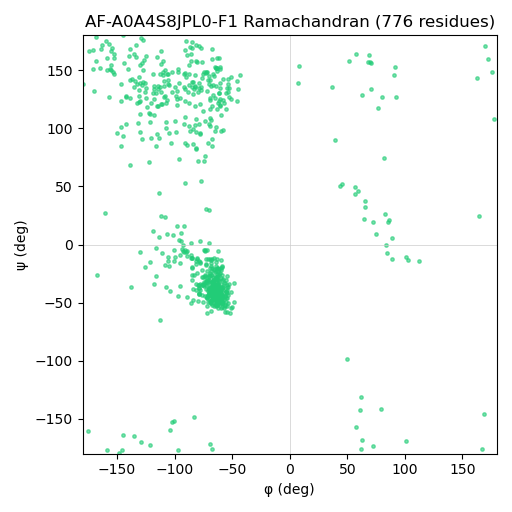OM 5689 N N . ARG A 1 750 ? -14.707 -4.873 -14.277 1.00 92.94 750 ARG A N 1
ATOM 5690 C CA . ARG A 1 750 ? -14.329 -3.481 -14.012 1.00 92.94 750 ARG A CA 1
ATOM 5691 C C . ARG A 1 750 ? -15.005 -2.510 -14.980 1.00 92.94 750 ARG A C 1
ATOM 5693 O O . ARG A 1 750 ? -15.571 -1.516 -14.525 1.00 92.94 750 ARG A O 1
ATOM 5700 N N . ARG A 1 751 ? -14.972 -2.800 -16.285 1.00 92.25 751 ARG A N 1
ATOM 5701 C CA . ARG A 1 751 ? -15.553 -1.953 -17.346 1.00 92.25 751 ARG A CA 1
ATOM 5702 C C . ARG A 1 751 ? -17.079 -1.933 -17.317 1.00 92.25 751 ARG A C 1
ATOM 5704 O O . ARG A 1 751 ? -17.670 -0.879 -17.520 1.00 92.25 751 ARG A O 1
ATOM 5711 N N . SER A 1 752 ? -17.725 -3.054 -16.999 1.00 89.81 752 SER A N 1
ATOM 5712 C CA . SER A 1 752 ? -19.183 -3.104 -16.800 1.00 89.81 752 SER A CA 1
ATOM 5713 C C . SER A 1 752 ? -19.629 -2.387 -15.517 1.00 89.81 752 SER A C 1
ATOM 5715 O O . SER A 1 752 ? -20.652 -1.705 -15.526 1.00 89.81 752 SER A O 1
ATOM 5717 N N . SER A 1 753 ? -18.843 -2.466 -14.436 1.00 89.44 753 SER A N 1
ATOM 5718 C CA . SER A 1 753 ? -19.125 -1.757 -13.173 1.00 89.44 753 SER A CA 1
ATOM 5719 C C . SER A 1 753 ? -18.860 -0.247 -13.235 1.00 89.44 753 SER A C 1
ATOM 5721 O O . SER A 1 753 ? -19.438 0.511 -12.455 1.00 89.44 753 SER A O 1
ATOM 5723 N N . LEU A 1 754 ? -17.964 0.198 -14.120 1.00 90.75 754 LEU A N 1
ATOM 5724 C CA . LEU A 1 754 ? -17.583 1.599 -14.299 1.00 90.75 754 LEU A CA 1
ATOM 5725 C C . LEU A 1 754 ? -17.247 1.856 -15.783 1.00 90.75 754 LEU A C 1
ATOM 5727 O O . LEU A 1 754 ? -16.077 1.778 -16.155 1.00 90.75 754 LEU A O 1
ATOM 5731 N N . PRO A 1 755 ? -18.235 2.144 -16.649 1.00 91.31 755 PRO A N 1
ATOM 5732 C CA . PRO A 1 755 ? -18.024 2.249 -18.095 1.00 91.31 755 PRO A CA 1
ATOM 5733 C C . PRO A 1 755 ? -17.412 3.603 -18.491 1.00 91.31 755 PRO A C 1
ATOM 5735 O O . PRO A 1 755 ? -18.084 4.458 -19.069 1.00 91.31 755 PRO A O 1
ATOM 5738 N N . LEU A 1 756 ? -16.126 3.804 -18.177 1.00 90.19 756 LEU A N 1
ATOM 5739 C CA . LEU A 1 756 ? -15.402 5.059 -18.428 1.00 90.19 756 LEU A CA 1
ATOM 5740 C C . LEU A 1 756 ? -15.455 5.480 -19.900 1.00 90.19 756 LEU A C 1
ATOM 5742 O O . LEU A 1 756 ? -15.664 6.654 -20.195 1.00 90.19 756 LEU A O 1
ATOM 5746 N N . ASP A 1 757 ? -15.337 4.526 -20.824 1.00 85.31 757 ASP A N 1
ATOM 5747 C CA . ASP A 1 757 ? -15.338 4.809 -22.262 1.00 85.31 757 ASP A CA 1
ATOM 5748 C C . ASP A 1 757 ? -16.680 5.363 -22.770 1.00 85.31 757 ASP A C 1
ATOM 5750 O O . ASP A 1 757 ? -16.685 6.097 -23.747 1.00 85.31 757 ASP A O 1
ATOM 5754 N N . GLN A 1 758 ? -17.802 5.131 -22.073 1.00 88.50 758 GLN A N 1
ATOM 5755 C CA . GLN A 1 758 ? -19.099 5.760 -22.388 1.00 88.50 758 GLN A CA 1
ATOM 5756 C C . GLN A 1 758 ? -19.224 7.197 -21.840 1.00 88.50 758 GLN A C 1
ATOM 5758 O O . GLN A 1 758 ? -20.167 7.916 -22.178 1.00 88.50 758 GLN A O 1
ATOM 5763 N N . GLN A 1 759 ? -18.298 7.604 -20.967 1.00 91.19 759 GLN A N 1
ATOM 5764 C CA . GLN A 1 759 ? -18.320 8.858 -20.205 1.00 91.19 759 GLN A CA 1
ATOM 5765 C C . GLN A 1 759 ? -17.229 9.849 -20.648 1.00 91.19 759 GLN A C 1
ATOM 5767 O O . GLN A 1 759 ? -17.220 10.994 -20.186 1.00 91.19 759 GLN A O 1
ATOM 5772 N N . ARG A 1 760 ? -16.314 9.439 -21.542 1.00 91.56 760 ARG A N 1
ATOM 5773 C CA . ARG A 1 760 ? -15.283 10.325 -22.105 1.00 91.56 760 ARG A CA 1
ATOM 5774 C C . ARG A 1 760 ? -15.929 11.484 -22.864 1.00 91.56 760 ARG A C 1
ATOM 5776 O O . ARG A 1 760 ? -16.906 11.286 -23.578 1.00 91.56 760 ARG A O 1
ATOM 5783 N N . ARG A 1 761 ? -15.369 12.686 -22.699 1.00 93.56 761 ARG A N 1
ATOM 5784 C CA . ARG A 1 761 ? -15.882 13.950 -23.256 1.00 93.56 761 ARG A CA 1
ATOM 5785 C C . ARG A 1 761 ? -15.186 14.298 -24.570 1.00 93.56 761 ARG A C 1
ATOM 5787 O O . ARG A 1 761 ? -14.354 15.202 -24.603 1.00 93.56 761 ARG A O 1
ATOM 5794 N N . GLY A 1 762 ? -15.522 13.580 -25.640 1.00 90.25 762 GLY A N 1
ATOM 5795 C CA . GLY A 1 762 ? -15.001 13.837 -26.989 1.00 90.25 762 GLY A CA 1
ATOM 5796 C C . GLY A 1 762 ? -15.409 15.191 -27.573 1.00 90.25 762 GLY A C 1
ATOM 5797 O O . GLY A 1 762 ? -14.778 15.672 -28.512 1.00 90.25 762 GLY A O 1
ATOM 5798 N N . ASP A 1 763 ? -16.413 15.827 -26.965 1.00 91.38 763 ASP A N 1
ATOM 5799 C CA . ASP A 1 763 ? -16.840 17.202 -27.215 1.00 91.38 763 ASP A CA 1
ATOM 5800 C C . ASP A 1 763 ? -15.940 18.265 -26.545 1.00 91.38 763 ASP A C 1
ATOM 5802 O O . ASP A 1 763 ? -16.024 19.441 -26.895 1.00 91.38 763 ASP A O 1
ATOM 5806 N N . LEU A 1 764 ? -15.086 17.871 -25.586 1.00 92.94 764 LEU A N 1
ATOM 5807 C CA . LEU A 1 764 ? -14.186 18.766 -24.838 1.00 92.94 764 LEU A CA 1
ATOM 5808 C C . LEU A 1 764 ? -12.695 18.453 -25.031 1.00 92.94 764 LEU A C 1
ATOM 5810 O O . LEU A 1 764 ? -11.874 19.367 -24.989 1.00 92.94 764 LEU A O 1
ATOM 5814 N N . TYR A 1 765 ? -12.327 17.180 -25.191 1.00 93.62 765 TYR A N 1
ATOM 5815 C CA . TYR A 1 765 ? -10.941 16.739 -25.348 1.00 93.62 765 TYR A CA 1
ATOM 5816 C C . TYR A 1 765 ? -10.822 15.564 -26.321 1.00 93.62 765 TYR A C 1
ATOM 5818 O O . TYR A 1 765 ? -11.757 14.790 -26.512 1.00 93.62 765 TYR A O 1
ATOM 5826 N N . ARG A 1 766 ? -9.634 15.399 -26.910 1.00 93.00 766 ARG A N 1
ATOM 5827 C CA . ARG A 1 766 ? -9.347 14.330 -27.870 1.00 93.00 766 ARG A CA 1
ATOM 5828 C C . ARG A 1 766 ? -7.900 13.863 -27.757 1.00 93.00 766 ARG A C 1
ATOM 5830 O O . ARG A 1 766 ? -6.985 14.664 -27.926 1.00 93.00 766 ARG A O 1
ATOM 5837 N N . LEU A 1 767 ? -7.695 12.570 -27.522 1.00 93.19 767 LEU A N 1
ATOM 5838 C CA . LEU A 1 767 ? -6.393 11.922 -27.680 1.00 93.19 767 LEU A CA 1
ATOM 5839 C C . LEU A 1 767 ? -6.180 11.568 -29.158 1.00 93.19 767 LEU A C 1
ATOM 5841 O O . LEU A 1 767 ? -7.089 11.040 -29.799 1.00 93.19 767 LEU A O 1
ATOM 5845 N N . VAL A 1 768 ? -4.993 11.838 -29.706 1.00 93.69 768 VAL A N 1
ATOM 5846 C CA . VAL A 1 768 ? -4.686 11.581 -31.124 1.00 93.69 768 VAL A CA 1
ATOM 5847 C C . VAL A 1 768 ? -3.557 10.560 -31.255 1.00 93.69 768 VAL A C 1
ATOM 5849 O O . VAL A 1 768 ? -2.401 10.848 -30.956 1.00 93.69 768 VAL A O 1
ATOM 5852 N N . ASP A 1 769 ? -3.882 9.366 -31.750 1.00 91.19 769 ASP A N 1
ATOM 5853 C CA . ASP A 1 769 ? -2.899 8.358 -32.149 1.00 91.19 769 ASP A CA 1
ATOM 5854 C C . ASP A 1 769 ? -2.381 8.688 -33.553 1.00 91.19 769 ASP A C 1
ATOM 5856 O O . ASP A 1 769 ? -2.846 8.144 -34.557 1.00 91.19 769 ASP A O 1
ATOM 5860 N N . VAL A 1 770 ? -1.412 9.605 -33.617 1.00 90.69 770 VAL A N 1
ATOM 5861 C CA . VAL A 1 770 ? -0.798 10.088 -34.868 1.00 90.69 770 VAL A CA 1
ATOM 5862 C C . VAL A 1 770 ? -0.294 8.931 -35.742 1.00 90.69 770 VAL A C 1
ATOM 5864 O O . VAL A 1 770 ? -0.384 8.988 -36.966 1.00 90.69 770 VAL A O 1
ATOM 5867 N N . HIS A 1 771 ? 0.184 7.837 -35.141 1.00 86.25 771 HIS A N 1
ATOM 5868 C CA . HIS A 1 771 ? 0.667 6.686 -35.900 1.00 86.25 771 HIS A CA 1
ATOM 5869 C C . HIS A 1 771 ? -0.482 5.882 -36.533 1.00 86.25 771 HIS A C 1
ATOM 5871 O O . HIS A 1 771 ? -0.402 5.546 -37.716 1.00 86.25 771 HIS A O 1
ATOM 5877 N N . ARG A 1 772 ? -1.576 5.615 -35.798 1.00 87.50 772 ARG A N 1
ATOM 5878 C CA . ARG A 1 772 ? -2.790 4.980 -36.363 1.00 87.50 772 ARG A CA 1
ATOM 5879 C C . ARG A 1 772 ? -3.558 5.891 -37.323 1.00 87.50 772 ARG A C 1
ATOM 5881 O O . ARG A 1 772 ? -4.290 5.370 -38.161 1.00 87.50 772 ARG A O 1
ATOM 5888 N N . LEU A 1 773 ? -3.421 7.212 -37.203 1.00 86.75 773 LEU A N 1
ATOM 5889 C CA . LEU A 1 773 ? -4.007 8.177 -38.134 1.00 86.75 773 LEU A CA 1
ATOM 5890 C C . LEU A 1 773 ? -3.267 8.136 -39.478 1.00 86.75 773 LEU A C 1
ATOM 5892 O O . LEU A 1 773 ? -3.849 7.743 -40.486 1.00 86.75 773 LEU A O 1
ATOM 5896 N N . ASN A 1 774 ? -1.959 8.403 -39.468 1.00 83.06 774 ASN A N 1
ATOM 5897 C CA . ASN A 1 774 ? -1.147 8.480 -40.685 1.00 83.06 774 ASN A CA 1
ATOM 5898 C C . ASN A 1 774 ? -1.107 7.143 -41.452 1.00 83.06 774 ASN A C 1
ATOM 5900 O O . ASN A 1 774 ? -1.109 7.134 -42.680 1.00 83.06 774 ASN A O 1
ATOM 5904 N N . SER A 1 775 ? -1.124 6.002 -40.750 1.00 74.44 775 SER A N 1
ATOM 5905 C CA . SER A 1 775 ? -1.178 4.665 -41.375 1.00 74.44 775 SER A CA 1
ATOM 5906 C C . SER A 1 775 ? -2.541 4.294 -41.980 1.00 74.44 775 SER A C 1
ATOM 5908 O O . SER A 1 775 ? -2.652 3.250 -42.622 1.00 74.44 775 SER A O 1
ATOM 5910 N N . ARG A 1 776 ? -3.575 5.133 -41.817 1.00 59.75 776 ARG A N 1
ATOM 5911 C CA . ARG A 1 776 ? -4.889 4.976 -42.464 1.00 59.75 776 ARG A CA 1
ATOM 5912 C C . ARG A 1 776 ? -5.098 5.869 -43.691 1.00 59.75 776 ARG A C 1
ATOM 5914 O O . ARG A 1 776 ? -6.120 5.706 -44.348 1.00 59.75 776 ARG A O 1
ATOM 5921 N N . GLY A 1 777 ? -4.160 6.765 -44.014 1.00 43.81 777 GLY A N 1
ATOM 5922 C CA . GLY A 1 777 ? -4.274 7.656 -45.177 1.00 43.81 777 GLY A CA 1
ATOM 5923 C C . GLY A 1 777 ? -5.424 8.668 -45.077 1.00 43.81 777 GLY A C 1
ATOM 5924 O O . GLY A 1 777 ? -6.090 8.922 -46.078 1.00 43.81 777 GLY A O 1
ATOM 5925 N N . LEU A 1 778 ? -5.663 9.191 -43.867 1.00 40.47 778 LEU A N 1
ATOM 5926 C CA . LEU A 1 778 ? -6.634 10.245 -43.536 1.00 40.47 778 LEU A CA 1
ATOM 5927 C C . LEU A 1 778 ? -5.914 11.548 -43.169 1.00 40.47 778 LEU A C 1
ATOM 5929 O O . LEU A 1 778 ? -4.887 11.440 -42.462 1.00 40.47 778 LEU A O 1
#

Nearest PDB structures (foldseek):
  2w1v-assembly1_B  TM=9.845E-01  e=3.170E-32  Mus musculus
  1f89-assembly1_B  TM=9.481E-01  e=5.003E-27  Saccharomyces cerevisiae
  1ems-assembly1_A  TM=9.024E-01  e=2.579E-22  Caenorhabditis elegans
  4hgd-assembly2_B  TM=8.640E-01  e=1.041E-20  Saccharomyces cerevisiae S288C
  4hgd-assembly1_A  TM=8.615E-01  e=4.066E-20  Saccharomyces cerevisiae S288C

Sequence (778 aa):
MVDERSRDWEYKMSFMAATEAEEEAGAAAAEIHLPAEVDWEMLDKWRFFVMGAALFSGVSATLYPAVVLKTRLQVAQPPSPCLRAAANILRHEGLRGFYRGFATSLAGTIPARALYMGALEATKSTVGAATLRLGVPETTASVAASAAAGLSAAVAAQVVWTPIDVVSQRLMVQGSAAAAAKYRGGVDAFKKILYSDGIRGLYRGFGMSILTYAPSNAVWWASYSLSQRLIWGCIGYHMGGGGELKPGQGTVVAVQGVSAAVAGGTSAVVTMPLDTIKTRMQVLDDGGDRMTIGRTVRSLIREGGWRACYRGLGPRWASTSLSATTMITTYEFLKRLSAKDGSFPGPLVVRQPIPFEIYGQLNTLFSKDAFRRILRQSQGKIMPFAFIWPSLKLKILRRDSYQPSSSSVEPKLSIPLTRAMRGGFTIRPSSAPLLTAYQPLLRLSRGTINRPIPATAPPPCLRLTTALAVRSAFQPDEATVPAPLPLPVPPVSKFKIALCQLSVTPDKERNIARARKAIEEAAGRGAQLVLLPEIWNSPYSNDNFPVYAEDIESVGDAAPSFSMLSEAARSLQITIIGGSIPERSGDRLYNTCCVFGTDGKLLGKHRKIHLFDIDIPGEITFKESNTLTAGKHATIVDTDVGRIGIGICHDIRFPELAILYAARGAHLLCYPGAFNITTGSLLWELMQRARAADNQLFVATCSPARDTGACYIAWGHSTLVGPFGEVIATTDHEEAIIVEEVDYSLIELRRSSLPLDQQRRGDLYRLVDVHRLNSRGL

pLDDT: mean 73.34, std 25.94, range [19.95, 98.88]

Mean predicted aligned error: 20.71 Å

Organism: Musa balbisiana (NCBI:txid52838)

InterPro domains:
  IPR002067 Mitochondrial carrier protein [PR00926] (99-117)
  IPR002067 Mitochondrial carrier protein [PR00926] (150-172)
  IPR003010 Carbon-nitrogen hydrolase [PF00795] (496-748)
  IPR003010 Carbon-nitrogen hydrolase [PS50263] (495-744)
  IPR018108 Mitochondrial carrier protein, transmembrane region [PF00153] (54-127)
  IPR018108 Mitochondrial carrier protein, transmembrane region [PF00153] (141-231)
  IPR018108 Mitochondrial carrier protein, transmembrane region [PF00153] (256-339)
  IPR018108 Mitochondrial carrier protein, transmembrane region [PS50920] (44-126)
  IPR018108 Mitochondrial carrier protein, transmembrane region [PS50920] (141-230)
  IPR018108 Mitochondrial carrier protein, transmembrane region [PS50920] (251-337)
  IPR023395 Mitochondrial carrier protein domain superfamily [G3DSA:1.50.40.10] (48-343)
  IPR023395 Mitochondrial carrier protein domain superfamily [SSF103506] (41-334)
  IPR036526 Carbon-nitrogen hydrolase superfamily [G3DSA:3.60.110.10] (492-770)
  IPR036526 Carbon-nitrogen hydrolase superfamily [SSF56317] (489-761)
  IPR045254 Nit1/2, carbon-nitrogen hydrolase domain [cd07572] (496-761)

Secondary structure (DSSP, 8-state):
--HHHHHHHHHHHHHHHHHHHHHHHHHT------BPP--GGGB-HHHHHHHHHHHHHHHHHHHHHHHHHHHHHHH-SS---HHHHHHHHHHHHHHHHTTTTHHHHHHHHHHHHHHHHHHHHHHHHHHHHHHHTTT--HHHHHHHHHHHHHHHHHHHHHHHHHHHHHHHHHHHTBTBTT-SS--SSHHHHHHHHHHHT-HHHHTTTHHHHHHHHHHHHHHHHHHHHHHHHHHHHHHHHHT-SSS--PPPHHHHHHHHHHHHHHHHHHHHHHTHHHHHHHHHHHH--BTTB---HHHHHHHHHHHHGGGGGGTTHHHHHHHHHHHHHHHHHHHHHHHHHTBPTT---SS-B-------TTSGGGTGGG-HHHHHH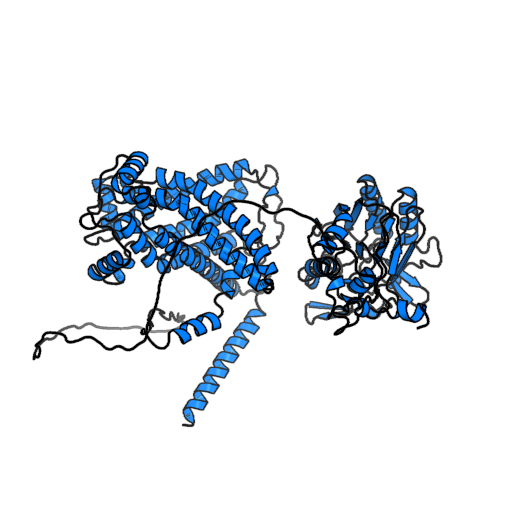HHHHTTTS------------PPPP---------------------------------------------------------------PPP---------TT-GGGSEES-PPPPPPPS-SEEEEEEEE----S-HHHHHHHHHHHHHHHHHTT-SEEE--TTTTS-SSTTTHHHH-EETTS-STT-HHHHHHHHHHHHHT-EEE---EEEEETTEEEEEEEEE-TTS-EEEEEE-SS--EEEETTTEEEEGGGTPPPP-S-EEEEETTEEEEE--GGGGG-HHHHHHHHHTT-SEEEEE---BHHHHHHHHHHHHHHHHHHHT-EEEEE-----SSSSS-B----EEE-TTS-EEEE--SSSEEEEEEEETHHHHHHHHHS-GGGT--TTT--EE-HHHHHTTT-

Solvent-accessible surface area (backbone atoms only — not comparable to full-atom values): 43520 Å² total; per-residue (Å²): 136,65,66,70,61,51,57,54,49,55,52,46,52,57,50,47,54,51,48,50,49,54,48,54,57,59,76,65,66,76,84,82,60,53,73,65,84,82,56,80,87,51,38,36,66,65,53,35,54,53,52,44,51,52,50,55,48,51,54,50,55,75,37,33,42,31,51,30,52,17,56,38,38,45,53,39,74,76,78,66,58,70,69,60,52,52,50,49,38,48,75,77,48,33,79,65,43,39,51,39,31,48,73,44,45,54,68,34,49,59,60,22,50,53,38,23,52,55,34,27,55,57,33,32,58,51,37,35,59,54,35,51,76,70,74,44,58,65,74,59,21,51,32,50,11,35,52,51,5,56,50,47,9,49,52,52,15,44,64,58,31,29,39,32,49,31,40,18,50,47,39,30,31,46,90,46,93,60,36,87,60,92,67,92,45,60,70,53,36,46,52,49,39,44,74,74,53,29,73,67,42,33,48,35,38,44,71,41,48,51,66,26,47,59,59,28,52,55,43,22,56,58,38,26,59,51,36,43,54,53,52,52,53,52,50,56,66,74,62,75,71,93,68,95,72,69,64,54,68,68,55,55,54,46,50,53,28,52,16,26,25,51,7,23,30,54,17,41,58,76,33,27,47,46,44,34,48,25,53,38,37,44,43,44,68,57,95,87,42,82,53,43,71,70,56,44,53,52,49,35,40,73,74,50,34,79,64,43,33,47,41,31,45,69,37,40,24,57,37,34,11,50,49,36,18,48,51,58,56,46,50,61,50,43,48,66,78,10,45,43,94,85,80,73,78,77,98,57,86,45,79,84,77,82,83,73,87,61,61,73,54,63,60,67,75,60,38,72,63,54,54,50,49,55,52,57,76,43,73,84,68,84,84,86,93,85,80,90,80,86,86,83,80,85,79,84,87,76,86,79,87,88,84,88,80,88,77,90,88,89,81,90,88,90,86,86,89,80,90,80,89,87,87,80,90,82,89,88,89,86,83,88,90,79,91,87,87,88,86,80,91,88,91,86,85,88,89,90,87,81,88,84,91,84,88,89,83,86,86,87,81,82,90,76,95,74,86,78,73,80,73,60,94,31,36,32,76,53,24,32,41,61,58,59,46,75,69,66,85,48,80,43,62,61,52,26,39,19,38,37,19,42,70,57,39,88,48,41,68,60,19,47,54,51,51,50,52,51,53,52,52,35,44,75,75,58,28,46,35,38,33,32,12,33,40,41,48,37,56,79,44,72,85,38,42,79,75,66,35,24,34,72,86,75,71,49,89,60,17,58,68,60,52,49,49,26,48,49,14,35,77,69,58,18,33,30,41,56,18,14,34,39,31,34,63,82,101,43,34,27,52,30,26,43,29,25,33,41,82,21,47,79,69,43,72,34,37,28,56,44,64,55,69,49,77,42,91,96,79,50,72,45,57,43,64,83,57,36,49,64,31,94,60,91,35,70,37,81,49,78,85,21,33,35,22,57,45,36,42,57,34,63,76,45,62,66,60,52,48,50,29,40,36,65,22,35,50,36,38,41,29,18,21,62,42,40,56,77,58,23,79,71,40,50,67,57,43,50,27,46,57,6,40,80,54,40,20,33,26,38,37,13,7,27,19,47,42,90,87,46,98,57,39,28,40,26,48,28,29,38,29,36,28,82,36,43,78,75,49,66,49,63,39,60,69,44,74,52,75,46,79,49,55,56,63,51,35,55,54,43,42,72,75,50,53,57,70,75,64,32,44,23,80,80,44,66,50,72,44,63,68,67,31,60,76,63,77,110

Foldseek 3Di:
DVVVVVVVVVVVVVVVVVVVVVVVVVVPDPDQFAFDDFDPVLFPVVLLVVVVLVLVLVLLVVLQLLVLLLLQQLLDVVHDDSVVSSVLCCVPVNPVLSCFLVVLQSVLPVVLVVLLVVLLVVQLVVQLVVVVVVVDDNLVSNLVSLLRSNLRSQLRSLVSNQLSVLLRSLRSNPVHPLNPDDAPGSVRSSVVQCVQVNPVLSCFLSVLSSVLPPLLVLQLVVQLVVQLVVVVVVVCVVPPDPDDDNDDNVVVLVSNLVSQLRSLQRSLVVSQLSVSLSSCQSRHDDVNHHDDSVNSQVVQCVSPRPVSSCRSSVSSSVSRSNSRSCVSNVSRVSSVSRGDPPPDDDTDGDDDDDPPPNRPSVVVVVDVVNVVVVVVVVVPDDDDDDDDDDDDDDDDDDDDDDDDDDDDDDDDDDDDDDYDDDDDDDDDDDDDDDDDDDDDDDDDDDDDDDDDDDDDDDDDDDDDDDPPPPQPQQNLQLAAPPGFDDADDALDQKFKEKFFAAAADQAQVVLLVRVLVLLVVLLVVRHQEYEYAFQSRHFDDLVCLVVFAAAPPVDDPSCSLLVSQLVSLQVSLHKYFSHWHWHDDPPAIFTKTFIAASNSDTQDIDTAADFDADDDPPPDGDGRVVHHDHDDDFDWGQYNRGIETEHEACRLVDLLSLLVSLSHNHQEYEYRHFDAPVCCVPPVLVSLLCSLAVSLHKYWYYHHAADPPGPGGGQAFGFIAGNNSDTPDTDHRHGDMDMDMDRSVSSVVSCVVPVVSSNHRSVVHHRYPVVVNVVVVD

Radius of gyration: 37.16 Å; Cα contacts (8 Å, |Δi|>4): 1185; chains: 1; bounding box: 102×82×104 Å